Protein AF-A0A1Q9PTZ8-F1 (afdb_monomer)

Solvent-accessible surface area (backbone atoms only — not comparable to full-atom values): 42296 Å² total; per-residue (Å²): 136,93,81,92,87,90,85,91,82,91,87,82,88,70,77,90,70,74,77,84,78,78,82,82,83,80,91,75,80,88,75,89,75,84,68,90,73,66,92,86,47,57,33,38,42,35,29,44,54,60,61,72,44,79,43,78,77,51,102,42,32,35,40,32,36,66,20,47,73,40,85,87,76,54,53,34,33,33,28,34,39,40,38,53,52,101,86,52,73,47,76,42,80,46,77,45,70,48,42,100,55,83,42,79,45,77,77,49,100,87,41,71,44,38,34,30,35,42,88,36,97,52,74,49,78,46,82,43,57,56,73,66,58,61,66,59,60,69,65,69,78,76,68,92,77,80,89,80,92,79,93,77,95,78,90,83,87,83,88,83,87,87,87,87,91,87,82,91,85,88,86,89,86,84,90,86,84,88,81,89,84,90,78,93,74,84,82,78,78,81,78,78,83,44,36,31,34,29,29,26,29,60,101,67,41,71,51,76,77,33,48,55,56,44,79,32,70,50,79,96,75,88,42,33,26,18,25,38,30,45,32,66,51,72,44,36,36,31,25,30,24,29,63,100,67,44,71,52,75,75,38,50,56,54,44,78,32,65,47,83,93,72,87,40,35,24,20,26,39,30,46,29,58,39,70,72,43,41,71,53,28,38,45,36,31,26,28,27,28,56,99,66,42,72,40,10,40,17,51,60,55,38,54,21,31,33,35,56,71,88,36,33,24,18,26,38,33,44,33,66,38,52,50,90,53,80,70,99,57,62,60,59,68,14,51,48,74,68,60,40,32,37,34,29,34,24,33,62,99,68,44,72,52,74,72,36,52,53,55,42,81,36,71,47,81,97,70,89,42,33,26,17,26,38,30,47,25,71,39,34,62,68,48,63,56,46,38,37,34,29,30,26,29,63,99,67,44,70,51,78,73,40,47,55,61,42,81,37,69,46,78,96,72,88,40,34,25,20,26,39,31,43,27,58,33,62,57,37,42,73,54,29,38,41,36,32,27,29,25,33,59,99,68,44,69,41,34,45,18,45,60,51,39,55,21,34,37,46,91,66,87,38,33,26,19,26,37,30,43,30,62,34,53,48,89,72,57,80,90,66,51,64,75,51,5,32,48,66,67,83,85,63,91,71,69,96,56,56,75,83,71,47,45,51,30,21,35,25,22,9,37,45,100,88,41,67,62,57,28,18,57,57,15,36,48,41,24,41,75,77,24,60,46,43,31,28,28,38,28,36,38,61,23,63,82,61,49,55,29,36,33,76,70,48,37,56,69,52,30,57,77,35,55,35,83,68,89,58,92,57,72,54,51,52,43,44,52,75,58,51,70,70,43,39,38,66,76,70,34,47,60,30,39,50,60,51,52,43,46,47,46,63,76,40,75,79,43,32,40,34,40,43,58,92,63,88,52,67,70,57,45,51,54,51,53,49,50,53,40,56,61,44,64,74,35,65,84,55,48,68,32,41,27,50,48,31,53,50,79,64,51,51,56,55,46,47,74,78,51,77,59,65,43,28,33,41,35,49,77,81,30,89,66,52,72,69,54,47,49,50,54,43,52,79,38,47,86,28,38,48,30,39,34,32,35,63,90,72,68,44,48,70,58,42,53,53,40,47,75,58,75,35,42,37,34,35,32,85,46,84,51,71,72,64,46,40,59,42,42,76,41,63,43,63,26,39,28,20,40,72,73,30,48,70,68,70,68,36,77,93,68,106

Foldseek 3Di:
DDDDDDDDDPDPPPPPPPPPPDPDDDDDDPDDDPDDDDAFDKAKEKADAFDWDWDDPDPFKIKTFHGAPDPPPSQKTWIWMWGHDPVDIDIDIDIGGADPDWDWDAPDPVDIHIYHYHYDNDIDMDMGTPVVVVVVVVVPPPDDDDDDDDDDDDDDDDDDDDDDDDDDDDDDDDDDDDDDDDDDDDDDDPPPQKKWKWFQKPPPGIDDIDIAFDKHFDDPPPIFTFKMFMARDFAKWKEFQKPPPATDDIDGHGDIHGDDPPPIFTAKMFIAGDDPLNQFKKKWKWFQKPPPGIFAIDIHGGMAGEFLPPIGTGMMTMHIDTVVDDGPDGRPRRYDFDKKKWKWFQKPPPGIDDIDIAFDKHFDDPPPIFTFKMAMWMHRDNFDKWKKKWFQKPPPGIDDIDIHGDIHGDDPPPIATFKMFIAMDDCLNVFKKKKKWFQKPPPGIFWIDIHGQMAGEDPPPIGTGMMGMIIDTPPPDDDTDSPRRYDYDPPDPPPPQVLLVAQEEAELLFDDPNAPQQVFPVSVVCQVPPQVDAHYEFEWDAAPSGFIWGGPFQAVVVCVSQVHDHPDPPGRHGHHPVRVQPTAGVNPTGTGGLLNVLVCCVVPVSHAYEYNHPDPDLVSLLSNLLNNCVSNVVDPSSQQRYEYEDAELVSQVSSVVNPDHQEYEYEPANHPDDLVRVLVSCLVPVRHYQAYEYEPVPQDLVSLVSNVVSVHAYEYDDDEDLVSVLVSVVSVHRHHHYNPHGPVNCPDPVSD

Nearest PDB structures (foldseek):
  3l12-assembly1_B  TM=7.802E-01  e=1.883E-09  Ruegeria pomeroyi
  5t9b-assembly1_G  TM=7.515E-01  e=9.881E-09  Bacillus subtilis subsp. subtilis str. 168
  3ks5-assembly1_A  TM=7.635E-01  e=2.263E-08  Agrobacterium fabrum str. C58
  5t9c-assembly1_E  TM=7.569E-01  e=1.537E-08  Bacillus subtilis subsp. subtilis str. 168
  5t91-assembly1_A  TM=6.985E-01  e=2.930E-09  Bacillus subtilis subsp. subtilis str. 168

Structure (mmCIF, N/CA/C/O backbone):
data_AF-A0A1Q9PTZ8-F1
#
_entry.id   AF-A0A1Q9PTZ8-F1
#
loop_
_atom_site.group_PDB
_atom_site.id
_atom_site.type_symbol
_atom_site.label_atom_id
_atom_site.label_alt_id
_atom_site.label_comp_id
_atom_site.label_asym_id
_atom_site.label_entity_id
_atom_site.label_seq_id
_atom_site.pdbx_PDB_ins_code
_atom_site.Cartn_x
_atom_site.Cartn_y
_atom_site.Cartn_z
_atom_site.occupancy
_atom_site.B_iso_or_equiv
_atom_site.auth_seq_id
_atom_site.auth_comp_id
_atom_site.auth_asym_id
_atom_site.auth_atom_id
_atom_site.pdbx_PDB_model_num
ATOM 1 N N . MET A 1 1 ? -7.354 0.396 -64.924 1.00 36.19 1 MET A N 1
ATOM 2 C CA . MET A 1 1 ? -6.131 -0.301 -64.469 1.00 36.19 1 MET A CA 1
ATOM 3 C C . MET A 1 1 ? -5.201 0.758 -63.883 1.00 36.19 1 MET A C 1
ATOM 5 O O . MET A 1 1 ? -5.051 1.790 -64.516 1.00 36.19 1 MET A O 1
ATOM 9 N N . LYS A 1 2 ? -4.644 0.498 -62.691 1.00 28.97 2 LYS A N 1
ATOM 10 C CA . LYS A 1 2 ? -3.843 1.381 -61.810 1.00 28.97 2 LYS A CA 1
ATOM 11 C C . LYS A 1 2 ? -4.636 2.389 -60.960 1.00 28.97 2 LYS A C 1
ATOM 13 O O . LYS A 1 2 ? -5.383 3.225 -61.447 1.00 28.97 2 LYS A O 1
ATOM 18 N N . ARG A 1 3 ? -4.486 2.198 -59.648 1.00 25.56 3 ARG A N 1
ATOM 19 C CA . ARG A 1 3 ? -5.197 2.772 -58.503 1.00 25.56 3 ARG A CA 1
ATOM 20 C C . ARG A 1 3 ? -4.104 3.253 -57.536 1.00 25.56 3 ARG A C 1
ATOM 22 O O . ARG A 1 3 ? -3.125 2.530 -57.383 1.00 25.56 3 ARG A O 1
ATOM 29 N N . LYS A 1 4 ? -4.375 4.365 -56.841 1.00 29.53 4 LYS A N 1
ATOM 30 C CA . LYS A 1 4 ? -3.690 4.915 -55.649 1.00 29.53 4 LYS A CA 1
ATOM 31 C C . LYS A 1 4 ? -2.338 5.610 -55.873 1.00 29.53 4 LYS A C 1
ATOM 33 O O . LYS A 1 4 ? -1.347 4.949 -56.141 1.00 29.53 4 LYS A O 1
ATOM 38 N N . ILE A 1 5 ? -2.320 6.931 -55.663 1.00 28.16 5 ILE A N 1
ATOM 39 C CA . ILE A 1 5 ? -1.546 7.693 -54.652 1.00 28.16 5 ILE A CA 1
ATOM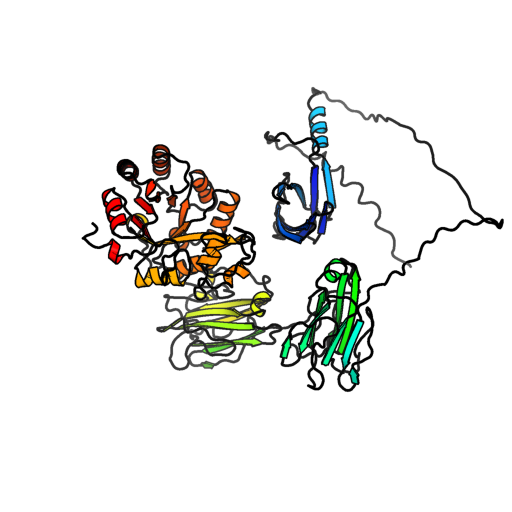 40 C C . ILE A 1 5 ? -1.844 9.196 -54.877 1.00 28.16 5 ILE A C 1
ATOM 42 O O . ILE A 1 5 ? -2.113 9.590 -56.007 1.00 28.16 5 ILE A O 1
ATOM 46 N N . ALA A 1 6 ? -1.811 9.985 -53.795 1.00 24.28 6 ALA A N 1
ATOM 47 C CA . ALA A 1 6 ? -2.025 11.439 -53.672 1.00 24.28 6 ALA A CA 1
ATOM 48 C C . ALA A 1 6 ? -3.456 11.909 -53.323 1.00 24.28 6 ALA A C 1
ATOM 50 O O . ALA A 1 6 ? -4.207 12.427 -54.144 1.00 24.28 6 ALA A O 1
ATOM 51 N N . LYS A 1 7 ? -3.802 11.770 -52.038 1.00 27.38 7 LYS A N 1
ATOM 52 C CA . LYS A 1 7 ? -4.653 12.706 -51.288 1.00 27.38 7 LYS A CA 1
ATOM 53 C C . LYS A 1 7 ? -3.953 12.991 -49.953 1.00 27.38 7 LYS A C 1
ATOM 55 O O . LYS A 1 7 ? -3.316 12.083 -49.429 1.00 27.38 7 LYS A O 1
ATOM 60 N N . ILE A 1 8 ? -4.181 14.195 -49.423 1.00 27.39 8 ILE A N 1
ATOM 61 C CA . ILE A 1 8 ? -3.742 14.764 -48.131 1.00 27.39 8 ILE A CA 1
ATOM 62 C C . ILE A 1 8 ? -2.501 15.667 -48.238 1.00 27.39 8 ILE A C 1
ATOM 64 O O . ILE A 1 8 ? -1.377 15.287 -47.942 1.00 27.39 8 ILE A O 1
ATOM 68 N N . LEU A 1 9 ? -2.759 16.901 -48.658 1.00 29.08 9 LEU A N 1
ATOM 69 C CA . LEU A 1 9 ? -2.094 18.131 -48.229 1.00 29.08 9 LEU A CA 1
ATOM 70 C C . LEU A 1 9 ? -3.147 19.228 -48.456 1.00 29.08 9 LEU A C 1
ATOM 72 O O . LEU A 1 9 ? -3.813 19.200 -49.489 1.00 29.08 9 LEU A O 1
ATOM 76 N N . ILE A 1 10 ? -3.311 20.138 -47.491 1.00 30.47 10 ILE A N 1
ATOM 77 C CA . ILE A 1 10 ? -4.420 21.106 -47.296 1.00 30.47 10 ILE A CA 1
ATOM 78 C C . ILE A 1 10 ? -5.518 20.589 -46.347 1.00 30.47 10 ILE A C 1
ATOM 80 O O . ILE A 1 10 ? -6.631 20.276 -46.759 1.00 30.47 10 ILE A O 1
ATOM 84 N N . SER A 1 11 ? -5.201 20.539 -45.050 1.00 27.33 11 SER A N 1
ATOM 85 C CA . SER A 1 11 ? -6.201 20.629 -43.968 1.00 27.33 11 SER A CA 1
ATOM 86 C C . SER A 1 11 ? -5.584 20.999 -42.606 1.00 27.33 11 SER A C 1
ATOM 88 O O . SER A 1 11 ? -6.022 20.490 -41.584 1.00 27.33 11 SER A O 1
ATOM 90 N N . ILE A 1 12 ? -4.568 21.876 -42.573 1.00 29.53 12 ILE A N 1
ATOM 91 C CA . ILE A 1 12 ? -3.998 22.406 -41.307 1.00 29.53 12 ILE A CA 1
ATOM 92 C C . ILE A 1 12 ? -3.996 23.949 -41.252 1.00 29.53 12 ILE A C 1
ATOM 94 O O . ILE A 1 12 ? -3.654 24.542 -40.242 1.00 29.53 12 ILE A O 1
ATOM 98 N N . LEU A 1 13 ? -4.506 24.642 -42.273 1.00 28.27 13 LEU A N 1
ATOM 99 C CA . LEU A 1 13 ? -4.574 26.109 -42.272 1.00 28.27 13 LEU A CA 1
ATOM 100 C C . LEU A 1 13 ? -6.023 26.616 -42.289 1.00 28.27 13 LEU A C 1
ATOM 102 O O . LEU A 1 13 ? -6.388 27.370 -43.177 1.00 28.27 13 LEU A O 1
ATOM 106 N N . PHE A 1 14 ? -6.878 26.134 -41.376 1.00 27.78 14 PHE A N 1
ATOM 107 C CA . PHE A 1 14 ? -8.231 26.696 -41.175 1.00 27.78 14 PHE A CA 1
ATOM 108 C C . PHE A 1 14 ? -8.854 26.454 -39.782 1.00 27.78 14 PHE A C 1
ATOM 110 O O . PHE A 1 14 ? -10.052 26.653 -39.622 1.00 27.78 14 PHE A O 1
ATOM 117 N N . ILE A 1 15 ? -8.076 26.067 -38.760 1.00 30.16 15 ILE A N 1
ATOM 118 C CA . ILE A 1 15 ? -8.597 25.883 -37.382 1.00 30.16 15 ILE A CA 1
ATOM 119 C C . ILE A 1 15 ? -8.271 27.082 -36.463 1.00 30.16 15 ILE A C 1
ATOM 121 O O . ILE A 1 15 ? -8.823 27.195 -35.379 1.00 30.16 15 ILE A O 1
ATOM 125 N N . GLY A 1 16 ? -7.486 28.061 -36.926 1.00 30.69 16 GLY A N 1
ATOM 126 C CA . GLY A 1 16 ? -7.168 29.269 -36.146 1.00 30.69 16 GLY A CA 1
ATOM 127 C C . GLY A 1 16 ? -8.190 30.417 -36.213 1.00 30.69 16 GLY A C 1
ATOM 128 O O . GLY A 1 16 ? -7.963 31.445 -35.591 1.00 30.69 16 GLY A O 1
ATOM 129 N N . ILE A 1 17 ? -9.285 30.309 -36.984 1.00 29.08 17 ILE A N 1
ATOM 130 C CA . ILE A 1 17 ? -10.237 31.433 -37.196 1.00 29.08 17 ILE A CA 1
ATOM 131 C C . ILE A 1 17 ? -11.717 31.038 -36.979 1.00 29.08 17 ILE A C 1
ATOM 133 O O . ILE A 1 17 ? -12.606 31.883 -37.026 1.00 29.08 17 ILE A O 1
ATOM 137 N N . SER A 1 18 ? -12.040 29.782 -36.656 1.00 27.62 18 SER A N 1
ATOM 138 C CA . SER A 1 18 ? -13.442 29.339 -36.525 1.00 27.62 18 SER A CA 1
ATOM 139 C C . SER A 1 18 ? -14.017 29.312 -35.101 1.00 27.62 18 SER A C 1
ATOM 141 O O . SER A 1 18 ? -15.053 28.684 -34.903 1.00 27.62 18 SER A O 1
ATOM 143 N N . ILE A 1 19 ? -13.419 29.998 -34.118 1.00 31.09 19 ILE A N 1
ATOM 144 C CA . ILE A 1 19 ? -14.014 30.121 -32.764 1.00 31.09 19 ILE A CA 1
ATOM 145 C C . ILE A 1 19 ? -14.539 31.540 -32.457 1.00 31.09 19 ILE A C 1
ATOM 147 O O . ILE A 1 19 ? -15.325 31.718 -31.534 1.00 31.09 19 ILE A O 1
ATOM 151 N N . LEU A 1 20 ? -14.284 32.547 -33.300 1.00 29.94 20 LEU A N 1
ATOM 152 C CA . LEU A 1 20 ? -14.772 33.918 -33.057 1.00 29.94 20 LEU A CA 1
ATOM 153 C C . LEU A 1 20 ? -16.151 34.263 -33.658 1.00 29.94 20 LEU A C 1
ATOM 155 O O . LEU A 1 20 ? -16.487 35.438 -33.754 1.00 29.94 20 LEU A O 1
ATOM 159 N N . SER A 1 21 ? -16.986 33.296 -34.063 1.00 29.16 21 SER A N 1
ATOM 160 C CA . SER A 1 21 ? -18.295 33.644 -34.664 1.00 29.16 21 SER A CA 1
ATOM 161 C C . SER A 1 21 ? -19.513 32.799 -34.292 1.00 29.16 21 SER A C 1
ATOM 163 O O . SER A 1 21 ? -20.551 32.986 -34.912 1.00 29.16 21 SER A O 1
ATOM 165 N N . ASN A 1 22 ? -19.480 31.946 -33.261 1.00 27.33 22 ASN A N 1
ATOM 166 C CA . ASN A 1 22 ? -20.706 31.268 -32.800 1.00 27.33 22 ASN A CA 1
ATOM 167 C C . ASN A 1 22 ? -20.798 31.108 -31.273 1.00 27.33 22 ASN A C 1
ATOM 169 O O . ASN A 1 22 ? -21.057 30.024 -30.760 1.00 27.33 22 ASN A O 1
ATOM 173 N N . LEU A 1 23 ? -20.662 32.217 -30.543 1.00 25.73 23 LEU A N 1
ATOM 174 C CA . LEU A 1 23 ? -21.165 32.342 -29.171 1.00 25.73 23 LEU A CA 1
ATOM 175 C C . LEU A 1 23 ? -22.458 33.166 -29.192 1.00 25.73 23 LEU A C 1
ATOM 177 O O . LEU A 1 23 ? -22.475 34.381 -29.017 1.00 25.73 23 LEU A O 1
ATOM 181 N N . SER A 1 24 ? -23.567 32.474 -29.448 1.00 23.64 24 SER A N 1
ATOM 182 C CA . SER A 1 24 ? -24.915 32.991 -29.223 1.00 23.64 24 SER A CA 1
ATOM 183 C C . SER A 1 24 ? -25.263 32.855 -27.737 1.00 23.64 24 SER A C 1
ATOM 185 O O . SER A 1 24 ? -25.740 31.813 -27.301 1.00 23.64 24 SER A O 1
ATOM 187 N N . VAL A 1 25 ? -25.030 33.945 -27.005 1.00 28.75 25 VAL A N 1
ATOM 188 C CA . VAL A 1 25 ? -25.799 34.456 -25.855 1.00 28.75 25 VAL A CA 1
ATOM 189 C C . VAL A 1 25 ? -26.200 33.446 -24.767 1.00 28.75 25 VAL A C 1
ATOM 191 O O . VAL A 1 25 ? -27.285 32.870 -24.775 1.00 28.75 25 VAL A O 1
ATOM 194 N N . GLY A 1 26 ? -25.370 33.402 -23.727 1.00 22.56 26 GLY A N 1
ATOM 195 C CA . GLY A 1 26 ? -25.768 33.131 -22.348 1.00 22.56 26 GLY A CA 1
ATOM 196 C C . GLY A 1 26 ? -24.853 33.935 -21.425 1.00 22.56 26 GLY A C 1
ATOM 197 O O . GLY A 1 26 ? -23.716 33.546 -21.203 1.00 22.56 26 GLY A O 1
ATOM 198 N N . HIS A 1 27 ? -25.302 35.110 -20.981 1.00 27.27 27 HIS A N 1
ATOM 199 C CA . HIS A 1 27 ? -24.558 35.987 -20.073 1.00 27.27 27 HIS A CA 1
ATOM 200 C C . HIS A 1 27 ? -24.219 35.297 -18.746 1.00 27.27 27 HIS A C 1
ATOM 202 O O . HIS A 1 27 ? -25.136 34.852 -18.064 1.00 27.27 27 HIS A O 1
ATOM 208 N N . THR A 1 28 ? -22.956 35.391 -18.325 1.00 22.39 28 THR A N 1
ATOM 209 C CA . THR A 1 28 ? -22.554 35.605 -16.923 1.00 22.39 28 THR A CA 1
ATOM 210 C C . THR A 1 28 ? -21.189 36.286 -16.905 1.00 22.39 28 THR A C 1
ATOM 212 O O . THR A 1 28 ? -20.318 35.974 -17.710 1.00 22.39 28 THR A O 1
ATOM 215 N N . ALA A 1 29 ? -21.073 37.289 -16.041 1.00 24.03 29 ALA A N 1
ATOM 216 C CA . ALA A 1 29 ? -19.996 38.260 -15.964 1.00 24.03 29 ALA A CA 1
ATOM 217 C C . ALA A 1 29 ? -18.599 37.632 -15.844 1.00 24.03 29 ALA A C 1
ATOM 219 O O . ALA A 1 29 ? -18.382 36.730 -15.039 1.00 24.03 29 ALA A O 1
ATOM 220 N N . ILE A 1 30 ? -17.648 38.194 -16.592 1.00 26.30 30 ILE A N 1
ATOM 221 C CA . ILE A 1 30 ? -16.221 38.087 -16.291 1.00 26.30 30 ILE A CA 1
ATOM 222 C C . ILE A 1 30 ? -16.030 38.858 -14.984 1.00 26.30 30 ILE A C 1
ATOM 224 O O . ILE A 1 30 ? -16.013 40.089 -14.979 1.00 26.30 30 ILE A O 1
ATOM 228 N N . ASN A 1 31 ? -16.004 38.140 -13.863 1.00 25.53 31 ASN A N 1
ATOM 229 C CA . ASN A 1 31 ? -15.688 38.746 -12.583 1.00 25.53 31 ASN A CA 1
ATOM 230 C C . ASN A 1 31 ? -14.208 39.127 -12.568 1.00 25.53 31 ASN A C 1
ATOM 232 O O . ASN A 1 31 ? -13.315 38.335 -12.857 1.00 25.53 31 ASN A O 1
ATOM 236 N N . SER A 1 32 ? -14.011 40.392 -12.234 1.00 31.41 32 SER A N 1
ATOM 237 C CA . SER A 1 32 ? -12.772 41.068 -11.909 1.00 31.41 32 SER A CA 1
ATOM 238 C C . SER A 1 32 ? -11.967 40.321 -10.846 1.00 31.41 32 SER A C 1
ATOM 240 O O . SER A 1 32 ? -12.353 40.350 -9.683 1.00 31.41 32 SER A O 1
ATOM 242 N N . GLU A 1 33 ? -10.841 39.724 -11.231 1.00 30.39 33 GLU A N 1
ATOM 243 C CA . GLU A 1 33 ? -9.676 39.500 -10.357 1.00 30.39 33 GLU A CA 1
ATOM 244 C C . GLU A 1 33 ? -8.434 39.133 -11.199 1.00 30.39 33 GLU A C 1
ATOM 246 O O . GLU A 1 33 ? -7.699 38.191 -10.931 1.00 30.39 33 GLU A O 1
ATOM 251 N N . LEU A 1 34 ? -8.169 39.901 -12.263 1.00 35.97 34 LEU A N 1
ATOM 252 C CA . LEU A 1 34 ? -6.839 39.913 -12.878 1.00 35.97 34 LEU A CA 1
ATOM 253 C C . LEU A 1 34 ? -5.956 40.799 -11.991 1.00 35.97 34 LEU A C 1
ATOM 255 O O . LEU A 1 34 ? -5.952 42.024 -12.123 1.00 35.97 34 LEU A O 1
ATOM 259 N N . GLY A 1 35 ? -5.278 40.178 -11.024 1.00 35.25 35 GLY A N 1
ATOM 260 C CA . GLY A 1 35 ? -4.218 40.829 -10.256 1.00 35.25 35 GLY A CA 1
ATOM 261 C C . GLY A 1 35 ? -3.162 41.420 -11.195 1.00 35.25 35 GLY A C 1
ATOM 262 O O . GLY A 1 35 ? -2.936 40.893 -12.282 1.00 35.25 35 GLY A O 1
ATOM 263 N N . ASN A 1 36 ? -2.544 42.537 -10.801 1.00 35.38 36 ASN A N 1
ATOM 264 C CA . ASN A 1 36 ? -1.481 43.190 -11.572 1.00 35.38 36 ASN A CA 1
ATOM 265 C C . ASN A 1 36 ? -0.414 42.162 -11.993 1.00 35.38 36 ASN A C 1
ATOM 267 O O . ASN A 1 36 ? 0.288 41.629 -11.137 1.00 35.38 36 ASN A O 1
ATOM 271 N N . PHE A 1 37 ? -0.303 41.887 -13.293 1.00 43.38 37 PHE A N 1
ATOM 272 C CA . PHE A 1 37 ? 0.744 41.022 -13.834 1.00 43.38 37 PHE A CA 1
ATOM 273 C C . PHE A 1 37 ? 2.006 41.834 -14.108 1.00 43.38 37 PHE A C 1
ATOM 275 O O . PHE A 1 37 ? 1.927 42.941 -14.643 1.00 43.38 37 PHE A O 1
ATOM 282 N N . ASP A 1 38 ? 3.161 41.259 -13.780 1.00 42.62 38 ASP A N 1
ATOM 283 C CA . ASP A 1 38 ? 4.459 41.830 -14.124 1.00 42.62 38 ASP A CA 1
ATOM 284 C C . ASP A 1 38 ? 4.657 41.867 -15.649 1.00 42.62 38 ASP A C 1
ATOM 286 O O . ASP A 1 38 ? 4.240 40.965 -16.392 1.00 42.62 38 ASP A O 1
ATOM 290 N N . GLU A 1 39 ? 5.299 42.938 -16.112 1.00 39.28 39 GLU A N 1
ATOM 291 C CA . GLU A 1 39 ? 5.548 43.251 -17.518 1.00 39.28 39 GLU A CA 1
ATOM 292 C C . GLU A 1 39 ? 6.352 42.118 -18.196 1.00 39.28 39 GLU A C 1
ATOM 294 O O . GLU A 1 39 ? 7.511 41.879 -17.866 1.00 39.28 39 GLU A O 1
ATOM 299 N N . GLY A 1 40 ? 5.729 41.395 -19.140 1.00 49.62 40 GLY A N 1
ATOM 300 C CA . GLY A 1 40 ? 6.371 40.307 -19.906 1.00 49.62 40 GLY A CA 1
ATOM 301 C C . GLY A 1 40 ? 5.977 38.879 -19.501 1.00 49.62 40 GLY A C 1
ATOM 302 O O . GLY A 1 40 ? 6.595 37.919 -19.965 1.00 49.62 40 GLY A O 1
ATOM 303 N N . SER A 1 41 ? 4.951 38.720 -18.658 1.00 60.44 41 SER A N 1
ATOM 304 C CA . SER A 1 41 ? 4.405 37.412 -18.273 1.00 60.44 41 SER A CA 1
ATOM 305 C C . SER A 1 41 ? 3.895 36.613 -19.493 1.00 60.44 41 SER A C 1
ATOM 307 O O . SER A 1 41 ? 3.119 37.125 -20.299 1.00 60.44 41 SER A O 1
ATOM 309 N N . LYS A 1 42 ? 4.276 35.334 -19.615 1.00 80.69 42 LYS A N 1
ATOM 310 C CA . LYS A 1 42 ? 3.827 34.406 -20.678 1.00 80.69 42 LYS A CA 1
ATOM 311 C C . LYS A 1 42 ? 3.120 33.187 -20.081 1.00 80.69 42 LYS A C 1
ATOM 313 O O . LYS A 1 42 ? 3.388 32.836 -18.934 1.00 80.69 42 LYS A O 1
ATOM 318 N N . PHE A 1 43 ? 2.261 32.523 -20.853 1.00 86.56 43 PHE A N 1
ATOM 319 C CA . PHE A 1 43 ? 1.709 31.214 -20.486 1.00 86.56 43 PHE A CA 1
ATOM 320 C C . PHE A 1 43 ? 1.757 30.215 -21.648 1.00 86.56 43 PHE A C 1
ATOM 322 O O . PHE A 1 43 ? 1.827 30.599 -22.816 1.00 86.56 43 PHE A O 1
ATOM 329 N N . TYR A 1 44 ? 1.734 28.929 -21.305 1.00 89.44 44 TYR A N 1
ATOM 330 C CA . TYR A 1 44 ? 1.769 27.806 -22.238 1.00 89.44 44 TYR A CA 1
ATOM 331 C C . TYR A 1 44 ? 0.345 27.326 -22.534 1.00 89.44 44 TYR A C 1
ATOM 333 O O . TYR A 1 44 ? -0.306 26.749 -21.665 1.00 89.44 44 TYR A O 1
ATOM 341 N N . GLN A 1 45 ? -0.130 27.538 -23.759 1.00 91.62 45 GLN A N 1
ATOM 342 C CA . GLN A 1 45 ? -1.358 26.938 -24.269 1.00 91.62 45 GLN A CA 1
ATOM 343 C C . GLN A 1 45 ? -1.029 25.560 -24.847 1.00 91.62 45 GLN A C 1
ATOM 345 O O . GLN A 1 45 ? -0.346 25.446 -25.865 1.00 91.62 45 GLN A O 1
ATOM 350 N N . ILE A 1 46 ? -1.513 24.508 -24.196 1.00 91.69 46 ILE A N 1
ATOM 351 C CA . ILE A 1 46 ? -1.191 23.119 -24.514 1.00 91.69 46 ILE A CA 1
ATOM 352 C C . ILE A 1 46 ? -2.436 22.433 -25.070 1.00 91.69 46 ILE A C 1
ATOM 354 O O . ILE A 1 46 ? -3.456 22.305 -24.397 1.00 91.69 46 ILE A O 1
ATOM 358 N N . TYR A 1 47 ? -2.337 21.934 -26.293 1.00 89.31 47 TYR A N 1
ATOM 359 C CA . TYR A 1 47 ? -3.340 21.084 -26.917 1.00 89.31 47 TYR A CA 1
ATOM 360 C C . TYR A 1 47 ? -2.905 19.635 -26.735 1.00 89.31 47 TYR A C 1
ATOM 362 O O . TYR A 1 47 ? -1.905 19.223 -27.316 1.00 89.31 47 TYR A O 1
ATOM 370 N N . TYR A 1 48 ? -3.620 18.868 -25.914 1.00 94.75 48 TYR A N 1
ATOM 371 C CA . TYR A 1 48 ? -3.183 17.531 -25.509 1.00 94.75 48 TYR A CA 1
ATOM 372 C C . TYR A 1 48 ? -4.091 16.425 -26.046 1.00 94.75 48 TYR A C 1
ATOM 374 O O . TYR A 1 48 ? -5.317 16.544 -26.006 1.00 94.75 48 TYR A O 1
ATOM 382 N N . ASN A 1 49 ? -3.477 15.348 -26.543 1.00 86.25 49 ASN A N 1
ATOM 383 C CA . ASN A 1 49 ? -4.143 14.223 -27.209 1.00 86.25 49 ASN A CA 1
ATOM 384 C C . ASN A 1 49 ? -4.109 12.905 -26.416 1.00 86.25 49 ASN A C 1
ATOM 386 O O . ASN A 1 49 ? -4.587 11.895 -26.929 1.00 86.25 49 ASN A O 1
ATOM 390 N N . GLY A 1 50 ? -3.569 12.902 -25.193 1.00 81.19 50 GLY A N 1
ATOM 391 C CA . GLY A 1 50 ? -3.498 11.713 -24.335 1.00 81.19 50 GLY A CA 1
ATOM 392 C C . GLY A 1 50 ? -2.277 10.818 -24.539 1.00 81.19 50 GLY A C 1
ATOM 393 O O . GLY A 1 50 ? -2.172 9.796 -23.870 1.00 81.19 50 GLY A O 1
ATOM 394 N N . VAL A 1 51 ? -1.367 11.166 -25.452 1.00 86.88 51 VAL A N 1
ATOM 395 C CA . VAL A 1 51 ? -0.123 10.416 -25.695 1.00 86.88 51 VAL A CA 1
ATOM 396 C C . VAL A 1 51 ? 1.027 11.068 -24.934 1.00 86.88 51 VAL A C 1
ATOM 398 O O . VAL A 1 51 ? 0.976 12.260 -24.653 1.00 86.88 51 VAL A O 1
ATOM 401 N N . GLU A 1 52 ? 2.046 10.298 -24.557 1.00 93.19 52 GLU A N 1
ATOM 402 C CA . GLU A 1 52 ? 3.215 10.861 -23.882 1.00 93.19 52 GLU A CA 1
ATOM 403 C C . GLU A 1 52 ? 3.935 11.886 -24.775 1.00 93.19 52 GLU A C 1
ATOM 405 O O . GLU A 1 52 ? 4.299 11.558 -25.905 1.00 93.19 52 GLU A O 1
ATOM 410 N N . GLU A 1 53 ? 4.109 13.117 -24.288 1.00 93.69 53 GLU A N 1
ATOM 411 C CA . GLU A 1 53 ? 4.657 14.245 -25.055 1.00 93.69 53 GLU A CA 1
ATOM 412 C C . GLU A 1 53 ? 5.528 15.141 -24.164 1.00 93.69 53 GLU A C 1
ATOM 414 O O . GLU A 1 53 ? 5.178 15.411 -23.015 1.00 93.69 53 GLU A O 1
ATOM 419 N N . GLU A 1 54 ? 6.645 15.638 -24.696 1.00 91.81 54 GLU A N 1
ATOM 420 C CA . GLU A 1 54 ? 7.589 16.494 -23.966 1.00 91.81 54 GLU A CA 1
ATOM 421 C C . GLU A 1 54 ? 7.467 17.966 -24.372 1.00 91.81 54 GLU A C 1
ATOM 423 O O . GLU A 1 54 ? 7.386 18.319 -25.550 1.00 91.81 54 GLU A O 1
ATOM 428 N N . ILE A 1 55 ? 7.500 18.842 -23.372 1.00 88.94 55 ILE A N 1
ATOM 429 C CA . ILE A 1 55 ? 7.485 20.295 -23.500 1.00 88.94 55 ILE A CA 1
ATOM 430 C C . ILE A 1 55 ? 8.765 20.814 -22.858 1.00 88.94 55 ILE A C 1
ATOM 432 O O . ILE A 1 55 ? 8.951 20.700 -21.650 1.00 88.94 55 ILE A O 1
ATOM 436 N N . VAL A 1 56 ? 9.652 21.404 -23.654 1.00 87.19 56 VAL A N 1
ATOM 437 C CA . VAL A 1 56 ? 10.846 22.077 -23.127 1.00 87.19 56 VAL A CA 1
ATOM 438 C C . VAL A 1 56 ? 10.444 23.471 -22.662 1.00 87.19 56 VAL A C 1
ATOM 440 O O . VAL A 1 56 ? 9.935 24.269 -23.448 1.00 87.19 56 VAL A O 1
ATOM 443 N N . ILE A 1 57 ? 10.652 23.749 -21.379 1.00 82.19 57 ILE A N 1
ATOM 444 C CA . ILE A 1 57 ? 10.260 25.009 -20.741 1.00 82.19 57 ILE A CA 1
ATOM 445 C C . ILE A 1 57 ? 11.391 26.029 -20.827 1.00 82.19 57 ILE A C 1
ATOM 447 O O . ILE A 1 57 ? 11.181 27.192 -21.168 1.00 82.19 57 ILE A O 1
ATOM 451 N N . ASN A 1 58 ? 12.600 25.576 -20.515 1.00 79.31 58 ASN A N 1
ATOM 452 C CA . ASN A 1 58 ? 13.854 26.302 -20.669 1.00 79.31 58 ASN A CA 1
ATOM 453 C C . ASN A 1 58 ? 15.000 25.280 -20.795 1.00 79.31 58 ASN A C 1
ATOM 455 O O . ASN A 1 58 ? 14.756 24.076 -20.713 1.00 79.31 58 ASN A O 1
ATOM 459 N N . ASP A 1 59 ? 16.238 25.750 -20.979 1.00 73.38 59 ASP A N 1
ATOM 460 C CA . ASP A 1 59 ? 17.428 24.902 -21.195 1.00 73.38 59 ASP A CA 1
ATOM 461 C C . ASP A 1 59 ? 17.637 23.831 -20.107 1.00 73.38 59 ASP A C 1
ATOM 463 O O . ASP A 1 59 ? 18.295 22.817 -20.341 1.00 73.38 59 ASP A O 1
ATOM 467 N N . ASN A 1 60 ? 17.037 24.041 -18.933 1.00 81.06 60 ASN A N 1
ATOM 468 C CA . ASN A 1 60 ? 17.225 23.241 -17.738 1.00 81.06 60 ASN A CA 1
ATOM 469 C C . ASN A 1 60 ? 15.924 22.606 -17.226 1.00 81.06 60 ASN A C 1
ATOM 471 O O . ASN A 1 60 ? 15.972 21.926 -16.214 1.00 81.06 60 ASN A O 1
ATOM 475 N N . THR A 1 61 ? 14.763 22.817 -17.855 1.00 82.00 61 THR A N 1
ATOM 476 C CA . THR A 1 61 ? 13.470 22.321 -17.350 1.00 82.00 61 THR A CA 1
ATOM 477 C C . THR A 1 61 ? 12.619 21.756 -18.476 1.00 82.00 61 THR A C 1
ATOM 479 O O . THR A 1 61 ? 12.295 22.460 -19.432 1.00 82.00 61 THR A O 1
ATOM 482 N N . THR A 1 62 ? 12.195 20.504 -18.329 1.00 90.12 62 THR A N 1
ATOM 483 C CA . THR A 1 62 ? 11.299 19.811 -19.263 1.00 90.12 62 THR A CA 1
ATOM 484 C C . THR A 1 62 ? 10.053 19.332 -18.529 1.00 90.12 62 THR A C 1
ATOM 486 O O . THR A 1 62 ? 10.143 18.828 -17.416 1.00 90.12 62 THR A O 1
ATOM 489 N N . LEU A 1 63 ? 8.884 19.499 -19.141 1.00 92.69 63 LEU A N 1
ATOM 490 C CA . LEU A 1 63 ? 7.613 18.941 -18.696 1.00 92.69 63 LEU A CA 1
ATOM 491 C C . LEU A 1 63 ? 7.181 17.838 -19.666 1.00 92.69 63 LEU A C 1
ATOM 493 O O . LEU A 1 63 ? 6.842 18.121 -20.809 1.00 92.69 63 LEU A O 1
ATOM 497 N N . THR A 1 64 ? 7.125 16.599 -19.203 1.00 94.31 64 THR A N 1
ATOM 498 C CA . THR A 1 64 ? 6.578 15.459 -19.943 1.00 94.31 64 THR A CA 1
ATOM 499 C C . THR A 1 64 ? 5.140 15.219 -19.505 1.00 94.31 64 THR A C 1
ATOM 501 O O . THR A 1 64 ? 4.892 14.991 -18.329 1.00 94.31 64 THR A O 1
ATOM 504 N N . LEU A 1 65 ? 4.176 15.252 -20.417 1.00 94.19 65 LEU A N 1
ATOM 505 C CA . LEU A 1 65 ? 2.805 14.799 -20.172 1.00 94.19 65 LEU A CA 1
ATOM 506 C C . LEU A 1 65 ? 2.756 13.300 -20.445 1.00 94.19 65 LEU A C 1
ATOM 508 O O . LEU A 1 65 ? 3.203 12.893 -21.505 1.00 94.19 65 LEU A O 1
ATOM 512 N N . THR A 1 66 ? 2.244 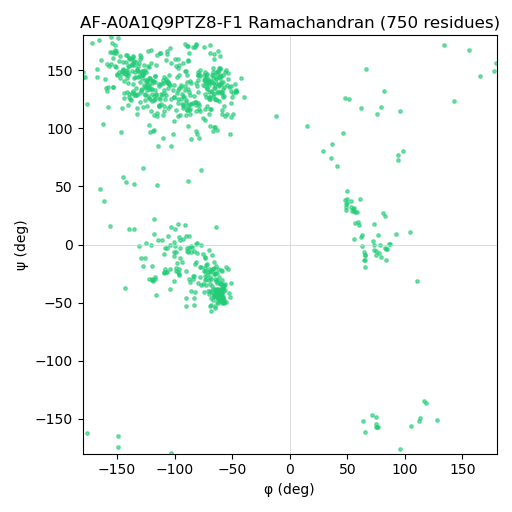12.480 -19.531 1.00 91.44 66 THR A N 1
ATOM 513 C CA . THR A 1 66 ? 2.373 11.007 -19.565 1.00 91.44 66 THR A CA 1
ATOM 514 C C . THR A 1 66 ? 1.048 10.266 -19.763 1.00 91.44 66 THR A C 1
ATOM 516 O O . THR A 1 66 ? 1.013 9.037 -19.760 1.00 91.44 66 THR A O 1
ATOM 519 N N . GLY A 1 67 ? -0.048 10.999 -19.959 1.00 86.94 67 GLY A N 1
ATOM 520 C CA . GLY A 1 67 ? -1.375 10.458 -20.260 1.00 86.94 67 GLY A CA 1
ATOM 521 C C . GLY A 1 67 ? -2.478 11.110 -19.433 1.00 86.94 67 GLY A C 1
ATOM 522 O O . GLY A 1 67 ? -2.222 11.876 -18.500 1.00 86.94 67 GLY A O 1
ATOM 523 N N . TRP A 1 68 ? -3.734 10.807 -19.756 1.00 88.12 68 TRP A N 1
ATOM 524 C CA . TRP A 1 68 ? -4.860 11.220 -18.918 1.00 88.12 68 TRP A CA 1
ATOM 525 C C . TRP A 1 68 ? -4.817 10.488 -17.571 1.00 88.12 68 TRP A C 1
ATOM 527 O O . TRP A 1 68 ? -4.476 9.309 -17.504 1.00 88.12 68 TRP A O 1
ATOM 537 N N . VAL A 1 69 ? -5.188 11.176 -16.488 1.00 80.94 69 VAL A N 1
ATOM 538 C CA . VAL A 1 69 ? -5.390 10.520 -15.180 1.00 80.94 69 VAL A CA 1
ATOM 539 C C . VAL A 1 69 ? -6.546 9.521 -15.259 1.00 80.94 69 VAL A C 1
ATOM 541 O O . VAL A 1 69 ? -6.484 8.437 -14.686 1.00 80.94 69 VAL A O 1
ATOM 544 N N . ASP A 1 70 ? -7.590 9.904 -15.992 1.00 83.94 70 ASP A N 1
ATOM 545 C CA . ASP A 1 70 ? -8.753 9.092 -16.319 1.00 83.94 70 ASP A CA 1
ATOM 546 C C . ASP A 1 70 ? -9.149 9.365 -17.777 1.00 83.94 70 ASP A C 1
ATOM 548 O O . ASP A 1 70 ? -9.452 10.502 -18.153 1.00 83.94 70 ASP A O 1
ATOM 552 N N . GLU A 1 71 ? -9.132 8.310 -18.588 1.00 78.50 71 GLU A N 1
ATOM 553 C CA . GLU A 1 71 ? -9.436 8.341 -20.021 1.00 78.50 71 GLU A CA 1
ATOM 554 C C . GLU A 1 71 ? -10.896 8.717 -20.317 1.00 78.50 71 GLU A C 1
ATOM 556 O O . GLU A 1 71 ? -11.183 9.238 -21.396 1.00 78.50 71 GLU A O 1
ATOM 561 N N . GLU A 1 72 ? -11.829 8.487 -19.384 1.00 66.06 72 GLU A N 1
ATOM 562 C CA . GLU A 1 72 ? -13.249 8.788 -19.603 1.00 66.06 72 GLU A CA 1
ATOM 563 C C . GLU A 1 72 ? -13.584 10.263 -19.336 1.00 66.06 72 GLU A C 1
ATOM 565 O O . GLU A 1 72 ? -14.268 10.901 -20.141 1.00 66.06 72 GLU A O 1
ATOM 570 N N . SER A 1 73 ? -13.106 10.832 -18.224 1.00 75.75 73 SER A N 1
ATOM 571 C CA . SER A 1 73 ? -13.392 12.230 -17.861 1.00 75.75 73 SER A CA 1
ATOM 572 C C . SER A 1 73 ? -12.421 13.238 -18.486 1.00 75.75 73 SER A C 1
ATOM 574 O O . SER A 1 73 ? -12.813 14.370 -18.808 1.00 75.75 73 SER A O 1
ATOM 576 N N . GLN A 1 74 ? -11.156 12.842 -18.680 1.00 87.06 74 GLN A N 1
ATOM 577 C CA . GLN A 1 74 ? -10.068 13.676 -19.206 1.00 87.06 74 GLN A CA 1
ATOM 578 C C . GLN A 1 74 ? -9.968 15.042 -18.499 1.00 87.06 74 GLN A C 1
ATOM 580 O O . GLN A 1 74 ? -9.676 16.059 -19.124 1.00 87.06 74 GLN A O 1
ATOM 585 N N . GLY A 1 75 ? -10.300 15.101 -17.205 1.00 79.38 75 GLY A N 1
ATOM 586 C CA . GLY A 1 75 ? -10.248 16.340 -16.415 1.00 79.38 75 GLY A CA 1
ATOM 587 C C . GLY A 1 75 ? -8.833 16.718 -15.971 1.00 79.38 75 GLY A C 1
ATOM 588 O O . GLY A 1 75 ? -8.574 17.872 -15.650 1.00 79.38 75 GLY A O 1
ATOM 589 N N . TYR A 1 76 ? -7.914 15.751 -15.984 1.00 88.88 76 TYR A N 1
ATOM 590 C CA . TYR A 1 76 ? -6.549 15.911 -15.503 1.00 88.88 76 TYR A CA 1
ATOM 591 C C . TYR A 1 76 ? -5.562 15.121 -16.362 1.00 88.88 76 TYR A C 1
ATOM 593 O O . TYR A 1 76 ? -5.887 14.044 -16.874 1.00 88.88 76 TYR A O 1
ATOM 601 N N . VAL A 1 77 ? -4.343 15.640 -16.472 1.00 88.25 77 VAL A N 1
ATOM 602 C CA . VAL A 1 77 ? -3.224 15.026 -17.197 1.00 88.25 77 VAL A CA 1
ATOM 603 C C . VAL A 1 77 ? -2.120 14.692 -16.201 1.00 88.25 77 VAL A C 1
ATOM 605 O O . VAL A 1 77 ? -1.713 15.552 -15.421 1.00 88.25 77 VAL A O 1
ATOM 608 N N . ASN A 1 78 ? -1.637 13.452 -16.216 1.00 93.81 78 ASN A N 1
ATOM 609 C CA . ASN A 1 78 ? -0.408 13.102 -15.518 1.00 93.81 78 ASN A CA 1
ATOM 610 C C . ASN A 1 78 ? 0.771 13.721 -16.259 1.00 93.81 78 ASN A C 1
ATOM 612 O O . ASN A 1 78 ? 0.810 13.736 -17.489 1.00 93.81 78 ASN A O 1
ATOM 616 N N . GLY A 1 79 ? 1.741 14.220 -15.513 1.00 91.25 79 GLY A N 1
ATOM 617 C CA . GLY A 1 79 ? 2.972 14.712 -16.088 1.00 91.25 79 GLY A CA 1
ATOM 618 C C . GLY A 1 79 ? 4.152 14.529 -15.157 1.00 91.25 79 GLY A C 1
ATOM 619 O O . GLY A 1 79 ? 4.022 14.052 -14.034 1.00 91.25 79 GLY A O 1
ATOM 620 N N . ARG A 1 80 ? 5.316 14.922 -15.642 1.00 92.88 80 ARG A N 1
ATOM 621 C CA . ARG A 1 80 ? 6.594 14.834 -14.962 1.00 92.88 80 ARG A CA 1
ATOM 622 C C . ARG A 1 80 ? 7.418 16.048 -15.331 1.00 92.88 80 ARG A C 1
ATOM 624 O O . ARG A 1 80 ? 7.608 16.320 -16.507 1.00 92.88 80 ARG A O 1
ATOM 631 N N . ILE A 1 81 ? 7.904 16.772 -14.337 1.00 88.38 81 ILE A N 1
ATOM 632 C CA . ILE A 1 81 ? 8.857 17.858 -14.533 1.00 88.38 81 ILE A CA 1
ATOM 633 C C . ILE A 1 81 ? 10.250 17.316 -14.260 1.00 88.38 81 ILE A C 1
ATOM 635 O O . ILE A 1 81 ? 10.485 16.721 -13.210 1.00 88.38 81 ILE A O 1
ATOM 639 N N . GLU A 1 82 ? 11.172 17.563 -15.173 1.00 85.62 82 GLU A N 1
ATOM 640 C CA . GLU A 1 82 ? 12.589 17.276 -15.034 1.00 85.62 82 GLU A CA 1
ATOM 641 C C . GLU A 1 82 ? 13.360 18.595 -15.046 1.00 85.62 82 GLU A C 1
ATOM 643 O O . GLU A 1 82 ? 13.380 19.292 -16.056 1.00 85.62 82 GLU A O 1
ATOM 648 N N . ILE A 1 83 ? 13.970 18.950 -13.913 1.00 81.31 83 ILE A N 1
ATOM 649 C CA . ILE A 1 83 ? 14.789 20.154 -13.744 1.00 81.31 83 ILE A CA 1
ATOM 650 C C . ILE A 1 83 ? 16.246 19.731 -13.594 1.00 81.31 83 ILE A C 1
ATOM 652 O O . ILE A 1 83 ? 16.640 19.124 -12.598 1.00 81.31 83 ILE A O 1
ATOM 656 N N . VAL A 1 84 ? 17.054 20.053 -14.590 1.00 77.12 84 VAL A N 1
ATOM 657 C CA . VAL A 1 84 ? 18.490 19.818 -14.632 1.00 77.12 84 VAL A CA 1
ATOM 658 C C . VAL A 1 84 ? 19.206 21.008 -13.999 1.00 77.12 84 VAL A C 1
ATOM 660 O O . VAL A 1 84 ? 19.142 22.136 -14.475 1.00 77.12 84 VAL A O 1
ATOM 663 N N . THR A 1 85 ? 19.916 20.751 -12.908 1.00 71.31 85 THR A N 1
ATOM 664 C CA . THR A 1 85 ? 20.843 21.701 -12.280 1.00 71.31 85 THR A CA 1
ATOM 665 C C . THR A 1 85 ? 22.282 21.265 -12.551 1.00 71.31 85 THR A C 1
ATOM 667 O O . THR A 1 85 ? 22.523 20.115 -12.919 1.00 71.31 85 THR A O 1
ATOM 670 N N . ASP A 1 86 ? 23.256 22.144 -12.302 1.00 55.19 86 ASP A N 1
ATOM 671 C CA . ASP A 1 86 ? 24.689 21.856 -12.500 1.00 55.19 86 ASP A CA 1
ATOM 672 C C . ASP A 1 86 ? 25.191 20.605 -11.747 1.00 55.19 86 ASP A C 1
ATOM 674 O O . ASP A 1 86 ? 26.247 20.061 -12.069 1.00 55.19 86 ASP A O 1
ATOM 678 N N . THR A 1 87 ? 24.465 20.149 -10.721 1.00 51.72 87 THR A N 1
ATOM 679 C CA . THR A 1 87 ? 24.886 19.066 -9.819 1.00 51.72 87 THR A CA 1
ATOM 680 C C . THR A 1 87 ? 23.891 17.911 -9.702 1.00 51.72 87 THR A C 1
ATOM 682 O O . THR A 1 87 ? 24.247 16.871 -9.145 1.00 51.72 87 THR A O 1
ATOM 685 N N . SER A 1 88 ? 22.658 18.049 -10.201 1.00 57.97 88 SER A N 1
ATOM 686 C CA . SER A 1 88 ? 21.617 17.020 -10.067 1.00 57.97 88 SER A CA 1
ATOM 687 C C . SER A 1 88 ? 20.448 17.232 -11.030 1.00 57.97 88 SER A C 1
ATOM 689 O O . SER A 1 88 ? 20.200 18.347 -11.483 1.00 57.97 88 SER A O 1
ATOM 691 N N . MET A 1 89 ? 19.698 16.169 -11.309 1.00 64.94 89 MET A N 1
ATOM 692 C CA . MET A 1 89 ? 18.433 16.238 -12.034 1.00 64.94 89 MET A CA 1
ATOM 693 C C . MET A 1 89 ? 17.298 15.952 -11.054 1.00 64.94 89 MET A C 1
ATOM 695 O O . MET A 1 89 ? 17.254 14.888 -10.437 1.00 64.94 89 MET A O 1
ATOM 699 N N . ILE A 1 90 ? 16.407 16.921 -10.887 1.00 74.75 90 ILE A N 1
ATOM 700 C CA . ILE A 1 90 ? 15.225 16.823 -10.038 1.00 74.75 90 ILE A CA 1
ATOM 701 C C . ILE A 1 90 ? 14.074 16.370 -10.924 1.00 74.75 90 ILE A C 1
ATOM 703 O O . ILE A 1 90 ? 13.740 17.037 -11.896 1.00 74.75 90 ILE A O 1
ATOM 707 N N . THR A 1 91 ? 13.462 15.240 -10.594 1.00 75.31 91 THR A N 1
ATOM 708 C CA . THR A 1 91 ? 12.273 14.735 -11.285 1.00 75.31 91 THR A CA 1
ATOM 709 C C . THR A 1 91 ? 11.079 14.799 -10.344 1.00 75.31 91 THR A C 1
ATOM 711 O O . THR A 1 91 ? 11.164 14.335 -9.209 1.00 75.31 91 THR A O 1
ATOM 714 N N . LYS A 1 92 ? 9.969 15.375 -10.801 1.00 78.00 92 LYS A N 1
ATOM 715 C CA . LYS A 1 92 ? 8.740 15.546 -10.025 1.00 78.00 92 LYS A CA 1
ATOM 716 C C . LYS A 1 92 ? 7.550 15.106 -10.861 1.00 78.00 92 LYS A C 1
ATOM 718 O O . LYS A 1 92 ? 7.211 15.781 -11.828 1.00 78.00 92 LYS A O 1
ATOM 723 N N . ASP A 1 93 ? 6.897 14.015 -10.480 1.00 85.38 93 ASP A N 1
ATOM 724 C CA . ASP A 1 93 ? 5.600 13.672 -11.062 1.00 85.38 93 ASP A CA 1
ATOM 725 C C . ASP A 1 93 ? 4.542 14.679 -10.575 1.00 85.38 93 ASP A C 1
ATOM 727 O O . ASP A 1 93 ? 4.518 15.089 -9.410 1.00 85.38 93 ASP A O 1
ATOM 731 N N . ILE A 1 94 ? 3.690 15.125 -11.490 1.00 84.94 94 ILE A N 1
ATOM 732 C CA . ILE A 1 94 ? 2.677 16.152 -11.271 1.00 84.94 94 ILE A CA 1
ATOM 733 C C . ILE A 1 94 ? 1.352 15.747 -11.912 1.00 84.94 94 ILE A C 1
ATOM 735 O O . ILE A 1 94 ? 1.293 14.911 -12.812 1.00 84.94 94 ILE A O 1
ATOM 739 N N . THR A 1 95 ? 0.282 16.404 -11.487 1.00 89.75 95 THR A N 1
ATOM 740 C CA . THR A 1 95 ? -1.017 16.323 -12.149 1.00 89.75 95 THR A CA 1
ATOM 741 C C . THR A 1 95 ? -1.436 17.725 -12.558 1.00 89.75 95 THR A C 1
ATOM 743 O O . THR A 1 95 ? -1.454 18.637 -11.732 1.00 89.75 95 THR A O 1
ATOM 746 N N . LEU A 1 96 ? -1.747 17.896 -13.838 1.00 89.44 96 LEU A N 1
ATOM 747 C CA . LEU A 1 96 ? -2.121 19.170 -14.438 1.00 89.44 96 LEU A CA 1
ATOM 748 C C . LEU A 1 96 ? -3.626 19.210 -14.684 1.00 89.44 96 LEU A C 1
ATOM 750 O O . LEU A 1 96 ? -4.220 18.225 -15.129 1.00 89.44 96 LEU A O 1
ATOM 754 N N . ASN A 1 97 ? -4.238 20.354 -14.393 1.00 87.44 97 ASN A N 1
ATOM 755 C CA . ASN A 1 97 ? -5.669 20.565 -14.568 1.00 87.44 97 ASN A CA 1
ATOM 756 C C . ASN A 1 97 ? -6.000 20.899 -16.028 1.00 87.44 97 ASN A C 1
ATOM 758 O O . ASN A 1 97 ? -5.298 21.679 -16.674 1.00 87.44 97 ASN A O 1
ATOM 762 N N . VAL A 1 98 ? -7.089 20.330 -16.538 1.00 89.62 98 VAL A N 1
ATOM 763 C CA . VAL A 1 98 ? -7.613 20.617 -17.876 1.00 89.62 98 VAL A CA 1
ATOM 764 C C . VAL A 1 98 ? -8.785 21.575 -17.712 1.00 89.62 98 VAL A C 1
ATOM 766 O O . VAL A 1 98 ? -9.909 21.151 -17.441 1.00 89.62 98 VAL A O 1
ATOM 769 N N . SER A 1 99 ? -8.530 22.876 -17.851 1.00 79.81 99 SER A N 1
ATOM 770 C CA . SER A 1 99 ? -9.551 23.911 -17.669 1.00 79.81 99 SER A CA 1
ATOM 771 C C . SER A 1 99 ? -9.419 25.074 -18.657 1.00 79.81 99 SER A C 1
ATOM 773 O O . SER A 1 99 ? -8.387 25.276 -19.298 1.00 79.81 99 SER A O 1
ATOM 775 N N . GLU A 1 100 ? -10.495 25.855 -18.777 1.00 71.69 100 GLU A N 1
ATOM 776 C CA . GLU A 1 100 ? -10.522 27.107 -19.548 1.00 71.69 100 GLU A CA 1
ATOM 777 C C . GLU A 1 100 ? -9.832 28.280 -18.813 1.00 71.69 100 GLU A C 1
ATOM 779 O O . GLU A 1 100 ? -9.721 29.375 -19.361 1.00 71.69 100 GLU A O 1
ATOM 784 N N . GLU A 1 101 ? -9.320 28.049 -17.601 1.00 75.81 101 GLU A N 1
ATOM 785 C CA . GLU A 1 101 ? -8.595 29.032 -16.791 1.00 75.81 101 GLU A CA 1
ATOM 786 C C . GLU A 1 101 ? -7.072 28.850 -16.920 1.00 75.81 101 GLU A C 1
ATOM 788 O O . GLU A 1 101 ? -6.577 27.752 -17.189 1.00 75.81 101 GLU A O 1
ATOM 793 N N . ILE A 1 102 ? -6.309 29.928 -16.705 1.00 79.00 102 ILE A N 1
ATOM 794 C CA . ILE A 1 102 ? -4.843 29.862 -16.646 1.00 79.00 102 ILE A CA 1
ATOM 795 C C . ILE A 1 102 ? -4.448 29.336 -15.267 1.00 79.00 102 ILE A C 1
ATOM 797 O O . ILE A 1 102 ? -4.700 29.979 -14.250 1.00 79.00 102 ILE A O 1
ATOM 801 N N . ASN A 1 103 ? -3.806 28.175 -15.245 1.00 79.69 103 ASN A N 1
ATOM 802 C CA . ASN A 1 103 ? -3.309 27.532 -14.038 1.00 79.69 103 ASN A CA 1
ATOM 803 C C . ASN A 1 103 ? -1.819 27.846 -13.851 1.00 79.69 103 ASN A C 1
ATOM 805 O O . ASN A 1 103 ? -1.114 28.190 -14.802 1.00 79.69 103 ASN A O 1
ATOM 809 N N . GLU A 1 104 ? -1.325 27.692 -12.626 1.00 85.25 104 GLU A N 1
ATOM 810 C CA . GLU A 1 104 ? 0.079 27.918 -12.288 1.00 85.25 104 GLU A CA 1
ATOM 811 C C . GLU A 1 104 ? 0.723 26.637 -11.749 1.00 85.25 104 GLU A C 1
ATOM 813 O O . GLU A 1 104 ? 0.159 25.917 -10.926 1.00 85.25 104 GLU A O 1
ATOM 818 N N . LEU A 1 105 ? 1.911 26.338 -12.261 1.00 84.56 105 LEU A N 1
ATOM 819 C CA . LEU A 1 105 ? 2.727 25.183 -11.942 1.00 84.56 105 LEU A CA 1
ATOM 820 C C . LEU A 1 105 ? 4.040 25.664 -11.332 1.00 84.56 105 LEU A C 1
ATOM 822 O O . LEU A 1 105 ? 4.881 26.228 -12.028 1.00 84.56 105 LEU A O 1
ATOM 826 N N . ALA A 1 106 ? 4.242 25.409 -10.044 1.00 77.81 106 ALA A N 1
ATOM 827 C CA . ALA A 1 106 ? 5.519 25.689 -9.397 1.00 77.81 106 ALA A CA 1
ATOM 828 C C . ALA A 1 106 ? 6.605 24.726 -9.912 1.00 77.81 106 ALA A C 1
ATOM 830 O O . ALA A 1 106 ? 6.514 23.507 -9.704 1.00 77.81 106 ALA A O 1
ATOM 831 N N . LEU A 1 107 ? 7.623 25.293 -10.563 1.00 74.44 107 LEU A N 1
ATOM 832 C CA . LEU A 1 107 ? 8.835 24.605 -11.007 1.00 74.44 107 LEU A CA 1
ATOM 833 C C . LEU A 1 107 ? 9.869 24.581 -9.867 1.00 74.44 107 LEU A C 1
ATOM 835 O O . LEU A 1 107 ? 10.491 23.553 -9.621 1.00 74.44 107 LEU A O 1
ATOM 839 N N . SER A 1 108 ? 9.994 25.674 -9.108 1.00 68.00 108 SER A N 1
ATOM 840 C CA . SER A 1 108 ? 10.843 25.788 -7.911 1.00 68.00 108 SER A CA 1
ATOM 841 C C . SER A 1 108 ? 10.240 26.769 -6.890 1.00 68.00 108 SER A C 1
ATOM 843 O O . SER A 1 108 ? 9.134 27.264 -7.091 1.00 68.00 108 SER A O 1
ATOM 845 N N . ASP A 1 109 ? 10.959 27.071 -5.801 1.00 51.22 109 ASP A N 1
ATOM 846 C CA . ASP A 1 109 ? 10.521 28.040 -4.776 1.00 51.22 109 ASP A CA 1
ATOM 847 C C . ASP A 1 109 ? 10.389 29.481 -5.310 1.00 51.22 109 ASP A C 1
ATOM 849 O O . ASP A 1 109 ? 9.730 30.318 -4.694 1.00 51.22 109 ASP A O 1
ATOM 853 N N . PHE A 1 110 ? 11.016 29.774 -6.455 1.00 58.53 110 PHE A N 1
ATOM 854 C CA . PHE A 1 110 ? 11.019 31.097 -7.097 1.00 58.53 110 PHE A CA 1
ATOM 855 C C . PHE A 1 110 ? 10.582 31.048 -8.575 1.00 58.53 110 PHE A C 1
ATOM 857 O O . PHE A 1 110 ? 10.260 32.079 -9.158 1.00 58.53 110 PHE A O 1
ATOM 864 N N . GLU A 1 111 ? 10.634 29.852 -9.167 1.00 68.69 111 GLU A N 1
ATOM 865 C CA . GLU A 1 111 ? 10.228 29.422 -10.508 1.00 68.69 111 GLU A CA 1
ATOM 866 C C . GLU A 1 111 ? 8.757 29.000 -10.651 1.00 68.69 111 GLU A C 1
ATOM 868 O O . GLU A 1 111 ? 8.410 27.948 -10.110 1.00 68.69 111 GLU A O 1
ATOM 873 N N . SER A 1 112 ? 7.910 29.677 -11.430 1.00 77.81 112 SER A N 1
ATOM 874 C CA . SER A 1 112 ? 6.611 29.115 -11.833 1.00 77.81 112 SER A CA 1
ATOM 875 C C . SER A 1 112 ? 6.352 29.209 -13.336 1.00 77.81 112 SER A C 1
ATOM 877 O O . SER A 1 112 ? 6.794 30.121 -14.033 1.00 77.81 112 SER A O 1
ATOM 879 N N . MET A 1 113 ? 5.609 28.230 -13.844 1.00 84.75 113 MET A N 1
ATOM 880 C CA . MET A 1 113 ? 5.050 28.209 -15.185 1.00 84.75 113 MET A CA 1
ATOM 881 C C . MET A 1 113 ? 3.553 28.470 -15.113 1.00 84.75 113 MET A C 1
ATOM 883 O O . MET A 1 113 ? 2.840 27.801 -14.373 1.00 84.75 113 MET A O 1
ATOM 887 N N . LYS A 1 114 ? 3.045 29.333 -15.988 1.00 87.12 114 LYS A N 1
ATOM 888 C CA . LYS A 1 114 ? 1.605 29.436 -16.241 1.00 87.12 114 LYS A CA 1
ATOM 889 C C . LYS A 1 114 ? 1.223 28.583 -17.440 1.00 87.12 114 LYS A C 1
ATOM 891 O O . LYS A 1 114 ? 1.912 28.621 -18.459 1.00 87.12 114 LYS A O 1
ATOM 896 N N . TYR A 1 115 ? 0.138 27.829 -17.335 1.00 91.75 115 TYR A N 1
ATOM 897 C CA . TYR A 1 115 ? -0.294 26.908 -18.378 1.00 91.75 115 TYR A CA 1
ATOM 898 C C . TYR A 1 115 ? -1.818 26.822 -18.485 1.00 91.75 115 TYR A C 1
ATOM 900 O O . TYR A 1 115 ? -2.554 27.082 -17.535 1.00 91.75 115 TYR A O 1
ATOM 908 N N . GLN A 1 116 ? -2.280 26.405 -19.656 1.00 92.00 116 GLN A N 1
ATOM 909 C CA . GLN A 1 116 ? -3.664 26.064 -19.937 1.00 92.00 116 GLN A CA 1
ATOM 910 C C . GLN A 1 116 ? -3.682 24.817 -20.822 1.00 92.00 116 GLN A C 1
ATOM 912 O O . GLN A 1 116 ? -2.988 24.779 -21.835 1.00 92.00 116 GLN A O 1
ATOM 917 N N . ILE A 1 117 ? -4.458 23.792 -20.451 1.00 91.19 117 ILE A N 1
ATOM 918 C CA . ILE A 1 117 ? -4.566 22.551 -21.232 1.00 91.19 117 ILE A CA 1
ATOM 919 C C . ILE A 1 117 ? -5.948 22.448 -21.860 1.00 91.19 117 ILE A C 1
ATOM 921 O O . ILE A 1 117 ? -6.969 22.531 -21.181 1.00 91.19 117 ILE A O 1
ATOM 925 N N . THR A 1 118 ? -5.981 22.202 -23.166 1.00 88.00 118 THR A N 1
ATOM 926 C CA . THR A 1 118 ? -7.197 21.951 -23.935 1.00 88.00 118 THR A CA 1
ATOM 927 C C . THR A 1 118 ? -7.120 20.592 -24.618 1.00 88.00 118 THR A C 1
ATOM 929 O O . THR A 1 118 ? -6.112 20.221 -25.220 1.00 88.00 118 THR A O 1
ATOM 932 N N . LYS A 1 119 ? -8.218 19.839 -24.544 1.00 87.88 119 LYS A N 1
ATOM 933 C CA . LYS A 1 119 ? -8.358 18.535 -25.200 1.00 87.88 119 LYS A CA 1
ATOM 934 C C . LYS A 1 119 ? -8.278 18.705 -26.719 1.00 87.88 119 LYS A C 1
ATOM 936 O O . LYS A 1 119 ? -8.969 19.552 -27.283 1.00 87.88 119 LYS A O 1
ATOM 941 N N . SER A 1 120 ? -7.464 17.895 -27.386 1.00 80.75 120 SER A N 1
ATOM 942 C CA . SER A 1 120 ? -7.237 17.975 -28.832 1.00 80.75 120 SER A CA 1
ATOM 943 C C . SER A 1 120 ? -6.954 16.600 -29.436 1.00 80.75 120 SER A C 1
ATOM 945 O O . SER A 1 120 ? -6.502 15.690 -28.759 1.00 80.75 120 SER A O 1
ATOM 947 N N . ASN A 1 121 ? -7.175 16.442 -30.742 1.00 74.50 121 ASN A N 1
ATOM 948 C CA . ASN A 1 121 ? -6.820 15.213 -31.466 1.00 74.50 121 ASN A CA 1
ATOM 949 C C . ASN A 1 121 ? -5.343 15.177 -31.906 1.00 74.50 121 ASN A C 1
ATOM 951 O O . ASN A 1 121 ? -4.885 14.182 -32.467 1.00 74.50 121 ASN A O 1
ATOM 955 N N . SER A 1 122 ? -4.604 16.266 -31.697 1.00 67.38 122 SER A N 1
ATOM 956 C CA . SER A 1 122 ? -3.179 16.386 -32.001 1.00 67.38 122 SER A CA 1
ATOM 957 C C . SER A 1 122 ? -2.477 17.190 -30.919 1.00 67.38 122 SER A C 1
ATOM 959 O O . SER A 1 122 ? -3.043 18.174 -30.433 1.00 67.38 122 SER A O 1
ATOM 961 N N . PHE A 1 123 ? -1.249 16.792 -30.595 1.00 89.19 123 PHE A N 1
ATOM 962 C CA . PHE A 1 123 ? -0.410 17.531 -29.669 1.00 89.19 123 PHE A CA 1
ATOM 963 C C . PHE A 1 123 ? 0.089 18.847 -30.280 1.00 89.19 123 PHE A C 1
ATOM 965 O O . PHE A 1 123 ? 0.435 18.898 -31.464 1.00 89.19 123 PHE A O 1
ATOM 972 N N . GLY A 1 124 ? 0.117 19.909 -29.479 1.00 79.94 124 GLY A N 1
ATOM 973 C CA . GLY A 1 124 ? 0.690 21.197 -29.856 1.00 79.94 124 GLY A CA 1
ATOM 974 C C . GLY A 1 124 ? 0.858 22.115 -28.651 1.00 79.94 124 GLY A C 1
ATOM 975 O O . GLY A 1 124 ? 0.094 22.026 -27.693 1.00 79.94 124 GLY A O 1
ATOM 976 N N . VAL A 1 125 ? 1.846 23.006 -28.711 1.00 88.38 125 VAL A N 1
ATOM 977 C CA . VAL A 1 125 ? 2.124 23.986 -27.655 1.00 88.38 125 VAL A CA 1
ATOM 978 C C . VAL A 1 125 ? 2.335 25.356 -28.283 1.00 88.38 125 VAL A C 1
ATOM 980 O O . VAL A 1 125 ? 3.140 25.504 -29.202 1.00 88.38 125 VAL A O 1
ATOM 983 N N . GLU A 1 126 ? 1.625 26.356 -27.772 1.00 83.12 126 GLU A N 1
ATOM 984 C CA . GLU A 1 126 ? 1.777 27.762 -28.140 1.00 83.12 126 GLU A CA 1
ATOM 985 C C . GLU A 1 126 ? 2.138 28.579 -26.894 1.00 83.12 126 GLU A C 1
ATOM 987 O O . GLU A 1 126 ? 1.527 28.423 -25.840 1.00 83.12 126 GLU A O 1
ATOM 992 N N . ILE A 1 127 ? 3.134 29.459 -27.001 1.00 81.38 127 ILE A N 1
ATOM 993 C CA . ILE A 1 127 ? 3.529 30.354 -25.906 1.00 81.38 127 ILE A CA 1
ATOM 994 C C . ILE A 1 127 ? 2.890 31.716 -26.160 1.00 81.38 127 ILE A C 1
ATOM 996 O O . ILE A 1 127 ? 3.210 32.383 -27.146 1.00 81.38 127 ILE A O 1
ATOM 1000 N N . VAL A 1 128 ? 1.996 32.131 -25.266 1.00 79.62 128 VAL A N 1
ATOM 1001 C CA . VAL A 1 128 ? 1.197 33.352 -25.407 1.00 79.62 128 VAL A CA 1
ATOM 1002 C C . VAL A 1 128 ? 1.706 34.418 -24.440 1.00 79.62 128 VAL A C 1
ATOM 1004 O O . VAL A 1 128 ? 1.858 34.166 -23.245 1.00 79.62 128 VAL A O 1
ATOM 1007 N N . ASP A 1 129 ? 1.967 35.622 -24.951 1.00 74.75 129 ASP A N 1
ATOM 1008 C CA . ASP A 1 129 ? 2.342 36.787 -24.144 1.00 74.75 129 ASP A CA 1
ATOM 1009 C C . ASP A 1 129 ? 1.079 37.476 -23.598 1.00 74.75 129 ASP A C 1
ATOM 1011 O O . ASP A 1 129 ? 0.197 37.885 -24.366 1.00 74.75 129 ASP A O 1
ATOM 1015 N N . LEU A 1 130 ? 0.982 37.598 -22.269 1.00 61.47 130 LEU A N 1
ATOM 1016 C CA . LEU A 1 130 ? -0.183 38.157 -21.572 1.00 61.47 130 LEU A CA 1
ATOM 1017 C C . LEU A 1 130 ? -0.389 39.652 -21.875 1.00 61.47 130 LEU A C 1
ATOM 1019 O O . LEU A 1 130 ? -1.515 40.143 -21.776 1.00 61.47 130 LEU A O 1
ATOM 1023 N N . ASN A 1 131 ? 0.638 40.367 -22.350 1.00 56.88 131 ASN A N 1
ATOM 1024 C CA . ASN A 1 131 ? 0.511 41.767 -22.770 1.00 56.88 131 ASN A CA 1
ATOM 1025 C C . ASN A 1 131 ? -0.303 41.934 -24.068 1.00 56.88 131 ASN A C 1
ATOM 1027 O O . ASN A 1 131 ? -0.866 43.001 -24.324 1.00 56.88 131 ASN A O 1
ATOM 1031 N N . THR A 1 132 ? -0.421 40.881 -24.882 1.00 48.94 132 THR A N 1
ATOM 1032 C CA . THR A 1 132 ? -1.185 40.906 -26.144 1.00 48.94 132 THR A CA 1
ATOM 1033 C C . THR A 1 132 ? -2.703 40.817 -25.926 1.00 48.94 132 THR A C 1
ATOM 1035 O O . THR A 1 132 ? -3.467 41.236 -26.793 1.00 48.94 132 THR A O 1
ATOM 1038 N N . MET A 1 133 ? -3.153 40.342 -24.756 1.00 41.34 133 MET A N 1
ATOM 1039 C CA . MET A 1 133 ? -4.578 40.208 -24.401 1.00 41.34 133 MET A CA 1
ATOM 1040 C C . MET A 1 133 ? -5.197 41.519 -23.883 1.00 41.34 133 MET A C 1
ATOM 1042 O O . MET A 1 133 ? -6.377 41.772 -24.115 1.00 41.34 133 MET A O 1
ATOM 1046 N N . ASN A 1 134 ? -4.405 42.416 -23.284 1.00 38.12 134 ASN A N 1
ATOM 1047 C CA . ASN A 1 134 ? -4.883 43.738 -22.849 1.00 38.12 134 ASN A CA 1
ATOM 1048 C C . ASN A 1 134 ? -5.129 44.721 -24.012 1.00 38.12 134 ASN A C 1
ATOM 1050 O O . ASN A 1 134 ? -5.897 45.672 -23.869 1.00 38.12 134 ASN A O 1
ATOM 1054 N N . ASN A 1 135 ? -4.537 44.480 -25.187 1.00 36.38 135 ASN A N 1
ATOM 1055 C CA . ASN A 1 135 ? -4.748 45.313 -26.378 1.00 36.38 135 ASN A CA 1
ATOM 1056 C C . ASN A 1 135 ? -5.951 44.891 -27.242 1.00 36.38 135 ASN A C 1
ATOM 1058 O O . ASN A 1 135 ? -6.279 45.595 -28.195 1.00 36.38 135 ASN A O 1
ATOM 1062 N N . LEU A 1 136 ? -6.645 43.800 -26.900 1.00 34.09 136 LEU A N 1
ATOM 1063 C CA . LEU A 1 136 ? -7.921 43.419 -27.525 1.00 34.09 136 LEU A CA 1
ATOM 1064 C C . LEU A 1 136 ? -9.137 43.886 -26.708 1.00 34.09 136 LEU A C 1
ATOM 1066 O O . LEU A 1 136 ? -10.177 44.188 -27.291 1.00 34.09 136 LEU A O 1
ATOM 1070 N N . SER A 1 137 ? -8.989 44.053 -25.391 1.00 32.00 137 SER A N 1
ATOM 1071 C CA . SER A 1 137 ? -10.039 44.605 -24.519 1.00 32.00 137 SER A CA 1
ATOM 1072 C C . SER A 1 137 ? -10.225 46.122 -24.689 1.00 32.00 137 SER A C 1
ATOM 1074 O O . SER A 1 137 ? -11.342 46.619 -24.596 1.00 32.00 137 SER A O 1
ATOM 1076 N N . ASN A 1 138 ? -9.164 46.861 -25.037 1.00 30.58 138 ASN A N 1
ATOM 1077 C CA . ASN A 1 138 ? -9.202 48.329 -25.157 1.00 30.58 138 ASN A CA 1
ATOM 1078 C C . ASN A 1 138 ? -9.680 48.871 -26.522 1.00 30.58 138 ASN A C 1
ATOM 1080 O O . ASN A 1 138 ? -9.776 50.086 -26.693 1.00 30.58 138 ASN A O 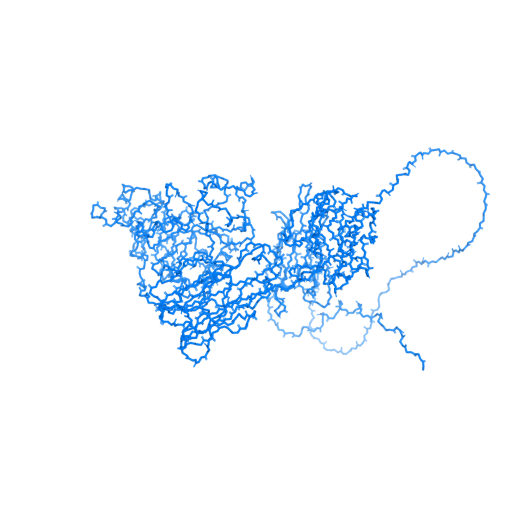1
ATOM 1084 N N . VAL A 1 139 ? -9.999 48.012 -27.497 1.00 30.17 139 VAL A N 1
ATOM 1085 C CA . VAL A 1 139 ? -10.552 48.444 -28.803 1.00 30.17 139 VAL A CA 1
ATOM 1086 C C . VAL A 1 139 ? -12.083 48.328 -28.850 1.00 30.17 139 VAL A C 1
ATOM 1088 O O . VAL A 1 139 ? -12.719 48.965 -29.684 1.00 30.17 139 VAL A O 1
ATOM 1091 N N . VAL A 1 140 ? -12.704 47.584 -27.928 1.00 30.61 140 VAL A N 1
ATOM 1092 C CA . VAL A 1 140 ? -14.161 47.346 -27.935 1.00 30.61 140 VAL A CA 1
ATOM 1093 C C . VAL A 1 140 ? -14.936 48.345 -27.060 1.00 30.61 140 VAL A C 1
ATOM 1095 O O . VAL A 1 140 ? -16.142 48.498 -27.231 1.00 30.61 140 VAL A O 1
ATOM 1098 N N . GLU A 1 141 ? -14.270 49.096 -26.176 1.00 27.94 141 GLU A N 1
ATOM 1099 C CA . GLU A 1 141 ? -14.953 50.008 -25.239 1.00 27.94 141 GLU A CA 1
ATOM 1100 C C . GLU A 1 141 ? -15.206 51.429 -25.786 1.00 27.94 141 GLU A C 1
ATOM 1102 O O . GLU A 1 141 ? -15.930 52.207 -25.175 1.00 27.94 141 GLU A O 1
ATOM 1107 N N . ASN A 1 142 ? -14.689 51.776 -26.971 1.00 30.09 142 ASN A N 1
ATOM 1108 C CA . ASN A 1 142 ? -14.914 53.089 -27.588 1.00 30.09 142 ASN A CA 1
ATOM 1109 C C . ASN A 1 142 ? -15.428 52.980 -29.025 1.00 30.09 142 ASN A C 1
ATOM 1111 O O . ASN A 1 142 ? -14.766 53.419 -29.962 1.00 30.09 142 ASN A O 1
ATOM 1115 N N . GLN A 1 143 ? -16.635 52.445 -29.199 1.00 29.14 143 GLN A N 1
ATOM 1116 C CA . GLN A 1 143 ? -17.560 52.943 -30.220 1.00 29.14 143 GLN A CA 1
ATOM 1117 C C . GLN A 1 143 ? -18.983 52.475 -29.905 1.00 29.14 143 GLN A C 1
ATOM 1119 O O . GLN A 1 143 ? -19.356 51.326 -30.132 1.00 29.14 143 GLN A O 1
ATOM 1124 N N . GLU A 1 144 ? -19.792 53.400 -29.382 1.00 30.27 144 GLU A N 1
ATOM 1125 C CA . GLU A 1 144 ? -21.247 53.291 -29.420 1.00 30.27 144 GLU A CA 1
ATOM 1126 C C . GLU A 1 144 ? -21.693 53.012 -30.860 1.00 30.27 144 GLU A C 1
ATOM 1128 O O . GLU A 1 144 ? -21.457 53.822 -31.758 1.00 30.27 144 GLU A O 1
ATOM 1133 N N . LEU A 1 145 ? -22.397 51.905 -31.080 1.00 24.72 145 LEU A N 1
ATOM 1134 C CA . LEU A 1 145 ? -23.180 51.713 -32.294 1.00 24.72 145 LEU A CA 1
ATOM 1135 C C . LEU A 1 145 ? -24.638 51.494 -31.913 1.00 24.72 145 LEU A C 1
ATOM 1137 O O . LEU A 1 145 ? -25.095 50.409 -31.561 1.00 24.72 145 LEU A O 1
ATOM 1141 N N . THR A 1 146 ? -25.356 52.610 -31.987 1.00 23.52 146 THR A N 1
ATOM 1142 C CA . THR A 1 146 ? -26.806 52.664 -32.096 1.00 23.52 146 THR A CA 1
ATOM 1143 C C . THR A 1 146 ? -27.259 51.936 -33.362 1.00 23.52 146 THR A C 1
ATOM 1145 O O . THR A 1 146 ? -26.650 52.017 -34.428 1.00 23.52 146 THR A O 1
ATOM 1148 N N . SER A 1 147 ? -28.351 51.193 -33.225 1.00 31.03 147 SER A N 1
ATOM 1149 C CA . SER A 1 147 ? -28.982 50.408 -34.280 1.00 31.03 147 SER A CA 1
ATOM 1150 C C . SER A 1 147 ? -29.477 51.276 -35.438 1.00 31.03 147 SER A C 1
ATOM 1152 O O . SER A 1 147 ? -30.246 52.205 -35.198 1.00 31.03 147 SER A O 1
ATOM 1154 N N . ASN A 1 148 ? -29.156 50.895 -36.678 1.00 21.92 148 ASN A N 1
ATOM 1155 C CA . ASN A 1 148 ? -30.075 50.991 -37.815 1.00 21.92 148 ASN A CA 1
ATOM 1156 C C . ASN A 1 148 ? -29.670 50.032 -38.946 1.00 21.92 148 ASN A C 1
ATOM 1158 O O . ASN A 1 148 ? -28.520 49.954 -39.363 1.00 21.92 148 ASN A O 1
ATOM 1162 N N . THR A 1 149 ? -30.669 49.304 -39.429 1.00 30.88 149 THR A N 1
ATOM 1163 C CA . THR A 1 149 ? -30.673 48.393 -40.579 1.00 30.88 149 THR A CA 1
ATOM 1164 C C . THR A 1 149 ? -30.350 49.092 -41.900 1.00 30.88 149 THR A C 1
ATOM 1166 O O . THR A 1 149 ? -30.976 50.113 -42.180 1.00 30.88 149 THR A O 1
ATOM 1169 N N . THR A 1 150 ? -29.512 48.497 -42.763 1.00 24.64 150 THR A N 1
ATOM 1170 C CA . THR A 1 150 ? -29.799 48.230 -44.198 1.00 24.64 150 THR A CA 1
ATOM 1171 C C . THR A 1 150 ? -28.637 47.522 -44.914 1.00 24.64 150 THR A C 1
ATOM 1173 O O . THR A 1 150 ? -27.472 47.703 -44.575 1.00 24.64 150 THR A O 1
ATOM 1176 N N . ASP A 1 151 ? -29.000 46.700 -45.902 1.00 34.50 151 ASP A N 1
ATOM 1177 C CA . ASP A 1 151 ? -28.149 45.952 -46.835 1.00 34.50 151 ASP A CA 1
ATOM 1178 C C . ASP A 1 151 ? -27.022 46.773 -47.494 1.00 34.50 151 ASP A C 1
ATOM 1180 O O . ASP A 1 151 ? -27.278 47.859 -48.017 1.00 34.50 151 ASP A O 1
ATOM 1184 N N . ASN A 1 152 ? -25.814 46.200 -47.603 1.00 27.31 152 ASN A N 1
ATOM 1185 C CA . ASN A 1 152 ? -25.164 45.851 -48.883 1.00 27.31 152 ASN A CA 1
ATOM 1186 C C . ASN A 1 152 ? -23.664 45.536 -48.738 1.00 27.31 152 ASN A C 1
ATOM 1188 O O . ASN A 1 152 ? -22.933 46.169 -47.984 1.00 27.31 152 ASN A O 1
ATOM 1192 N N . ASN A 1 153 ? -23.217 44.586 -49.566 1.00 34.50 153 ASN A N 1
ATOM 1193 C CA . ASN A 1 153 ? -21.824 44.323 -49.931 1.00 34.50 153 ASN A CA 1
ATOM 1194 C C . ASN A 1 153 ? -21.003 45.606 -50.142 1.00 34.50 153 ASN A C 1
ATOM 1196 O O . ASN A 1 153 ? -21.331 46.378 -51.044 1.00 34.50 153 ASN A O 1
ATOM 1200 N N . GLN A 1 154 ? -19.857 45.728 -49.464 1.00 25.28 154 GLN A N 1
ATOM 1201 C CA . GLN A 1 154 ? -18.668 46.366 -50.035 1.00 25.28 154 GLN A CA 1
ATOM 1202 C C . GLN A 1 154 ? -17.380 45.920 -49.325 1.00 25.28 154 GLN A C 1
ATOM 1204 O O . GLN A 1 154 ? -17.177 46.136 -48.136 1.00 25.28 154 GLN A O 1
ATOM 1209 N N . THR A 1 155 ? -16.505 45.289 -50.103 1.00 21.53 155 THR A N 1
ATOM 1210 C CA . THR A 1 155 ? -15.081 45.075 -49.833 1.00 21.53 155 THR A CA 1
ATOM 1211 C C . THR A 1 155 ? -14.325 46.402 -49.807 1.00 21.53 155 THR A C 1
ATOM 1213 O O . THR A 1 155 ? -14.486 47.202 -50.730 1.00 21.53 155 THR A O 1
ATOM 1216 N N . VAL A 1 156 ? -13.418 46.574 -48.842 1.00 21.20 156 VAL A N 1
ATOM 1217 C CA . VAL A 1 156 ? -12.321 47.550 -48.925 1.00 21.20 156 VAL A CA 1
ATOM 1218 C C . VAL A 1 156 ? -10.991 46.825 -48.727 1.00 21.20 156 VAL A C 1
ATOM 1220 O O . VAL A 1 156 ? -10.749 46.188 -47.706 1.00 21.20 156 VAL A O 1
ATOM 1223 N N . THR A 1 157 ? -10.157 46.912 -49.759 1.00 21.44 157 THR A N 1
ATOM 1224 C CA . THR A 1 157 ? -8.743 46.530 -49.834 1.00 21.44 157 THR A CA 1
ATOM 1225 C C . THR A 1 157 ? -7.844 47.585 -49.195 1.00 21.44 157 THR A C 1
ATOM 1227 O O . THR A 1 157 ? -8.086 48.776 -49.385 1.00 21.44 157 THR A O 1
ATOM 1230 N N . VAL A 1 158 ? -6.737 47.159 -48.580 1.00 21.95 158 VAL A N 1
ATOM 1231 C CA . VAL A 1 158 ? -5.526 47.983 -48.433 1.00 21.95 158 VAL A CA 1
ATOM 1232 C C . VAL A 1 158 ? -4.317 47.138 -48.840 1.00 21.95 158 VAL A C 1
ATOM 1234 O O . VAL A 1 158 ? -4.053 46.092 -48.253 1.00 21.95 158 VAL A O 1
ATOM 1237 N N . GLU A 1 159 ? -3.632 47.584 -49.893 1.00 23.19 159 GLU A N 1
ATOM 1238 C CA . GLU A 1 159 ? -2.354 47.066 -50.390 1.00 23.19 159 GLU A CA 1
ATOM 1239 C C . GLU A 1 159 ? -1.187 47.598 -49.553 1.00 23.19 159 GLU A C 1
ATOM 1241 O O . GLU A 1 159 ? -1.195 48.779 -49.210 1.00 23.19 159 GLU A O 1
ATOM 1246 N N . ILE A 1 160 ? -0.133 46.790 -49.368 1.00 22.59 160 ILE A N 1
ATOM 1247 C CA . ILE A 1 160 ? 1.254 47.282 -49.400 1.00 22.59 160 ILE A CA 1
ATOM 1248 C C . ILE A 1 160 ? 2.119 46.297 -50.204 1.00 22.59 160 ILE A C 1
ATOM 1250 O O . ILE A 1 160 ? 2.083 45.082 -50.016 1.00 22.59 160 ILE A O 1
ATOM 1254 N N . SER A 1 161 ? 2.851 46.900 -51.134 1.00 23.73 161 SER A N 1
ATOM 1255 C CA . SER A 1 161 ? 3.718 46.408 -52.203 1.00 23.73 161 SER A CA 1
ATOM 1256 C C . SER A 1 161 ? 4.904 45.541 -51.772 1.00 23.73 161 SER A C 1
ATOM 1258 O O . SER A 1 161 ? 5.567 45.834 -50.778 1.00 23.73 161 SER A O 1
ATOM 1260 N N . GLY A 1 162 ? 5.231 44.552 -52.609 1.00 25.03 162 GLY A N 1
ATOM 1261 C CA . GLY A 1 162 ? 6.506 43.835 -52.600 1.00 25.03 162 GLY A CA 1
ATOM 1262 C C . GLY A 1 162 ? 7.435 44.262 -53.738 1.00 25.03 162 GLY A C 1
ATOM 1263 O O . GLY A 1 162 ? 7.005 44.948 -54.654 1.00 25.03 162 GLY A O 1
ATOM 1264 N N . GLU A 1 163 ? 8.684 43.807 -53.654 1.00 26.19 163 GLU A N 1
ATOM 1265 C CA . GLU A 1 163 ? 9.676 43.585 -54.724 1.00 26.19 163 GLU A CA 1
ATOM 1266 C C . GLU A 1 163 ? 10.924 42.989 -54.033 1.00 26.19 163 GLU A C 1
ATOM 1268 O O . GLU A 1 163 ? 11.248 43.383 -52.917 1.00 26.19 163 GLU A O 1
ATOM 1273 N N . GLU A 1 164 ? 11.724 42.068 -54.562 1.00 26.09 164 GLU A N 1
ATOM 1274 C CA . GLU A 1 164 ? 11.599 41.026 -55.581 1.00 26.09 164 GLU A CA 1
ATOM 1275 C C . GLU A 1 164 ? 12.872 40.157 -55.418 1.00 26.09 164 GLU A C 1
ATOM 1277 O O . GLU A 1 164 ? 13.949 40.676 -55.124 1.00 26.09 164 GLU A O 1
ATOM 1282 N N . TYR A 1 165 ? 12.781 38.839 -55.613 1.00 22.94 165 TYR A N 1
ATOM 1283 C CA . TYR A 1 165 ? 13.933 37.928 -55.699 1.00 22.94 165 TYR A CA 1
ATOM 1284 C C . TYR A 1 165 ? 13.836 37.140 -57.010 1.00 22.94 165 TYR A C 1
ATOM 1286 O O . TYR A 1 165 ? 12.834 36.459 -57.238 1.00 22.94 165 TYR A O 1
ATOM 1294 N N . LYS A 1 166 ? 14.888 37.201 -57.840 1.00 24.91 166 LYS A N 1
ATOM 1295 C CA . LYS A 1 166 ? 15.367 36.205 -58.838 1.00 24.91 166 LYS A CA 1
ATOM 1296 C C . LYS A 1 166 ? 16.629 36.799 -59.504 1.00 24.91 166 LYS A C 1
ATOM 1298 O O . LYS A 1 166 ? 16.669 37.999 -59.719 1.00 24.91 166 LYS A O 1
ATOM 1303 N N . LYS A 1 167 ? 17.688 36.066 -59.885 1.00 26.11 167 LYS A N 1
ATOM 1304 C CA . LYS A 1 167 ? 17.720 34.890 -60.779 1.00 26.11 167 LYS A CA 1
ATOM 1305 C C . LYS A 1 167 ? 19.172 34.353 -60.962 1.00 26.11 167 LYS A C 1
ATOM 1307 O O . LYS A 1 167 ? 20.087 35.167 -60.963 1.00 26.11 167 LYS A O 1
ATOM 1312 N N . SER A 1 168 ? 19.294 33.052 -61.311 1.00 22.95 168 SER A N 1
ATOM 1313 C CA . SER A 1 168 ? 20.299 32.381 -62.210 1.00 22.95 168 SER A CA 1
ATOM 1314 C C . SER A 1 168 ? 21.797 32.334 -61.792 1.00 22.95 168 SER A C 1
ATOM 1316 O O . SER A 1 168 ? 22.237 33.234 -61.103 1.00 22.95 168 SER A O 1
ATOM 1318 N N . THR A 1 169 ? 22.683 31.373 -62.136 1.00 22.64 169 THR A N 1
ATOM 1319 C CA . THR A 1 169 ? 22.771 30.279 -63.150 1.00 22.64 169 THR A CA 1
ATOM 1320 C C . THR A 1 169 ? 24.005 29.374 -62.877 1.00 22.64 169 THR A C 1
ATOM 1322 O O . THR A 1 169 ? 24.826 29.695 -62.025 1.00 22.64 169 THR A O 1
ATOM 1325 N N . GLU A 1 170 ? 24.124 28.271 -63.631 1.00 22.75 170 GLU A N 1
ATOM 1326 C CA . GLU A 1 170 ? 25.160 27.212 -63.654 1.00 22.75 170 GLU A CA 1
ATOM 1327 C C . GLU A 1 170 ? 26.581 27.592 -64.178 1.00 22.75 170 GLU A C 1
ATOM 1329 O O . GLU A 1 170 ? 26.729 28.540 -64.944 1.00 22.75 170 GLU A O 1
ATOM 1334 N N . ALA A 1 171 ? 27.547 26.694 -63.877 1.00 23.05 171 ALA A N 1
ATOM 1335 C CA . ALA A 1 171 ? 28.658 26.157 -64.710 1.00 23.05 171 ALA A CA 1
ATOM 1336 C C . ALA A 1 171 ? 30.111 26.739 -64.685 1.00 23.05 171 ALA A C 1
ATOM 1338 O O . ALA A 1 171 ? 30.390 27.816 -65.193 1.00 23.05 171 ALA A O 1
ATOM 1339 N N . THR A 1 172 ? 31.036 25.877 -64.201 1.00 21.72 172 THR A N 1
ATOM 1340 C CA . THR A 1 172 ? 32.397 25.480 -64.691 1.00 21.72 172 THR A CA 1
ATOM 1341 C C . THR A 1 172 ? 33.509 26.495 -65.053 1.00 21.72 172 THR A C 1
ATOM 1343 O O . THR A 1 172 ? 33.353 27.235 -66.015 1.00 21.72 172 THR A O 1
ATOM 1346 N N . ALA A 1 173 ? 34.702 26.340 -64.430 1.00 23.50 173 ALA A N 1
ATOM 1347 C CA . ALA A 1 173 ? 36.017 25.968 -65.036 1.00 23.50 173 ALA A CA 1
ATOM 1348 C C . ALA A 1 173 ? 37.280 26.671 -64.440 1.00 23.50 173 ALA A C 1
ATOM 1350 O O . ALA A 1 173 ? 37.384 27.888 -64.443 1.00 23.50 173 ALA A O 1
ATOM 1351 N N . GLU A 1 174 ? 38.221 25.823 -63.989 1.00 23.17 174 GLU A N 1
ATOM 1352 C CA . GLU A 1 174 ? 39.709 25.852 -63.986 1.00 23.17 174 GLU A CA 1
ATOM 1353 C C . GLU A 1 174 ? 40.606 27.049 -63.550 1.00 23.17 174 GLU A C 1
ATOM 1355 O O . GLU A 1 174 ? 40.629 28.113 -64.153 1.00 23.17 174 GLU A O 1
ATOM 1360 N N . LEU A 1 175 ? 41.506 26.688 -62.609 1.00 24.23 175 LEU A N 1
ATOM 1361 C CA . LEU A 1 175 ? 42.970 26.906 -62.493 1.00 24.23 175 LEU A CA 1
ATOM 1362 C C . LEU A 1 175 ? 43.581 28.324 -62.398 1.00 24.23 175 LEU A C 1
ATOM 1364 O O . LEU A 1 175 ? 43.664 29.070 -63.367 1.00 24.23 175 LEU A O 1
ATOM 1368 N N . GLY A 1 176 ? 44.242 28.568 -61.257 1.00 24.23 176 GLY A N 1
ATOM 1369 C CA . GLY A 1 176 ? 45.311 29.557 -61.070 1.00 24.23 176 GLY A CA 1
ATOM 1370 C C . GLY A 1 176 ? 45.891 29.479 -59.652 1.00 24.23 176 GLY A C 1
ATOM 1371 O O . GLY A 1 176 ? 45.144 29.581 -58.688 1.00 24.23 176 GLY A O 1
ATOM 1372 N N . ALA A 1 177 ? 47.194 29.217 -59.545 1.00 25.30 177 ALA A N 1
ATOM 1373 C CA . ALA A 1 177 ? 47.932 28.877 -58.327 1.00 25.30 177 ALA A CA 1
ATOM 1374 C C . ALA A 1 177 ? 48.495 30.090 -57.552 1.00 25.30 177 ALA A C 1
ATOM 1376 O O . ALA A 1 177 ? 48.580 31.185 -58.103 1.00 25.30 177 ALA A O 1
ATOM 1377 N N . ASP A 1 178 ? 49.002 29.776 -56.347 1.00 25.95 178 ASP A N 1
ATOM 1378 C CA . ASP A 1 178 ? 49.827 30.567 -55.406 1.00 25.95 178 ASP A CA 1
ATOM 1379 C C . ASP A 1 178 ? 49.043 31.550 -54.506 1.00 25.95 178 ASP A C 1
ATOM 1381 O O . ASP A 1 178 ? 48.179 32.272 -54.981 1.00 25.95 178 ASP A O 1
ATOM 1385 N N . SER A 1 179 ? 49.231 31.635 -53.185 1.00 25.78 179 SER A N 1
ATOM 1386 C CA . SER A 1 179 ? 50.359 31.262 -52.327 1.00 25.78 179 SER A CA 1
ATOM 1387 C C . SER A 1 179 ? 49.911 31.057 -50.865 1.00 25.78 179 SER A C 1
ATOM 1389 O O . SER A 1 179 ? 48.916 31.619 -50.418 1.00 25.78 179 SER A O 1
ATOM 1391 N N . LEU A 1 180 ? 50.710 30.256 -50.164 1.00 26.61 180 LEU A N 1
ATOM 1392 C CA . LEU A 1 180 ? 50.692 29.811 -48.764 1.00 26.61 180 LEU A CA 1
ATOM 1393 C C . LEU A 1 180 ? 50.362 30.877 -47.699 1.00 26.61 180 LEU A C 1
ATOM 1395 O O . LEU A 1 180 ? 50.911 31.971 -47.755 1.00 26.61 180 LEU A O 1
ATOM 1399 N N . GLU A 1 181 ? 49.623 30.475 -46.657 1.00 27.52 181 GLU A N 1
ATOM 1400 C CA . GLU A 1 181 ? 50.052 30.624 -45.254 1.00 27.52 181 GLU A CA 1
ATOM 1401 C C . GLU A 1 181 ? 49.278 29.653 -44.337 1.00 27.52 181 GLU A C 1
ATOM 1403 O O . GLU A 1 181 ? 48.077 29.437 -44.490 1.00 27.52 181 GLU A O 1
ATOM 1408 N N . GLU A 1 182 ? 50.027 28.993 -43.451 1.00 30.39 182 GLU A N 1
ATOM 1409 C CA . GLU A 1 182 ? 49.611 27.924 -42.539 1.00 30.39 182 GLU A CA 1
ATOM 1410 C C . GLU A 1 182 ? 48.742 28.437 -41.383 1.00 30.39 182 GLU A C 1
ATOM 1412 O O . GLU A 1 182 ? 49.098 29.399 -40.705 1.00 30.39 182 GLU A O 1
ATOM 1417 N N . SER A 1 183 ? 47.692 27.688 -41.042 1.00 25.47 183 SER A N 1
ATOM 1418 C CA . SER A 1 183 ? 47.296 27.530 -39.642 1.00 25.47 183 SER A CA 1
ATOM 1419 C C . SER A 1 183 ? 46.735 26.130 -39.414 1.00 25.47 183 SER A C 1
ATOM 1421 O O . SER A 1 183 ? 45.747 25.720 -40.019 1.00 25.47 183 SER A O 1
ATOM 1423 N N . ASP A 1 184 ? 47.452 25.421 -38.557 1.00 31.72 184 ASP A N 1
ATOM 1424 C CA . ASP A 1 184 ? 47.274 24.070 -38.046 1.00 31.72 184 ASP A CA 1
ATOM 1425 C C . ASP A 1 184 ? 45.879 23.862 -37.418 1.00 31.72 184 ASP A C 1
ATOM 1427 O O . ASP A 1 184 ? 45.574 24.432 -36.372 1.00 31.72 184 ASP A O 1
ATOM 1431 N N . GLU A 1 185 ? 45.033 23.034 -38.038 1.00 31.14 185 GLU A N 1
ATOM 1432 C CA . GLU A 1 185 ? 43.879 22.426 -37.369 1.00 31.14 185 GLU A CA 1
ATOM 1433 C C . GLU A 1 185 ? 43.982 20.904 -37.464 1.00 31.14 185 GLU A C 1
ATOM 1435 O O . GLU A 1 185 ? 43.710 20.260 -38.481 1.00 31.14 185 GLU A O 1
ATOM 1440 N N . SER A 1 186 ? 44.388 20.322 -36.340 1.00 29.91 186 SER A N 1
ATOM 1441 C CA . SER A 1 186 ? 44.300 18.903 -36.054 1.00 29.91 186 SER A CA 1
ATOM 1442 C C . SER A 1 186 ? 42.851 18.425 -36.184 1.00 29.91 186 SER A C 1
ATOM 1444 O O . SER A 1 186 ? 42.003 18.731 -35.344 1.00 29.91 186 SER A O 1
ATOM 1446 N N . VAL A 1 187 ? 42.575 17.618 -37.206 1.00 32.41 187 VAL A N 1
ATOM 1447 C CA . VAL A 1 187 ? 41.331 16.853 -37.324 1.00 32.41 187 VAL A CA 1
ATOM 1448 C C . VAL A 1 187 ? 41.283 15.836 -36.179 1.00 32.41 187 VAL A C 1
ATOM 1450 O O . VAL A 1 187 ? 41.933 14.790 -36.234 1.00 32.41 187 VAL A O 1
ATOM 1453 N N . GLN A 1 188 ? 40.521 16.133 -35.124 1.00 31.44 188 GLN A N 1
ATOM 1454 C CA . GLN A 1 188 ? 40.158 15.131 -34.126 1.00 31.44 188 GLN A CA 1
ATOM 1455 C C . GLN A 1 188 ? 39.201 14.117 -34.761 1.00 31.44 188 GLN A C 1
ATOM 1457 O O . GLN A 1 188 ? 38.085 14.430 -35.171 1.00 31.44 188 GLN A O 1
ATOM 1462 N N . SER A 1 189 ? 39.658 12.870 -34.829 1.00 30.23 189 SER A N 1
ATOM 1463 C CA . SER A 1 189 ? 38.849 11.702 -35.151 1.00 30.23 189 SER A CA 1
ATOM 1464 C C . SER A 1 189 ? 37.677 11.580 -34.174 1.00 30.23 189 SER A C 1
ATOM 1466 O O . SER A 1 189 ? 37.894 11.383 -32.976 1.00 30.23 189 SER A O 1
ATOM 1468 N N . ILE A 1 190 ? 36.442 11.634 -34.673 1.00 31.75 190 ILE A N 1
ATOM 1469 C CA . ILE A 1 190 ? 35.250 11.292 -33.892 1.00 31.75 190 ILE A CA 1
ATOM 1470 C C . ILE A 1 190 ? 35.332 9.795 -33.565 1.00 31.75 190 ILE A C 1
ATOM 1472 O O . ILE A 1 190 ? 35.069 8.938 -34.406 1.00 31.75 190 ILE A O 1
ATOM 1476 N N . SER A 1 191 ? 35.738 9.478 -32.338 1.00 39.19 191 SER A N 1
ATOM 1477 C CA . SER A 1 191 ? 35.585 8.152 -31.745 1.00 39.19 191 SER A CA 1
ATOM 1478 C C . SER A 1 191 ? 34.087 7.856 -31.642 1.00 39.19 191 SER A C 1
ATOM 1480 O O . SER A 1 191 ? 33.421 8.324 -30.720 1.00 39.19 191 SER A O 1
ATOM 1482 N N . THR A 1 192 ? 33.530 7.099 -32.586 1.00 55.50 192 THR A N 1
ATOM 1483 C CA . THR A 1 192 ? 32.157 6.600 -32.467 1.00 55.50 192 THR A CA 1
ATOM 1484 C C . THR A 1 192 ? 32.114 5.560 -31.348 1.00 55.50 192 THR A C 1
ATOM 1486 O O . THR A 1 192 ? 32.553 4.424 -31.542 1.00 55.50 192 THR A O 1
ATOM 1489 N N . SER A 1 193 ? 31.615 5.950 -30.174 1.00 78.88 193 SER A N 1
ATOM 1490 C CA . SER A 1 193 ? 31.378 5.054 -29.038 1.00 78.88 193 SER A CA 1
ATOM 1491 C C . SER A 1 193 ? 30.608 3.805 -29.482 1.00 78.88 193 SER A C 1
ATOM 1493 O O . SER A 1 193 ? 29.586 3.901 -30.166 1.00 78.88 193 SER A O 1
ATOM 1495 N N . SER A 1 194 ? 31.096 2.618 -29.115 1.00 86.88 194 SER A N 1
ATOM 1496 C CA . SER A 1 194 ? 30.508 1.343 -29.535 1.00 86.88 194 SER A CA 1
ATOM 1497 C C . SER A 1 194 ? 30.418 0.365 -28.377 1.00 86.88 194 SER A C 1
ATOM 1499 O O . SER A 1 194 ? 31.373 0.209 -27.621 1.00 86.88 194 SER A O 1
ATOM 1501 N N . VAL A 1 195 ? 29.294 -0.349 -28.277 1.00 95.62 195 VAL A N 1
ATOM 1502 C CA . VAL A 1 195 ? 29.175 -1.494 -27.368 1.00 95.62 195 VAL A CA 1
ATOM 1503 C C . VAL A 1 195 ? 29.813 -2.727 -28.005 1.00 95.62 195 VAL A C 1
ATOM 1505 O O . VAL A 1 195 ? 29.609 -2.997 -29.191 1.00 95.62 195 VAL A O 1
ATOM 1508 N N . MET A 1 196 ? 30.580 -3.473 -27.216 1.00 97.69 196 MET A N 1
ATOM 1509 C CA . MET A 1 196 ? 31.269 -4.706 -27.591 1.00 97.69 196 MET A CA 1
ATOM 1510 C C . MET A 1 196 ? 30.767 -5.849 -26.714 1.00 97.69 196 MET A C 1
ATOM 1512 O O . MET A 1 196 ? 30.578 -5.671 -25.513 1.00 97.69 196 MET A O 1
ATOM 1516 N N . TYR A 1 197 ? 30.543 -7.032 -27.278 1.00 98.38 197 TYR A N 1
ATOM 1517 C CA . TYR A 1 197 ? 30.006 -8.155 -26.512 1.00 98.38 197 TYR A CA 1
ATOM 1518 C C . TYR A 1 197 ? 30.366 -9.509 -27.108 1.00 98.38 197 TYR A C 1
ATOM 1520 O O . TYR A 1 197 ? 30.647 -9.641 -28.295 1.00 98.38 197 TYR A O 1
ATOM 1528 N N . SER A 1 198 ? 30.367 -10.531 -26.256 1.00 98.12 198 SER A N 1
ATOM 1529 C CA . SER A 1 198 ? 30.561 -11.932 -26.641 1.00 98.12 198 SER A CA 1
ATOM 1530 C C . SER A 1 198 ? 29.709 -12.834 -25.757 1.00 98.12 198 SER A C 1
ATOM 1532 O O . SER A 1 198 ? 29.465 -12.517 -24.591 1.00 98.12 198 SER A O 1
ATOM 1534 N N . THR A 1 199 ? 29.275 -13.970 -26.297 1.00 98.50 199 THR A N 1
ATOM 1535 C CA . THR A 1 199 ? 28.500 -14.978 -25.562 1.00 98.50 199 THR A CA 1
ATOM 1536 C C . THR A 1 199 ? 29.247 -16.304 -25.469 1.00 98.50 199 THR A C 1
ATOM 1538 O O . THR A 1 199 ? 29.906 -16.714 -26.426 1.00 98.50 199 THR A O 1
ATOM 1541 N N . HIS A 1 200 ? 29.094 -17.009 -24.349 1.00 98.50 200 HIS A N 1
ATOM 1542 C CA . HIS A 1 200 ? 29.491 -18.406 -24.201 1.00 98.50 200 HIS A CA 1
ATOM 1543 C C . HIS A 1 200 ? 28.349 -19.309 -24.671 1.00 98.50 200 HIS A C 1
ATOM 1545 O O . HIS A 1 200 ? 27.263 -19.293 -24.087 1.00 98.50 200 HIS A O 1
ATOM 1551 N N . VAL A 1 201 ? 28.586 -20.085 -25.724 1.00 98.12 201 VAL A N 1
ATOM 1552 C CA . VAL A 1 201 ? 27.587 -20.955 -26.353 1.00 98.12 201 VAL A CA 1
ATOM 1553 C C . VAL A 1 201 ? 27.867 -22.406 -25.983 1.00 98.12 201 VAL A C 1
ATOM 1555 O O . VAL A 1 201 ? 29.017 -22.847 -25.992 1.00 98.12 201 VAL A O 1
ATOM 1558 N N . GLN A 1 202 ? 26.810 -23.167 -25.697 1.00 97.38 202 GLN A N 1
ATOM 1559 C CA . GLN A 1 202 ? 26.902 -24.606 -25.463 1.00 97.38 202 GLN A CA 1
ATOM 1560 C C . GLN A 1 202 ? 27.751 -25.306 -26.539 1.00 97.38 202 GLN A C 1
ATOM 1562 O O . GLN A 1 202 ? 27.519 -25.132 -27.734 1.00 97.38 202 GLN A O 1
ATOM 1567 N N . ASP A 1 203 ? 28.676 -26.158 -26.093 1.00 95.56 203 ASP A N 1
ATOM 1568 C CA . ASP A 1 203 ? 29.617 -26.958 -26.895 1.00 95.56 203 ASP A CA 1
ATOM 1569 C C . ASP A 1 203 ? 30.657 -26.153 -27.701 1.00 95.56 203 ASP A C 1
ATOM 1571 O O . ASP A 1 203 ? 31.632 -26.741 -28.165 1.00 95.56 203 ASP A O 1
ATOM 1575 N N . TYR A 1 204 ? 30.495 -24.834 -27.855 1.00 96.00 204 TYR A N 1
ATOM 1576 C CA . TYR A 1 204 ? 31.414 -23.977 -28.622 1.00 96.00 204 TYR A CA 1
ATOM 1577 C C . TYR A 1 204 ? 32.267 -23.060 -27.742 1.00 96.00 204 TYR A C 1
ATOM 1579 O O . TYR A 1 204 ? 33.321 -22.602 -28.172 1.00 96.00 204 TYR A O 1
ATOM 1587 N N . GLY A 1 205 ? 31.836 -22.795 -26.510 1.00 97.19 205 GLY A N 1
ATOM 1588 C CA . GLY A 1 205 ? 32.525 -21.883 -25.608 1.00 97.19 205 GLY A CA 1
ATOM 1589 C C . GLY A 1 205 ? 32.323 -20.412 -25.978 1.00 97.19 205 GLY A C 1
ATOM 1590 O O . GLY A 1 205 ? 31.334 -20.041 -26.618 1.00 97.19 205 GLY A O 1
ATOM 1591 N N . TRP A 1 206 ? 33.252 -19.556 -25.547 1.00 98.06 206 TRP A N 1
ATOM 1592 C CA . TRP A 1 206 ? 33.240 -18.127 -25.880 1.00 98.06 206 TRP A CA 1
ATOM 1593 C C . TRP A 1 206 ? 33.391 -17.917 -27.387 1.00 98.06 206 TRP A C 1
ATOM 1595 O O . TRP A 1 206 ? 34.342 -18.406 -27.989 1.00 98.06 206 TRP A O 1
ATOM 1605 N N . GLN A 1 207 ? 32.439 -17.197 -27.974 1.00 97.06 207 GLN A N 1
ATOM 1606 C CA . GLN A 1 207 ? 32.487 -16.772 -29.372 1.00 97.06 207 GLN A CA 1
ATOM 1607 C C . GLN A 1 207 ? 33.299 -15.477 -29.528 1.00 97.06 207 GLN A C 1
ATOM 1609 O O . GLN A 1 207 ? 33.617 -14.814 -28.536 1.00 97.06 207 GLN A O 1
ATOM 1614 N N . ASP A 1 208 ? 33.592 -15.106 -30.775 1.00 96.38 208 ASP A N 1
ATOM 1615 C CA . ASP A 1 208 ? 34.268 -13.850 -31.101 1.00 96.38 208 ASP A CA 1
ATOM 1616 C C . ASP A 1 208 ? 33.516 -12.630 -30.546 1.00 96.38 208 ASP A C 1
ATOM 1618 O O . ASP A 1 208 ? 32.284 -12.612 -30.433 1.00 96.38 208 ASP A O 1
ATOM 1622 N N . ILE A 1 209 ? 34.278 -11.591 -30.195 1.00 97.38 209 ILE A N 1
ATOM 1623 C CA . ILE A 1 209 ? 33.720 -10.312 -29.755 1.00 97.38 209 ILE A CA 1
ATOM 1624 C C . ILE A 1 209 ? 33.126 -9.601 -30.970 1.00 97.38 209 ILE A C 1
ATOM 1626 O O . ILE A 1 209 ? 33.808 -9.368 -31.967 1.00 97.38 209 ILE A O 1
ATOM 1630 N N . VAL A 1 210 ? 31.864 -9.207 -30.852 1.00 97.25 210 VAL A N 1
ATOM 1631 C CA . VAL A 1 210 ? 31.130 -8.434 -31.853 1.00 97.25 210 VAL A CA 1
ATOM 1632 C C . VAL A 1 210 ? 30.809 -7.037 -31.327 1.00 97.25 210 VAL A C 1
ATOM 1634 O O . VAL A 1 210 ? 30.923 -6.773 -30.129 1.00 97.25 210 VAL A O 1
ATOM 1637 N N . ALA A 1 211 ? 30.422 -6.135 -32.227 1.00 95.06 211 ALA A N 1
ATOM 1638 C CA . ALA A 1 211 ? 30.152 -4.732 -31.929 1.00 95.06 211 ALA A CA 1
ATOM 1639 C C . ALA A 1 211 ? 28.751 -4.320 -32.396 1.00 95.06 211 ALA A C 1
ATOM 1641 O O . ALA A 1 211 ? 28.262 -4.855 -33.390 1.00 95.06 211 ALA A O 1
ATOM 1642 N N . ASN A 1 212 ? 28.133 -3.357 -31.705 1.00 91.88 212 ASN A N 1
ATOM 1643 C CA . ASN A 1 212 ? 26.997 -2.540 -32.165 1.00 91.88 212 ASN A CA 1
ATOM 1644 C C . ASN A 1 212 ? 26.064 -3.216 -33.197 1.00 91.88 212 ASN A C 1
ATOM 1646 O O . ASN A 1 212 ? 26.106 -2.967 -34.400 1.00 91.88 212 ASN A O 1
ATOM 1650 N N . GLY A 1 213 ? 25.163 -4.061 -32.699 1.00 92.69 213 GLY A N 1
ATOM 1651 C CA . GLY A 1 213 ? 24.080 -4.667 -33.469 1.00 92.69 213 GLY A CA 1
ATOM 1652 C C . GLY A 1 213 ? 24.440 -5.926 -34.247 1.00 92.69 213 GLY A C 1
ATOM 1653 O O . GLY A 1 213 ? 23.538 -6.509 -34.843 1.00 92.69 213 GLY A O 1
ATOM 1654 N N . ALA A 1 214 ? 25.707 -6.344 -34.250 1.00 95.75 214 ALA A N 1
ATOM 1655 C CA . ALA A 1 214 ? 26.117 -7.620 -34.822 1.00 95.75 214 ALA A CA 1
ATOM 1656 C C . ALA A 1 214 ? 25.729 -8.804 -33.920 1.00 95.75 214 ALA A C 1
ATOM 1658 O O . ALA A 1 214 ? 25.908 -8.771 -32.712 1.00 95.75 214 ALA A O 1
ATOM 1659 N N . LEU A 1 215 ? 25.222 -9.883 -34.509 1.00 97.06 215 LEU A N 1
ATOM 1660 C CA . LEU A 1 215 ? 24.757 -11.057 -33.769 1.00 97.06 215 LEU A CA 1
ATOM 1661 C C . LEU A 1 215 ? 25.883 -11.712 -32.947 1.00 97.06 215 LEU A C 1
ATOM 1663 O O . LEU A 1 215 ? 26.932 -12.041 -33.497 1.00 97.06 215 LEU A O 1
ATOM 1667 N N . SER A 1 216 ? 25.623 -11.999 -31.667 1.00 97.88 216 SER A N 1
ATOM 1668 C CA . SER A 1 216 ? 26.437 -12.909 -30.844 1.00 97.88 216 SER A CA 1
ATOM 1669 C C . SER A 1 216 ? 25.608 -14.126 -30.429 1.00 97.88 216 SER A C 1
ATOM 1671 O O . SER A 1 216 ? 24.483 -13.974 -29.950 1.00 97.88 216 SER A O 1
ATOM 1673 N N . GLY A 1 217 ? 26.135 -15.333 -30.640 1.00 96.75 217 GLY A N 1
ATOM 1674 C CA . GLY A 1 217 ? 25.439 -16.595 -30.378 1.00 96.75 217 GLY A CA 1
ATOM 1675 C C . GLY A 1 217 ? 25.130 -17.383 -31.649 1.00 96.75 217 GLY A C 1
ATOM 1676 O O . GLY A 1 217 ? 25.871 -17.330 -32.628 1.00 96.75 217 GLY A O 1
ATOM 1677 N N . THR A 1 218 ? 24.038 -18.146 -31.640 1.00 92.00 218 THR A N 1
ATOM 1678 C CA . THR A 1 218 ? 23.639 -19.006 -32.758 1.00 92.00 218 THR A CA 1
ATOM 1679 C C . THR A 1 218 ? 22.165 -18.849 -33.108 1.00 92.00 218 THR A C 1
ATOM 1681 O O . THR A 1 218 ? 21.327 -18.572 -32.256 1.00 92.00 218 THR A O 1
ATOM 1684 N N . LYS A 1 219 ? 21.829 -19.067 -34.381 1.00 88.50 219 LYS A N 1
ATOM 1685 C CA . LYS A 1 219 ? 20.447 -19.060 -34.867 1.00 88.50 219 LYS A CA 1
ATOM 1686 C C . LYS A 1 219 ? 20.149 -20.368 -35.589 1.00 88.50 219 LYS A C 1
ATOM 1688 O O . LYS A 1 219 ? 20.894 -20.763 -36.479 1.00 88.50 219 LYS A O 1
ATOM 1693 N N . GLY A 1 220 ? 19.048 -21.025 -35.224 1.00 81.81 220 GLY A N 1
ATOM 1694 C CA . GLY A 1 220 ? 18.525 -22.190 -35.952 1.00 81.81 220 GLY A CA 1
ATOM 1695 C C . GLY A 1 220 ? 19.261 -23.516 -35.721 1.00 81.81 220 GLY A C 1
ATOM 1696 O O . GLY A 1 220 ? 18.950 -24.494 -36.391 1.00 81.81 220 GLY A O 1
ATOM 1697 N N . VAL A 1 221 ? 20.205 -23.574 -34.776 1.00 91.50 221 VAL A N 1
ATOM 1698 C CA . VAL A 1 221 ? 20.959 -24.801 -34.432 1.00 91.50 221 VAL A CA 1
ATOM 1699 C C . VAL A 1 221 ? 20.741 -25.268 -32.987 1.00 91.50 221 VAL A C 1
ATOM 1701 O O . VAL A 1 221 ? 21.415 -26.185 -32.523 1.00 91.50 221 VAL A O 1
ATOM 1704 N N . ALA A 1 222 ? 19.786 -24.653 -32.280 1.00 91.88 222 ALA A N 1
ATOM 1705 C CA . ALA A 1 222 ? 19.329 -25.049 -30.947 1.00 91.88 222 ALA A CA 1
ATOM 1706 C C . ALA A 1 222 ? 20.411 -25.077 -29.844 1.00 91.88 222 ALA A C 1
ATOM 1708 O O . ALA A 1 222 ? 20.285 -25.831 -28.876 1.00 91.88 222 ALA A O 1
ATOM 1709 N N . LYS A 1 223 ? 21.466 -24.257 -29.955 1.00 96.06 223 LYS A N 1
ATOM 1710 C CA . LYS A 1 223 ? 22.494 -24.122 -28.910 1.00 96.06 223 LYS A CA 1
ATOM 1711 C C . LYS A 1 223 ? 22.144 -22.979 -27.962 1.00 96.06 223 LYS A C 1
ATOM 1713 O O . LYS A 1 223 ? 21.888 -21.862 -28.402 1.00 96.06 223 LYS A O 1
ATOM 1718 N N . ARG A 1 224 ? 22.131 -23.270 -26.657 1.00 97.81 224 ARG A N 1
ATOM 1719 C CA . ARG A 1 224 ? 21.875 -22.270 -25.607 1.00 97.81 224 ARG A CA 1
ATOM 1720 C C . ARG A 1 224 ? 23.074 -21.340 -25.416 1.00 97.81 224 ARG A C 1
ATOM 1722 O O . ARG A 1 224 ? 24.221 -21.783 -25.505 1.00 97.81 224 ARG A O 1
ATOM 1729 N N . LEU A 1 225 ? 22.793 -20.097 -25.051 1.00 98.44 225 LEU A N 1
ATOM 1730 C CA . LEU A 1 225 ? 23.745 -19.240 -24.357 1.00 98.44 225 LEU A CA 1
ATOM 1731 C C . LEU A 1 225 ? 23.859 -19.698 -22.898 1.00 98.44 225 LEU A C 1
ATOM 1733 O O . LEU A 1 225 ? 22.857 -20.069 -22.283 1.00 98.44 225 LEU A O 1
ATOM 1737 N N . GLU A 1 226 ? 25.068 -19.665 -22.349 1.00 98.50 226 GLU A N 1
ATOM 1738 C CA . GLU A 1 226 ? 25.353 -20.010 -20.947 1.00 98.50 226 GLU A CA 1
ATOM 1739 C C . GLU A 1 226 ? 25.917 -18.818 -20.163 1.00 98.50 226 GLU A C 1
ATOM 1741 O O . GLU A 1 226 ? 25.690 -18.723 -18.959 1.00 98.50 226 GLU A O 1
ATOM 1746 N N . ALA A 1 227 ? 26.600 -17.886 -20.841 1.00 98.44 227 ALA A N 1
ATOM 1747 C CA . ALA A 1 227 ? 27.126 -16.657 -20.251 1.00 98.44 227 ALA A CA 1
ATOM 1748 C C . ALA A 1 227 ? 27.322 -15.541 -21.293 1.00 98.44 227 ALA A C 1
ATOM 1750 O O . ALA A 1 227 ? 27.344 -15.801 -22.498 1.00 98.44 227 ALA A O 1
ATOM 1751 N N . ILE A 1 228 ? 27.511 -14.306 -20.826 1.00 98.75 228 ILE A N 1
ATOM 1752 C CA . ILE A 1 228 ? 27.778 -13.121 -21.652 1.00 98.75 228 ILE A CA 1
ATOM 1753 C C . ILE A 1 228 ? 28.795 -12.181 -20.987 1.00 98.75 228 ILE A C 1
ATOM 1755 O O . ILE A 1 228 ? 28.874 -12.106 -19.759 1.00 98.75 228 ILE A O 1
ATOM 1759 N N . LYS A 1 229 ? 29.567 -11.468 -21.816 1.00 98.62 229 LYS A N 1
ATOM 1760 C CA . LYS A 1 229 ? 30.387 -10.303 -21.448 1.00 98.62 229 LYS A CA 1
ATOM 1761 C C . LYS A 1 229 ? 30.015 -9.132 -22.349 1.00 98.62 229 LYS A C 1
ATOM 1763 O O . LYS A 1 229 ? 29.916 -9.319 -23.560 1.00 98.62 229 LYS A O 1
ATOM 1768 N N . ILE A 1 230 ? 29.865 -7.946 -21.770 1.00 98.44 230 ILE A N 1
ATOM 1769 C CA . ILE A 1 230 ? 29.507 -6.697 -22.454 1.00 98.44 230 ILE A CA 1
ATOM 1770 C C . ILE A 1 230 ? 30.435 -5.581 -21.965 1.00 98.44 230 ILE A C 1
ATOM 1772 O O . ILE A 1 230 ? 30.595 -5.412 -20.758 1.00 98.44 230 ILE A O 1
ATOM 1776 N N . SER A 1 231 ? 31.060 -4.848 -22.881 1.00 96.06 231 SER A N 1
ATOM 1777 C CA . SER A 1 231 ? 31.991 -3.738 -22.635 1.00 96.06 231 SER A CA 1
ATOM 1778 C C . SER A 1 231 ? 31.914 -2.706 -23.775 1.00 96.06 231 SER A C 1
ATOM 1780 O O . SER A 1 231 ? 30.974 -2.724 -24.566 1.00 96.06 231 SER A O 1
ATOM 1782 N N . GLY A 1 232 ? 32.887 -1.797 -23.882 1.00 90.56 232 GLY A N 1
ATOM 1783 C CA . GLY A 1 232 ? 33.044 -0.876 -25.018 1.00 90.56 232 GLY A CA 1
ATOM 1784 C C . GLY A 1 232 ? 32.752 0.589 -24.690 1.00 90.56 232 GLY A C 1
ATOM 1785 O O . GLY A 1 232 ? 33.438 1.466 -25.203 1.00 90.56 232 GLY A O 1
ATOM 1786 N N . VAL A 1 233 ? 31.832 0.848 -23.759 1.00 90.25 233 VAL A N 1
ATOM 1787 C CA . VAL A 1 233 ? 31.649 2.158 -23.112 1.00 90.25 233 VAL A CA 1
ATOM 1788 C C . VAL A 1 233 ? 31.644 1.980 -21.591 1.00 90.25 233 VAL A C 1
ATOM 1790 O O . VAL A 1 233 ? 31.257 0.905 -21.132 1.00 90.25 233 VAL A O 1
ATOM 1793 N N . PRO A 1 234 ? 32.107 2.969 -20.804 1.00 89.56 234 PRO A N 1
ATOM 1794 C CA . PRO A 1 234 ? 32.112 2.858 -19.348 1.00 89.56 234 PRO A CA 1
ATOM 1795 C C . PRO A 1 234 ? 30.685 2.823 -18.791 1.00 89.56 234 PRO A C 1
ATOM 1797 O O . PRO A 1 234 ? 29.791 3.466 -19.339 1.00 89.56 234 PRO A O 1
ATOM 1800 N N . GLY A 1 235 ? 30.472 2.117 -17.680 1.00 91.88 235 GLY A N 1
ATOM 1801 C CA . GLY A 1 235 ? 29.197 2.157 -16.966 1.00 91.88 235 GLY A CA 1
ATOM 1802 C C . GLY A 1 235 ? 28.126 1.233 -17.542 1.00 91.88 235 GLY A C 1
ATOM 1803 O O . GLY A 1 235 ? 26.942 1.475 -17.327 1.00 91.88 235 GLY A O 1
ATOM 1804 N N . ILE A 1 236 ? 28.492 0.163 -18.251 1.00 97.19 236 ILE A N 1
ATOM 1805 C CA . ILE A 1 236 ? 27.530 -0.879 -18.622 1.00 97.19 236 ILE A CA 1
ATOM 1806 C C . ILE A 1 236 ? 27.321 -1.791 -17.411 1.00 97.19 236 ILE A C 1
ATOM 1808 O O . ILE A 1 236 ? 28.261 -2.419 -16.923 1.00 97.19 236 ILE A O 1
ATOM 1812 N N . SER A 1 237 ? 26.076 -1.907 -16.952 1.00 97.81 237 SER A N 1
ATOM 1813 C CA . SER A 1 237 ? 25.657 -2.795 -15.865 1.00 97.81 237 SER A CA 1
ATOM 1814 C C . SER A 1 237 ? 24.617 -3.790 -16.371 1.00 97.81 237 SER A C 1
ATOM 1816 O O . SER A 1 237 ? 23.652 -3.406 -17.025 1.00 97.81 237 SER A O 1
ATOM 1818 N N . TYR A 1 238 ? 24.814 -5.081 -16.110 1.00 98.38 238 TYR A N 1
ATOM 1819 C CA . TYR A 1 238 ? 23.949 -6.129 -16.649 1.00 98.38 238 TYR A CA 1
ATOM 1820 C C . TYR A 1 238 ? 23.887 -7.365 -15.765 1.00 98.38 238 TYR A C 1
ATOM 1822 O O . TYR A 1 238 ? 24.828 -7.683 -15.042 1.00 98.38 238 TYR A O 1
ATOM 1830 N N . ARG A 1 239 ? 22.779 -8.093 -15.869 1.00 98.00 239 ARG A N 1
ATOM 1831 C CA . ARG A 1 239 ? 22.559 -9.391 -15.224 1.00 98.00 239 ARG A CA 1
ATOM 1832 C C . ARG A 1 239 ? 21.809 -10.337 -16.147 1.00 98.00 239 ARG A C 1
ATOM 1834 O O . ARG A 1 239 ? 21.184 -9.914 -17.117 1.00 98.00 239 ARG A O 1
ATOM 1841 N N . THR A 1 240 ? 21.851 -11.626 -15.838 1.00 98.12 240 THR A N 1
ATOM 1842 C CA . THR A 1 240 ? 21.156 -12.666 -16.602 1.00 98.12 240 THR A CA 1
ATOM 1843 C C . THR A 1 240 ? 20.271 -13.511 -15.694 1.00 98.12 240 THR A C 1
ATOM 1845 O O . THR A 1 240 ? 20.585 -13.719 -14.521 1.00 98.12 240 THR A O 1
ATOM 1848 N N . HIS A 1 241 ? 19.156 -13.990 -16.248 1.00 95.88 241 HIS A N 1
ATOM 1849 C CA . HIS A 1 241 ? 18.313 -15.009 -15.636 1.00 95.88 241 HIS A CA 1
ATOM 1850 C C . HIS A 1 241 ? 18.819 -16.384 -16.068 1.00 95.88 241 HIS A C 1
ATOM 1852 O O . HIS A 1 241 ? 18.793 -16.715 -17.259 1.00 95.88 241 HIS A O 1
ATOM 1858 N N . VAL A 1 242 ? 19.295 -17.180 -15.114 1.00 96.44 242 VAL A N 1
ATOM 1859 C CA . VAL A 1 242 ? 19.917 -18.485 -15.356 1.00 96.44 242 VAL A CA 1
ATOM 1860 C C . VAL A 1 242 ? 19.006 -19.598 -14.863 1.00 96.44 242 VAL A C 1
ATOM 1862 O O . VAL A 1 242 ? 18.430 -19.518 -13.779 1.00 96.44 242 VAL A O 1
ATOM 1865 N N . GLN A 1 243 ? 18.916 -20.676 -15.640 1.00 94.44 243 GLN A N 1
ATOM 1866 C CA . GLN A 1 243 ? 18.197 -21.883 -15.245 1.00 94.44 243 GLN A CA 1
ATOM 1867 C C . GLN A 1 243 ? 18.545 -22.322 -13.810 1.00 94.44 243 GLN A C 1
ATOM 1869 O O . GLN A 1 243 ? 19.717 -22.489 -13.472 1.00 94.44 243 GLN A O 1
ATOM 1874 N N . ASP A 1 244 ? 17.504 -22.597 -13.020 1.00 89.75 244 ASP A N 1
ATOM 1875 C CA . ASP A 1 244 ? 17.533 -23.035 -11.615 1.00 89.75 244 ASP A CA 1
ATOM 1876 C C . ASP A 1 244 ? 18.092 -22.006 -10.611 1.00 89.75 244 ASP A C 1
ATOM 1878 O O . ASP A 1 244 ? 17.974 -22.225 -9.408 1.00 89.75 244 ASP A O 1
ATOM 1882 N N . TYR A 1 245 ? 18.674 -20.894 -11.075 1.00 90.12 245 TYR A N 1
ATOM 1883 C CA . TYR A 1 245 ? 19.227 -19.833 -10.221 1.00 90.12 245 TYR A CA 1
ATOM 1884 C C . TYR A 1 245 ? 18.396 -18.549 -10.243 1.00 90.12 245 TYR A C 1
ATOM 1886 O O . TYR A 1 245 ? 18.429 -17.795 -9.278 1.00 90.12 245 TYR A O 1
ATOM 1894 N N . GLY A 1 246 ? 17.632 -18.312 -11.310 1.00 90.19 246 GLY A N 1
ATOM 1895 C CA . GLY A 1 246 ? 16.886 -17.073 -11.491 1.00 90.19 246 GLY A CA 1
ATOM 1896 C C . GLY A 1 246 ? 17.782 -15.912 -11.921 1.00 90.19 246 GLY A C 1
ATOM 1897 O O . GLY A 1 246 ? 18.851 -16.121 -12.503 1.00 90.19 246 GLY A O 1
ATOM 1898 N N . TRP A 1 247 ? 17.336 -14.683 -11.657 1.00 93.12 247 TRP A N 1
ATOM 1899 C CA . TRP A 1 247 ? 18.138 -13.476 -11.862 1.00 93.12 247 TRP A CA 1
ATOM 1900 C C . TRP A 1 247 ? 19.348 -13.463 -10.927 1.00 93.12 247 TRP A C 1
ATOM 1902 O O . TRP A 1 247 ? 19.203 -13.565 -9.712 1.00 93.12 247 TRP A O 1
ATOM 1912 N N . GLN A 1 248 ? 20.541 -13.327 -11.500 1.00 94.19 248 GLN A N 1
ATOM 1913 C CA . GLN A 1 248 ? 21.777 -13.146 -10.737 1.00 94.19 248 GLN A CA 1
ATOM 1914 C C . GLN A 1 248 ? 22.047 -11.663 -10.442 1.00 94.19 248 GLN A C 1
ATOM 1916 O O . GLN A 1 248 ? 21.398 -10.778 -11.003 1.00 94.19 248 GLN A O 1
ATOM 1921 N N . ASP A 1 249 ? 23.044 -11.389 -9.600 1.00 94.94 249 ASP A N 1
ATOM 1922 C CA . ASP A 1 249 ? 23.499 -10.026 -9.321 1.00 94.94 249 ASP A CA 1
ATOM 1923 C C . ASP A 1 249 ? 24.007 -9.311 -10.584 1.00 94.94 249 ASP A C 1
ATOM 1925 O O . ASP A 1 249 ? 24.523 -9.927 -11.526 1.00 94.94 249 ASP A O 1
ATOM 1929 N N . PHE A 1 250 ? 23.895 -7.981 -10.583 1.00 96.19 250 PHE A N 1
ATOM 1930 C CA . PHE A 1 250 ? 24.470 -7.148 -11.634 1.00 96.19 250 PHE A CA 1
ATOM 1931 C C . PHE A 1 250 ? 25.996 -7.231 -11.632 1.00 96.19 250 PHE A C 1
ATOM 1933 O O . PHE A 1 250 ? 26.660 -7.087 -10.605 1.00 96.19 250 PHE A O 1
ATOM 1940 N N . VAL A 1 251 ? 26.556 -7.378 -12.826 1.00 97.75 251 VAL A N 1
ATOM 1941 C CA . VAL A 1 251 ? 27.979 -7.212 -13.101 1.00 97.75 251 VAL A CA 1
ATOM 1942 C C . VAL A 1 251 ? 28.190 -5.979 -13.975 1.00 97.75 251 VAL A C 1
ATOM 1944 O O . VAL A 1 251 ? 27.248 -5.455 -14.570 1.00 97.75 251 VAL A O 1
ATOM 1947 N N . SER A 1 252 ? 29.435 -5.517 -14.058 1.00 95.38 252 SER A N 1
ATOM 1948 C CA . SER A 1 252 ? 29.803 -4.336 -14.843 1.00 95.38 252 SER A CA 1
ATOM 1949 C C . SER A 1 252 ? 30.906 -4.656 -15.840 1.00 95.38 252 SER A C 1
ATOM 1951 O O . SER A 1 252 ? 31.753 -5.503 -15.553 1.00 95.38 252 SER A O 1
ATOM 1953 N N . ASP A 1 253 ? 30.895 -3.965 -16.977 1.00 92.19 253 ASP A N 1
ATOM 1954 C CA . ASP A 1 253 ? 32.020 -3.774 -17.904 1.00 92.19 253 ASP A CA 1
ATOM 1955 C C . ASP A 1 253 ? 32.965 -4.985 -18.068 1.00 92.19 253 ASP A C 1
ATOM 1957 O O . ASP A 1 253 ? 34.001 -5.128 -17.419 1.00 92.19 253 ASP A O 1
ATOM 1961 N N . GLY A 1 254 ? 32.610 -5.888 -18.980 1.00 94.25 254 GLY A N 1
ATOM 1962 C CA . GLY A 1 254 ? 33.427 -7.029 -19.405 1.00 94.25 254 GLY A CA 1
ATOM 1963 C C . GLY A 1 254 ? 33.464 -8.221 -18.441 1.00 94.25 254 GLY A C 1
ATOM 1964 O O . GLY A 1 254 ? 33.998 -9.273 -18.807 1.00 94.25 254 GLY A O 1
ATOM 1965 N N . LYS A 1 255 ? 32.892 -8.099 -17.236 1.00 97.38 255 LYS A N 1
ATOM 1966 C CA . LYS A 1 255 ? 32.720 -9.222 -16.297 1.00 97.38 255 LYS A CA 1
ATOM 1967 C C . LYS A 1 255 ? 31.753 -10.283 -16.842 1.00 97.38 255 LYS A C 1
ATOM 1969 O O . LYS A 1 255 ? 30.970 -10.039 -17.743 1.00 97.38 255 LYS A O 1
ATOM 1974 N N . ILE A 1 256 ? 31.817 -11.504 -16.319 1.00 98.19 256 ILE A N 1
ATOM 1975 C CA . ILE A 1 256 ? 30.931 -12.587 -16.772 1.00 98.19 256 ILE A CA 1
ATOM 1976 C C . ILE A 1 256 ? 29.585 -12.473 -16.054 1.00 98.19 256 ILE A C 1
ATOM 1978 O O . ILE A 1 256 ? 29.564 -12.468 -14.827 1.00 98.19 256 ILE A O 1
ATOM 1982 N N . SER A 1 257 ? 28.482 -12.458 -16.807 1.00 98.12 257 SER A N 1
ATOM 1983 C CA . SER A 1 257 ? 27.141 -12.770 -16.292 1.00 98.12 257 SER A CA 1
ATOM 1984 C C . SER A 1 257 ? 26.687 -14.123 -16.843 1.00 98.12 257 SER A C 1
ATOM 1986 O O . SER A 1 257 ? 26.851 -14.373 -18.040 1.00 98.12 257 SER A O 1
ATOM 1988 N N . GLY A 1 258 ? 26.155 -15.002 -15.992 1.00 97.12 258 GLY A N 1
ATOM 1989 C CA . GLY A 1 258 ? 25.813 -16.383 -16.336 1.00 97.12 258 GLY A CA 1
ATOM 1990 C C . GLY A 1 258 ? 26.798 -17.411 -15.773 1.00 97.12 258 GLY A C 1
ATOM 1991 O O . GLY A 1 258 ? 27.502 -17.164 -14.793 1.00 97.12 258 GLY A O 1
ATOM 1992 N N . THR A 1 259 ? 26.868 -18.587 -16.400 1.00 94.38 259 THR A N 1
ATOM 1993 C CA . THR A 1 259 ? 27.744 -19.688 -15.969 1.00 94.38 259 THR A CA 1
ATOM 1994 C C . THR A 1 259 ? 28.606 -20.226 -17.106 1.00 94.38 259 THR A C 1
ATOM 1996 O O . THR A 1 259 ? 28.183 -20.306 -18.254 1.00 94.38 259 THR A O 1
ATOM 1999 N N . THR A 1 260 ? 29.818 -20.666 -16.776 1.00 92.94 260 THR A N 1
ATOM 2000 C CA . THR A 1 260 ? 30.687 -21.420 -17.689 1.00 92.94 260 THR A CA 1
ATOM 2001 C C . THR A 1 260 ? 30.947 -22.798 -17.092 1.00 92.94 260 THR A C 1
ATOM 2003 O O . THR A 1 260 ? 31.410 -22.892 -15.958 1.00 92.94 260 THR A O 1
ATOM 2006 N N . GLY A 1 261 ? 30.644 -23.870 -17.830 1.00 88.94 261 GLY A N 1
ATOM 2007 C CA . GLY A 1 261 ? 30.893 -25.254 -17.392 1.00 88.94 261 GLY A CA 1
ATOM 2008 C C . GLY A 1 261 ? 29.823 -25.883 -16.486 1.00 88.94 261 GLY A C 1
ATOM 2009 O O . GLY A 1 261 ? 29.912 -27.072 -16.197 1.00 88.94 261 GLY A O 1
ATOM 2010 N N . ALA A 1 262 ? 28.785 -25.141 -16.082 1.00 93.12 262 ALA A N 1
ATOM 2011 C CA . ALA A 1 262 ? 27.668 -25.666 -15.280 1.00 93.12 262 ALA A CA 1
ATOM 2012 C C . ALA A 1 262 ? 26.509 -26.241 -16.123 1.00 93.12 262 ALA A C 1
ATOM 2014 O O . ALA A 1 262 ? 25.528 -26.741 -15.571 1.00 93.12 262 ALA A O 1
ATOM 2015 N N . ALA A 1 263 ? 26.604 -26.147 -17.455 1.00 93.38 263 ALA A N 1
ATOM 2016 C CA . ALA A 1 263 ? 25.580 -26.571 -18.411 1.00 93.38 263 ALA A CA 1
ATOM 2017 C C . ALA A 1 263 ? 24.187 -25.935 -18.191 1.00 93.38 263 ALA A C 1
ATOM 2019 O O . ALA A 1 263 ? 23.167 -26.536 -18.537 1.00 93.38 263 ALA A O 1
ATOM 2020 N N . LYS A 1 264 ? 24.128 -24.719 -17.626 1.00 96.69 264 LYS A N 1
ATOM 2021 C CA . LYS A 1 264 ? 22.884 -23.969 -17.393 1.00 96.69 264 LYS A CA 1
ATOM 2022 C C . LYS A 1 264 ? 22.633 -22.974 -18.523 1.00 96.69 264 LYS A C 1
ATOM 2024 O O . LYS A 1 264 ? 23.547 -22.270 -18.945 1.00 96.69 264 LYS A O 1
ATOM 2029 N N . ARG A 1 265 ? 21.393 -22.917 -19.019 1.00 97.81 265 ARG A N 1
ATOM 2030 C CA . ARG A 1 265 ? 20.972 -21.930 -20.031 1.00 97.81 265 ARG A CA 1
ATOM 2031 C C . ARG A 1 265 ? 20.724 -20.561 -19.402 1.00 97.81 265 ARG A C 1
ATOM 2033 O O . ARG A 1 265 ? 20.183 -20.485 -18.300 1.00 97.81 265 ARG A O 1
ATOM 2040 N N . LEU A 1 266 ? 21.039 -19.510 -20.153 1.00 98.31 266 LEU A N 1
ATOM 2041 C CA . LEU A 1 266 ? 20.423 -18.200 -19.972 1.00 98.31 266 LEU A CA 1
ATOM 2042 C C . LEU A 1 266 ? 18.989 -18.246 -20.508 1.00 98.31 266 LEU A C 1
ATOM 2044 O O . LEU A 1 266 ? 18.740 -18.885 -21.532 1.00 98.31 266 LEU A O 1
ATOM 2048 N N . GLU A 1 267 ? 18.066 -17.564 -19.843 1.00 97.69 267 GLU A N 1
ATOM 2049 C CA . GLU A 1 267 ? 16.649 -17.467 -20.234 1.00 97.69 267 GLU A CA 1
ATOM 2050 C C . GLU A 1 267 ? 16.221 -16.016 -20.493 1.00 97.69 267 GLU A C 1
ATOM 2052 O O . GLU A 1 267 ? 15.385 -15.759 -21.360 1.00 97.69 267 GLU A O 1
ATOM 2057 N N . ALA A 1 268 ? 16.853 -15.063 -19.804 1.00 97.81 268 ALA A N 1
ATOM 2058 C CA . ALA A 1 268 ? 16.669 -13.632 -20.009 1.00 97.81 268 ALA A CA 1
ATOM 2059 C C . ALA A 1 268 ? 17.936 -12.842 -19.646 1.00 97.81 268 ALA A C 1
ATOM 2061 O O . ALA A 1 268 ? 18.863 -13.369 -19.022 1.00 97.81 268 ALA A O 1
ATOM 2062 N N . ILE A 1 269 ? 17.975 -11.577 -20.050 1.00 98.50 269 ILE A N 1
ATOM 2063 C CA . ILE A 1 269 ? 19.058 -10.634 -19.769 1.00 98.50 269 ILE A CA 1
ATOM 2064 C C . ILE A 1 269 ? 18.497 -9.241 -19.499 1.00 98.50 269 ILE A C 1
ATOM 2066 O O . ILE A 1 269 ? 17.501 -8.848 -20.094 1.00 98.50 269 ILE A O 1
ATOM 2070 N N . GLU A 1 270 ? 19.156 -8.495 -18.626 1.00 98.19 270 GLU A N 1
ATOM 2071 C CA . GLU A 1 270 ? 18.876 -7.092 -18.348 1.00 98.19 270 GLU A CA 1
ATOM 2072 C C . GLU A 1 270 ? 20.187 -6.307 -18.456 1.00 98.19 270 GLU A C 1
ATOM 2074 O O . GLU A 1 270 ? 21.203 -6.724 -17.903 1.00 98.19 270 GLU A O 1
ATOM 2079 N N . ILE A 1 271 ? 20.177 -5.197 -19.191 1.00 98.44 271 ILE A N 1
ATOM 2080 C CA . ILE A 1 271 ? 21.329 -4.331 -19.462 1.00 98.44 271 ILE A CA 1
ATOM 2081 C C . ILE A 1 271 ? 20.905 -2.872 -19.296 1.00 98.44 271 ILE A C 1
ATOM 2083 O O . ILE A 1 271 ? 19.941 -2.420 -19.914 1.00 98.44 271 ILE A O 1
ATOM 2087 N N . LYS A 1 272 ? 21.658 -2.107 -18.513 1.00 97.31 272 LYS A N 1
ATOM 2088 C CA . LYS A 1 272 ? 21.491 -0.664 -18.334 1.00 97.31 272 LYS A CA 1
ATOM 2089 C C . LYS A 1 272 ? 22.834 0.051 -18.388 1.00 97.31 272 LYS A C 1
ATOM 2091 O O . LYS A 1 272 ? 23.881 -0.550 -18.151 1.00 97.31 272 LYS A O 1
ATOM 2096 N N . LEU A 1 273 ? 22.786 1.340 -18.694 1.00 95.19 273 LEU A N 1
ATOM 2097 C CA . LEU A 1 273 ? 23.919 2.239 -18.527 1.00 95.19 273 LEU A CA 1
ATOM 2098 C C . LEU A 1 273 ? 23.781 2.961 -17.185 1.00 95.19 273 LEU A C 1
ATOM 2100 O O . LEU A 1 273 ? 22.669 3.254 -16.749 1.00 95.19 273 LEU A O 1
ATOM 2104 N N . ILE A 1 274 ? 24.908 3.243 -16.543 1.00 92.31 274 ILE A N 1
ATOM 2105 C CA . ILE A 1 274 ? 25.024 4.075 -15.343 1.00 92.31 274 ILE A CA 1
ATOM 2106 C C . ILE A 1 274 ? 26.114 5.133 -15.556 1.00 92.31 274 ILE A C 1
ATOM 2108 O O . ILE A 1 274 ? 26.970 4.982 -16.431 1.00 92.31 274 ILE A O 1
ATOM 2112 N N . GLY A 1 275 ? 26.098 6.193 -14.745 1.00 91.00 275 GLY A N 1
ATOM 2113 C CA . GLY A 1 275 ? 27.049 7.303 -14.862 1.00 91.00 275 GLY A CA 1
ATOM 2114 C C . GLY A 1 275 ? 26.914 8.060 -16.188 1.00 91.00 275 GLY A C 1
ATOM 2115 O O . GLY A 1 275 ? 25.845 8.071 -16.796 1.00 91.00 275 GLY A O 1
ATOM 2116 N N . ASP A 1 276 ? 28.008 8.661 -16.656 1.00 86.94 276 ASP A N 1
ATOM 2117 C CA . ASP A 1 276 ? 28.007 9.574 -17.810 1.00 86.94 276 ASP A CA 1
ATOM 2118 C C . ASP A 1 276 ? 27.452 8.948 -19.097 1.00 86.94 276 ASP A C 1
ATOM 2120 O O . ASP A 1 276 ? 26.758 9.612 -19.870 1.00 86.94 276 ASP A O 1
ATOM 2124 N N . SER A 1 277 ? 27.695 7.652 -19.318 1.00 88.06 277 SER A N 1
ATOM 2125 C CA . SER A 1 277 ? 27.164 6.943 -20.486 1.00 88.06 277 SER A CA 1
ATOM 2126 C C . SER A 1 277 ? 25.635 6.895 -20.500 1.00 88.06 277 SER A C 1
ATOM 2128 O O . SER A 1 277 ? 25.053 6.908 -21.579 1.00 88.06 277 SER A O 1
ATOM 2130 N N . ALA A 1 278 ? 24.973 6.873 -19.336 1.00 89.94 278 ALA A N 1
ATOM 2131 C CA . ALA A 1 278 ? 23.510 6.865 -19.241 1.00 89.94 278 ALA A CA 1
ATOM 2132 C C . ALA A 1 278 ? 22.871 8.207 -19.634 1.00 89.94 278 ALA A C 1
ATOM 2134 O O . ALA A 1 278 ? 21.703 8.238 -20.034 1.00 89.94 278 ALA A O 1
ATOM 2135 N N . ASN A 1 279 ? 23.640 9.295 -19.533 1.00 89.12 279 ASN A N 1
ATOM 2136 C CA . ASN A 1 279 ? 23.224 10.640 -19.932 1.00 89.12 279 ASN A CA 1
ATOM 2137 C C . ASN A 1 279 ? 23.425 10.866 -21.436 1.00 89.12 279 ASN A C 1
ATOM 2139 O O . ASN A 1 279 ? 22.682 11.615 -22.056 1.00 89.12 279 ASN A O 1
ATOM 2143 N N . GLN A 1 280 ? 24.415 10.200 -22.035 1.00 90.06 280 GLN A N 1
ATOM 2144 C CA . GLN A 1 280 ? 24.783 10.397 -23.441 1.00 90.06 280 GLN A CA 1
ATOM 2145 C C . GLN A 1 280 ? 24.150 9.379 -24.392 1.00 90.06 280 GLN A C 1
ATOM 2147 O O . GLN A 1 280 ? 23.971 9.672 -25.577 1.00 90.06 280 GLN A O 1
ATOM 2152 N N . TYR A 1 281 ? 23.811 8.189 -23.896 1.00 94.44 281 TYR A N 1
ATOM 2153 C CA . TYR A 1 281 ? 23.369 7.080 -24.729 1.00 94.44 281 TYR A CA 1
ATOM 2154 C C . TYR A 1 281 ? 22.175 6.336 -24.137 1.00 94.44 281 TYR A C 1
ATOM 2156 O O . TYR A 1 281 ? 21.985 6.263 -22.924 1.00 94.44 281 TYR A O 1
ATOM 2164 N N . ASP A 1 282 ? 21.416 5.711 -25.030 1.00 96.50 282 ASP A N 1
ATOM 2165 C CA . ASP A 1 282 ? 20.503 4.626 -24.711 1.00 96.50 282 ASP A CA 1
ATOM 2166 C C . ASP A 1 282 ? 21.084 3.303 -25.224 1.00 96.50 282 ASP A C 1
ATOM 2168 O O . ASP A 1 282 ? 21.658 3.226 -26.316 1.00 96.50 282 ASP A O 1
ATOM 2172 N N . ILE A 1 283 ? 20.917 2.238 -24.439 1.00 97.75 283 ILE A N 1
ATOM 2173 C CA . ILE A 1 283 ? 21.295 0.880 -24.823 1.00 97.75 283 ILE A CA 1
ATOM 2174 C C . ILE A 1 283 ? 20.043 0.070 -25.152 1.00 97.75 283 ILE A C 1
ATOM 2176 O O . ILE A 1 283 ? 19.184 -0.158 -24.300 1.00 97.75 283 ILE A O 1
ATOM 2180 N N . TYR A 1 284 ? 19.957 -0.377 -26.405 1.00 98.50 284 TYR A N 1
ATOM 2181 C CA . TYR A 1 284 ? 18.917 -1.281 -26.882 1.00 98.50 284 TYR A CA 1
ATOM 2182 C C . TYR A 1 284 ? 19.479 -2.681 -27.072 1.00 98.50 284 TYR A C 1
ATOM 2184 O O . TYR A 1 284 ? 20.570 -2.858 -27.612 1.00 98.50 284 TYR A O 1
ATOM 2192 N N . TYR A 1 285 ? 18.717 -3.695 -26.691 1.00 98.62 285 TYR A N 1
ATOM 2193 C CA . TYR A 1 285 ? 19.105 -5.086 -26.875 1.00 98.62 285 TYR A CA 1
ATOM 2194 C C . TYR A 1 285 ? 17.895 -5.969 -27.106 1.00 98.62 285 TYR A C 1
ATOM 2196 O O . TYR A 1 285 ? 16.810 -5.726 -26.596 1.00 98.62 285 TYR A O 1
ATOM 2204 N N . ARG A 1 286 ? 18.087 -7.025 -27.883 1.00 98.50 286 ARG A N 1
ATOM 2205 C CA . ARG A 1 286 ? 17.082 -8.065 -28.082 1.00 98.50 286 ARG A CA 1
ATOM 2206 C C . ARG A 1 286 ? 17.744 -9.420 -28.090 1.00 98.50 286 ARG A C 1
ATOM 2208 O O . ARG A 1 286 ? 18.940 -9.535 -28.356 1.00 98.50 286 ARG A O 1
ATOM 2215 N N . VAL A 1 287 ? 16.951 -10.453 -27.857 1.00 98.44 287 VAL A N 1
ATOM 2216 C CA . VAL A 1 287 ? 17.432 -11.831 -27.805 1.00 98.44 287 VAL A CA 1
ATOM 2217 C C . VAL A 1 287 ? 16.623 -12.732 -28.724 1.00 98.44 287 VAL A C 1
ATOM 2219 O O . VAL A 1 287 ? 15.432 -12.515 -28.958 1.00 98.44 287 VAL A O 1
ATOM 2222 N N . HIS A 1 288 ? 17.285 -13.759 -29.244 1.00 97.88 288 HIS A N 1
ATOM 2223 C CA . HIS A 1 288 ? 16.638 -14.885 -29.894 1.00 97.88 288 HIS A CA 1
ATOM 2224 C C . HIS A 1 288 ? 16.357 -15.947 -28.831 1.00 97.88 288 HIS A C 1
ATOM 2226 O O . HIS A 1 288 ? 17.297 -16.535 -28.293 1.00 97.88 288 HIS A O 1
ATOM 2232 N N . SER A 1 289 ? 15.086 -16.176 -28.514 1.00 96.81 289 SER A N 1
ATOM 2233 C CA . SER A 1 289 ? 14.653 -17.151 -27.512 1.00 96.81 289 SER A CA 1
ATOM 2234 C C . SER A 1 289 ? 14.066 -18.394 -28.177 1.00 96.81 289 SER A C 1
ATOM 2236 O O . SER A 1 289 ? 13.433 -18.321 -29.234 1.00 96.81 289 SER A O 1
ATOM 2238 N N . GLN A 1 290 ? 14.282 -19.554 -27.562 1.00 96.19 290 GLN A N 1
ATOM 2239 C CA . GLN A 1 290 ? 13.697 -20.814 -28.003 1.00 96.19 290 GLN A CA 1
ATOM 2240 C C . GLN A 1 290 ? 12.172 -20.689 -28.153 1.00 96.19 290 GLN A C 1
ATOM 2242 O O . GLN A 1 290 ? 11.493 -20.164 -27.276 1.00 96.19 290 GLN A O 1
ATOM 2247 N N . ASP A 1 291 ? 11.642 -21.232 -29.251 1.00 93.88 291 ASP A N 1
ATOM 2248 C CA . ASP A 1 291 ? 10.222 -21.253 -29.640 1.00 93.88 291 ASP A CA 1
ATOM 2249 C C . ASP A 1 291 ? 9.600 -19.873 -29.952 1.00 93.88 291 ASP A C 1
ATOM 2251 O O . ASP A 1 291 ? 8.613 -19.818 -30.682 1.00 93.88 291 ASP A O 1
ATOM 2255 N N . PHE A 1 292 ? 10.196 -18.767 -29.490 1.00 93.31 292 PHE A N 1
ATOM 2256 C CA . PHE A 1 292 ? 9.738 -17.401 -29.779 1.00 93.31 292 PHE A CA 1
ATOM 2257 C C . PHE A 1 292 ? 10.491 -16.718 -30.928 1.00 93.31 292 PHE A C 1
ATOM 2259 O O . PHE A 1 292 ? 9.963 -15.809 -31.566 1.00 93.31 292 PHE A O 1
ATOM 2266 N N . GLY A 1 293 ? 11.720 -17.147 -31.217 1.00 95.50 293 GLY A N 1
ATOM 2267 C CA . GLY A 1 293 ? 12.585 -16.470 -32.175 1.00 95.50 293 GLY A CA 1
ATOM 2268 C C . GLY A 1 293 ? 13.104 -15.135 -31.634 1.00 95.50 293 GLY A C 1
ATOM 2269 O O . GLY A 1 293 ? 13.360 -15.001 -30.439 1.00 95.50 293 GLY A O 1
ATOM 2270 N N . TRP A 1 294 ? 13.299 -14.151 -32.517 1.00 97.25 294 TRP A N 1
ATOM 2271 C CA . TRP A 1 294 ? 13.705 -12.803 -32.107 1.00 97.25 294 TRP A CA 1
ATOM 2272 C C . TRP A 1 294 ? 12.551 -12.071 -31.429 1.00 97.25 294 TRP A C 1
ATOM 2274 O O . TRP A 1 294 ? 11.527 -11.809 -32.059 1.00 97.25 294 TRP A O 1
ATOM 2284 N N . LEU A 1 295 ? 12.769 -11.702 -30.173 1.00 97.00 295 LEU A N 1
ATOM 2285 C CA . LEU A 1 295 ? 11.887 -10.825 -29.415 1.00 97.00 295 LEU A CA 1
ATOM 2286 C C . LEU A 1 295 ? 12.156 -9.346 -29.750 1.00 97.00 295 LEU A C 1
ATOM 2288 O O . LEU A 1 295 ? 13.099 -9.018 -30.484 1.00 97.00 295 LEU A O 1
ATOM 2292 N N . GLY A 1 296 ? 11.305 -8.458 -29.234 1.00 96.88 296 GLY A N 1
ATOM 2293 C CA . GLY A 1 296 ? 11.475 -7.011 -29.373 1.00 96.88 296 GLY A CA 1
ATOM 2294 C C . GLY A 1 296 ? 12.752 -6.479 -28.715 1.00 96.88 296 GLY A C 1
ATOM 2295 O O . GLY A 1 296 ? 13.404 -7.166 -27.928 1.00 96.88 296 GLY A O 1
ATOM 2296 N N . TRP A 1 297 ? 13.105 -5.239 -29.044 1.00 98.19 297 TRP A N 1
ATOM 2297 C CA . TRP A 1 297 ? 14.208 -4.509 -28.425 1.00 98.19 297 TRP A CA 1
ATOM 2298 C C . TRP A 1 297 ? 13.787 -3.965 -27.058 1.00 98.19 297 TRP A C 1
ATOM 2300 O O . TRP A 1 297 ? 12.918 -3.103 -26.976 1.00 98.19 297 TRP A O 1
ATOM 2310 N N . ALA A 1 298 ? 14.424 -4.463 -26.005 1.00 97.56 298 ALA A N 1
ATOM 2311 C CA . ALA A 1 298 ? 14.421 -3.871 -24.679 1.00 97.56 298 ALA A CA 1
ATOM 2312 C C . ALA A 1 298 ? 15.381 -2.674 -24.634 1.00 97.56 298 ALA A C 1
ATOM 2314 O O . ALA A 1 298 ? 16.384 -2.646 -25.355 1.00 97.56 298 ALA A O 1
ATOM 2315 N N . LYS A 1 299 ? 15.081 -1.697 -23.781 1.00 97.88 299 LYS A N 1
ATOM 2316 C CA . LYS A 1 299 ? 15.849 -0.466 -23.573 1.00 97.88 299 LYS A CA 1
ATOM 2317 C C . LYS A 1 299 ? 16.233 -0.336 -22.099 1.00 97.88 299 LYS A C 1
ATOM 2319 O O . LYS A 1 299 ? 15.406 -0.613 -21.242 1.00 97.88 299 LYS A O 1
ATOM 2324 N N . ASN A 1 300 ? 17.451 0.116 -21.799 1.00 95.94 300 ASN A N 1
ATOM 2325 C CA . ASN A 1 300 ? 17.858 0.661 -20.488 1.00 95.94 300 ASN A CA 1
ATOM 2326 C C . ASN A 1 300 ? 17.226 -0.012 -19.245 1.00 95.94 300 ASN A C 1
ATOM 2328 O O . ASN A 1 300 ? 16.366 0.560 -18.585 1.00 95.94 300 ASN A O 1
ATOM 2332 N N . GLY A 1 301 ? 17.669 -1.217 -18.900 1.00 93.75 301 GLY A N 1
ATOM 2333 C CA . GLY A 1 301 ? 17.184 -1.949 -17.723 1.00 93.75 301 GLY A CA 1
ATOM 2334 C C . GLY A 1 301 ? 15.878 -2.724 -17.928 1.00 93.75 301 GLY A C 1
ATOM 2335 O O . GLY A 1 301 ? 15.456 -3.441 -17.030 1.00 93.75 301 GLY A O 1
ATOM 2336 N N . GLN A 1 302 ? 15.235 -2.655 -19.096 1.00 94.81 302 GLN A N 1
ATOM 2337 C CA . GLN A 1 302 ? 14.115 -3.550 -19.404 1.00 94.81 302 GLN A CA 1
ATOM 2338 C C . GLN A 1 302 ? 14.600 -4.997 -19.609 1.00 94.81 302 GLN A C 1
ATOM 2340 O O . GLN A 1 302 ? 15.504 -5.226 -20.402 1.00 94.81 302 GLN A O 1
ATOM 2345 N N . PRO A 1 303 ? 13.999 -6.023 -18.990 1.00 94.81 303 PRO A N 1
ATOM 2346 C CA . PRO A 1 303 ? 14.413 -7.400 -19.250 1.00 94.81 303 PRO A CA 1
ATOM 2347 C C . PRO A 1 303 ? 14.189 -7.774 -20.725 1.00 94.81 303 PRO A C 1
ATOM 2349 O O . PRO A 1 303 ? 13.255 -7.295 -21.353 1.00 94.81 303 PRO A O 1
ATOM 2352 N N . ALA A 1 304 ? 15.008 -8.663 -21.281 1.00 97.75 304 ALA A N 1
ATOM 2353 C CA . ALA A 1 304 ? 14.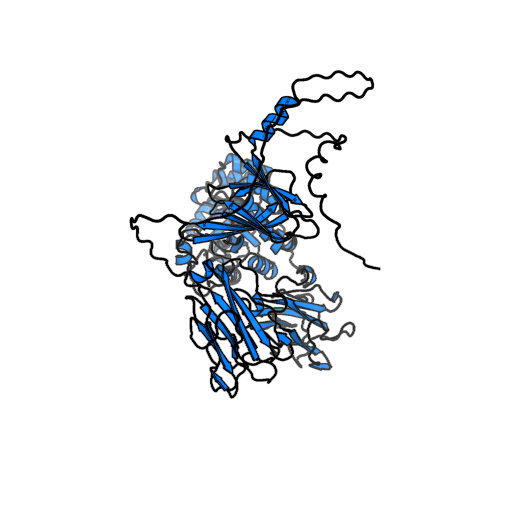839 -9.232 -22.616 1.00 97.75 304 ALA A CA 1
ATOM 2354 C C . ALA A 1 304 ? 14.926 -10.760 -22.559 1.00 97.75 304 ALA A C 1
ATOM 2356 O O . ALA A 1 304 ? 15.855 -11.301 -21.959 1.00 97.75 304 ALA A O 1
ATOM 2357 N N . GLY A 1 305 ? 13.996 -11.469 -23.202 1.00 97.25 305 GLY A N 1
ATOM 2358 C CA . GLY A 1 305 ? 13.940 -12.937 -23.175 1.00 97.25 305 GLY A CA 1
ATOM 2359 C C . GLY A 1 305 ? 12.657 -13.472 -22.564 1.00 97.25 305 GLY A C 1
ATOM 2360 O O . GLY A 1 305 ? 11.566 -12.994 -22.860 1.00 97.25 305 GLY A O 1
ATOM 2361 N N . SER A 1 306 ? 12.778 -14.486 -21.716 1.00 94.31 306 SER A N 1
ATOM 2362 C CA . SER A 1 306 ? 11.642 -15.026 -20.975 1.00 94.31 306 SER A CA 1
ATOM 2363 C C . SER A 1 306 ? 12.050 -15.507 -19.593 1.00 94.31 306 SER A C 1
ATOM 2365 O O . SER A 1 306 ? 13.156 -16.016 -19.430 1.00 94.31 306 SER A O 1
ATOM 2367 N N . ALA A 1 307 ? 11.146 -15.428 -18.624 1.00 89.44 307 ALA A N 1
ATOM 2368 C CA . ALA A 1 307 ? 11.355 -15.979 -17.288 1.00 89.44 307 ALA A CA 1
ATOM 2369 C C . ALA A 1 307 ? 10.178 -16.880 -16.891 1.00 89.44 307 ALA A C 1
ATOM 2371 O O . ALA A 1 307 ? 9.046 -16.671 -17.322 1.00 89.44 307 ALA A O 1
ATOM 2372 N N . GLY A 1 308 ? 10.459 -17.943 -16.131 1.00 85.06 308 GLY A N 1
ATOM 2373 C CA . GLY A 1 308 ? 9.452 -18.927 -15.705 1.00 85.06 308 GLY A CA 1
ATOM 2374 C C . GLY A 1 308 ? 8.979 -19.914 -16.786 1.00 85.06 308 GLY A C 1
ATOM 2375 O O . GLY A 1 308 ? 8.261 -20.855 -16.470 1.00 85.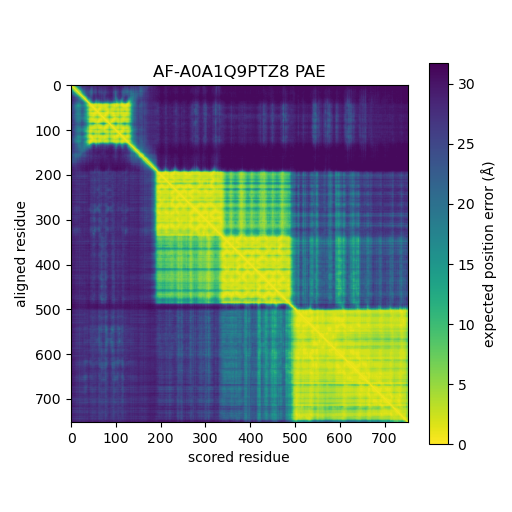06 308 GLY A O 1
ATOM 2376 N N . LEU A 1 309 ? 9.409 -19.755 -18.045 1.00 89.56 309 LEU A N 1
ATOM 2377 C CA . LEU A 1 309 ? 8.955 -20.564 -19.192 1.00 89.56 309 LEU A CA 1
ATOM 2378 C C . LEU A 1 309 ? 9.952 -21.632 -19.666 1.00 89.56 309 LEU A C 1
ATOM 2380 O O . LEU A 1 309 ? 9.688 -22.351 -20.634 1.00 89.56 309 LEU A O 1
ATOM 2384 N N . ALA A 1 310 ? 11.111 -21.725 -19.010 1.00 91.56 310 ALA A N 1
ATOM 2385 C CA . ALA A 1 310 ? 12.182 -22.660 -19.345 1.00 91.56 310 ALA A CA 1
ATOM 2386 C C . ALA A 1 310 ? 12.717 -22.553 -20.794 1.00 91.56 310 ALA A C 1
ATOM 2388 O O . ALA A 1 310 ? 13.205 -23.543 -21.348 1.00 91.56 310 ALA A O 1
ATOM 2389 N N . LYS A 1 311 ? 12.639 -21.372 -21.427 1.00 95.06 311 LYS A N 1
ATOM 2390 C CA . LYS A 1 311 ? 13.139 -21.148 -22.795 1.00 95.06 311 LYS A CA 1
ATOM 2391 C C . LYS A 1 311 ? 14.557 -20.593 -22.767 1.00 95.06 311 LYS A C 1
ATOM 2393 O O . LYS A 1 311 ? 14.827 -19.588 -22.120 1.00 95.06 311 LYS A O 1
ATOM 2398 N N . ARG A 1 312 ? 15.477 -21.268 -23.464 1.00 97.44 312 ARG A N 1
ATOM 2399 C CA . ARG A 1 312 ? 16.877 -20.825 -23.594 1.00 97.44 312 ARG A CA 1
ATOM 2400 C C . ARG A 1 312 ? 16.992 -19.612 -24.517 1.00 97.44 312 ARG A C 1
ATOM 2402 O O . ARG A 1 312 ? 16.330 -19.567 -25.553 1.00 97.44 312 ARG A O 1
ATOM 2409 N N . LEU A 1 313 ? 17.924 -18.718 -24.211 1.00 98.31 313 LEU A N 1
ATOM 2410 C CA . LEU A 1 313 ? 18.472 -17.780 -25.184 1.00 98.31 313 LEU A CA 1
ATOM 2411 C C . LEU A 1 313 ? 19.414 -18.521 -26.135 1.00 98.31 313 LEU A C 1
ATOM 2413 O O . LEU A 1 313 ? 20.156 -19.408 -25.711 1.00 98.31 313 LEU A O 1
ATOM 2417 N N . GLU A 1 314 ? 19.403 -18.149 -27.409 1.00 98.38 314 GLU A N 1
ATOM 2418 C CA . GLU A 1 314 ? 20.259 -18.723 -28.455 1.00 98.38 314 GLU A CA 1
ATOM 2419 C C . GLU A 1 314 ? 21.187 -17.673 -29.079 1.00 98.38 314 GLU A C 1
ATOM 2421 O O . GLU A 1 314 ? 22.312 -18.005 -29.449 1.00 98.38 314 GLU A O 1
ATOM 2426 N N . ALA A 1 315 ? 20.756 -16.408 -29.145 1.00 98.25 315 ALA A N 1
ATOM 2427 C CA . ALA A 1 315 ? 21.553 -15.280 -29.626 1.00 98.25 315 ALA A CA 1
ATOM 2428 C C . ALA A 1 315 ? 21.106 -13.948 -29.002 1.00 98.25 315 ALA A C 1
ATOM 2430 O O . ALA A 1 315 ? 20.007 -13.850 -28.453 1.00 98.25 315 ALA A O 1
ATOM 2431 N N . ILE A 1 316 ? 21.946 -12.922 -29.124 1.00 98.69 316 ILE A N 1
ATOM 2432 C CA . ILE A 1 316 ? 21.693 -11.551 -28.671 1.00 98.69 316 ILE A CA 1
ATOM 2433 C C . ILE A 1 316 ? 22.235 -10.532 -29.679 1.00 98.69 316 ILE A C 1
ATOM 2435 O O . ILE A 1 316 ? 23.252 -10.766 -30.334 1.00 98.69 316 ILE A O 1
ATOM 2439 N N . GLU A 1 317 ? 21.555 -9.394 -29.777 1.00 98.62 317 GLU A N 1
ATOM 2440 C CA . GLU A 1 317 ? 22.045 -8.179 -30.426 1.00 98.62 317 GLU A CA 1
ATOM 2441 C C . GLU A 1 317 ? 21.924 -7.011 -29.443 1.00 98.62 317 GLU A C 1
ATOM 2443 O O . GLU A 1 317 ? 20.901 -6.871 -28.775 1.00 98.62 317 GLU A O 1
ATOM 2448 N N . ILE A 1 318 ? 22.953 -6.168 -29.374 1.00 98.56 318 ILE A N 1
ATOM 2449 C CA . ILE A 1 318 ? 23.036 -4.992 -28.499 1.00 98.56 318 ILE A CA 1
ATOM 2450 C C . ILE A 1 318 ? 23.490 -3.799 -29.337 1.00 98.56 318 ILE A C 1
ATOM 2452 O O . ILE A 1 318 ? 24.481 -3.899 -30.063 1.00 98.56 318 ILE A O 1
ATOM 2456 N N . ARG A 1 319 ? 22.782 -2.675 -29.249 1.00 97.44 319 ARG A N 1
ATOM 2457 C CA . ARG A 1 319 ? 23.105 -1.418 -29.927 1.00 97.44 319 ARG A CA 1
ATOM 2458 C C . ARG A 1 319 ? 23.129 -0.268 -28.939 1.00 97.44 319 ARG A C 1
ATOM 2460 O O . ARG A 1 319 ? 22.202 -0.104 -28.151 1.00 97.44 319 ARG A O 1
ATOM 2467 N N . LEU A 1 320 ? 24.171 0.541 -29.050 1.00 96.00 320 LEU A N 1
ATOM 2468 C CA . LEU A 1 320 ? 24.240 1.846 -28.422 1.00 96.00 320 LEU A CA 1
ATOM 2469 C C . LEU A 1 320 ? 23.698 2.892 -29.403 1.00 96.00 320 LEU A C 1
ATOM 2471 O O . LEU A 1 320 ? 24.074 2.886 -30.577 1.00 96.00 320 LEU A O 1
ATOM 2475 N N . VAL A 1 321 ? 22.822 3.773 -28.938 1.00 94.88 321 VAL A N 1
ATOM 2476 C CA . VAL A 1 321 ? 22.347 4.938 -29.697 1.00 94.88 321 VAL A CA 1
ATOM 2477 C C . VAL A 1 321 ? 22.474 6.184 -28.831 1.00 94.88 321 VAL A C 1
ATOM 2479 O O . VAL A 1 321 ? 22.563 6.066 -27.613 1.00 94.88 321 VAL A O 1
ATOM 2482 N N . ALA A 1 322 ? 22.503 7.371 -29.438 1.00 92.69 322 ALA A N 1
ATOM 2483 C CA . ALA A 1 322 ? 22.458 8.621 -28.677 1.00 92.69 322 ALA A CA 1
ATOM 2484 C C . ALA A 1 322 ? 21.224 8.652 -27.757 1.00 92.69 322 ALA A C 1
ATOM 2486 O O . ALA A 1 322 ? 20.204 8.038 -28.078 1.00 92.69 322 ALA A O 1
ATOM 2487 N N . LYS A 1 323 ? 21.318 9.346 -26.620 1.00 93.50 323 LYS A N 1
ATOM 2488 C CA . LYS A 1 323 ? 20.212 9.503 -25.668 1.00 93.50 323 LYS A CA 1
ATOM 2489 C C . LYS A 1 323 ? 18.941 9.985 -26.379 1.00 93.50 323 LYS A C 1
ATOM 2491 O O . LYS A 1 323 ? 19.007 10.899 -27.196 1.00 93.50 323 LYS A O 1
ATOM 2496 N N . GLY A 1 324 ? 17.807 9.335 -26.115 1.00 89.06 324 GLY A N 1
ATOM 2497 C CA . GLY A 1 324 ? 16.533 9.611 -26.796 1.00 89.06 324 GLY A CA 1
ATOM 2498 C C . GLY A 1 324 ? 16.422 8.994 -28.199 1.00 89.06 324 GLY A C 1
ATOM 2499 O O . GLY A 1 324 ? 15.391 9.113 -28.856 1.00 89.06 324 GLY A O 1
ATOM 2500 N N . GLY A 1 325 ? 17.457 8.298 -28.674 1.00 87.88 325 GLY A N 1
ATOM 2501 C CA . GLY A 1 325 ? 17.483 7.668 -29.988 1.00 87.88 325 GLY A CA 1
ATOM 2502 C C . GLY A 1 325 ? 16.428 6.570 -30.154 1.00 87.88 325 GLY A C 1
ATOM 2503 O O . GLY A 1 325 ? 16.095 5.829 -29.222 1.00 87.88 325 GLY A O 1
ATOM 2504 N N . GLN A 1 326 ? 15.921 6.435 -31.383 1.00 89.62 326 GLN A N 1
ATOM 2505 C CA . GLN A 1 326 ? 14.913 5.430 -31.716 1.00 89.62 326 GLN A CA 1
ATOM 2506 C C . GLN A 1 326 ? 15.459 4.002 -31.620 1.00 89.62 326 GLN A C 1
ATOM 2508 O O . GLN A 1 326 ? 16.613 3.719 -31.959 1.00 89.62 326 GLN A O 1
ATOM 2513 N N . ALA A 1 327 ? 14.580 3.085 -31.211 1.00 92.56 327 ALA A N 1
ATOM 2514 C CA . ALA A 1 327 ? 14.884 1.667 -31.185 1.00 92.56 327 ALA A CA 1
ATOM 2515 C C . ALA A 1 327 ? 15.229 1.148 -32.596 1.00 92.56 327 ALA A C 1
ATOM 2517 O O . ALA A 1 327 ? 14.610 1.556 -33.582 1.00 92.56 327 ALA A O 1
ATOM 2518 N N . PRO A 1 328 ? 16.142 0.170 -32.724 1.00 92.88 328 PRO A N 1
ATOM 2519 C CA . PRO A 1 328 ? 16.508 -0.393 -34.026 1.00 92.88 328 PRO A CA 1
ATOM 2520 C C . PRO A 1 328 ? 15.394 -1.190 -34.726 1.00 92.88 328 PRO A C 1
ATOM 2522 O O . PRO A 1 328 ? 15.563 -1.635 -35.862 1.00 92.88 328 PRO A O 1
ATOM 2525 N N . GLY A 1 329 ? 14.289 -1.448 -34.028 1.00 92.75 329 GLY A N 1
ATOM 2526 C CA . GLY A 1 329 ? 13.136 -2.197 -34.505 1.00 92.75 329 GLY A CA 1
ATOM 2527 C C . GLY A 1 329 ? 12.024 -2.201 -33.459 1.00 92.75 329 GLY A C 1
ATOM 2528 O O . GLY A 1 329 ? 12.031 -1.391 -32.538 1.00 92.75 329 GLY A O 1
ATOM 2529 N N . SER A 1 330 ? 11.075 -3.132 -33.591 1.00 92.94 330 SER A N 1
ATOM 2530 C CA . SER A 1 330 ? 9.941 -3.236 -32.663 1.00 92.94 330 SER A CA 1
ATOM 2531 C C . SER A 1 330 ? 10.399 -3.423 -31.216 1.00 92.94 330 SER A C 1
ATOM 2533 O O . SER A 1 330 ? 11.268 -4.251 -30.947 1.00 92.94 330 SER A O 1
ATOM 2535 N N . VAL A 1 331 ? 9.762 -2.688 -30.308 1.00 92.94 331 VAL A N 1
ATOM 2536 C CA . VAL A 1 331 ? 9.913 -2.789 -28.848 1.00 92.94 331 VAL A CA 1
ATOM 2537 C C . VAL A 1 331 ? 8.777 -3.601 -28.211 1.00 92.94 331 VAL A C 1
ATOM 2539 O O . VAL A 1 331 ? 8.591 -3.583 -27.005 1.00 92.94 331 VAL A O 1
ATOM 2542 N N . ASN A 1 332 ? 7.982 -4.322 -29.001 1.00 86.81 332 ASN A N 1
ATOM 2543 C CA . ASN A 1 332 ? 6.889 -5.133 -28.463 1.00 86.81 332 ASN A CA 1
ATOM 2544 C C . ASN A 1 332 ? 7.388 -6.540 -28.126 1.00 86.81 332 ASN A C 1
ATOM 2546 O O . ASN A 1 332 ? 8.217 -7.096 -28.849 1.00 86.81 332 ASN A O 1
ATOM 2550 N N . ASN A 1 333 ? 6.837 -7.143 -27.069 1.00 89.81 333 ASN A N 1
ATOM 2551 C CA . ASN A 1 333 ? 7.165 -8.505 -26.632 1.00 89.81 333 ASN A CA 1
ATOM 2552 C C . ASN A 1 333 ? 8.677 -8.728 -26.439 1.00 89.81 333 ASN A C 1
ATOM 2554 O O . ASN A 1 333 ? 9.189 -9.786 -26.793 1.00 89.81 333 ASN A O 1
ATOM 2558 N N . PHE A 1 334 ? 9.419 -7.738 -25.926 1.00 93.56 334 PHE A N 1
ATOM 2559 C CA . PHE A 1 334 ? 10.846 -7.908 -25.610 1.00 93.56 334 PHE A CA 1
ATOM 2560 C C . PHE A 1 334 ? 11.071 -8.926 -24.476 1.00 93.56 334 PHE A C 1
ATOM 2562 O O . PHE A 1 334 ? 12.113 -9.583 -24.437 1.00 93.56 334 PHE A O 1
ATOM 2569 N N . PHE A 1 335 ? 10.074 -9.111 -23.603 1.00 94.06 335 PHE A N 1
ATOM 2570 C CA . PHE A 1 335 ? 10.098 -10.035 -22.473 1.00 94.06 335 PHE A CA 1
ATOM 2571 C C . PHE A 1 335 ? 8.783 -10.806 -22.358 1.00 94.06 335 PHE A C 1
ATOM 2573 O O . PHE A 1 335 ? 7.708 -10.213 -22.426 1.00 94.06 335 PHE A O 1
ATOM 2580 N N . VAL A 1 336 ? 8.871 -12.127 -22.194 1.00 91.88 336 VAL A N 1
ATOM 2581 C CA . VAL A 1 336 ? 7.713 -13.031 -22.131 1.00 91.88 336 VAL A CA 1
ATOM 2582 C C . VAL A 1 336 ? 7.687 -13.764 -20.792 1.00 91.88 336 VAL A C 1
ATOM 2584 O O . VAL A 1 336 ? 8.637 -14.463 -20.435 1.00 91.88 336 VAL A O 1
ATOM 2587 N N . ILE A 1 337 ? 6.583 -13.632 -20.065 1.00 89.62 337 ILE A N 1
ATOM 2588 C CA . ILE A 1 337 ? 6.347 -14.260 -18.760 1.00 89.62 337 ILE A CA 1
ATOM 2589 C C . ILE A 1 337 ? 4.921 -14.813 -18.706 1.00 89.62 337 ILE A C 1
ATOM 2591 O O . ILE A 1 337 ? 4.051 -14.337 -19.429 1.00 89.62 337 ILE A O 1
ATOM 2595 N N . ASP A 1 338 ? 4.698 -15.812 -17.855 1.00 89.44 338 ASP A N 1
ATOM 2596 C CA . ASP A 1 338 ? 3.372 -16.401 -17.604 1.00 89.44 338 ASP A CA 1
ATOM 2597 C C . ASP A 1 338 ? 3.237 -16.825 -16.127 1.00 89.44 338 ASP A C 1
ATOM 2599 O O . ASP A 1 338 ? 3.110 -18.021 -15.825 1.00 89.44 338 ASP A O 1
ATOM 2603 N N . PRO A 1 339 ? 3.402 -15.882 -15.173 1.00 92.94 339 PRO A N 1
ATOM 2604 C CA . PRO A 1 339 ? 3.234 -16.192 -13.766 1.00 92.94 339 PRO A CA 1
ATOM 2605 C C . PRO A 1 339 ? 1.765 -16.445 -13.463 1.00 92.94 339 PRO A C 1
ATOM 2607 O O . PRO A 1 339 ? 0.892 -15.727 -13.937 1.00 92.94 339 PRO A O 1
ATOM 2610 N N . SER A 1 340 ? 1.514 -17.429 -12.610 1.00 95.00 340 SER A N 1
ATOM 2611 C CA . SER A 1 340 ? 0.169 -17.768 -12.148 1.00 95.00 340 SER A CA 1
ATOM 2612 C C . SER A 1 340 ? 0.173 -18.110 -10.666 1.00 95.00 340 SER A C 1
ATOM 2614 O O . SER A 1 340 ? 1.209 -18.458 -10.084 1.00 95.00 340 SER A O 1
ATOM 2616 N N . VAL A 1 341 ? -0.998 -18.041 -10.035 1.00 98.00 341 VAL A N 1
ATOM 2617 C CA . VAL A 1 341 ? -1.216 -18.650 -8.722 1.00 98.00 341 VAL A CA 1
ATOM 2618 C C . VAL A 1 341 ? -1.942 -19.982 -8.871 1.00 98.00 341 VAL A C 1
ATOM 2620 O O . VAL A 1 341 ? -2.905 -20.117 -9.623 1.00 98.00 341 VAL A O 1
ATOM 2623 N N . THR A 1 342 ? -1.491 -20.981 -8.110 1.00 98.38 342 THR A N 1
ATOM 2624 C CA . THR A 1 342 ? -2.176 -22.272 -7.986 1.00 98.38 342 THR A CA 1
ATOM 2625 C C . THR A 1 342 ? -2.588 -22.520 -6.544 1.00 98.38 342 THR A C 1
ATOM 2627 O O . THR A 1 342 ? -1.862 -22.183 -5.604 1.00 98.38 342 THR A O 1
ATOM 2630 N N . TYR A 1 343 ? -3.778 -23.083 -6.350 1.00 98.75 343 TYR A N 1
ATOM 2631 C CA . TYR A 1 343 ? -4.341 -23.268 -5.016 1.00 98.75 343 TYR A CA 1
ATOM 2632 C C . TYR A 1 343 ? -5.275 -24.468 -4.926 1.00 98.75 343 TYR A C 1
ATOM 2634 O O . TYR A 1 343 ? -5.882 -24.901 -5.901 1.00 98.75 343 TYR A O 1
ATOM 2642 N N . SER A 1 344 ? -5.372 -25.028 -3.724 1.00 98.56 344 SER A N 1
ATOM 2643 C CA . SER A 1 344 ? -6.242 -26.155 -3.397 1.00 98.56 344 SER A CA 1
ATOM 2644 C C . SER A 1 344 ? -6.850 -25.951 -2.015 1.00 98.56 344 SER A C 1
ATOM 2646 O O . SER A 1 344 ? -6.208 -25.401 -1.118 1.00 98.56 344 SER A O 1
ATOM 2648 N N . THR A 1 345 ? -8.086 -26.408 -1.837 1.00 98.56 345 THR A N 1
ATOM 2649 C CA . THR A 1 345 ? -8.819 -26.331 -0.572 1.00 98.56 345 THR A CA 1
ATOM 2650 C C . THR A 1 345 ? -9.137 -27.724 -0.026 1.00 98.56 345 THR A C 1
ATOM 2652 O O . THR A 1 345 ? -9.388 -28.674 -0.773 1.00 98.56 345 THR A O 1
ATOM 2655 N N . HIS A 1 346 ? -9.117 -27.855 1.302 1.00 98.50 346 HIS A N 1
ATOM 2656 C CA . HIS A 1 346 ? -9.621 -29.023 2.019 1.00 98.50 346 HIS A CA 1
ATOM 2657 C C . HIS A 1 346 ? -11.079 -28.777 2.397 1.00 98.50 346 HIS A C 1
ATOM 2659 O O . HIS A 1 346 ? -11.378 -27.863 3.168 1.00 98.50 346 HIS A O 1
ATOM 2665 N N . ILE A 1 347 ? -11.980 -29.596 1.864 1.00 98.12 347 ILE A N 1
ATOM 2666 C CA . ILE A 1 347 ? -13.426 -29.422 2.013 1.00 98.12 347 ILE A CA 1
ATOM 2667 C C . ILE A 1 347 ? -13.966 -30.487 2.961 1.00 98.12 347 ILE A C 1
ATOM 2669 O O . ILE A 1 347 ? -13.574 -31.654 2.887 1.00 98.12 347 ILE A O 1
ATOM 2673 N N . GLN A 1 348 ? -14.904 -30.097 3.824 1.00 97.31 348 GLN A N 1
ATOM 2674 C CA . GLN A 1 348 ? -15.637 -31.030 4.676 1.00 97.31 348 GLN A CA 1
ATOM 2675 C C . GLN A 1 348 ? -16.149 -32.248 3.882 1.00 97.31 348 GLN A C 1
ATOM 2677 O O . GLN A 1 348 ? -16.776 -32.098 2.835 1.00 97.31 348 GLN A O 1
ATOM 2682 N N . ASP A 1 349 ? -15.924 -33.442 4.434 1.00 95.50 349 ASP A N 1
ATOM 2683 C CA . ASP A 1 349 ? -16.296 -34.765 3.901 1.00 95.50 349 ASP A CA 1
ATOM 2684 C C . ASP A 1 349 ? -15.608 -35.175 2.583 1.00 95.50 349 ASP A C 1
ATOM 2686 O O . ASP A 1 349 ? -15.661 -36.349 2.225 1.00 95.50 349 ASP A O 1
ATOM 2690 N N . TYR A 1 350 ? -14.949 -34.256 1.865 1.00 96.25 350 TYR A N 1
ATOM 2691 C CA . TYR A 1 350 ? -14.275 -34.544 0.587 1.00 96.25 350 TYR A CA 1
ATOM 2692 C C . TYR A 1 350 ? -12.749 -34.548 0.691 1.00 96.25 350 TYR A C 1
ATOM 2694 O O . TYR A 1 350 ? -12.080 -35.164 -0.135 1.00 96.25 350 TYR A O 1
ATOM 2702 N N . GLY A 1 351 ? -12.187 -33.867 1.689 1.00 97.50 351 GLY A N 1
ATOM 2703 C CA . GLY A 1 351 ? -10.746 -33.734 1.852 1.00 97.50 351 GLY A CA 1
ATOM 2704 C C . GLY A 1 351 ? -10.117 -32.741 0.872 1.00 97.50 351 GLY A C 1
ATOM 2705 O O . GLY A 1 351 ? -10.781 -31.831 0.368 1.00 97.50 351 GLY A O 1
ATOM 2706 N N . TRP A 1 352 ? -8.816 -32.902 0.617 1.00 98.06 352 TRP A N 1
ATOM 2707 C CA . TRP A 1 352 ? -8.070 -32.075 -0.336 1.00 98.06 352 TRP A CA 1
ATOM 2708 C C . TRP A 1 352 ? -8.562 -32.283 -1.766 1.00 98.06 352 TRP A C 1
ATOM 2710 O O . TRP A 1 352 ? -8.638 -33.413 -2.245 1.00 98.06 352 TRP A O 1
ATOM 2720 N N . GLN A 1 353 ? -8.857 -31.181 -2.450 1.00 97.94 353 GLN A N 1
ATOM 2721 C CA . GLN A 1 353 ? -9.228 -31.194 -3.861 1.00 97.94 353 GLN A CA 1
ATOM 2722 C C . GLN A 1 353 ? -8.003 -31.038 -4.773 1.00 97.94 353 GLN A C 1
ATOM 2724 O O . GLN A 1 353 ? -6.889 -30.767 -4.316 1.00 97.94 353 GLN A O 1
ATOM 2729 N N . GLN A 1 354 ? -8.212 -31.195 -6.080 1.00 97.56 354 GLN A N 1
ATOM 2730 C CA . GLN A 1 354 ? -7.188 -30.883 -7.079 1.00 97.56 354 GLN A CA 1
ATOM 2731 C C . GLN A 1 354 ? -6.809 -29.397 -7.027 1.00 97.56 354 GLN A C 1
ATOM 2733 O O . GLN A 1 354 ? -7.621 -28.556 -6.634 1.00 97.56 354 GLN A O 1
ATOM 2738 N N . PHE A 1 355 ? -5.572 -29.088 -7.416 1.00 98.31 355 PHE A N 1
ATOM 2739 C CA . PHE A 1 355 ? -5.151 -27.703 -7.596 1.00 98.31 355 PHE A CA 1
ATOM 2740 C C . PHE A 1 355 ? -5.882 -27.079 -8.783 1.00 98.31 355 PHE A C 1
ATOM 2742 O O . PHE A 1 355 ? -6.062 -27.718 -9.820 1.00 98.31 355 PHE A O 1
ATOM 2749 N N . VAL A 1 356 ? -6.278 -25.826 -8.610 1.00 98.50 356 VAL A N 1
ATOM 2750 C CA . VAL A 1 356 ? -6.800 -24.952 -9.661 1.00 98.50 356 VAL A CA 1
ATOM 2751 C C . VAL A 1 356 ? -5.835 -23.784 -9.864 1.00 98.50 356 VAL A C 1
ATOM 2753 O O . VAL A 1 356 ? -4.976 -23.545 -9.011 1.00 98.50 356 VAL A O 1
ATOM 2756 N N . GLU A 1 357 ? -5.955 -23.086 -10.990 1.00 97.00 357 GLU A N 1
ATOM 2757 C CA . GLU A 1 357 ? -5.086 -21.962 -11.367 1.00 97.00 357 GLU A CA 1
ATOM 2758 C C . GLU A 1 357 ? -5.928 -20.694 -11.595 1.00 97.00 357 GLU A C 1
ATOM 2760 O O . GLU A 1 357 ? -7.116 -20.801 -11.897 1.00 97.00 357 GLU A O 1
ATOM 2765 N N . ASP A 1 358 ? -5.328 -19.520 -11.388 1.00 96.31 358 ASP A N 1
ATOM 2766 C CA . ASP A 1 358 ? -5.841 -18.162 -11.658 1.00 96.31 358 ASP A CA 1
ATOM 2767 C C . ASP A 1 358 ? -7.349 -18.004 -11.925 1.00 96.31 358 ASP A C 1
ATOM 2769 O O . ASP A 1 358 ? -7.870 -18.210 -13.020 1.00 96.31 358 ASP A O 1
ATOM 2773 N N . GLY A 1 359 ? -8.063 -17.543 -10.899 1.00 96.25 359 GLY A N 1
ATOM 2774 C CA . GLY A 1 359 ? -9.480 -17.193 -10.957 1.00 96.25 359 GLY A CA 1
ATOM 2775 C C . GLY A 1 359 ? -10.437 -18.385 -10.998 1.00 96.25 359 GLY A C 1
ATOM 2776 O O . GLY A 1 359 ? -11.638 -18.182 -10.845 1.00 96.25 359 GLY A O 1
ATOM 2777 N N . ALA A 1 360 ? -9.951 -19.618 -11.163 1.00 97.94 360 ALA A N 1
ATOM 2778 C CA . ALA A 1 360 ? -10.804 -20.800 -11.141 1.00 97.94 360 ALA A CA 1
ATOM 2779 C C . ALA A 1 360 ? -11.286 -21.160 -9.724 1.00 97.94 360 ALA A C 1
ATOM 2781 O O . ALA A 1 360 ? -10.523 -21.213 -8.769 1.00 97.94 360 ALA A O 1
ATOM 2782 N N . LEU A 1 361 ? -12.563 -21.504 -9.583 1.00 97.94 361 LEU A N 1
ATOM 2783 C CA . LEU A 1 361 ? -13.161 -21.843 -8.291 1.00 97.94 361 LEU A CA 1
ATOM 2784 C C . LEU A 1 361 ? -12.455 -23.025 -7.594 1.00 97.94 361 LEU A C 1
ATOM 2786 O O . LEU A 1 361 ? -12.400 -24.132 -8.133 1.00 97.94 361 LEU A O 1
ATOM 2790 N N . SER A 1 362 ? -12.037 -22.830 -6.337 1.00 98.38 362 SER A N 1
ATOM 2791 C CA . SER A 1 362 ? -11.670 -23.907 -5.405 1.00 98.38 362 SER A CA 1
ATOM 2792 C C . SER A 1 362 ? -12.662 -23.964 -4.243 1.00 98.38 362 SER A C 1
ATOM 2794 O O . SER A 1 362 ? -12.811 -22.995 -3.502 1.00 98.38 362 SER A O 1
ATOM 2796 N N . GLY A 1 363 ? -13.362 -25.089 -4.075 1.00 97.38 363 GLY A N 1
ATOM 2797 C CA . GLY A 1 363 ? -14.393 -25.247 -3.045 1.00 97.38 363 GLY A CA 1
ATOM 2798 C C . GLY A 1 363 ? -15.727 -25.748 -3.593 1.00 97.38 363 GLY A C 1
ATOM 2799 O O . GLY A 1 363 ? -15.793 -26.454 -4.599 1.00 97.38 363 GLY A O 1
ATOM 2800 N N . THR A 1 364 ? -16.818 -25.375 -2.926 1.00 93.56 364 THR A N 1
ATOM 2801 C CA . THR A 1 364 ? -18.189 -25.612 -3.391 1.00 93.56 364 THR A CA 1
ATOM 2802 C C . THR A 1 364 ? -19.043 -24.362 -3.225 1.00 93.56 364 THR A C 1
ATOM 2804 O O . THR A 1 364 ? -18.928 -23.670 -2.224 1.00 93.56 364 THR A O 1
ATOM 2807 N N . SER A 1 365 ? -19.964 -24.114 -4.155 1.00 89.06 365 SER A N 1
ATOM 2808 C CA . SER A 1 365 ? -21.043 -23.135 -3.975 1.00 89.06 365 SER A CA 1
ATOM 2809 C C . SER A 1 365 ? -22.384 -23.870 -3.895 1.00 89.06 365 SER A C 1
ATOM 2811 O O . SER A 1 365 ? -22.594 -24.868 -4.590 1.00 89.06 365 SER A O 1
ATOM 2813 N N . GLY A 1 366 ? -23.262 -23.441 -2.982 1.00 84.62 366 GLY A N 1
ATOM 2814 C CA . GLY A 1 366 ? -24.622 -23.978 -2.826 1.00 84.62 366 GLY A CA 1
ATOM 2815 C C . GLY A 1 366 ? -24.732 -25.382 -2.212 1.00 84.62 366 GLY A C 1
ATOM 2816 O O . GLY A 1 366 ? -25.834 -25.909 -2.098 1.00 84.62 366 GLY A O 1
ATOM 2817 N N . LYS A 1 367 ? -23.619 -26.006 -1.797 1.00 92.75 367 LYS A N 1
ATOM 2818 C CA . LYS A 1 367 ? -23.604 -27.360 -1.196 1.00 92.75 367 LYS A CA 1
ATOM 2819 C C . LYS A 1 367 ? -23.511 -27.370 0.331 1.00 92.75 367 LYS A C 1
ATOM 2821 O O . LYS A 1 367 ? -23.484 -28.446 0.927 1.00 92.75 367 LYS A O 1
ATOM 2826 N N . ALA A 1 368 ? -23.429 -26.195 0.956 1.00 93.50 368 ALA A N 1
ATOM 2827 C CA . ALA A 1 368 ? -23.290 -26.032 2.401 1.00 93.50 368 ALA A CA 1
ATOM 2828 C C . ALA A 1 368 ? -22.085 -26.777 3.020 1.00 93.50 368 ALA A C 1
ATOM 2830 O O . ALA A 1 368 ? -22.137 -27.197 4.177 1.00 93.50 368 ALA A O 1
ATOM 2831 N N . LYS A 1 369 ? -20.991 -26.954 2.263 1.00 96.88 369 LYS A N 1
ATOM 2832 C CA . LYS A 1 369 ? -19.752 -27.579 2.749 1.00 96.88 369 LYS A CA 1
ATOM 2833 C C . LYS A 1 369 ? -18.726 -26.506 3.094 1.00 96.88 369 LYS A C 1
ATOM 2835 O O . LYS A 1 369 ? -18.425 -25.653 2.267 1.00 96.88 369 LYS A O 1
ATOM 2840 N N . ARG A 1 370 ? -18.194 -26.557 4.319 1.00 97.69 370 ARG A N 1
ATOM 2841 C CA . ARG A 1 370 ? -17.142 -25.634 4.774 1.00 97.69 370 ARG A CA 1
ATOM 2842 C C . ARG A 1 370 ? -15.793 -25.980 4.146 1.00 97.69 370 ARG A C 1
ATOM 2844 O O . ARG A 1 370 ? -15.455 -27.160 4.011 1.00 97.69 370 ARG A O 1
ATOM 2851 N N . LEU A 1 371 ? -15.003 -24.951 3.873 1.00 98.44 371 LEU A N 1
ATOM 2852 C CA . LEU A 1 371 ? -13.557 -25.074 3.767 1.00 98.44 371 LEU A CA 1
ATOM 2853 C C . LEU A 1 371 ? -12.968 -25.240 5.172 1.00 98.44 371 LEU A C 1
ATOM 2855 O O . LEU A 1 371 ? -13.427 -24.603 6.122 1.00 98.44 371 LEU A O 1
ATOM 2859 N N . GLU A 1 372 ? -11.958 -26.094 5.302 1.00 98.50 372 GLU A N 1
ATOM 2860 C CA . GLU A 1 372 ? -11.259 -26.357 6.568 1.00 98.50 372 GLU A CA 1
ATOM 2861 C C . GLU A 1 372 ? -9.778 -25.961 6.505 1.00 98.50 372 GLU A C 1
ATOM 2863 O O . GLU A 1 372 ? -9.220 -25.554 7.522 1.00 98.50 372 GLU A O 1
ATOM 2868 N N . ALA A 1 373 ? -9.156 -26.029 5.322 1.00 98.62 373 ALA A N 1
ATOM 2869 C CA . ALA A 1 373 ? -7.783 -25.589 5.075 1.00 98.62 373 ALA A CA 1
ATOM 2870 C C . ALA A 1 373 ? -7.555 -25.193 3.607 1.00 98.62 373 ALA A C 1
ATOM 2872 O O . ALA A 1 373 ? -8.352 -25.541 2.733 1.00 98.62 373 ALA A O 1
ATOM 2873 N N . ILE A 1 374 ? -6.446 -24.505 3.337 1.00 98.81 374 ILE A N 1
ATOM 2874 C CA . ILE A 1 374 ? -6.026 -24.068 2.001 1.00 98.81 374 ILE A CA 1
ATOM 2875 C C . ILE A 1 374 ? -4.504 -24.184 1.822 1.00 98.81 374 ILE A C 1
ATOM 2877 O O . ILE A 1 374 ? -3.745 -24.058 2.786 1.00 98.81 374 ILE A O 1
ATOM 2881 N N . LYS A 1 375 ? -4.080 -24.430 0.578 1.00 98.81 375 LYS A N 1
ATOM 2882 C CA . LYS A 1 375 ? -2.709 -24.265 0.077 1.00 98.81 375 LYS A CA 1
ATOM 2883 C C . LYS A 1 375 ? -2.733 -23.296 -1.098 1.00 98.81 375 LYS A C 1
ATOM 2885 O O . LYS A 1 375 ? -3.555 -23.474 -1.995 1.00 98.81 375 LYS A O 1
ATOM 2890 N N . VAL A 1 376 ? -1.821 -22.333 -1.115 1.00 98.75 376 VAL A N 1
ATOM 2891 C CA . VAL A 1 376 ? -1.645 -21.334 -2.180 1.00 98.75 376 VAL A CA 1
ATOM 2892 C C . VAL A 1 376 ? -0.159 -21.240 -2.518 1.00 98.75 376 VAL A C 1
ATOM 2894 O O . VAL A 1 376 ? 0.671 -21.214 -1.608 1.00 98.75 376 VAL A O 1
ATOM 2897 N N . GLN A 1 377 ? 0.196 -21.228 -3.801 1.00 98.12 377 GLN A N 1
ATOM 2898 C CA . GLN A 1 377 ? 1.587 -21.136 -4.256 1.00 98.12 377 GLN A CA 1
ATOM 2899 C C . GLN A 1 377 ? 1.701 -20.421 -5.609 1.00 98.12 377 GLN A C 1
ATOM 2901 O O . GLN A 1 377 ? 0.843 -20.590 -6.479 1.00 98.12 377 GLN A O 1
ATOM 2906 N N . LEU A 1 378 ? 2.790 -19.674 -5.801 1.00 96.44 378 LEU A N 1
ATOM 2907 C CA . LEU A 1 378 ? 3.167 -19.140 -7.112 1.00 96.44 378 LEU A CA 1
ATOM 2908 C C . LEU A 1 378 ? 3.670 -20.250 -8.035 1.00 96.44 378 LEU A C 1
ATOM 2910 O O . LEU A 1 378 ? 4.346 -21.186 -7.601 1.00 96.44 378 LEU A O 1
ATOM 2914 N N . LYS A 1 379 ? 3.394 -20.094 -9.325 1.00 92.94 379 LYS A N 1
ATOM 2915 C CA . LYS A 1 379 ? 3.909 -20.914 -10.417 1.00 92.94 379 LYS A CA 1
ATOM 2916 C C . LYS A 1 379 ? 4.502 -19.992 -11.480 1.00 92.94 379 LYS A C 1
ATOM 2918 O O . LYS A 1 379 ? 3.993 -18.900 -11.708 1.00 92.94 379 LYS A O 1
ATOM 2923 N N . ASN A 1 380 ? 5.602 -20.431 -12.096 1.00 89.00 380 ASN A N 1
ATOM 2924 C CA . ASN A 1 380 ? 6.335 -19.682 -13.125 1.00 89.00 380 ASN A CA 1
ATOM 2925 C C . ASN A 1 380 ? 6.739 -18.253 -12.696 1.00 89.00 380 ASN A C 1
ATOM 2927 O O . ASN A 1 380 ? 6.778 -17.357 -13.531 1.00 89.00 380 ASN A O 1
ATOM 2931 N N . SER A 1 381 ? 7.026 -18.038 -11.405 1.00 87.81 381 SER A N 1
ATOM 2932 C CA . SER A 1 381 ? 7.403 -16.728 -10.850 1.00 87.81 381 SER A CA 1
ATOM 2933 C C . SER A 1 381 ? 8.660 -16.176 -11.544 1.00 87.81 381 SER A C 1
ATOM 2935 O O . SER A 1 381 ? 9.718 -16.794 -11.412 1.00 87.81 381 SER A O 1
ATOM 2937 N N . PRO A 1 382 ? 8.581 -15.049 -12.276 1.00 83.50 382 PRO A N 1
ATOM 2938 C CA . PRO A 1 382 ? 9.724 -14.482 -12.993 1.00 83.50 382 PRO A CA 1
ATOM 2939 C C . PRO A 1 382 ? 10.642 -13.643 -12.098 1.00 83.50 382 PRO A C 1
ATOM 2941 O O . PRO A 1 382 ? 11.773 -13.355 -12.491 1.00 83.50 382 PRO A O 1
ATOM 2944 N N . TYR A 1 383 ? 10.162 -13.264 -10.911 1.00 85.19 383 TYR A N 1
ATOM 2945 C CA . TYR A 1 383 ? 10.880 -12.437 -9.947 1.00 85.19 383 TYR A CA 1
ATOM 2946 C C . TYR A 1 383 ? 11.007 -13.148 -8.589 1.00 85.19 383 TYR A C 1
ATOM 2948 O O . TYR A 1 383 ? 10.169 -14.005 -8.263 1.00 85.19 383 TYR A O 1
ATOM 2956 N N . PRO A 1 384 ? 12.038 -12.818 -7.786 1.00 84.00 384 PRO A N 1
ATOM 2957 C CA . PRO A 1 384 ? 12.141 -13.252 -6.399 1.00 84.00 384 PRO A CA 1
ATOM 2958 C C . PRO A 1 384 ? 10.930 -12.800 -5.580 1.00 84.00 384 PRO A C 1
ATOM 2960 O O . PRO A 1 384 ? 10.516 -11.646 -5.631 1.00 84.00 384 PRO A O 1
ATOM 2963 N N . GLY A 1 385 ? 10.366 -13.710 -4.794 1.00 88.44 385 GLY A N 1
ATOM 2964 C CA . GLY A 1 385 ? 9.185 -13.415 -3.995 1.00 88.44 385 GLY A CA 1
ATOM 2965 C C . GLY A 1 385 ? 8.377 -14.654 -3.655 1.00 88.44 385 GLY A C 1
ATOM 2966 O O . GLY A 1 385 ? 8.602 -15.738 -4.200 1.00 88.44 385 GLY A O 1
ATOM 2967 N N . LYS A 1 386 ? 7.441 -14.512 -2.718 1.00 94.06 386 LYS A N 1
ATOM 2968 C CA . LYS A 1 386 ? 6.549 -15.594 -2.285 1.00 94.06 386 LYS A CA 1
ATOM 2969 C C . LYS A 1 386 ? 5.119 -15.081 -2.158 1.00 94.06 386 LYS A C 1
ATOM 2971 O O . LYS A 1 386 ? 4.898 -13.883 -2.018 1.00 94.06 386 LYS A O 1
ATOM 2976 N N . ILE A 1 387 ? 4.157 -16.000 -2.146 1.00 97.56 387 ILE A N 1
ATOM 2977 C CA . ILE A 1 387 ? 2.844 -15.742 -1.556 1.00 97.56 387 ILE A CA 1
ATOM 2978 C C . ILE A 1 387 ? 2.915 -16.084 -0.069 1.00 97.56 387 ILE A C 1
ATOM 2980 O O . ILE A 1 387 ? 3.376 -17.169 0.304 1.00 97.56 387 ILE A O 1
ATOM 2984 N N . VAL A 1 388 ? 2.429 -15.165 0.761 1.00 93.50 388 VAL A N 1
ATOM 2985 C CA . VAL A 1 388 ? 2.215 -15.348 2.200 1.00 93.50 388 VAL A CA 1
ATOM 2986 C C . VAL A 1 388 ? 0.735 -15.185 2.522 1.00 93.50 388 VAL A C 1
ATOM 2988 O O . VAL A 1 388 ? 0.056 -14.356 1.921 1.00 93.50 388 VAL A O 1
ATOM 2991 N N . TYR A 1 389 ? 0.201 -16.005 3.421 1.00 97.50 389 TYR A N 1
ATOM 2992 C CA . TYR A 1 389 ? -1.234 -16.017 3.709 1.00 97.50 389 TYR A CA 1
ATOM 2993 C C . TYR A 1 389 ? -1.548 -16.570 5.092 1.00 97.50 389 TYR A C 1
ATOM 2995 O O . TYR A 1 389 ? -0.817 -17.397 5.640 1.00 97.50 389 TYR A O 1
ATOM 3003 N N . SER A 1 390 ? -2.676 -16.130 5.641 1.00 91.19 390 SER A N 1
ATOM 3004 C CA . SER A 1 390 ? -3.235 -16.629 6.895 1.00 91.19 390 SER A CA 1
ATOM 3005 C C . SER A 1 390 ? -4.740 -16.843 6.765 1.00 91.19 390 SER A C 1
ATOM 3007 O O . SER A 1 390 ? -5.397 -16.248 5.915 1.00 91.19 390 SER A O 1
ATOM 3009 N N . THR A 1 391 ? -5.297 -17.712 7.607 1.00 97.12 391 THR A N 1
ATOM 3010 C CA . THR A 1 391 ? -6.734 -17.986 7.675 1.00 97.12 391 THR A CA 1
ATOM 3011 C C . THR A 1 391 ? -7.263 -17.766 9.088 1.00 97.12 391 THR A C 1
ATOM 3013 O O . THR A 1 391 ? -6.608 -18.115 10.073 1.00 97.12 391 THR A O 1
ATOM 3016 N N . HIS A 1 392 ? -8.472 -17.212 9.183 1.00 91.31 392 HIS A N 1
ATOM 3017 C CA . HIS A 1 392 ? -9.245 -17.152 10.417 1.00 91.31 392 HIS A CA 1
ATOM 3018 C C . HIS A 1 392 ? -10.056 -18.438 10.556 1.00 91.31 392 HIS A C 1
ATOM 3020 O O . HIS A 1 392 ? -10.881 -18.759 9.695 1.00 91.31 392 HIS A O 1
ATOM 3026 N N . VAL A 1 393 ? -9.831 -19.177 11.636 1.00 94.12 393 VAL A N 1
ATOM 3027 C CA . VAL A 1 393 ? -10.443 -20.480 11.893 1.00 94.12 393 VAL A CA 1
ATOM 3028 C C . VAL A 1 393 ? -11.372 -20.390 13.091 1.00 94.12 393 VAL A C 1
ATOM 3030 O O . VAL A 1 393 ? -11.033 -19.812 14.122 1.00 94.12 393 VAL A O 1
ATOM 3033 N N . GLN A 1 394 ? -12.535 -21.030 12.977 1.00 92.06 394 GLN A N 1
ATOM 3034 C CA . GLN A 1 394 ? -13.480 -21.162 14.080 1.00 92.06 394 GLN A CA 1
ATOM 3035 C C . GLN A 1 394 ? -12.787 -21.598 15.386 1.00 92.06 394 GLN A C 1
ATOM 3037 O O . GLN A 1 394 ? -12.063 -22.594 15.411 1.00 92.06 394 GLN A O 1
ATOM 3042 N N . ASP A 1 395 ? -13.099 -20.887 16.472 1.00 88.25 395 ASP A N 1
ATOM 3043 C CA . ASP A 1 395 ? -12.597 -21.069 17.845 1.00 88.25 395 ASP A CA 1
ATOM 3044 C C . ASP A 1 395 ? -11.092 -20.806 18.040 1.00 88.25 395 ASP A C 1
ATOM 3046 O O . ASP A 1 395 ? -10.636 -20.767 19.180 1.00 88.25 395 ASP A O 1
ATOM 3050 N N . TYR A 1 396 ? -10.318 -20.625 16.964 1.00 81.06 396 TYR A N 1
ATOM 3051 C CA . TYR A 1 396 ? -8.874 -20.359 17.019 1.00 81.06 396 TYR A CA 1
ATOM 3052 C C . TYR A 1 396 ? -8.514 -18.927 16.622 1.00 81.06 396 TYR A C 1
ATOM 3054 O O . TYR A 1 396 ? -7.471 -18.432 17.036 1.00 81.06 396 TYR A O 1
ATOM 3062 N N . GLY A 1 397 ? -9.368 -18.255 15.850 1.00 83.31 397 GLY A N 1
ATOM 3063 C CA . GLY A 1 397 ? -9.063 -16.944 15.297 1.00 83.31 397 GLY A CA 1
ATOM 3064 C C . GLY A 1 397 ? -8.073 -17.026 14.136 1.00 83.31 397 GLY A C 1
ATOM 3065 O O . GLY A 1 397 ? -7.988 -18.047 13.448 1.00 83.31 397 GLY A O 1
ATOM 3066 N N . TRP A 1 398 ? -7.336 -15.940 13.904 1.00 84.19 398 TRP A N 1
ATOM 3067 C CA . TRP A 1 398 ? -6.268 -15.891 12.906 1.00 84.19 398 TRP A CA 1
ATOM 3068 C C . TRP A 1 398 ? -5.102 -16.801 13.299 1.00 84.19 398 TRP A C 1
ATOM 3070 O O . TRP A 1 398 ? -4.568 -16.709 14.403 1.00 84.19 398 TRP A O 1
ATOM 3080 N N . LEU A 1 399 ? -4.700 -17.679 12.382 1.00 80.19 399 LEU A N 1
ATOM 3081 C CA . LEU A 1 399 ? -3.513 -18.515 12.547 1.00 80.19 399 LEU A CA 1
ATOM 3082 C C . LEU A 1 399 ? -2.234 -17.754 12.163 1.00 80.19 399 LEU A C 1
ATOM 3084 O O . LEU A 1 399 ? -2.275 -16.677 11.569 1.00 80.19 399 LEU A O 1
ATOM 3088 N N . SER A 1 400 ? -1.074 -18.334 12.471 1.00 80.81 400 SER A N 1
ATOM 3089 C CA . SER A 1 400 ? 0.208 -17.819 11.984 1.00 80.81 400 SER A CA 1
ATOM 3090 C C . SER A 1 400 ? 0.264 -17.826 10.454 1.00 80.81 400 SER A C 1
ATOM 3092 O O . SER A 1 400 ? -0.228 -18.754 9.806 1.00 80.81 400 SER A O 1
ATOM 3094 N N . THR A 1 401 ? 0.896 -16.800 9.888 1.00 85.06 401 THR A N 1
ATOM 3095 C CA . THR A 1 401 ? 1.139 -16.687 8.447 1.00 85.06 401 THR A CA 1
ATOM 3096 C C . THR A 1 401 ? 2.006 -17.838 7.946 1.00 85.06 401 THR A C 1
ATOM 3098 O O . THR A 1 401 ? 3.004 -18.199 8.569 1.00 85.06 401 THR A O 1
ATOM 3101 N N . VAL A 1 402 ? 1.629 -18.397 6.798 1.00 96.69 402 VAL A N 1
ATOM 3102 C CA . VAL A 1 402 ? 2.384 -19.428 6.081 1.00 96.69 402 VAL A CA 1
ATOM 3103 C C . VAL A 1 402 ? 2.753 -18.942 4.681 1.00 96.69 402 VAL A C 1
ATOM 3105 O O . VAL A 1 402 ? 2.233 -17.937 4.202 1.00 96.69 402 VAL A O 1
ATOM 3108 N N . GLU A 1 403 ? 3.645 -19.667 4.015 1.00 97.00 403 GLU A N 1
ATOM 3109 C CA . GLU A 1 403 ? 4.193 -19.323 2.700 1.00 97.00 403 GLU A CA 1
ATOM 3110 C C . GLU A 1 403 ? 3.958 -20.435 1.662 1.00 97.00 403 GLU A C 1
ATOM 3112 O O . GLU A 1 403 ? 3.561 -21.547 2.024 1.00 97.00 403 GLU A O 1
ATOM 3117 N N . ASN A 1 404 ? 4.166 -20.119 0.374 1.00 97.69 404 ASN A N 1
ATOM 3118 C CA . ASN A 1 404 ? 4.023 -20.988 -0.810 1.00 97.69 404 ASN A CA 1
ATOM 3119 C C . ASN A 1 404 ? 3.855 -22.496 -0.513 1.00 97.69 404 ASN A C 1
ATOM 3121 O O . ASN A 1 404 ? 4.789 -23.182 -0.103 1.00 97.69 404 ASN A O 1
ATOM 3125 N N . GLY A 1 405 ? 2.655 -23.020 -0.768 1.00 97.38 405 GLY A N 1
ATOM 3126 C CA . GLY A 1 405 ? 2.334 -24.452 -0.736 1.00 97.38 405 GLY A CA 1
ATOM 3127 C C . GLY A 1 405 ? 2.108 -25.052 0.658 1.00 97.38 405 GLY A C 1
ATOM 3128 O O . GLY A 1 405 ? 1.601 -26.176 0.760 1.00 97.38 405 GLY A O 1
ATOM 3129 N N . SER A 1 406 ? 2.431 -24.317 1.726 1.00 98.25 406 SER A N 1
ATOM 3130 C CA . SER A 1 406 ? 2.175 -24.725 3.114 1.00 98.25 406 SER A CA 1
ATOM 3131 C C . SER A 1 406 ? 0.677 -24.809 3.423 1.00 98.25 406 SER A C 1
ATOM 3133 O O . SER A 1 406 ? -0.155 -24.313 2.683 1.00 98.25 406 SER A O 1
ATOM 3135 N N . VAL A 1 407 ? 0.278 -25.468 4.510 1.00 98.44 407 VAL A N 1
ATOM 3136 C CA . VAL A 1 407 ? -1.146 -25.545 4.881 1.00 98.44 407 VAL A CA 1
ATOM 3137 C C . VAL A 1 407 ? -1.497 -24.400 5.826 1.00 98.44 407 VAL A C 1
ATOM 3139 O O . VAL A 1 407 ? -0.881 -24.288 6.880 1.00 98.44 407 VAL A O 1
ATOM 3142 N N . SER A 1 408 ? -2.534 -23.622 5.501 1.00 97.69 408 SER A N 1
ATOM 3143 C CA . SER A 1 408 ? -3.220 -22.745 6.462 1.00 97.69 408 SER A CA 1
ATOM 3144 C C . SER A 1 408 ? -4.610 -23.304 6.767 1.00 97.69 408 SER A C 1
ATOM 3146 O O . SER A 1 408 ? -5.344 -23.668 5.847 1.00 97.69 408 SER A O 1
ATOM 3148 N N . GLY A 1 409 ? -4.964 -23.419 8.048 1.00 96.38 409 GLY A N 1
ATOM 3149 C CA . GLY A 1 409 ? -6.231 -23.991 8.512 1.00 96.38 409 GLY A CA 1
ATOM 3150 C C . GLY A 1 409 ? -6.069 -25.315 9.263 1.00 96.38 409 GLY A C 1
ATOM 3151 O O . GLY A 1 409 ? -5.047 -25.583 9.895 1.00 96.38 409 GLY A O 1
ATOM 3152 N N . THR A 1 410 ? -7.096 -26.164 9.219 1.00 91.44 410 THR A N 1
ATOM 3153 C CA . THR A 1 410 ? -7.117 -27.471 9.888 1.00 91.44 410 THR A CA 1
ATOM 3154 C C . THR A 1 410 ? -7.589 -28.588 8.958 1.00 91.44 410 THR A C 1
ATOM 3156 O O . THR A 1 410 ? -8.422 -28.381 8.086 1.00 91.44 410 THR A O 1
ATOM 3159 N N . SER A 1 411 ? -7.095 -29.806 9.172 1.00 88.50 411 SER A N 1
ATOM 3160 C CA . SER A 1 411 ? -7.630 -31.020 8.544 1.00 88.50 411 SER A CA 1
ATOM 3161 C C . SER A 1 411 ? -7.997 -32.019 9.641 1.00 88.50 411 SER A C 1
ATOM 3163 O O . SER A 1 411 ? -7.276 -32.147 10.632 1.00 88.50 411 SER A O 1
ATOM 3165 N N . GLY A 1 412 ? -9.165 -32.655 9.522 1.00 84.44 412 GLY A N 1
ATOM 3166 C CA . GLY A 1 412 ? -9.658 -33.652 10.482 1.00 84.44 412 GLY A CA 1
ATOM 3167 C C . GLY A 1 412 ? -10.151 -33.102 11.830 1.00 84.44 412 GLY A C 1
ATOM 3168 O O . GLY A 1 412 ? -10.606 -33.875 12.666 1.00 84.44 412 GLY A O 1
ATOM 3169 N N . LYS A 1 413 ? -10.107 -31.780 12.056 1.00 90.94 413 LYS A N 1
ATOM 3170 C CA . LYS A 1 413 ? -10.568 -31.136 13.308 1.00 90.94 413 LYS A CA 1
ATOM 3171 C C . LYS A 1 413 ? -12.004 -30.607 13.251 1.00 90.94 413 LYS A C 1
ATOM 3173 O O . LYS A 1 413 ? -12.503 -30.090 14.246 1.00 90.94 413 LYS A O 1
ATOM 3178 N N . SER A 1 414 ? -12.666 -30.723 12.099 1.00 92.06 414 SER A N 1
ATOM 3179 C CA . SER A 1 414 ? -14.024 -30.215 11.861 1.00 92.06 414 SER A CA 1
ATOM 3180 C C . SER A 1 414 ? -14.209 -28.713 12.145 1.00 92.06 414 SER A C 1
ATOM 3182 O O . SER A 1 414 ? -15.295 -28.293 12.544 1.00 92.06 414 SER A O 1
ATOM 3184 N N . LYS A 1 415 ? -13.166 -27.893 11.950 1.00 95.69 415 LYS A N 1
ATOM 3185 C CA . LYS A 1 415 ? -13.229 -26.429 12.106 1.00 95.69 415 LYS A CA 1
ATOM 3186 C C . LYS A 1 415 ? -13.322 -25.753 10.742 1.00 95.69 415 LYS A C 1
ATOM 3188 O O . LYS A 1 415 ? -12.579 -26.103 9.829 1.00 95.69 415 LYS A O 1
ATOM 3193 N N . ARG A 1 416 ? -14.250 -24.801 10.605 1.00 97.38 416 ARG A N 1
ATOM 3194 C CA . ARG A 1 416 ? -14.421 -24.000 9.380 1.00 97.38 416 ARG A CA 1
ATOM 3195 C C . ARG A 1 416 ? -13.384 -22.883 9.306 1.00 97.38 416 ARG A C 1
ATOM 3197 O O . ARG A 1 416 ? -13.061 -22.281 10.330 1.00 97.38 416 ARG A O 1
ATOM 3204 N N . LEU A 1 417 ? -12.949 -22.572 8.091 1.00 98.25 417 LEU A N 1
ATOM 3205 C CA . LEU A 1 417 ? -12.394 -21.262 7.773 1.00 98.25 417 LEU A CA 1
ATOM 3206 C C . LEU A 1 417 ? -13.531 -20.232 7.757 1.00 98.25 417 LEU A C 1
ATOM 3208 O O . LEU A 1 417 ? -14.638 -20.546 7.313 1.00 98.25 417 LEU A O 1
ATOM 3212 N N . GLU A 1 418 ? -13.259 -19.018 8.221 1.00 96.81 418 GLU A N 1
ATOM 3213 C CA . GLU A 1 418 ? -14.214 -17.898 8.251 1.00 96.81 418 GLU A CA 1
ATOM 3214 C C . GLU A 1 418 ? -13.706 -16.677 7.474 1.00 96.81 418 GLU A C 1
ATOM 3216 O O . GLU A 1 418 ? -14.511 -15.948 6.895 1.00 96.81 418 GLU A O 1
ATOM 3221 N N . ALA A 1 419 ? -12.385 -16.491 7.406 1.00 96.12 419 ALA A N 1
ATOM 3222 C CA . ALA A 1 419 ? -11.733 -15.441 6.628 1.00 96.12 419 ALA A CA 1
ATOM 3223 C C . ALA A 1 419 ? -10.321 -15.852 6.184 1.00 96.12 419 ALA A C 1
ATOM 3225 O O . ALA A 1 419 ? -9.771 -16.848 6.666 1.00 96.12 419 ALA A O 1
ATOM 3226 N N . ILE A 1 420 ? -9.744 -15.088 5.259 1.00 98.12 420 ILE A N 1
ATOM 3227 C CA . ILE A 1 420 ? -8.399 -15.289 4.715 1.00 98.12 420 ILE A CA 1
ATOM 3228 C C . ILE A 1 420 ? -7.739 -13.947 4.364 1.00 98.12 420 ILE A C 1
ATOM 3230 O O . ILE A 1 420 ? -8.426 -13.022 3.930 1.00 98.12 420 ILE A O 1
ATOM 3234 N N . THR A 1 421 ? -6.417 -13.869 4.527 1.00 91.38 421 THR A N 1
ATOM 3235 C CA . THR A 1 421 ? -5.550 -12.829 3.949 1.00 91.38 421 THR A CA 1
ATOM 3236 C C . THR A 1 421 ? -4.483 -13.481 3.084 1.00 91.38 421 THR A C 1
ATOM 3238 O O . THR A 1 421 ? -3.987 -14.560 3.410 1.00 91.38 421 THR A O 1
ATOM 3241 N N . ILE A 1 422 ? -4.131 -12.840 1.974 1.00 97.06 422 ILE A N 1
ATOM 3242 C CA . ILE A 1 422 ? -3.104 -13.286 1.030 1.00 97.06 422 ILE A CA 1
ATOM 3243 C C . ILE A 1 422 ? -2.325 -12.064 0.546 1.00 97.06 422 ILE A C 1
ATOM 3245 O O . ILE A 1 422 ? -2.930 -11.075 0.133 1.00 97.06 422 ILE A O 1
ATOM 3249 N N . ASN A 1 423 ? -0.998 -12.130 0.572 1.00 91.69 423 ASN A N 1
ATOM 3250 C CA . ASN A 1 423 ? -0.114 -11.075 0.091 1.00 91.69 423 ASN A CA 1
ATOM 3251 C C . ASN A 1 423 ? 1.066 -11.643 -0.716 1.00 91.69 423 ASN A C 1
ATOM 3253 O O . ASN A 1 423 ? 1.407 -12.822 -0.587 1.00 91.69 423 ASN A O 1
ATOM 3257 N N . LEU A 1 424 ? 1.690 -10.795 -1.534 1.00 89.12 424 LEU A N 1
ATOM 3258 C CA . LEU A 1 424 ? 2.959 -11.074 -2.209 1.00 89.12 424 LEU A CA 1
ATOM 3259 C C . LEU A 1 424 ? 4.122 -10.475 -1.409 1.00 89.12 424 LEU A C 1
ATOM 3261 O O . LEU A 1 424 ? 3.949 -9.506 -0.675 1.00 89.12 424 LEU A O 1
ATOM 3265 N N . THR A 1 425 ? 5.312 -11.049 -1.554 1.00 84.44 425 THR A N 1
ATOM 3266 C CA . THR A 1 425 ? 6.558 -10.533 -0.966 1.00 84.44 425 THR A CA 1
ATOM 3267 C C . THR A 1 425 ? 7.663 -10.448 -2.013 1.00 84.44 425 THR A C 1
ATOM 3269 O O . THR A 1 425 ? 7.578 -11.111 -3.047 1.00 84.44 425 THR A O 1
ATOM 3272 N N . GLY A 1 426 ? 8.721 -9.687 -1.720 1.00 81.44 426 GLY A N 1
ATOM 3273 C CA . GLY A 1 426 ? 9.845 -9.479 -2.640 1.00 81.44 426 GLY A CA 1
ATOM 3274 C C . GLY A 1 426 ? 9.435 -8.723 -3.906 1.00 81.44 426 GLY A C 1
ATOM 3275 O O . GLY A 1 426 ? 8.366 -8.123 -3.951 1.00 81.44 426 GLY A O 1
ATOM 3276 N N . GLU A 1 427 ? 10.256 -8.822 -4.951 1.00 82.94 427 GLU A N 1
ATOM 3277 C CA . GLU A 1 427 ? 10.030 -8.168 -6.250 1.00 82.94 427 GLU A CA 1
ATOM 3278 C C . GLU A 1 427 ? 8.702 -8.590 -6.910 1.00 82.94 427 GLU A C 1
ATOM 3280 O O . GLU A 1 427 ? 8.119 -7.849 -7.700 1.00 82.94 427 GLU A O 1
ATOM 3285 N N . MET A 1 428 ? 8.152 -9.760 -6.560 1.00 89.81 428 MET A N 1
ATOM 3286 C CA . MET A 1 428 ? 6.809 -10.139 -7.014 1.00 89.81 428 MET A CA 1
ATOM 3287 C C . MET A 1 428 ? 5.724 -9.142 -6.585 1.00 89.81 428 MET A C 1
ATOM 3289 O O . MET A 1 428 ? 4.779 -8.945 -7.343 1.00 89.81 428 MET A O 1
ATOM 3293 N N . ALA A 1 429 ? 5.842 -8.520 -5.408 1.00 80.44 429 ALA A N 1
ATOM 3294 C CA . ALA A 1 429 ? 4.877 -7.530 -4.923 1.00 80.44 429 ALA A CA 1
ATOM 3295 C C . ALA A 1 429 ? 4.986 -6.176 -5.644 1.00 80.44 429 ALA A C 1
ATOM 3297 O O . ALA A 1 429 ? 4.004 -5.428 -5.680 1.00 80.44 429 ALA A O 1
ATOM 3298 N N . ASP A 1 430 ? 6.148 -5.890 -6.235 1.00 74.75 430 ASP A N 1
ATOM 3299 C CA . ASP A 1 430 ? 6.417 -4.666 -6.997 1.00 74.75 430 ASP A CA 1
ATOM 3300 C C . ASP A 1 430 ? 5.838 -4.774 -8.418 1.00 74.75 430 ASP A C 1
ATOM 3302 O O . ASP A 1 430 ? 5.344 -3.800 -8.982 1.00 74.75 430 ASP A O 1
ATOM 3306 N N . HIS A 1 431 ? 5.835 -5.987 -8.985 1.00 80.12 431 HIS A N 1
ATOM 3307 C CA . HIS A 1 431 ? 5.383 -6.248 -10.355 1.00 80.12 431 HIS A CA 1
ATOM 3308 C C . HIS A 1 431 ? 3.950 -6.785 -10.472 1.00 80.12 431 HIS A C 1
ATOM 3310 O O . HIS A 1 431 ? 3.341 -6.668 -11.540 1.00 80.12 431 HIS A O 1
ATOM 3316 N N . PHE A 1 432 ? 3.390 -7.358 -9.402 1.00 88.75 432 PHE A N 1
ATOM 3317 C CA . PHE A 1 432 ? 2.063 -7.974 -9.414 1.00 88.75 432 PHE A CA 1
ATOM 3318 C C . PHE A 1 432 ? 1.222 -7.597 -8.195 1.00 88.75 432 PHE A C 1
ATOM 3320 O O . PHE A 1 432 ? 1.721 -7.308 -7.109 1.00 88.75 432 PHE A O 1
ATOM 3327 N N . ASP A 1 433 ? -0.090 -7.661 -8.390 1.00 90.12 433 ASP A N 1
ATOM 3328 C CA . ASP A 1 433 ? -1.102 -7.654 -7.345 1.00 90.12 433 ASP A CA 1
ATOM 3329 C C . ASP A 1 433 ? -1.753 -9.042 -7.260 1.00 90.12 433 ASP A C 1
ATOM 3331 O O . ASP A 1 433 ? -2.031 -9.686 -8.278 1.00 90.12 433 ASP A O 1
ATOM 3335 N N . ILE A 1 434 ? -2.045 -9.497 -6.041 1.00 97.25 434 ILE A N 1
ATOM 3336 C CA . ILE A 1 434 ? -2.800 -10.731 -5.805 1.00 97.25 434 ILE A CA 1
ATOM 3337 C C . ILE A 1 434 ? -4.228 -10.399 -5.386 1.00 97.25 434 ILE A C 1
ATOM 3339 O O . ILE A 1 434 ? -4.446 -9.766 -4.354 1.00 97.25 434 ILE A O 1
ATOM 3343 N N . TYR A 1 435 ? -5.200 -10.849 -6.179 1.00 97.75 435 TYR A N 1
ATOM 3344 C CA . TYR A 1 435 ? -6.630 -10.662 -5.934 1.00 97.75 435 TYR A CA 1
ATOM 3345 C C . TYR A 1 435 ? -7.259 -11.962 -5.465 1.00 97.75 435 TYR A C 1
ATOM 3347 O O . TYR A 1 435 ? -6.962 -13.032 -5.994 1.00 97.75 435 TYR A O 1
ATOM 3355 N N . TYR A 1 436 ? -8.167 -11.874 -4.502 1.00 98.50 436 TYR A N 1
ATOM 3356 C CA . TYR A 1 436 ? -8.909 -13.023 -4.003 1.00 98.50 436 TYR A CA 1
ATOM 3357 C C . TYR A 1 436 ? -10.285 -12.622 -3.506 1.00 98.50 436 TYR A C 1
ATOM 3359 O O . TYR A 1 436 ? -10.481 -11.544 -2.962 1.00 98.50 436 TYR A O 1
ATOM 3367 N N . ARG A 1 437 ? -11.256 -13.509 -3.672 1.00 97.88 437 ARG A N 1
ATOM 3368 C CA . ARG A 1 437 ? -12.588 -13.368 -3.083 1.00 97.88 437 ARG A CA 1
ATOM 3369 C C . ARG A 1 437 ? -13.056 -14.706 -2.572 1.00 97.88 437 ARG A C 1
ATOM 3371 O O . ARG A 1 437 ? -12.578 -15.750 -3.012 1.00 97.88 437 ARG A O 1
ATOM 3378 N N . VAL A 1 438 ? -14.015 -14.679 -1.662 1.00 98.31 438 VAL A N 1
ATOM 3379 C CA . VAL A 1 438 ? -14.543 -15.889 -1.041 1.00 98.31 438 VAL A CA 1
ATOM 3380 C C . VAL A 1 438 ? -16.057 -15.948 -1.143 1.00 98.31 438 VAL A C 1
ATOM 3382 O O . VAL A 1 438 ? -16.749 -14.933 -1.075 1.00 98.31 438 VAL A O 1
ATOM 3385 N N . HIS A 1 439 ? -16.564 -17.165 -1.289 1.00 98.00 439 HIS A N 1
ATOM 3386 C CA . HIS A 1 439 ? -17.974 -17.475 -1.149 1.00 98.00 439 HIS A CA 1
ATOM 3387 C C . HIS A 1 439 ? -18.231 -17.897 0.290 1.00 98.00 439 HIS A C 1
ATOM 3389 O O . HIS A 1 439 ? -17.654 -18.888 0.750 1.00 98.00 439 HIS A O 1
ATOM 3395 N N . ILE A 1 440 ? -19.100 -17.182 0.997 1.00 95.94 440 ILE A N 1
ATOM 3396 C CA . ILE A 1 440 ? -19.409 -17.467 2.396 1.00 95.94 440 ILE A CA 1
ATOM 3397 C C . ILE A 1 440 ? -20.867 -17.866 2.583 1.00 95.94 440 ILE A C 1
ATOM 3399 O O . ILE A 1 440 ? -21.761 -17.491 1.820 1.00 95.94 440 ILE A O 1
ATOM 3403 N N . GLN A 1 441 ? -21.108 -18.618 3.651 1.00 95.81 441 GLN A N 1
ATOM 3404 C CA . GLN A 1 441 ? -22.444 -19.015 4.066 1.00 95.81 441 GLN A CA 1
ATOM 3405 C C . GLN A 1 441 ? -23.404 -17.812 4.172 1.00 95.81 441 GLN A C 1
ATOM 3407 O O . GLN A 1 441 ? -23.078 -16.779 4.761 1.00 95.81 441 GLN A O 1
ATOM 3412 N N . ASP A 1 442 ? -24.618 -18.003 3.653 1.00 92.62 442 ASP A N 1
ATOM 3413 C CA . ASP A 1 442 ? -25.762 -17.076 3.662 1.00 92.62 442 ASP A CA 1
ATOM 3414 C C . ASP A 1 442 ? -25.576 -15.761 2.874 1.00 92.62 442 ASP A C 1
ATOM 3416 O O . ASP A 1 442 ? -26.550 -15.034 2.711 1.00 92.62 442 ASP A O 1
ATOM 3420 N N . HIS A 1 443 ? -24.377 -15.466 2.353 1.00 91.00 443 HIS A N 1
ATOM 3421 C CA . HIS A 1 443 ? -24.097 -14.230 1.599 1.00 91.00 443 HIS A CA 1
ATOM 3422 C C . HIS A 1 443 ? -23.626 -14.485 0.164 1.00 91.00 443 HIS A C 1
ATOM 3424 O O . HIS A 1 443 ? -23.701 -13.593 -0.674 1.00 91.00 443 HIS A O 1
ATOM 3430 N N . GLY A 1 444 ? -23.163 -15.698 -0.143 1.00 95.69 444 GLY A N 1
ATOM 3431 C CA . GLY A 1 444 ? -22.619 -16.006 -1.458 1.00 95.69 444 GLY A CA 1
ATOM 3432 C C . GLY A 1 444 ? -21.223 -15.418 -1.652 1.00 95.69 444 GLY A C 1
ATOM 3433 O O . GLY A 1 444 ? -20.444 -15.338 -0.701 1.00 95.69 444 GLY A O 1
ATOM 3434 N N . TRP A 1 445 ? -20.893 -15.046 -2.890 1.00 97.19 445 TRP A N 1
ATOM 3435 C CA . TRP A 1 445 ? -19.622 -14.398 -3.219 1.00 97.19 445 TRP A CA 1
ATOM 3436 C C . TRP A 1 445 ? -19.565 -12.978 -2.666 1.00 97.19 445 TRP A C 1
ATOM 3438 O O . TRP A 1 445 ? -20.415 -12.146 -2.979 1.00 97.19 445 TRP A O 1
ATOM 3448 N N . LEU A 1 446 ? -18.522 -12.710 -1.890 1.00 95.00 446 LEU A N 1
ATOM 3449 C CA . LEU A 1 446 ? -18.143 -11.363 -1.491 1.00 95.00 446 LEU A CA 1
ATOM 3450 C C . LEU A 1 446 ? -17.344 -10.660 -2.600 1.00 95.00 446 LEU A C 1
ATOM 3452 O O . LEU A 1 446 ? -16.959 -11.270 -3.604 1.00 95.00 446 LEU A O 1
ATOM 3456 N N . GLY A 1 447 ? -17.105 -9.362 -2.408 1.00 90.62 447 GLY A N 1
ATOM 3457 C CA . GLY A 1 447 ? -16.220 -8.568 -3.257 1.00 90.62 447 GLY A CA 1
ATOM 3458 C C . GLY A 1 447 ? -14.782 -9.096 -3.267 1.00 90.62 447 GLY A C 1
ATOM 3459 O O . GLY A 1 447 ? -14.375 -9.873 -2.401 1.00 90.62 447 GLY A O 1
ATOM 3460 N N . TRP A 1 448 ? -14.010 -8.673 -4.267 1.00 94.75 448 TRP A N 1
ATOM 3461 C CA . TRP A 1 448 ? -12.572 -8.931 -4.317 1.00 94.75 448 TRP A CA 1
ATOM 3462 C C . TRP A 1 448 ? -11.852 -8.191 -3.194 1.00 94.75 448 TRP A C 1
ATOM 3464 O O . TRP A 1 448 ? -12.158 -7.037 -2.933 1.00 94.75 448 TRP A O 1
ATOM 3474 N N . ALA A 1 449 ? -10.887 -8.855 -2.572 1.00 90.81 449 ALA A N 1
ATOM 3475 C CA . ALA A 1 449 ? -9.831 -8.295 -1.744 1.00 90.81 449 ALA A CA 1
ATOM 3476 C C . ALA A 1 449 ? -8.508 -8.386 -2.524 1.00 90.81 449 ALA A C 1
ATOM 3478 O O . ALA A 1 449 ? -8.383 -9.204 -3.443 1.00 90.81 449 ALA A O 1
ATOM 3479 N N . LYS A 1 450 ? -7.509 -7.575 -2.166 1.00 91.69 450 LYS A N 1
ATOM 3480 C CA . LYS A 1 450 ? -6.159 -7.678 -2.735 1.00 91.69 450 LYS A CA 1
ATOM 3481 C C . LYS A 1 450 ? -5.071 -7.417 -1.702 1.00 91.69 450 LYS A C 1
ATOM 3483 O O . LYS A 1 450 ? -5.339 -6.758 -0.708 1.00 91.69 450 LYS A O 1
ATOM 3488 N N . ASN A 1 451 ? -3.860 -7.919 -1.939 1.00 84.75 451 ASN A N 1
ATOM 3489 C CA . ASN A 1 451 ? -2.626 -7.543 -1.223 1.00 84.75 451 ASN A CA 1
ATOM 3490 C C . ASN A 1 451 ? -2.791 -7.357 0.301 1.00 84.75 451 ASN A C 1
ATOM 3492 O O . ASN A 1 451 ? -2.731 -6.250 0.824 1.00 84.75 451 ASN A O 1
ATOM 3496 N N . GLY A 1 452 ? -3.056 -8.445 1.019 1.00 81.81 452 GLY A N 1
ATOM 3497 C CA . GLY A 1 452 ? -3.204 -8.447 2.479 1.00 81.81 452 GLY A CA 1
ATOM 3498 C C . GLY A 1 452 ? -4.589 -8.066 3.018 1.00 81.81 452 GLY A C 1
ATOM 3499 O O . GLY A 1 452 ? -4.859 -8.346 4.181 1.00 81.81 452 GLY A O 1
ATOM 3500 N N . MET A 1 453 ? -5.496 -7.512 2.204 1.00 82.00 453 MET A N 1
ATOM 3501 C CA . MET A 1 453 ? -6.868 -7.200 2.637 1.00 82.00 453 MET A CA 1
ATOM 3502 C C . MET A 1 453 ? -7.648 -8.434 3.117 1.00 82.00 453 MET A C 1
ATOM 3504 O O . MET A 1 453 ? -7.672 -9.470 2.467 1.00 82.00 453 MET A O 1
ATOM 3508 N N . ASN A 1 454 ? -8.410 -8.314 4.200 1.00 84.31 454 ASN A N 1
ATOM 3509 C CA . ASN A 1 454 ? -9.268 -9.415 4.639 1.00 84.31 454 ASN A CA 1
ATOM 3510 C C . ASN A 1 454 ? -10.331 -9.778 3.586 1.00 84.31 454 ASN A C 1
ATOM 3512 O O . ASN A 1 454 ? -10.986 -8.903 3.023 1.00 84.31 454 ASN A O 1
ATOM 3516 N N . ALA A 1 455 ? -10.556 -11.078 3.388 1.00 94.38 455 ALA A N 1
ATOM 3517 C CA . ALA A 1 455 ? -11.695 -11.612 2.648 1.00 94.38 455 ALA A CA 1
ATOM 3518 C C . ALA A 1 455 ? -12.478 -12.595 3.526 1.00 94.38 455 ALA A C 1
ATOM 3520 O O . ALA A 1 455 ? -11.888 -13.478 4.152 1.00 94.38 455 ALA A O 1
ATOM 3521 N N . GLY A 1 456 ? -13.806 -12.477 3.563 1.00 95.06 456 GLY A N 1
ATOM 3522 C CA . GLY A 1 456 ? -14.681 -13.378 4.323 1.00 95.06 456 GLY A CA 1
ATOM 3523 C C . GLY A 1 456 ? -15.443 -12.680 5.435 1.00 95.06 456 GLY A C 1
ATOM 3524 O O . GLY A 1 456 ? -16.048 -11.634 5.217 1.00 95.06 456 GLY A O 1
ATOM 3525 N N . SER A 1 457 ? -15.474 -13.274 6.624 1.00 88.88 457 SER A N 1
ATOM 3526 C CA . SER A 1 457 ? -16.177 -12.678 7.755 1.00 88.88 457 SER A CA 1
ATOM 3527 C C . SER A 1 457 ? -15.496 -12.934 9.089 1.00 88.88 457 SER A C 1
ATOM 3529 O O . SER A 1 457 ? -14.882 -13.979 9.295 1.00 88.88 457 SER A O 1
ATOM 3531 N N . GLN A 1 458 ? -15.680 -12.007 10.023 1.00 80.00 458 GLN A N 1
ATOM 3532 C CA . GLN A 1 458 ? -15.242 -12.164 11.406 1.00 80.00 458 GLN A CA 1
ATOM 3533 C C . GLN A 1 458 ? -16.388 -11.839 12.362 1.00 80.00 458 GLN A C 1
ATOM 3535 O O . GLN A 1 458 ? -17.172 -10.915 12.139 1.00 80.00 458 GLN A O 1
ATOM 3540 N N . ASN A 1 459 ? -16.499 -12.635 13.429 1.00 75.31 459 ASN A N 1
ATOM 3541 C CA . ASN A 1 459 ? -17.563 -12.574 14.443 1.00 75.31 459 ASN A CA 1
ATOM 3542 C C . ASN A 1 459 ? -18.992 -12.856 13.936 1.00 75.31 459 ASN A C 1
ATOM 3544 O O . ASN A 1 459 ? -19.947 -12.729 14.692 1.00 75.31 459 ASN A O 1
ATOM 3548 N N . GLN A 1 460 ? -19.149 -13.298 12.688 1.00 81.75 460 GLN A N 1
ATOM 3549 C CA . GLN A 1 460 ? -20.444 -13.672 12.100 1.00 81.75 460 GLN A CA 1
ATOM 3550 C C . GLN A 1 460 ? -20.701 -15.190 12.123 1.00 81.75 460 GLN A C 1
ATOM 3552 O O . GLN A 1 460 ? -21.777 -15.650 11.737 1.00 81.75 460 GLN A O 1
ATOM 3557 N N . ALA A 1 461 ? -19.700 -15.978 12.538 1.00 87.94 461 ALA A N 1
ATOM 3558 C CA . ALA A 1 461 ? -19.724 -17.440 12.532 1.00 87.94 461 ALA A CA 1
ATOM 3559 C C . ALA A 1 461 ? -20.058 -18.067 11.156 1.00 87.94 461 ALA A C 1
ATOM 3561 O O . ALA A 1 461 ? -20.622 -19.163 11.093 1.00 87.94 461 ALA A O 1
ATOM 3562 N N . LYS A 1 462 ? -19.730 -17.387 10.044 1.00 94.00 462 LYS A N 1
ATOM 3563 C CA . LYS A 1 462 ? -20.008 -17.869 8.681 1.00 94.00 462 LYS A CA 1
ATOM 3564 C C . LYS A 1 462 ? -18.811 -18.630 8.127 1.00 94.00 462 LYS A C 1
ATOM 3566 O O . LYS A 1 462 ? -17.687 -18.142 8.146 1.00 94.00 462 LYS A O 1
ATOM 3571 N N . ARG A 1 463 ? -19.062 -19.839 7.617 1.00 96.75 463 ARG A N 1
ATOM 3572 C CA . ARG A 1 463 ? -18.042 -20.650 6.928 1.00 96.75 463 ARG A CA 1
ATOM 3573 C C . ARG A 1 463 ? -17.722 -20.071 5.551 1.00 96.75 463 ARG A C 1
ATOM 3575 O O . ARG A 1 463 ? -18.640 -19.689 4.825 1.00 96.75 463 ARG A O 1
ATOM 3582 N N . LEU A 1 464 ? -16.449 -20.121 5.170 1.00 98.25 464 LEU A N 1
ATOM 3583 C CA . LEU A 1 464 ? -16.052 -20.108 3.766 1.00 98.25 464 LEU A CA 1
ATOM 3584 C C . LEU A 1 464 ? -16.499 -21.424 3.116 1.00 98.25 464 LEU A C 1
ATOM 3586 O O . LEU A 1 464 ? -16.386 -22.491 3.725 1.00 98.25 464 LEU A O 1
ATOM 3590 N N . GLU A 1 465 ? -16.989 -21.356 1.885 1.00 98.44 465 GLU A N 1
ATOM 3591 C CA . GLU A 1 465 ? -17.415 -22.517 1.091 1.00 98.44 465 GLU A CA 1
ATOM 3592 C C . GLU A 1 465 ? -16.612 -22.651 -0.209 1.00 98.44 465 GLU A C 1
ATOM 3594 O O . GLU A 1 465 ? -16.365 -23.772 -0.655 1.00 98.44 465 GLU A O 1
ATOM 3599 N N . ALA A 1 466 ? -16.157 -21.533 -0.784 1.00 98.56 466 ALA A N 1
ATOM 3600 C CA . ALA A 1 466 ? -15.262 -21.498 -1.939 1.00 98.56 466 ALA A CA 1
ATOM 3601 C C . ALA A 1 466 ? -14.377 -20.244 -1.947 1.00 98.56 466 ALA A C 1
ATOM 3603 O O . ALA A 1 466 ? -14.647 -19.279 -1.230 1.00 98.56 466 ALA A O 1
ATOM 3604 N N . ILE A 1 467 ? -13.331 -20.270 -2.769 1.00 98.75 467 ILE A N 1
ATOM 3605 C CA . ILE A 1 467 ? -12.390 -19.172 -2.987 1.00 98.75 467 ILE A CA 1
ATOM 3606 C C . ILE A 1 467 ? -11.963 -19.118 -4.457 1.00 98.75 467 ILE A C 1
ATOM 3608 O O . ILE A 1 467 ? -11.840 -20.154 -5.114 1.00 98.75 467 ILE A O 1
ATOM 3612 N N . GLU A 1 468 ? -11.725 -17.905 -4.942 1.00 98.69 468 GLU A N 1
ATOM 3613 C CA . GLU A 1 468 ? -11.039 -17.616 -6.201 1.00 98.69 468 GLU A CA 1
ATOM 3614 C C . GLU A 1 468 ? -9.853 -16.703 -5.896 1.00 98.69 468 GLU A C 1
ATOM 3616 O O . GLU A 1 468 ? -9.983 -15.769 -5.104 1.00 98.69 468 GLU A O 1
ATOM 3621 N N . ILE A 1 469 ? -8.707 -16.982 -6.509 1.00 98.75 469 ILE A N 1
ATOM 3622 C CA . ILE A 1 469 ? -7.456 -16.232 -6.373 1.00 98.75 469 ILE A CA 1
ATOM 3623 C C . ILE A 1 469 ? -6.875 -16.046 -7.773 1.00 98.75 469 ILE A C 1
ATOM 3625 O O . ILE A 1 469 ? -6.777 -17.025 -8.511 1.00 98.75 469 ILE A O 1
ATOM 3629 N N . LYS A 1 470 ? -6.496 -14.824 -8.145 1.00 97.81 470 LYS A N 1
ATOM 3630 C CA . LYS A 1 470 ? -5.843 -14.515 -9.424 1.00 97.81 470 LYS A CA 1
ATOM 3631 C C . LYS A 1 470 ? -4.660 -13.576 -9.218 1.00 97.81 470 LYS A C 1
ATOM 3633 O O . LYS A 1 470 ? -4.721 -12.671 -8.383 1.00 97.81 470 LYS A O 1
ATOM 3638 N N . LEU A 1 471 ? -3.604 -13.793 -9.991 1.00 96.69 471 LEU A N 1
ATOM 3639 C CA . LEU A 1 471 ? -2.480 -12.873 -10.091 1.00 96.69 471 LEU A CA 1
ATOM 3640 C C . LEU A 1 471 ? -2.734 -11.883 -11.237 1.00 96.69 471 LEU A C 1
ATOM 3642 O O . LEU A 1 471 ? -3.205 -12.273 -12.302 1.00 96.69 471 LEU A O 1
ATOM 3646 N N . VAL A 1 472 ? -2.455 -10.600 -11.020 1.00 90.56 472 VAL A N 1
ATOM 3647 C CA . VAL A 1 472 ? -2.624 -9.548 -12.034 1.00 90.56 472 VAL A CA 1
ATOM 3648 C C . VAL A 1 472 ? -1.390 -8.658 -12.030 1.00 90.56 472 VAL A C 1
ATOM 3650 O O . VAL A 1 472 ? -0.772 -8.480 -10.984 1.00 90.56 472 VAL A O 1
ATOM 3653 N N . LEU A 1 473 ? -1.014 -8.099 -13.183 1.00 80.06 473 LEU A N 1
ATOM 3654 C CA . LEU A 1 473 ? 0.027 -7.071 -13.234 1.00 80.06 473 LEU A CA 1
ATOM 3655 C C . LEU A 1 473 ? -0.305 -5.933 -12.263 1.00 80.06 473 LEU A C 1
ATOM 3657 O O . LEU A 1 473 ? -1.474 -5.565 -12.106 1.00 80.06 473 LEU A O 1
ATOM 3661 N N . LYS A 1 474 ? 0.727 -5.386 -11.619 1.00 81.69 474 LYS A N 1
ATOM 3662 C CA . LYS A 1 474 ? 0.584 -4.295 -10.653 1.00 81.69 474 LYS A CA 1
ATOM 3663 C C . LYS A 1 474 ? -0.265 -3.170 -11.240 1.00 81.69 474 LYS A C 1
ATOM 3665 O O . LYS A 1 474 ? 0.007 -2.701 -12.343 1.00 81.69 474 LYS A O 1
ATOM 3670 N N . GLY A 1 475 ? -1.312 -2.765 -10.523 1.00 67.44 475 GLY A N 1
ATOM 3671 C CA . GLY A 1 475 ? -2.175 -1.651 -10.927 1.00 67.44 475 GLY A CA 1
ATOM 3672 C C . GLY A 1 475 ? -3.123 -1.930 -12.102 1.00 67.44 475 GLY A C 1
ATOM 3673 O O . GLY A 1 475 ? -3.961 -1.089 -12.393 1.00 67.44 475 GLY A O 1
ATOM 3674 N N . GLN A 1 476 ? -3.060 -3.103 -12.739 1.00 74.69 476 GLN A N 1
ATOM 3675 C CA . GLN A 1 476 ? -3.915 -3.468 -13.884 1.00 74.69 476 GLN A CA 1
ATOM 3676 C C . GLN A 1 476 ? -5.163 -4.274 -13.477 1.00 74.69 476 GLN A C 1
ATOM 3678 O O . GLN A 1 476 ? -5.899 -4.782 -14.322 1.00 74.69 476 GLN A O 1
ATOM 3683 N N . GLY A 1 477 ? -5.375 -4.471 -12.174 1.00 70.56 477 GLY A N 1
ATOM 3684 C CA . GLY A 1 477 ? -6.536 -5.186 -11.648 1.00 70.56 477 GLY A CA 1
ATOM 3685 C C . GLY A 1 477 ? -7.753 -4.291 -11.427 1.00 70.56 477 GLY A C 1
ATOM 3686 O O . GLY A 1 477 ? -7.655 -3.069 -11.381 1.00 70.56 477 GLY A O 1
ATOM 3687 N N . GLU A 1 478 ? -8.913 -4.926 -11.264 1.00 77.50 478 GLU A N 1
ATOM 3688 C CA . GLU A 1 478 ? -10.172 -4.239 -10.959 1.00 77.50 478 GLU A CA 1
ATOM 3689 C C . GLU A 1 478 ? -10.093 -3.470 -9.628 1.00 77.50 478 GLU A C 1
ATOM 3691 O O . GLU A 1 478 ? -9.394 -3.871 -8.693 1.00 77.50 478 GLU A O 1
ATOM 3696 N N . PHE A 1 479 ? -10.864 -2.386 -9.511 1.00 75.88 479 PHE A N 1
ATOM 3697 C CA . PHE A 1 479 ? -11.032 -1.683 -8.241 1.00 75.88 479 PHE A CA 1
ATOM 3698 C C . PHE A 1 479 ? -11.593 -2.621 -7.158 1.00 75.88 479 PHE A C 1
ATOM 3700 O O . PHE A 1 479 ? -12.487 -3.433 -7.408 1.00 75.88 479 PHE A O 1
ATOM 3707 N N . VAL A 1 480 ? -11.080 -2.484 -5.934 1.00 74.31 480 VAL A N 1
ATOM 3708 C CA . VAL A 1 480 ? -11.446 -3.317 -4.784 1.00 74.31 480 VAL A CA 1
ATOM 3709 C C . VAL A 1 480 ? -12.096 -2.467 -3.702 1.00 74.31 480 VAL A C 1
ATOM 3711 O O . VAL A 1 480 ? -11.501 -1.519 -3.200 1.00 74.31 480 VAL A O 1
ATOM 3714 N N . ASP A 1 481 ? -13.297 -2.876 -3.297 1.00 68.75 481 ASP A N 1
ATOM 3715 C CA . ASP A 1 481 ? -14.038 -2.308 -2.173 1.00 68.75 481 ASP A CA 1
ATOM 3716 C C . ASP A 1 481 ? -13.887 -3.220 -0.945 1.00 68.75 481 ASP A C 1
ATOM 3718 O O . ASP A 1 481 ? -14.493 -4.297 -0.870 1.00 68.75 481 ASP A O 1
ATOM 3722 N N . ARG A 1 482 ? -13.082 -2.779 0.034 1.00 68.75 482 ARG A N 1
ATOM 3723 C CA . ARG A 1 482 ? -12.790 -3.545 1.261 1.00 68.75 482 ARG A CA 1
ATOM 3724 C C . ARG A 1 482 ? -14.066 -3.927 2.028 1.00 68.75 482 ARG A C 1
ATOM 3726 O O . ARG A 1 482 ? -14.128 -5.018 2.593 1.00 68.75 482 ARG A O 1
ATOM 3733 N N . THR A 1 483 ? -15.099 -3.080 2.009 1.00 65.56 483 THR A N 1
ATOM 3734 C CA . THR A 1 483 ? -16.357 -3.319 2.748 1.00 65.56 483 THR A CA 1
ATOM 3735 C C . THR A 1 483 ? -17.203 -4.424 2.122 1.00 65.56 483 THR A C 1
ATOM 3737 O O . THR A 1 483 ? -17.960 -5.106 2.811 1.00 65.56 483 THR A O 1
ATOM 3740 N N . LYS A 1 484 ? -17.042 -4.650 0.814 1.00 79.50 484 LYS A N 1
ATOM 3741 C CA . LYS A 1 484 ? -17.696 -5.754 0.104 1.00 79.50 484 LYS A CA 1
ATOM 3742 C C . LYS A 1 484 ? -16.927 -7.056 0.227 1.00 79.50 484 LYS A C 1
ATOM 3744 O O . LYS A 1 484 ? -17.543 -8.112 0.113 1.00 79.50 484 LYS A O 1
ATOM 3749 N N . ALA A 1 485 ? -15.612 -6.997 0.425 1.00 85.50 485 ALA A N 1
ATOM 3750 C CA . ALA A 1 485 ? -14.757 -8.173 0.553 1.00 85.50 485 ALA A CA 1
ATOM 3751 C C . ALA A 1 485 ? -14.842 -8.841 1.934 1.00 85.50 485 ALA A C 1
ATOM 3753 O O . ALA A 1 485 ? -14.641 -10.056 2.049 1.00 85.50 485 ALA A O 1
ATOM 3754 N N . PHE A 1 486 ? -15.156 -8.066 2.978 1.00 86.44 486 PHE A N 1
ATOM 3755 C CA . PHE A 1 486 ? -15.107 -8.527 4.361 1.00 86.44 486 PHE A CA 1
ATOM 3756 C C . PHE A 1 486 ? -16.290 -8.048 5.206 1.00 86.44 486 PHE A C 1
ATOM 3758 O O . PHE A 1 486 ? -16.527 -6.853 5.353 1.00 86.44 486 PHE A O 1
ATOM 3765 N N . ILE A 1 487 ? -16.998 -8.992 5.831 1.00 82.19 487 ILE A N 1
ATOM 3766 C CA . ILE A 1 487 ? -18.150 -8.709 6.695 1.00 82.19 487 ILE A CA 1
ATOM 3767 C C . ILE A 1 487 ? -17.760 -8.840 8.168 1.00 82.19 487 ILE A C 1
ATOM 3769 O O . ILE A 1 487 ? -17.350 -9.907 8.632 1.00 82.19 487 ILE A O 1
ATOM 3773 N N . ARG A 1 488 ? -18.005 -7.789 8.952 1.00 71.31 488 ARG A N 1
ATOM 3774 C CA . ARG A 1 488 ? -17.853 -7.807 10.412 1.00 71.31 488 ARG A CA 1
ATOM 3775 C C . ARG A 1 488 ? -19.137 -7.347 11.091 1.00 71.31 488 ARG A C 1
ATOM 3777 O O . ARG A 1 488 ? -19.807 -6.440 10.614 1.00 71.31 488 ARG A O 1
ATOM 3784 N N . THR A 1 489 ? -19.509 -7.968 12.211 1.00 60.06 489 THR A N 1
ATOM 3785 C CA . THR A 1 489 ? -20.584 -7.425 13.058 1.00 60.06 489 THR A CA 1
ATOM 3786 C C . THR A 1 489 ? -20.059 -6.206 13.810 1.00 60.06 489 THR A C 1
ATOM 3788 O O . THR A 1 489 ? -19.160 -6.333 14.644 1.00 60.06 489 THR A O 1
ATOM 3791 N N . SER A 1 490 ? -20.634 -5.033 13.557 1.00 47.53 490 SER A N 1
ATOM 3792 C CA . SER A 1 490 ? -20.422 -3.822 14.352 1.00 47.53 490 SER A CA 1
ATOM 3793 C C . SER A 1 490 ? -21.218 -3.900 15.661 1.00 47.53 490 SER A C 1
ATOM 3795 O O . SER A 1 490 ? -22.140 -3.125 15.891 1.00 47.53 490 SER A O 1
ATOM 3797 N N . ASN A 1 491 ? -20.892 -4.854 16.534 1.00 41.16 491 ASN A N 1
ATOM 3798 C CA . ASN A 1 491 ? -21.437 -4.884 17.894 1.00 41.16 491 ASN A CA 1
ATOM 3799 C C . ASN A 1 491 ? -20.565 -4.059 18.844 1.00 41.16 491 ASN A C 1
ATOM 3801 O O . ASN A 1 491 ? -20.128 -4.558 19.877 1.00 41.16 491 ASN A O 1
ATOM 3805 N N . LEU A 1 492 ? -20.331 -2.788 18.516 1.00 41.75 492 LEU A N 1
ATOM 3806 C CA . LEU A 1 492 ? -20.006 -1.828 19.559 1.00 41.75 492 LEU A CA 1
ATOM 3807 C C . LEU A 1 492 ? -21.097 -0.775 19.652 1.00 41.75 492 LEU A C 1
ATOM 3809 O O . LEU A 1 492 ? -21.242 0.102 18.804 1.00 41.75 492 LEU A O 1
ATOM 3813 N N . TYR A 1 493 ? -21.819 -0.858 20.765 1.00 38.84 493 TYR A N 1
ATOM 3814 C CA . TYR A 1 493 ? -22.326 0.317 21.449 1.00 38.84 493 TYR A CA 1
ATOM 3815 C C . TYR A 1 493 ? -21.131 1.259 21.655 1.00 38.84 493 TYR A C 1
ATOM 3817 O O . TYR A 1 493 ? -20.336 1.081 22.571 1.00 38.84 493 TYR A O 1
ATOM 3825 N N . LEU A 1 494 ? -20.948 2.210 20.744 1.00 43.44 494 LEU A N 1
ATOM 3826 C CA . LEU A 1 494 ? -20.013 3.312 20.923 1.00 43.44 494 LEU A CA 1
ATOM 3827 C C . LEU A 1 494 ? -20.812 4.404 21.638 1.00 43.44 494 LEU A C 1
ATOM 3829 O O . LEU A 1 494 ? -21.650 5.025 20.980 1.00 43.44 494 LEU A O 1
ATOM 3833 N N . PRO A 1 495 ? -20.655 4.595 22.962 1.00 42.94 495 PRO A N 1
ATOM 3834 C CA . PRO A 1 495 ? -21.367 5.654 23.660 1.00 42.94 495 PRO A CA 1
ATOM 3835 C C . PRO A 1 495 ? -20.991 7.002 23.033 1.00 42.94 495 PRO A C 1
ATOM 3837 O O . PRO A 1 495 ? -19.812 7.303 22.869 1.00 42.94 495 PRO A O 1
ATOM 3840 N N . ASN A 1 496 ? -21.993 7.811 22.688 1.00 42.38 496 ASN A N 1
ATOM 3841 C CA . ASN A 1 496 ? -21.865 9.104 21.998 1.00 42.38 496 ASN A CA 1
ATOM 3842 C C . ASN A 1 496 ? -21.101 10.202 22.786 1.00 42.38 496 ASN A C 1
ATOM 3844 O O . ASN A 1 496 ? -21.196 11.371 22.436 1.00 42.38 496 ASN A O 1
ATOM 3848 N N . SER A 1 497 ? -20.357 9.886 23.852 1.00 56.00 497 SER A N 1
ATOM 3849 C CA . SER A 1 497 ? -19.709 10.888 24.719 1.00 56.00 497 SER A CA 1
ATOM 3850 C C . SER A 1 497 ? -18.262 10.529 25.069 1.00 56.00 497 SER A C 1
ATOM 3852 O O . SER A 1 497 ? -17.880 10.463 26.239 1.00 56.00 497 SER A O 1
ATOM 3854 N N . LEU A 1 498 ? -17.442 10.237 24.060 1.00 58.62 498 LEU A N 1
ATOM 3855 C CA . LEU A 1 498 ? -16.098 9.715 24.292 1.00 58.62 498 LEU A CA 1
ATOM 3856 C C . LEU A 1 498 ? -15.082 10.734 24.791 1.00 58.62 498 LEU A C 1
ATOM 3858 O O . LEU A 1 498 ? -14.320 10.416 25.695 1.00 58.62 498 LEU A O 1
ATOM 3862 N N . ILE A 1 499 ? -15.098 11.950 24.258 1.00 60.22 499 ILE A N 1
ATOM 3863 C CA . ILE A 1 499 ? -14.179 13.007 24.693 1.00 60.22 499 ILE A CA 1
ATOM 3864 C C . ILE A 1 499 ? -14.428 13.352 26.172 1.00 60.22 499 ILE A C 1
ATOM 3866 O O . ILE A 1 499 ? -13.498 13.417 26.961 1.00 60.22 499 ILE A O 1
ATOM 3870 N N . GLN A 1 500 ? -15.692 13.424 26.596 1.00 59.09 500 GLN A N 1
ATOM 3871 C CA . GLN A 1 500 ? -16.045 13.760 27.983 1.00 59.09 500 GLN A CA 1
ATOM 3872 C C . GLN A 1 500 ? -15.756 12.643 29.003 1.00 59.09 500 GLN A C 1
ATOM 3874 O O . GLN A 1 500 ? -15.682 12.905 30.200 1.00 59.09 500 GLN A O 1
ATOM 3879 N N . ASN A 1 501 ? -15.580 11.398 28.546 1.00 70.19 501 ASN A N 1
ATOM 3880 C CA . ASN A 1 501 ? -15.364 10.233 29.413 1.00 70.19 501 ASN A CA 1
ATOM 3881 C C . ASN A 1 501 ? -13.920 9.707 29.393 1.00 70.19 501 ASN A C 1
ATOM 3883 O O . ASN A 1 501 ? -13.611 8.758 30.117 1.00 70.19 501 ASN A O 1
ATOM 3887 N N . ASN A 1 502 ? -13.032 10.282 28.574 1.00 81.75 502 ASN A N 1
ATOM 3888 C CA . ASN A 1 502 ? -11.647 9.831 28.451 1.00 81.75 502 ASN A CA 1
ATOM 3889 C C . ASN A 1 502 ? -10.682 10.940 28.855 1.00 81.75 502 ASN A C 1
ATOM 3891 O O . ASN A 1 502 ? -10.316 11.798 28.061 1.00 81.75 502 ASN A O 1
ATOM 3895 N N . LYS A 1 503 ? -10.226 10.876 30.106 1.00 89.69 503 LYS A N 1
ATOM 3896 C CA . LYS A 1 503 ? -9.277 11.837 30.677 1.00 89.69 503 LYS A CA 1
ATOM 3897 C C . LYS A 1 503 ? -7.831 11.646 30.200 1.00 89.69 503 LYS A C 1
ATOM 3899 O O . LYS A 1 503 ? -6.989 12.477 30.510 1.00 89.69 503 LYS A O 1
ATOM 3904 N N . LEU A 1 504 ? -7.532 10.565 29.476 1.00 92.25 504 LEU A N 1
ATOM 3905 C CA . LEU A 1 504 ? -6.192 10.242 28.987 1.00 92.25 504 LEU A CA 1
ATOM 3906 C C . LEU A 1 504 ? -6.191 10.127 27.464 1.00 92.25 504 LEU A C 1
ATOM 3908 O O . LEU A 1 504 ? -6.938 9.318 26.908 1.00 92.25 504 LEU A O 1
ATOM 3912 N N . ILE A 1 505 ? -5.306 10.890 26.828 1.00 94.94 505 ILE A N 1
ATOM 3913 C CA . ILE A 1 505 ? -4.927 10.736 25.424 1.00 94.94 505 ILE A CA 1
ATOM 3914 C C . ILE A 1 505 ? -3.462 10.291 25.390 1.00 94.94 505 ILE A C 1
ATOM 3916 O O . ILE A 1 505 ? -2.582 10.978 25.911 1.00 94.94 505 ILE A O 1
ATOM 3920 N N . SER A 1 506 ? -3.193 9.124 24.805 1.00 96.31 506 SER A N 1
ATOM 3921 C CA . SER A 1 506 ? -1.823 8.637 24.641 1.00 96.31 506 SER A CA 1
ATOM 3922 C C . SER A 1 506 ? -1.117 9.422 23.544 1.00 96.31 506 SER A C 1
ATOM 3924 O O . SER A 1 506 ? -1.426 9.242 22.370 1.00 96.31 506 SER A O 1
ATOM 3926 N N . HIS A 1 507 ? -0.191 10.290 23.949 1.00 96.44 507 HIS A N 1
ATOM 3927 C CA . HIS A 1 507 ? 0.560 11.181 23.060 1.00 96.44 507 HIS A CA 1
ATOM 3928 C C . HIS A 1 507 ? 1.532 10.388 22.178 1.00 96.44 507 HIS A C 1
ATOM 3930 O O . HIS A 1 507 ? 2.318 9.598 22.711 1.00 96.44 507 HIS A O 1
ATOM 3936 N N . ALA A 1 508 ? 1.469 10.591 20.862 1.00 96.50 508 ALA A N 1
ATOM 3937 C CA . ALA A 1 508 ? 2.214 9.884 19.826 1.00 96.50 508 ALA A CA 1
ATOM 3938 C C . ALA A 1 508 ? 2.135 8.354 19.968 1.00 96.50 508 ALA A C 1
ATOM 3940 O O . ALA A 1 508 ? 3.150 7.649 19.968 1.00 96.50 508 ALA A O 1
ATOM 3941 N N . MET A 1 509 ? 0.915 7.851 20.193 1.00 97.38 509 MET A N 1
ATOM 3942 C CA . MET A 1 509 ? 0.574 6.469 20.579 1.00 97.38 509 MET A CA 1
ATOM 3943 C C . MET A 1 509 ? 1.115 5.983 21.935 1.00 97.38 509 MET A C 1
ATOM 3945 O O . MET A 1 509 ? 0.796 4.877 22.378 1.00 97.38 509 MET A O 1
ATOM 3949 N N . GLY A 1 510 ? 1.861 6.824 22.641 1.00 96.12 510 GLY A N 1
ATOM 3950 C CA . GLY A 1 510 ? 2.469 6.560 23.934 1.00 96.12 510 GLY A CA 1
ATOM 3951 C C . GLY A 1 510 ? 3.921 6.096 23.857 1.00 96.12 510 GLY A C 1
ATOM 3952 O O . GLY A 1 510 ? 4.556 6.073 22.807 1.00 96.12 510 GLY A O 1
ATOM 3953 N N . GLU A 1 511 ? 4.473 5.770 25.023 1.00 95.00 511 GLU A N 1
ATOM 3954 C CA . GLU A 1 511 ? 5.857 5.310 25.161 1.00 95.00 511 GLU A CA 1
ATOM 3955 C C . GLU A 1 511 ? 5.986 3.784 25.047 1.00 95.00 511 GLU A C 1
ATOM 3957 O O . GLU A 1 511 ? 5.081 3.042 25.450 1.00 95.00 511 GLU A O 1
ATOM 3962 N N . ILE A 1 512 ? 7.134 3.339 24.526 1.00 96.12 512 ILE A N 1
ATOM 3963 C CA . ILE A 1 512 ? 7.571 1.939 24.478 1.00 96.12 512 ILE A CA 1
ATOM 3964 C C . ILE A 1 512 ? 9.070 1.829 24.793 1.00 96.12 512 ILE A C 1
ATOM 3966 O O . ILE A 1 512 ? 9.889 2.483 24.152 1.00 96.12 512 ILE A O 1
ATOM 3970 N N . ASP A 1 513 ? 9.440 0.990 25.764 1.00 94.25 513 ASP A N 1
ATOM 3971 C CA . ASP A 1 513 ? 10.823 0.740 26.212 1.00 94.25 513 ASP A CA 1
ATOM 3972 C C . ASP A 1 513 ? 11.649 2.026 26.488 1.00 94.25 513 ASP A C 1
ATOM 3974 O O . ASP A 1 513 ? 12.851 2.087 26.248 1.00 94.25 513 ASP A O 1
ATOM 3978 N N . GLY A 1 514 ? 11.004 3.076 26.996 1.00 92.06 514 GLY A N 1
ATOM 3979 C CA . GLY A 1 514 ? 11.573 4.393 27.288 1.00 92.06 514 GLY A CA 1
ATOM 3980 C C . GLY A 1 514 ? 11.584 5.372 26.108 1.00 92.06 514 GLY A C 1
ATOM 3981 O O . GLY A 1 514 ? 12.038 6.505 26.272 1.00 92.06 514 GLY A O 1
ATOM 3982 N N . HIS A 1 515 ? 11.087 4.969 24.935 1.00 93.50 515 HIS A N 1
ATOM 3983 C CA . HIS A 1 515 ? 11.074 5.785 23.722 1.00 93.50 515 HIS A CA 1
ATOM 3984 C C . HIS A 1 515 ? 9.727 6.486 23.506 1.00 93.50 515 HIS A C 1
ATOM 3986 O O . HIS A 1 515 ? 8.665 5.865 23.550 1.00 93.50 515 HIS A O 1
ATOM 3992 N N . TYR A 1 516 ? 9.794 7.783 23.203 1.00 91.94 516 TYR A N 1
ATOM 3993 C CA . TYR A 1 516 ? 8.656 8.659 22.900 1.00 91.94 516 TYR A CA 1
ATOM 3994 C C . TYR A 1 516 ? 8.591 8.986 21.404 1.00 91.94 516 TYR A C 1
ATOM 3996 O O . TYR A 1 516 ? 9.587 8.823 20.698 1.00 91.94 516 TYR A O 1
ATOM 4004 N N . TYR A 1 517 ? 7.445 9.497 20.940 1.00 93.81 517 TYR A N 1
ATOM 4005 C CA . TYR A 1 517 ? 7.232 9.958 19.556 1.00 93.81 517 TYR A CA 1
ATOM 4006 C C . TYR A 1 517 ? 7.434 8.887 18.481 1.00 93.81 517 TYR A C 1
ATOM 4008 O O . TYR A 1 517 ? 7.641 9.198 17.310 1.00 93.81 517 TYR A O 1
ATOM 4016 N N . THR A 1 518 ? 7.381 7.611 18.871 1.00 96.75 518 THR A N 1
ATOM 4017 C CA . THR A 1 518 ? 7.600 6.521 17.921 1.00 96.75 518 THR A CA 1
ATOM 4018 C C . THR A 1 518 ? 6.451 6.401 16.929 1.00 96.75 518 THR A C 1
ATOM 4020 O O . THR A 1 518 ? 6.704 5.982 15.809 1.00 96.75 518 THR A O 1
ATOM 4023 N N . ASN A 1 519 ? 5.214 6.745 17.324 1.00 97.88 519 ASN A N 1
ATOM 4024 C CA . ASN A 1 519 ? 4.008 6.527 16.514 1.00 97.88 519 ASN A CA 1
ATOM 4025 C C . ASN A 1 519 ? 3.917 5.086 15.956 1.00 97.88 519 ASN A C 1
ATOM 4027 O O . ASN A 1 519 ? 3.381 4.839 14.878 1.00 97.88 519 ASN A O 1
ATOM 4031 N N . SER A 1 520 ? 4.494 4.130 16.691 1.00 98.12 520 SER A N 1
ATOM 4032 C CA . SER A 1 520 ? 4.662 2.750 16.245 1.00 98.12 520 SER A CA 1
ATOM 4033 C C . SER A 1 520 ? 3.502 1.859 16.672 1.00 98.12 520 SER A C 1
ATOM 4035 O O . SER A 1 520 ? 2.840 2.099 17.689 1.00 98.12 520 SER A O 1
ATOM 4037 N N . LEU A 1 521 ? 3.314 0.761 15.937 1.00 97.12 521 LEU A N 1
ATOM 4038 C CA . LEU A 1 521 ? 2.344 -0.280 16.283 1.00 97.12 521 LEU A CA 1
ATOM 4039 C C . LEU A 1 521 ? 2.535 -0.788 17.718 1.00 97.12 521 LEU A C 1
ATOM 4041 O O . LEU A 1 521 ? 1.567 -0.994 18.450 1.00 97.12 521 LEU A O 1
ATOM 4045 N N . GLU A 1 522 ? 3.781 -0.987 18.133 1.00 97.94 522 GLU A N 1
ATOM 4046 C CA . GLU A 1 522 ? 4.124 -1.531 19.440 1.00 97.94 522 GLU A CA 1
ATOM 4047 C C . GLU A 1 522 ? 3.884 -0.519 20.566 1.00 97.94 522 GLU A C 1
ATOM 4049 O O . GLU A 1 522 ? 3.426 -0.910 21.641 1.00 97.94 522 GLU A O 1
ATOM 4054 N N . ALA A 1 523 ? 4.110 0.778 20.325 1.00 98.19 523 ALA A N 1
ATOM 4055 C CA . ALA A 1 523 ? 3.722 1.827 21.270 1.00 98.19 523 ALA A CA 1
ATOM 4056 C C . ALA A 1 523 ? 2.206 1.863 21.476 1.00 98.19 523 ALA A C 1
ATOM 4058 O O . ALA A 1 523 ? 1.741 1.844 22.620 1.00 98.19 523 ALA A O 1
ATOM 4059 N N . PHE A 1 524 ? 1.436 1.803 20.385 1.00 98.44 524 PHE A N 1
ATOM 4060 C CA . PHE A 1 524 ? -0.016 1.670 20.456 1.00 98.44 524 PHE A CA 1
ATOM 4061 C C . PHE A 1 524 ? -0.432 0.438 21.276 1.00 98.44 524 PHE A C 1
ATOM 4063 O O . PHE A 1 524 ? -1.236 0.553 22.203 1.00 98.44 524 PHE A O 1
ATOM 4070 N N . GLN A 1 525 ? 0.138 -0.736 20.985 1.00 96.31 525 GLN A N 1
ATOM 4071 C CA . GLN A 1 525 ? -0.195 -1.982 21.682 1.00 96.31 525 GLN A CA 1
ATOM 4072 C C . GLN A 1 525 ? 0.145 -1.915 23.174 1.00 96.31 525 GLN A C 1
ATOM 4074 O O . GLN A 1 525 ? -0.674 -2.312 24.004 1.00 96.31 525 GLN A O 1
ATOM 4079 N N . ASN A 1 526 ? 1.317 -1.387 23.535 1.00 95.88 526 ASN A N 1
ATOM 4080 C CA . ASN A 1 526 ? 1.706 -1.195 24.930 1.00 95.88 526 ASN A CA 1
ATOM 4081 C C . ASN A 1 526 ? 0.719 -0.279 25.658 1.00 95.88 526 ASN A C 1
ATOM 4083 O O . ASN A 1 526 ? 0.208 -0.619 26.726 1.00 95.88 526 ASN A O 1
ATOM 4087 N N . SER A 1 527 ? 0.386 0.855 25.047 1.00 96.38 527 SER A N 1
ATOM 4088 C CA . SER A 1 527 ? -0.577 1.799 25.602 1.00 96.38 527 SER A CA 1
ATOM 4089 C C . SER A 1 527 ? -1.983 1.192 25.730 1.00 96.38 527 SER A C 1
ATOM 4091 O O . SER A 1 527 ? -2.662 1.397 26.738 1.00 96.38 527 SER A O 1
ATOM 4093 N N . TYR A 1 528 ? -2.419 0.380 24.765 1.00 94.94 528 TYR A N 1
ATOM 4094 C CA . TYR A 1 528 ? -3.725 -0.281 24.791 1.00 94.94 528 TYR A CA 1
ATOM 4095 C C . TYR A 1 528 ? -3.823 -1.377 25.864 1.00 94.94 528 TYR A C 1
ATOM 4097 O O . TYR A 1 528 ? -4.757 -1.364 26.675 1.00 94.94 528 TYR A O 1
ATOM 4105 N N . TYR A 1 529 ? -2.876 -2.323 25.865 1.00 88.44 529 TYR A N 1
ATOM 4106 C CA . TYR A 1 529 ? -2.915 -3.515 26.717 1.00 88.44 529 TYR A CA 1
ATOM 4107 C C . TYR A 1 529 ? -2.409 -3.252 28.134 1.00 88.44 529 TYR A C 1
ATOM 4109 O O . TYR A 1 529 ? -3.013 -3.741 29.086 1.00 88.44 529 TYR A O 1
ATOM 4117 N N . ASN A 1 530 ? -1.331 -2.478 28.278 1.00 90.38 530 ASN A N 1
ATOM 4118 C CA . ASN A 1 530 ? -0.644 -2.312 29.559 1.00 90.38 530 ASN A CA 1
ATOM 4119 C C . ASN A 1 530 ? -1.010 -0.998 30.258 1.00 90.38 530 ASN A C 1
ATOM 4121 O O . ASN A 1 530 ? -1.040 -0.960 31.483 1.00 90.38 530 ASN A O 1
ATOM 4125 N N . LYS A 1 531 ? -1.315 0.072 29.506 1.00 91.44 531 LYS A N 1
ATOM 4126 C CA . LYS A 1 531 ? -1.690 1.380 30.085 1.00 91.44 531 LYS A CA 1
ATOM 4127 C C . LYS A 1 531 ? -3.199 1.638 30.096 1.00 91.44 531 LYS A C 1
ATOM 4129 O O . LYS A 1 531 ? -3.650 2.581 30.743 1.00 91.44 531 LYS A O 1
ATOM 4134 N N . GLY A 1 532 ? -3.995 0.799 29.430 1.00 90.69 532 GLY A N 1
ATOM 4135 C CA . GLY A 1 532 ? -5.457 0.904 29.409 1.00 90.69 532 GLY A CA 1
ATOM 4136 C C . GLY A 1 532 ? -5.998 2.066 28.568 1.00 90.69 532 GLY A C 1
ATOM 4137 O O . GLY A 1 532 ? -7.158 2.454 28.736 1.00 90.69 532 GLY A O 1
ATOM 4138 N N . SER A 1 533 ? -5.187 2.624 27.668 1.00 93.00 533 SER A N 1
ATOM 4139 C CA . SER A 1 533 ? -5.573 3.743 26.808 1.00 93.00 533 SER A CA 1
ATOM 4140 C C . SER A 1 533 ? -6.634 3.343 25.788 1.00 93.00 533 SER A C 1
ATOM 4142 O O . SER A 1 533 ? -6.663 2.213 25.293 1.00 93.00 533 SER A O 1
ATOM 4144 N N . ARG A 1 534 ? -7.531 4.283 25.477 1.00 93.31 534 ARG A N 1
ATOM 4145 C CA . ARG A 1 534 ? -8.571 4.143 24.439 1.00 93.31 534 ARG A CA 1
ATOM 4146 C C . ARG A 1 534 ? -8.600 5.302 23.450 1.00 93.31 534 ARG A C 1
ATOM 4148 O O . ARG A 1 534 ? -9.245 5.190 22.416 1.00 93.31 534 ARG A O 1
ATOM 4155 N N . VAL A 1 535 ? -7.885 6.382 23.743 1.00 94.88 535 VAL A N 1
ATOM 4156 C CA . VAL A 1 535 ? -7.723 7.521 22.843 1.00 94.88 535 VAL A CA 1
ATOM 4157 C C . VAL A 1 535 ? -6.232 7.721 22.626 1.00 94.88 535 VAL A C 1
ATOM 4159 O O . VAL A 1 535 ? -5.468 7.776 23.592 1.00 94.88 535 VAL A O 1
ATOM 4162 N N . PHE A 1 536 ? -5.827 7.786 21.366 1.00 97.31 536 PHE A N 1
ATOM 4163 C CA . PHE A 1 5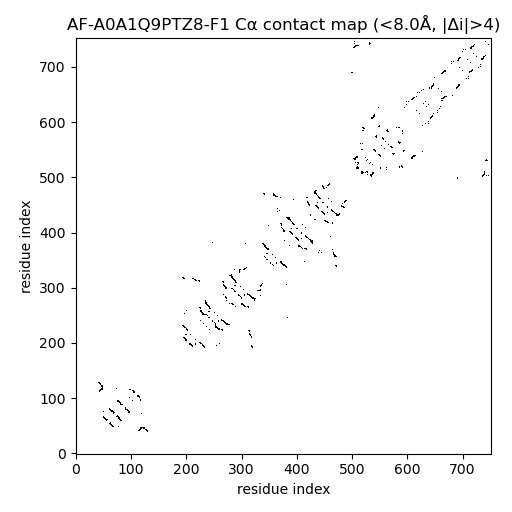36 ? -4.435 7.896 20.954 1.00 97.31 536 PHE A CA 1
ATOM 4164 C C . PHE A 1 536 ? -4.317 9.107 20.052 1.00 97.31 536 PHE A C 1
ATOM 4166 O O . PHE A 1 536 ? -5.094 9.247 19.113 1.00 97.31 536 PHE A O 1
ATOM 4173 N N . GLU A 1 537 ? -3.374 9.982 20.352 1.00 97.56 537 GLU A N 1
ATOM 4174 C CA . GLU A 1 537 ? -2.971 11.014 19.414 1.00 97.56 537 GLU A CA 1
ATOM 4175 C C . GLU A 1 537 ? -1.882 10.433 18.500 1.00 97.56 537 GLU A C 1
ATOM 4177 O O . GLU A 1 537 ? -1.080 9.594 18.932 1.00 97.56 537 GLU A O 1
ATOM 4182 N N . VAL A 1 538 ? -1.956 10.789 17.219 1.00 98.38 538 VAL A N 1
ATOM 4183 C CA . VAL A 1 538 ? -1.042 10.334 16.173 1.00 98.38 538 VAL A CA 1
ATOM 4184 C C . VAL A 1 538 ? -0.544 11.545 15.406 1.00 98.38 538 VAL A C 1
ATOM 4186 O O . VAL A 1 538 ? -1.346 12.258 14.790 1.00 98.38 538 VAL A O 1
ATOM 4189 N N . ASP A 1 539 ? 0.776 11.703 15.385 1.00 97.81 539 ASP A N 1
ATOM 4190 C CA . ASP A 1 539 ? 1.422 12.693 14.542 1.00 97.81 539 ASP A CA 1
ATOM 4191 C C . ASP A 1 539 ? 1.373 12.223 13.085 1.00 97.81 539 ASP A C 1
ATOM 4193 O O . ASP A 1 539 ? 1.761 11.093 12.775 1.00 97.81 539 ASP A O 1
ATOM 4197 N N . PHE A 1 540 ? 0.918 13.088 12.184 1.00 98.06 540 PHE A N 1
ATOM 4198 C CA . PHE A 1 540 ? 0.822 12.792 10.762 1.00 98.06 540 PHE A CA 1
ATOM 4199 C C . PHE A 1 540 ? 1.695 13.717 9.929 1.00 98.06 540 PHE A C 1
ATOM 4201 O O . PHE A 1 540 ? 1.520 14.935 9.945 1.00 98.06 540 PHE A O 1
ATOM 4208 N N . GLU A 1 541 ? 2.526 13.116 9.083 1.00 97.25 541 GLU A N 1
ATOM 4209 C CA . GLU A 1 541 ? 3.345 13.833 8.113 1.00 97.25 541 GLU A CA 1
ATOM 4210 C C . GLU A 1 541 ? 3.255 13.225 6.717 1.00 97.25 541 GLU A C 1
ATOM 4212 O O . GLU A 1 541 ? 2.968 12.040 6.540 1.00 97.25 541 GLU A O 1
ATOM 4217 N N . LEU A 1 542 ? 3.481 14.065 5.707 1.00 94.31 542 LEU A N 1
ATOM 4218 C CA . LEU A 1 542 ? 3.541 13.626 4.313 1.00 94.31 542 LEU A CA 1
ATOM 4219 C C . LEU A 1 542 ? 4.973 13.215 3.961 1.00 94.31 542 LEU A C 1
ATOM 4221 O O . LEU A 1 542 ? 5.920 13.950 4.248 1.00 94.31 542 LEU A O 1
ATOM 4225 N N . THR A 1 543 ? 5.120 12.064 3.311 1.00 93.81 543 THR A N 1
ATOM 4226 C CA . THR A 1 543 ? 6.367 11.628 2.667 1.00 93.81 543 THR A CA 1
ATOM 4227 C C . THR A 1 543 ? 6.676 12.492 1.439 1.00 93.81 543 THR A C 1
ATOM 4229 O O . THR A 1 543 ? 5.852 13.303 1.006 1.00 93.81 543 THR A O 1
ATOM 4232 N N . LEU A 1 544 ? 7.863 12.328 0.851 1.00 86.69 544 LEU A N 1
ATOM 4233 C CA . LEU A 1 544 ? 8.315 13.087 -0.322 1.00 86.69 544 LEU A CA 1
ATOM 4234 C C . LEU A 1 544 ? 7.383 12.911 -1.532 1.00 86.69 544 LEU A C 1
ATOM 4236 O O . LEU A 1 544 ? 7.041 13.871 -2.216 1.00 86.69 544 LEU A O 1
ATOM 4240 N N . ASP A 1 545 ? 6.927 11.683 -1.742 1.00 78.00 545 ASP A N 1
ATOM 4241 C CA . ASP A 1 545 ? 5.918 11.251 -2.714 1.00 78.00 545 ASP A CA 1
ATOM 4242 C C . ASP A 1 545 ? 4.472 11.498 -2.236 1.00 78.00 545 ASP A C 1
ATOM 4244 O O . ASP A 1 545 ? 3.500 11.255 -2.951 1.00 78.00 545 ASP A O 1
ATOM 4248 N N . GLY A 1 546 ? 4.308 12.088 -1.050 1.00 82.88 546 GLY A N 1
ATOM 4249 C CA . GLY A 1 546 ? 3.049 12.639 -0.580 1.00 82.88 546 GLY A CA 1
ATOM 4250 C C . GLY A 1 546 ? 2.067 11.625 -0.009 1.00 82.88 546 GLY A C 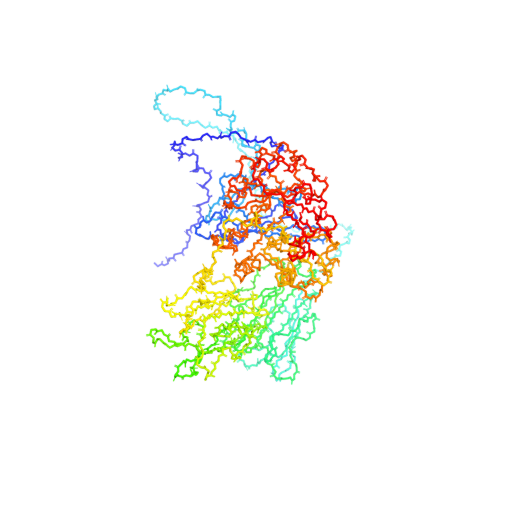1
ATOM 4251 O O . GLY A 1 546 ? 0.863 11.887 -0.040 1.00 82.88 546 GLY A O 1
ATOM 4252 N N . ILE A 1 547 ? 2.553 10.509 0.518 1.00 87.50 547 ILE A N 1
ATOM 4253 C CA . ILE A 1 547 ? 1.760 9.531 1.259 1.00 87.50 547 ILE A CA 1
ATOM 4254 C C . ILE A 1 547 ? 1.761 9.904 2.742 1.00 87.50 547 ILE A C 1
ATOM 4256 O O . ILE A 1 547 ? 2.764 10.360 3.289 1.00 87.50 547 ILE A O 1
ATOM 4260 N N . LEU A 1 548 ? 0.610 9.763 3.392 1.00 96.69 548 LEU A N 1
ATOM 4261 C CA . LEU A 1 548 ? 0.431 10.118 4.792 1.00 96.69 548 LEU A CA 1
ATOM 4262 C C . LEU A 1 548 ? 0.944 9.005 5.710 1.00 96.69 548 LEU A C 1
ATOM 4264 O O . LEU A 1 548 ? 0.456 7.872 5.659 1.00 96.69 548 LEU A O 1
ATOM 4268 N N . VAL A 1 549 ? 1.888 9.350 6.584 1.00 98.31 549 VAL A N 1
ATOM 4269 C CA . VAL A 1 549 ? 2.517 8.420 7.527 1.00 98.31 549 VAL A CA 1
ATOM 4270 C C . VAL A 1 549 ? 2.451 8.910 8.969 1.00 98.31 549 VAL A C 1
ATOM 4272 O O . VAL A 1 549 ? 2.347 10.110 9.223 1.00 98.31 549 VAL A O 1
ATOM 4275 N N . ALA A 1 550 ? 2.503 7.972 9.914 1.00 98.19 550 ALA A N 1
ATOM 4276 C CA . ALA A 1 550 ? 2.506 8.247 11.343 1.00 98.19 550 ALA A CA 1
ATOM 4277 C C . ALA A 1 550 ? 3.930 8.614 11.796 1.00 98.19 550 ALA A C 1
ATOM 4279 O O . ALA A 1 550 ? 4.790 7.748 11.988 1.00 98.19 550 ALA A O 1
ATOM 4280 N N . ARG A 1 551 ? 4.205 9.916 11.901 1.00 95.94 551 ARG A N 1
ATOM 4281 C CA . ARG A 1 551 ? 5.526 10.473 12.213 1.00 95.94 551 ARG A CA 1
ATOM 4282 C C . ARG A 1 551 ? 5.400 11.905 12.730 1.00 95.94 551 ARG A C 1
ATOM 4284 O O . ARG A 1 551 ? 4.620 12.682 12.199 1.00 95.94 551 ARG A O 1
ATOM 4291 N N . HIS A 1 552 ? 6.242 12.258 13.705 1.00 94.75 552 HIS A N 1
ATOM 4292 C CA . HIS A 1 552 ? 6.276 13.598 14.297 1.00 94.75 552 HIS A CA 1
ATOM 4293 C C . HIS A 1 552 ? 6.777 14.696 13.340 1.00 94.75 552 HIS A C 1
ATOM 4295 O O . HIS A 1 552 ? 6.076 15.678 13.135 1.00 94.75 552 HIS A O 1
ATOM 4301 N N . ASP A 1 553 ? 7.990 14.560 12.784 1.00 92.88 553 ASP A N 1
ATOM 4302 C CA . ASP A 1 553 ? 8.538 15.442 11.739 1.00 92.88 553 ASP A CA 1
ATOM 4303 C C . ASP A 1 553 ? 9.778 14.827 11.057 1.00 92.88 553 ASP A C 1
ATOM 4305 O O . ASP A 1 553 ? 10.254 13.752 11.439 1.00 92.88 553 ASP A O 1
ATOM 4309 N N . TRP A 1 554 ? 10.307 15.500 10.031 1.00 94.81 554 TRP A N 1
ATOM 4310 C CA . TRP A 1 554 ? 11.420 15.025 9.198 1.00 94.81 554 TRP A CA 1
ATOM 4311 C C . TRP A 1 554 ? 12.803 15.542 9.612 1.00 94.81 554 TRP A C 1
ATOM 4313 O O . TRP A 1 554 ? 13.782 15.286 8.910 1.00 94.81 554 TRP A O 1
ATOM 4323 N N . ARG A 1 555 ? 12.932 16.261 10.734 1.00 94.94 555 ARG A N 1
ATOM 4324 C CA . ARG A 1 555 ? 14.235 16.772 11.182 1.00 94.94 555 ARG A CA 1
ATOM 4325 C C . ARG A 1 555 ? 15.177 15.621 11.521 1.00 94.94 555 ARG A C 1
ATOM 4327 O O . ARG A 1 555 ? 14.774 14.612 12.111 1.00 94.94 555 ARG A O 1
ATOM 4334 N N . LEU A 1 556 ? 16.461 15.798 11.218 1.00 92.81 556 LEU A N 1
ATOM 4335 C CA . LEU A 1 556 ? 17.496 14.778 11.422 1.00 92.81 556 LEU A CA 1
ATOM 4336 C C . LEU A 1 556 ? 17.609 14.350 12.888 1.00 92.81 556 LEU A C 1
ATOM 4338 O O . LEU A 1 556 ? 17.881 13.184 13.163 1.00 92.81 556 LEU A O 1
ATOM 4342 N N . ILE A 1 557 ? 17.315 15.255 13.827 1.00 94.44 557 ILE A N 1
ATOM 4343 C CA . ILE A 1 557 ? 17.312 14.948 15.262 1.00 94.44 557 ILE A CA 1
ATOM 4344 C C . ILE A 1 557 ? 16.296 13.856 15.634 1.00 94.44 557 ILE A C 1
ATOM 4346 O O . ILE A 1 557 ? 16.581 13.032 16.500 1.00 94.44 557 ILE A O 1
ATOM 4350 N N . TYR A 1 558 ? 15.140 13.785 14.961 1.00 92.69 558 TYR A N 1
ATOM 4351 C CA . TYR A 1 558 ? 14.164 12.717 15.206 1.00 92.69 558 TYR A CA 1
ATOM 4352 C C . TYR A 1 558 ? 14.591 11.410 14.555 1.00 92.69 558 TYR A C 1
ATOM 4354 O O . TYR A 1 558 ? 14.366 10.352 15.134 1.00 92.69 558 TYR A O 1
ATOM 4362 N N . ALA A 1 559 ? 15.239 11.459 13.388 1.00 92.88 559 ALA A N 1
ATOM 4363 C CA . ALA A 1 559 ? 15.834 10.264 12.796 1.00 92.88 559 ALA A CA 1
ATOM 4364 C C . ALA A 1 559 ? 16.890 9.657 13.738 1.00 92.88 559 ALA A C 1
ATOM 4366 O O . ALA A 1 559 ? 16.849 8.459 14.005 1.00 92.88 559 ALA A O 1
ATOM 4367 N N . GLU A 1 560 ? 17.755 10.490 14.323 1.00 93.25 560 GLU A N 1
ATOM 4368 C CA . GLU A 1 560 ? 18.738 10.069 15.325 1.00 93.25 560 GLU A CA 1
ATOM 4369 C C . GLU A 1 560 ? 18.067 9.511 16.591 1.00 93.25 560 GLU A C 1
ATOM 4371 O O . GLU A 1 560 ? 18.371 8.391 17.004 1.00 93.25 560 GLU A O 1
ATOM 4376 N N . GLN A 1 561 ? 17.103 10.239 17.171 1.00 94.12 561 GLN A N 1
ATOM 4377 C CA . GLN A 1 561 ? 16.370 9.811 18.371 1.00 94.12 561 GLN A CA 1
ATOM 4378 C C . GLN A 1 561 ? 15.649 8.470 18.174 1.00 94.12 561 GLN A C 1
ATOM 4380 O O . GLN A 1 561 ? 15.557 7.668 19.104 1.00 94.12 561 GLN A O 1
ATOM 4385 N N . LEU A 1 562 ? 15.114 8.236 16.977 1.00 95.00 562 LEU A N 1
ATOM 4386 C CA . LEU A 1 562 ? 14.399 7.016 16.612 1.00 95.00 562 LEU A CA 1
ATOM 4387 C C . LEU A 1 562 ? 15.330 5.942 16.030 1.00 95.00 562 LEU A C 1
ATOM 4389 O O . LEU A 1 562 ? 14.839 4.918 15.557 1.00 95.00 562 LEU A O 1
ATOM 4393 N N . MET A 1 563 ? 16.651 6.152 16.053 1.00 95.06 563 MET A N 1
ATOM 4394 C CA . MET A 1 563 ? 17.674 5.272 15.475 1.00 95.06 563 MET A CA 1
ATOM 4395 C C . MET A 1 563 ? 17.360 4.827 14.036 1.00 95.06 563 MET A C 1
ATOM 4397 O O . MET A 1 563 ? 17.590 3.674 13.664 1.00 95.06 563 MET A O 1
ATOM 4401 N N . GLN A 1 564 ? 16.811 5.736 13.235 1.00 94.31 564 GLN A N 1
ATOM 4402 C CA . GLN A 1 564 ? 16.550 5.539 11.815 1.00 94.31 564 GLN A CA 1
ATOM 4403 C C . GLN A 1 564 ? 17.678 6.160 10.992 1.00 94.31 564 GLN A C 1
ATOM 4405 O O . GLN A 1 564 ? 18.206 7.219 11.332 1.00 94.31 564 GLN A O 1
ATOM 4410 N N . THR A 1 565 ? 18.033 5.518 9.880 1.00 93.50 565 THR A N 1
ATOM 4411 C CA . THR A 1 565 ? 19.013 6.095 8.953 1.00 93.50 565 THR A CA 1
ATOM 4412 C C . THR A 1 565 ? 18.276 7.022 7.993 1.00 93.50 565 THR A C 1
ATOM 4414 O O . THR A 1 565 ? 17.378 6.541 7.300 1.00 93.50 565 THR A O 1
ATOM 4417 N N . PRO A 1 566 ? 18.607 8.320 7.927 1.00 91.50 566 PRO A N 1
ATOM 4418 C CA . PRO A 1 566 ? 17.906 9.227 7.036 1.00 91.50 566 PRO A CA 1
ATOM 4419 C C . PRO A 1 566 ? 18.236 8.942 5.568 1.00 91.50 566 PRO A C 1
ATOM 4421 O O . PRO A 1 566 ? 19.378 8.630 5.240 1.00 91.50 566 PRO A O 1
ATOM 4424 N N . GLU A 1 567 ? 17.235 9.048 4.688 1.00 90.81 567 GLU A N 1
ATOM 4425 C CA . GLU A 1 567 ? 17.418 8.867 3.235 1.00 90.81 567 GLU A CA 1
ATOM 4426 C C . GLU A 1 567 ? 18.338 9.946 2.646 1.00 90.81 567 GLU A C 1
ATOM 4428 O O . GLU A 1 567 ? 19.101 9.710 1.712 1.00 90.81 567 GLU A O 1
ATOM 4433 N N . THR A 1 568 ? 18.287 11.135 3.241 1.00 87.81 568 THR A N 1
ATOM 4434 C CA . THR A 1 568 ? 19.051 12.320 2.862 1.00 87.81 568 THR A CA 1
ATOM 4435 C C . THR A 1 568 ? 19.596 13.013 4.106 1.00 87.81 568 THR A C 1
ATOM 4437 O O . THR A 1 568 ? 18.981 12.988 5.168 1.00 87.81 568 THR A O 1
ATOM 4440 N N . LEU A 1 569 ? 20.755 13.660 3.976 1.00 88.38 569 LEU A N 1
ATOM 4441 C CA . LEU A 1 569 ? 21.353 14.474 5.041 1.00 88.38 569 LEU A CA 1
ATOM 4442 C C . LEU A 1 569 ? 20.855 15.930 5.030 1.00 88.38 569 LEU A C 1
ATOM 4444 O O . LEU A 1 569 ? 21.386 16.763 5.762 1.00 88.38 569 LEU A O 1
ATOM 4448 N N . ILE A 1 570 ? 19.865 16.253 4.194 1.00 85.81 570 ILE A N 1
ATOM 4449 C CA . ILE A 1 570 ? 19.204 17.560 4.192 1.00 85.81 570 ILE A CA 1
ATOM 4450 C C . ILE A 1 570 ? 18.195 17.586 5.341 1.00 85.81 570 ILE A C 1
ATOM 4452 O O . ILE A 1 570 ? 17.276 16.767 5.391 1.00 85.81 570 ILE A O 1
ATOM 4456 N N . ASP A 1 571 ? 18.375 18.524 6.274 1.00 88.00 571 ASP A N 1
ATOM 4457 C CA . ASP A 1 571 ? 17.511 18.618 7.448 1.00 88.00 571 ASP A CA 1
ATOM 4458 C C . ASP A 1 571 ? 16.064 18.950 7.075 1.00 88.00 571 ASP A C 1
ATOM 4460 O O . ASP A 1 571 ? 15.801 19.781 6.206 1.00 88.00 571 ASP A O 1
ATOM 4464 N N . ASN A 1 572 ? 15.130 18.284 7.756 1.00 88.50 572 ASN A N 1
ATOM 4465 C CA . ASN A 1 572 ? 13.688 18.398 7.550 1.00 88.50 572 ASN A CA 1
ATOM 4466 C C . ASN A 1 572 ? 13.189 18.027 6.139 1.00 88.50 572 ASN A C 1
ATOM 4468 O O . ASN A 1 572 ? 12.060 18.367 5.782 1.00 88.50 572 ASN A O 1
ATOM 4472 N N . MET A 1 573 ? 13.998 17.330 5.334 1.00 91.50 573 MET A N 1
ATOM 4473 C CA . MET A 1 573 ? 13.564 16.826 4.034 1.00 91.50 573 MET A CA 1
ATOM 4474 C C . MET A 1 573 ? 12.788 15.508 4.203 1.00 91.50 573 MET A C 1
ATOM 4476 O O . MET A 1 573 ? 13.346 14.549 4.751 1.00 91.50 573 MET A O 1
ATOM 4480 N N . PRO A 1 574 ? 11.525 15.429 3.734 1.00 92.50 574 PRO A N 1
ATOM 4481 C CA . PRO A 1 574 ? 10.754 14.194 3.781 1.00 92.50 574 PRO A CA 1
ATOM 4482 C C . PRO A 1 574 ? 11.440 13.045 3.047 1.00 92.50 574 PRO A C 1
ATOM 4484 O O . PRO A 1 574 ? 12.089 13.254 2.022 1.00 92.50 574 PRO A O 1
ATOM 4487 N N . TRP A 1 575 ? 11.263 11.828 3.558 1.00 93.00 575 TRP A N 1
ATOM 4488 C CA . TRP A 1 575 ? 11.710 10.607 2.880 1.00 93.00 575 TRP A CA 1
ATOM 4489 C C . TRP A 1 575 ? 10.619 10.093 1.949 1.00 93.00 575 TRP A C 1
ATOM 4491 O O . TRP A 1 575 ? 9.444 10.405 2.148 1.00 93.00 575 TRP A O 1
ATOM 4501 N N . THR A 1 576 ? 10.982 9.289 0.956 1.00 88.94 576 THR A N 1
ATOM 4502 C CA . THR A 1 576 ? 10.024 8.526 0.151 1.00 88.94 576 THR A CA 1
ATOM 4503 C C . THR A 1 576 ? 9.264 7.529 1.025 1.00 88.94 576 THR A C 1
ATOM 4505 O O . THR A 1 576 ? 9.786 7.025 2.028 1.00 88.94 576 THR A O 1
ATOM 4508 N N . TYR A 1 577 ? 8.018 7.232 0.656 1.00 84.75 577 TYR A N 1
ATOM 4509 C CA . TYR A 1 577 ? 7.174 6.290 1.387 1.00 84.75 577 TYR A CA 1
ATOM 4510 C C . TYR A 1 577 ? 7.830 4.914 1.507 1.00 84.75 577 TYR A C 1
ATOM 4512 O O . TYR A 1 577 ? 7.969 4.383 2.612 1.00 84.75 577 TYR A O 1
ATOM 4520 N N . ASP A 1 578 ? 8.318 4.378 0.387 1.00 83.06 578 ASP A N 1
ATOM 4521 C CA . ASP A 1 578 ? 8.974 3.073 0.344 1.00 83.06 578 ASP A CA 1
ATOM 4522 C C . ASP A 1 578 ? 10.204 3.010 1.250 1.00 83.06 578 ASP A C 1
ATOM 4524 O O . ASP A 1 578 ? 10.460 1.975 1.875 1.00 83.06 578 ASP A O 1
ATOM 4528 N N . TYR A 1 579 ? 10.978 4.096 1.328 1.00 91.12 579 TYR A N 1
ATOM 4529 C CA . TYR A 1 579 ? 12.127 4.159 2.219 1.00 91.12 579 TYR A CA 1
ATOM 4530 C C . TYR A 1 579 ? 11.680 4.185 3.681 1.00 91.12 579 TYR A C 1
ATOM 4532 O O . TYR A 1 579 ? 12.133 3.347 4.464 1.00 91.12 579 TYR A O 1
ATOM 4540 N N . PHE A 1 580 ? 10.767 5.093 4.049 1.00 95.25 580 PHE A N 1
ATOM 4541 C CA . PHE A 1 580 ? 10.272 5.227 5.422 1.00 95.25 580 PHE A CA 1
ATOM 4542 C C . PHE A 1 580 ? 9.662 3.922 5.946 1.00 95.25 580 PHE A C 1
ATOM 4544 O O . PHE A 1 580 ? 10.039 3.471 7.027 1.00 95.25 580 PHE A O 1
ATOM 4551 N N . MET A 1 581 ? 8.796 3.270 5.167 1.00 93.62 581 MET A N 1
ATOM 4552 C CA . MET A 1 581 ? 8.124 2.037 5.594 1.00 93.62 581 MET A CA 1
ATOM 4553 C C . MET A 1 581 ? 9.081 0.844 5.745 1.00 93.62 581 MET A C 1
ATOM 4555 O O . MET A 1 581 ? 8.776 -0.097 6.478 1.00 93.62 581 MET A O 1
ATOM 4559 N N . LYS A 1 582 ? 10.261 0.876 5.108 1.00 90.69 582 LYS A N 1
ATOM 4560 C CA . LYS A 1 582 ? 11.327 -0.128 5.298 1.00 90.69 582 LYS A CA 1
ATOM 4561 C C . LYS A 1 582 ? 12.194 0.140 6.534 1.00 90.69 582 LYS A C 1
ATOM 4563 O O . LYS A 1 582 ? 12.901 -0.768 6.973 1.00 90.69 582 LYS A O 1
ATOM 4568 N N . GLN A 1 583 ? 12.167 1.349 7.099 1.00 90.62 583 GLN A N 1
ATOM 4569 C CA . GLN A 1 583 ? 12.939 1.683 8.296 1.00 90.62 583 GLN A CA 1
ATOM 4570 C C . GLN A 1 583 ? 12.218 1.206 9.559 1.00 90.62 583 GLN A C 1
ATOM 4572 O O . GLN A 1 583 ? 11.195 1.756 9.960 1.00 90.62 583 GLN A O 1
ATOM 4577 N N . SER A 1 584 ? 12.810 0.253 10.274 1.00 91.00 584 SER A N 1
ATOM 4578 C CA . SER A 1 584 ? 12.395 -0.041 11.648 1.00 91.00 584 SER A CA 1
ATOM 4579 C C . SER A 1 584 ? 12.699 1.144 12.570 1.00 91.00 584 SER A C 1
ATOM 4581 O O . SER A 1 584 ? 13.817 1.665 12.559 1.00 91.00 584 SER A O 1
ATOM 4583 N N . ILE A 1 585 ? 11.753 1.523 13.423 1.00 96.50 585 ILE A N 1
ATOM 4584 C CA . ILE A 1 585 ? 11.956 2.527 14.471 1.00 96.50 585 ILE A CA 1
ATOM 4585 C C . ILE A 1 585 ? 12.667 1.864 15.651 1.00 96.50 585 ILE A C 1
ATOM 4587 O O . ILE A 1 585 ? 12.285 0.786 16.102 1.00 96.50 585 ILE A O 1
ATOM 4591 N N . ASN A 1 586 ? 13.728 2.482 16.158 1.00 94.44 586 ASN A N 1
ATOM 4592 C CA . ASN A 1 586 ? 14.593 1.922 17.194 1.00 94.44 586 ASN A CA 1
ATOM 4593 C C . ASN A 1 586 ? 15.061 0.483 16.883 1.00 94.44 586 ASN A C 1
ATOM 4595 O O . ASN A 1 586 ? 15.159 -0.354 17.777 1.00 94.44 586 ASN A O 1
ATOM 4599 N N . GLN A 1 587 ? 15.315 0.189 15.599 1.00 91.19 587 GLN A N 1
ATOM 4600 C CA . GLN A 1 587 ? 15.748 -1.124 15.081 1.00 91.19 587 GLN A CA 1
ATOM 4601 C C . GLN A 1 587 ? 14.760 -2.289 15.303 1.00 91.19 587 GLN A C 1
ATOM 4603 O O . GLN A 1 587 ? 15.099 -3.443 15.037 1.00 91.19 587 GLN A O 1
ATOM 4608 N N . LYS A 1 588 ? 13.551 -2.017 15.810 1.00 94.44 588 LYS A N 1
ATOM 4609 C CA . LYS A 1 588 ? 12.630 -3.059 16.292 1.00 94.44 588 LYS A CA 1
ATOM 4610 C C . LYS A 1 588 ? 11.161 -2.777 15.995 1.00 94.44 588 LYS A C 1
ATOM 4612 O O . LYS A 1 588 ? 10.427 -3.722 15.734 1.00 94.44 588 LYS A O 1
ATOM 4617 N N . TYR A 1 589 ? 10.733 -1.524 16.084 1.00 96.69 589 TYR A N 1
ATOM 4618 C CA . TYR A 1 589 ? 9.324 -1.148 16.033 1.00 96.69 589 TYR A CA 1
ATOM 4619 C C . TYR A 1 589 ? 8.857 -0.837 14.619 1.00 96.69 589 TYR A C 1
ATOM 4621 O O . TYR A 1 589 ? 9.620 -0.357 13.775 1.00 96.69 589 TYR A O 1
ATOM 4629 N N . THR A 1 590 ? 7.582 -1.113 14.391 1.00 96.50 590 THR A N 1
ATOM 4630 C CA . THR A 1 590 ? 6.943 -1.076 13.085 1.00 96.50 590 THR A CA 1
ATOM 4631 C C . THR A 1 590 ? 6.415 0.337 12.807 1.00 96.50 590 THR A C 1
ATOM 4633 O O . THR A 1 590 ? 5.578 0.818 13.583 1.00 96.50 590 THR A O 1
ATOM 4636 N N . PRO A 1 591 ? 6.877 1.020 11.737 1.00 96.88 591 PRO A N 1
ATOM 4637 C CA . PRO A 1 591 ? 6.276 2.278 11.301 1.00 96.88 591 PRO A CA 1
ATOM 4638 C C . PRO A 1 591 ? 4.856 2.037 10.781 1.00 96.88 591 PRO A C 1
ATOM 4640 O O . PRO A 1 591 ? 4.542 0.956 10.279 1.00 96.88 591 PRO A O 1
ATOM 4643 N N . LEU A 1 592 ? 3.999 3.048 10.892 1.00 97.56 592 LEU A N 1
ATOM 4644 C CA . LEU A 1 592 ? 2.624 2.989 10.408 1.00 97.56 592 LEU A CA 1
ATOM 4645 C C . LEU A 1 592 ? 2.386 4.073 9.362 1.00 97.56 592 LEU A C 1
ATOM 4647 O O . LEU A 1 592 ? 2.855 5.202 9.494 1.00 97.56 592 LEU A O 1
ATOM 4651 N N . ASP A 1 593 ? 1.621 3.723 8.339 1.00 96.81 593 ASP A N 1
ATOM 4652 C CA . ASP A 1 593 ? 1.001 4.664 7.421 1.00 96.81 593 ASP A CA 1
ATOM 4653 C C . ASP A 1 593 ? -0.488 4.829 7.745 1.00 96.81 593 ASP A C 1
ATOM 4655 O O . ASP A 1 593 ? -1.003 4.228 8.695 1.00 96.81 593 ASP A O 1
ATOM 4659 N N . ILE A 1 594 ? -1.194 5.654 6.971 1.00 97.00 594 ILE A N 1
ATOM 4660 C CA . ILE A 1 594 ? -2.627 5.863 7.189 1.00 97.00 594 ILE A CA 1
ATOM 4661 C C . ILE A 1 594 ? -3.443 4.562 7.108 1.00 97.00 594 ILE A C 1
ATOM 4663 O O . ILE A 1 594 ? -4.327 4.356 7.939 1.00 97.00 594 ILE A O 1
ATOM 4667 N N . ASP A 1 595 ? -3.110 3.649 6.193 1.00 86.94 595 ASP A N 1
ATOM 4668 C CA . ASP A 1 595 ? -3.777 2.348 6.080 1.00 86.94 595 ASP A CA 1
ATOM 4669 C C . ASP A 1 595 ? -3.565 1.502 7.344 1.00 86.94 595 ASP A C 1
ATOM 4671 O O . ASP A 1 595 ? -4.518 0.897 7.844 1.00 86.94 595 ASP A O 1
ATOM 4675 N N . GLY A 1 596 ? -2.363 1.531 7.923 1.00 89.12 596 GLY A N 1
ATOM 4676 C CA . GLY A 1 596 ? -2.065 0.935 9.221 1.00 89.12 596 GLY A CA 1
ATOM 4677 C C . GLY A 1 596 ? -2.894 1.538 10.362 1.00 89.12 596 GLY A C 1
ATOM 4678 O O . GLY A 1 596 ? -3.423 0.799 11.195 1.00 89.12 596 GLY A O 1
ATOM 4679 N N . ILE A 1 597 ? -3.089 2.864 10.393 1.00 98.12 597 ILE A N 1
ATOM 4680 C CA . ILE A 1 597 ? -3.956 3.524 11.391 1.00 98.12 597 ILE A CA 1
ATOM 4681 C C . ILE A 1 597 ? -5.419 3.093 11.239 1.00 98.12 597 ILE A C 1
ATOM 4683 O O . ILE A 1 597 ? -6.092 2.788 12.231 1.00 98.12 597 ILE A O 1
ATOM 4687 N N . ILE A 1 598 ? -5.929 3.042 10.009 1.00 93.75 598 ILE A N 1
ATOM 4688 C CA . ILE A 1 598 ? -7.293 2.576 9.749 1.00 93.75 598 ILE A CA 1
ATOM 4689 C C . ILE A 1 598 ? -7.436 1.097 10.118 1.00 93.75 598 ILE A C 1
ATOM 4691 O O . ILE A 1 598 ? -8.444 0.704 10.711 1.00 93.75 598 ILE A O 1
ATOM 4695 N N . GLU A 1 599 ? -6.420 0.276 9.862 1.00 83.81 599 GLU A N 1
ATOM 4696 C CA . GLU A 1 599 ? -6.394 -1.118 10.291 1.00 83.81 599 GLU A CA 1
ATOM 4697 C C . GLU A 1 599 ? -6.439 -1.256 11.822 1.00 83.81 599 GLU A C 1
ATOM 4699 O O . GLU A 1 599 ? -7.164 -2.116 12.332 1.00 83.81 599 GLU A O 1
ATOM 4704 N N . LEU A 1 600 ? -5.767 -0.380 12.578 1.00 90.38 600 LEU A N 1
ATOM 4705 C CA . LEU A 1 600 ? -5.918 -0.325 14.035 1.00 90.38 600 LEU A CA 1
ATOM 4706 C C . LEU A 1 600 ? -7.357 -0.006 14.440 1.00 90.38 600 LEU A C 1
ATOM 4708 O O . LEU A 1 600 ? -7.936 -0.722 15.256 1.00 90.38 600 LEU A O 1
ATOM 4712 N N . LEU A 1 601 ? -7.975 1.014 13.843 1.00 90.19 601 LEU A N 1
ATOM 4713 C CA . LEU A 1 601 ? -9.377 1.336 14.112 1.00 90.19 601 LEU A CA 1
ATOM 4714 C C . LEU A 1 601 ? -10.298 0.157 13.782 1.00 90.19 601 LEU A C 1
ATOM 4716 O O . LEU A 1 601 ? -11.258 -0.096 14.512 1.00 90.19 601 LEU A O 1
ATOM 4720 N N . ILE A 1 602 ? -10.031 -0.588 12.713 1.00 78.44 602 ILE A N 1
ATOM 4721 C CA . ILE A 1 602 ? -10.790 -1.792 12.378 1.00 78.44 602 ILE A CA 1
ATOM 4722 C C . ILE A 1 602 ? -10.576 -2.845 13.467 1.00 7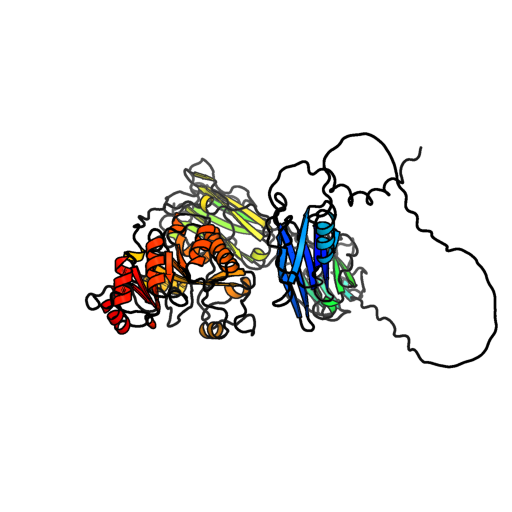8.44 602 ILE A C 1
ATOM 4724 O O . ILE A 1 602 ? -11.543 -3.343 14.043 1.00 78.44 602 ILE A O 1
ATOM 4728 N N . ASN A 1 603 ? -9.334 -3.197 13.778 1.00 76.75 603 ASN A N 1
ATOM 4729 C CA . ASN A 1 603 ? -9.003 -4.315 14.659 1.00 76.75 603 ASN A CA 1
ATOM 4730 C C . ASN A 1 603 ? -9.387 -4.061 16.123 1.00 76.75 603 ASN A C 1
ATOM 4732 O O . ASN A 1 603 ? -9.881 -4.981 16.781 1.00 76.75 603 ASN A O 1
ATOM 4736 N N . TYR A 1 604 ? -9.293 -2.814 16.579 1.00 83.00 604 TYR A N 1
ATOM 4737 C CA . TYR A 1 604 ? -9.576 -2.367 17.939 1.00 83.00 604 TYR A CA 1
ATOM 4738 C C . TYR A 1 604 ? -10.790 -1.430 17.934 1.00 83.00 604 TYR A C 1
ATOM 4740 O O . TYR A 1 604 ? -10.667 -0.211 17.845 1.00 83.00 604 TYR A O 1
ATOM 4748 N N . PRO A 1 605 ? -12.015 -1.966 17.982 1.00 81.81 605 PRO A N 1
ATOM 4749 C CA . PRO A 1 605 ? -13.195 -1.155 17.722 1.00 81.81 605 PRO A CA 1
ATOM 4750 C C . PRO A 1 605 ? -13.536 -0.188 18.869 1.00 81.81 605 PRO A C 1
ATOM 4752 O O . PRO A 1 605 ? -14.370 0.694 18.683 1.00 81.81 605 PRO A O 1
ATOM 4755 N N . ASP A 1 606 ? -12.905 -0.341 20.038 1.00 85.38 606 ASP A N 1
ATOM 4756 C CA . ASP A 1 606 ? -13.066 0.512 21.217 1.00 85.38 606 ASP A CA 1
ATOM 4757 C C . ASP A 1 606 ? -12.049 1.667 21.303 1.00 85.38 606 ASP A C 1
ATOM 4759 O O . ASP A 1 606 ? -12.059 2.391 22.300 1.00 85.38 606 ASP A O 1
ATOM 4763 N N . ILE A 1 607 ? -11.198 1.861 20.284 1.00 92.06 607 ILE A N 1
ATOM 4764 C CA . ILE A 1 607 ? -10.219 2.962 20.246 1.00 92.06 607 ILE A CA 1
ATOM 4765 C C . ILE A 1 607 ? -10.674 4.141 19.389 1.00 92.06 607 ILE A C 1
ATOM 4767 O O . ILE A 1 607 ? -11.505 3.995 18.485 1.00 92.06 607 ILE A O 1
ATOM 4771 N N . PHE A 1 608 ? -10.051 5.288 19.663 1.00 94.19 608 PHE A N 1
ATOM 4772 C CA . PHE A 1 608 ? -10.214 6.561 18.974 1.00 94.19 608 PHE A CA 1
ATOM 4773 C C . PHE A 1 608 ? -8.852 7.161 18.646 1.00 94.19 608 PHE A C 1
ATOM 4775 O O . PHE A 1 608 ? -7.918 7.044 19.442 1.00 94.19 608 PHE A O 1
ATOM 4782 N N . ILE A 1 609 ? -8.771 7.823 17.495 1.00 97.06 609 ILE A N 1
ATOM 4783 C CA . ILE A 1 609 ? -7.565 8.490 17.006 1.00 97.06 609 ILE A CA 1
ATOM 4784 C C . ILE A 1 609 ? -7.800 9.996 16.991 1.00 97.06 609 ILE A C 1
ATOM 4786 O O . ILE A 1 609 ? -8.758 10.462 16.380 1.00 97.06 609 ILE A O 1
ATOM 4790 N N . VAL A 1 610 ? -6.925 10.749 17.647 1.00 97.44 610 VAL A N 1
ATOM 4791 C CA . VAL A 1 610 ? -6.824 12.207 17.546 1.00 97.44 610 VAL A CA 1
ATOM 4792 C C . VAL A 1 610 ? -5.715 12.522 16.546 1.00 97.44 610 VAL A C 1
ATOM 4794 O O . VAL A 1 610 ? -4.608 12.015 16.692 1.00 97.44 610 VAL A O 1
ATOM 4797 N N . THR A 1 611 ? -6.003 13.308 15.511 1.00 97.25 611 THR A N 1
ATOM 4798 C CA . THR A 1 611 ? -5.028 13.574 14.436 1.00 97.25 611 THR A CA 1
ATOM 4799 C C . THR A 1 611 ? -4.182 14.803 14.759 1.00 97.25 611 THR A C 1
ATOM 4801 O O . THR A 1 611 ? -4.760 15.873 14.892 1.00 97.25 611 THR A O 1
ATOM 4804 N N . ASP A 1 612 ? -2.857 14.723 14.783 1.00 96.25 612 ASP A N 1
ATOM 4805 C CA . ASP A 1 612 ? -1.973 15.896 14.874 1.00 96.25 612 ASP A CA 1
ATOM 4806 C C . ASP A 1 612 ? -1.250 16.084 13.530 1.00 96.25 612 ASP A C 1
ATOM 4808 O O . ASP A 1 612 ? -0.227 15.467 13.253 1.00 96.25 612 ASP A O 1
ATOM 4812 N N . THR A 1 613 ? -1.842 16.879 12.633 1.00 93.88 613 THR A N 1
ATOM 4813 C CA . THR A 1 613 ? -1.423 16.967 11.222 1.00 93.88 613 THR A CA 1
ATOM 4814 C C . THR A 1 613 ? -0.345 18.012 10.932 1.00 93.88 613 THR A C 1
ATOM 4816 O O . THR A 1 613 ? 0.094 18.100 9.793 1.00 93.88 613 THR A O 1
ATOM 4819 N N . LYS A 1 614 ? 0.051 18.826 11.917 1.00 87.06 614 LYS A N 1
ATOM 4820 C CA . LYS A 1 614 ? 1.156 19.814 11.911 1.00 87.06 614 LYS A CA 1
ATOM 4821 C C . LYS A 1 614 ? 1.143 20.903 10.821 1.00 87.06 614 LYS A C 1
ATOM 4823 O O . LYS A 1 614 ? 2.060 21.720 10.786 1.00 87.06 614 LYS A O 1
ATOM 4828 N N . HIS A 1 615 ? 0.113 20.990 9.975 1.00 88.38 615 HIS A N 1
ATOM 4829 C CA . HIS A 1 615 ? 0.048 21.954 8.864 1.00 88.38 615 HIS A CA 1
ATOM 4830 C C . HIS A 1 615 ? -1.199 22.846 8.922 1.00 88.38 615 HIS A C 1
ATOM 4832 O O . HIS A 1 615 ? -2.301 22.386 9.216 1.00 88.38 615 HIS A O 1
ATOM 4838 N N . THR A 1 616 ? -1.023 24.126 8.580 1.00 87.69 616 THR A N 1
ATOM 4839 C CA . THR A 1 616 ? -2.117 25.094 8.355 1.00 87.69 616 THR A CA 1
ATOM 4840 C C . THR A 1 616 ? -2.297 25.460 6.880 1.00 87.69 616 THR A C 1
ATOM 4842 O O . THR A 1 616 ? -3.199 26.224 6.554 1.00 87.69 616 THR A O 1
ATOM 4845 N N . ASP A 1 617 ? -1.437 24.944 5.997 1.00 90.62 617 ASP A N 1
ATOM 4846 C CA . ASP A 1 617 ? -1.538 25.143 4.551 1.00 90.62 617 ASP A CA 1
ATOM 4847 C C . ASP A 1 617 ? -2.766 24.398 3.985 1.00 90.62 617 ASP A C 1
ATOM 4849 O O . ASP A 1 617 ? -2.870 23.181 4.184 1.00 90.62 617 ASP A O 1
ATOM 4853 N N . PRO A 1 618 ? -3.683 25.076 3.266 1.00 87.12 618 PRO A N 1
ATOM 4854 C CA . PRO A 1 618 ? -4.900 24.454 2.749 1.00 87.12 618 PRO A CA 1
ATOM 4855 C C . PRO A 1 618 ? -4.656 23.233 1.859 1.00 87.12 618 PRO A C 1
ATOM 4857 O O . PRO A 1 618 ? -5.377 22.242 1.977 1.00 87.12 618 PRO A O 1
ATOM 4860 N N . THR A 1 619 ? -3.626 23.263 1.009 1.00 85.69 619 THR A N 1
ATOM 4861 C CA . THR A 1 619 ? -3.313 22.158 0.089 1.00 85.69 619 THR A CA 1
ATOM 4862 C C . THR A 1 619 ? -2.889 20.915 0.865 1.00 85.69 619 THR A C 1
ATOM 4864 O O . THR A 1 619 ? -3.372 19.811 0.596 1.00 85.69 619 THR A O 1
ATOM 4867 N N . LYS A 1 620 ? -2.030 21.085 1.877 1.00 88.00 620 LYS A N 1
ATOM 4868 C CA . LYS A 1 620 ? -1.618 19.993 2.767 1.00 88.00 620 LYS A CA 1
ATOM 4869 C C . LYS A 1 620 ? -2.781 19.470 3.602 1.00 88.00 620 LYS A C 1
ATOM 4871 O O . LYS A 1 620 ? -2.960 18.256 3.646 1.00 88.00 620 LYS A O 1
ATOM 4876 N N . ILE A 1 621 ? -3.607 20.346 4.183 1.00 92.69 621 ILE A N 1
ATOM 4877 C CA . ILE A 1 621 ? -4.798 19.939 4.949 1.00 92.69 621 ILE A CA 1
ATOM 4878 C C . ILE A 1 621 ? -5.716 19.078 4.074 1.00 92.69 621 ILE A C 1
ATOM 4880 O O . ILE A 1 621 ? -6.085 17.972 4.476 1.00 92.69 621 ILE A O 1
ATOM 4884 N N . ILE A 1 622 ? -6.041 19.542 2.861 1.00 86.62 622 ILE A N 1
ATOM 4885 C CA . ILE A 1 622 ? -6.888 18.796 1.921 1.00 86.62 622 ILE A CA 1
ATOM 4886 C C . ILE A 1 622 ? -6.277 17.435 1.613 1.00 86.62 622 ILE A C 1
ATOM 4888 O O . ILE A 1 622 ? -6.972 16.421 1.690 1.00 86.62 622 ILE A O 1
ATOM 4892 N N . LYS A 1 623 ? -4.975 17.386 1.322 1.00 84.06 623 LYS A N 1
ATOM 4893 C CA . LYS A 1 623 ? -4.276 16.141 1.002 1.00 84.06 623 LYS A CA 1
ATOM 4894 C C . LYS A 1 623 ? -4.267 15.153 2.172 1.00 84.06 623 LYS A C 1
ATOM 4896 O O . LYS A 1 623 ? -4.566 13.978 1.964 1.00 84.06 623 LYS A O 1
ATOM 4901 N N . GLN A 1 624 ? -3.960 15.609 3.386 1.00 96.31 624 GLN A N 1
ATOM 4902 C CA . GLN A 1 624 ? -3.911 14.766 4.583 1.00 96.31 624 GLN A CA 1
ATOM 4903 C C . GLN A 1 624 ? -5.299 14.213 4.929 1.00 96.31 624 GLN A C 1
ATOM 4905 O O . GLN A 1 624 ? -5.472 12.998 5.024 1.00 96.31 624 GLN A O 1
ATOM 4910 N N . PHE A 1 625 ? -6.316 15.074 5.045 1.00 96.69 625 PHE A N 1
ATOM 4911 C CA . PHE A 1 625 ? -7.665 14.621 5.395 1.00 96.69 625 PHE A CA 1
ATOM 4912 C C . PHE A 1 625 ? -8.306 13.774 4.295 1.00 96.69 625 PHE A C 1
ATOM 4914 O O . PHE A 1 625 ? -8.960 12.785 4.618 1.00 96.69 625 PHE A O 1
ATOM 4921 N N . SER A 1 626 ? -8.058 14.068 3.015 1.00 84.94 626 SER A N 1
ATOM 4922 C CA . SER A 1 626 ? -8.527 13.206 1.922 1.00 84.94 626 SER A CA 1
ATOM 4923 C C . SER A 1 626 ? -7.937 11.800 2.021 1.00 84.94 626 SER A C 1
ATOM 4925 O O . SER A 1 626 ? -8.672 10.830 1.871 1.00 84.94 626 SER A O 1
ATOM 4927 N N . GLN A 1 627 ? -6.644 11.654 2.339 1.00 95.19 627 GLN A N 1
ATOM 4928 C CA . GLN A 1 627 ? -6.041 10.331 2.550 1.00 95.19 627 GLN A CA 1
ATOM 4929 C C . GLN A 1 627 ? -6.645 9.598 3.751 1.00 95.19 627 GLN A C 1
ATOM 4931 O O . GLN A 1 627 ? -6.952 8.414 3.634 1.00 95.19 627 GLN A O 1
ATOM 4936 N N . ILE A 1 628 ? -6.895 10.295 4.865 1.00 96.25 628 ILE A N 1
ATOM 4937 C CA . ILE A 1 628 ? -7.573 9.720 6.039 1.00 96.25 628 ILE A CA 1
ATOM 4938 C C . ILE A 1 628 ? -8.955 9.172 5.658 1.00 96.25 628 ILE A C 1
ATOM 4940 O O . ILE A 1 628 ? -9.294 8.034 5.981 1.00 96.25 628 ILE A O 1
ATOM 4944 N N . ILE A 1 629 ? -9.749 9.970 4.945 1.00 88.69 629 ILE A N 1
ATOM 4945 C CA . ILE A 1 629 ? -11.123 9.620 4.571 1.00 88.69 629 ILE A CA 1
ATOM 4946 C C . ILE A 1 629 ? -11.151 8.496 3.531 1.00 88.69 629 ILE A C 1
ATOM 4948 O O . ILE A 1 629 ? -11.944 7.559 3.659 1.00 88.69 629 ILE A O 1
ATOM 4952 N N . ASN A 1 630 ? -10.263 8.561 2.538 1.00 68.81 630 ASN A N 1
ATOM 4953 C CA . ASN A 1 630 ? -10.135 7.550 1.492 1.00 68.81 630 ASN A CA 1
ATOM 4954 C C . ASN A 1 630 ? -9.660 6.212 2.060 1.00 68.81 630 ASN A C 1
ATOM 4956 O O . ASN A 1 630 ? -10.219 5.174 1.714 1.00 68.81 630 ASN A O 1
ATOM 4960 N N . SER A 1 631 ? -8.684 6.226 2.972 1.00 76.75 631 SER A N 1
ATOM 4961 C CA . SER A 1 631 ? -8.207 5.018 3.653 1.00 76.75 631 SER A CA 1
ATOM 4962 C C . SER A 1 631 ? -9.309 4.397 4.522 1.00 76.75 631 SER A C 1
ATOM 4964 O O . SER A 1 631 ? -9.532 3.186 4.489 1.00 76.75 631 SER A O 1
ATOM 4966 N N . ALA A 1 632 ? -10.105 5.231 5.204 1.00 77.44 632 ALA A N 1
ATOM 4967 C CA . ALA A 1 632 ? -11.315 4.799 5.907 1.00 77.44 632 ALA A CA 1
ATOM 4968 C C . ALA A 1 632 ? -12.465 4.385 4.964 1.00 77.44 632 ALA A C 1
ATOM 4970 O O . ALA A 1 632 ? -13.507 3.933 5.441 1.00 77.44 632 ALA A O 1
ATOM 4971 N N . ASN A 1 633 ? -12.303 4.547 3.646 1.00 71.94 633 ASN A N 1
ATOM 4972 C CA . ASN A 1 633 ? -13.300 4.281 2.609 1.00 71.94 633 ASN A CA 1
ATOM 4973 C C . ASN A 1 633 ? -14.664 4.928 2.901 1.00 71.94 633 ASN A C 1
ATOM 4975 O O . ASN A 1 633 ? -15.712 4.313 2.699 1.00 71.94 633 ASN A O 1
ATOM 4979 N N . TYR A 1 634 ? -14.650 6.152 3.435 1.00 74.25 634 TYR A N 1
ATOM 4980 C CA . TYR A 1 634 ? -15.857 6.876 3.837 1.00 74.25 634 TYR A CA 1
ATOM 4981 C C . TYR A 1 634 ? -16.750 6.125 4.853 1.00 74.25 634 TYR A C 1
ATOM 4983 O O . TYR A 1 634 ? -17.921 6.475 5.000 1.00 74.25 634 TYR A O 1
ATOM 4991 N N . A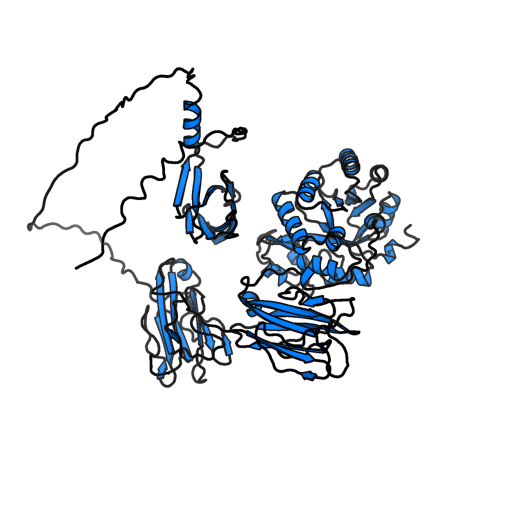SP A 1 635 ? -16.235 5.114 5.572 1.00 74.69 635 ASP A N 1
ATOM 4992 C CA . ASP A 1 635 ? -17.008 4.329 6.544 1.00 74.69 635 ASP A CA 1
ATOM 4993 C C . ASP A 1 635 ? -17.351 5.185 7.779 1.00 74.69 635 ASP A C 1
ATOM 4995 O O . ASP A 1 635 ? -16.460 5.498 8.581 1.00 74.69 635 ASP A O 1
ATOM 4999 N N . PRO A 1 636 ? -18.635 5.521 8.017 1.00 78.19 636 PRO A N 1
ATOM 5000 C CA . PRO A 1 636 ? -19.024 6.360 9.147 1.00 78.19 636 PRO A CA 1
ATOM 5001 C C . PRO A 1 636 ? -18.680 5.746 10.514 1.00 78.19 636 PRO A C 1
ATOM 5003 O O . PRO A 1 636 ? -18.455 6.478 11.478 1.00 78.19 636 PRO A O 1
ATOM 5006 N N . ALA A 1 637 ? -18.618 4.414 10.631 1.00 79.56 637 ALA A N 1
ATOM 5007 C CA . ALA A 1 637 ? -18.276 3.734 11.881 1.00 79.56 637 ALA A CA 1
ATOM 5008 C C . ALA A 1 637 ? -16.781 3.845 12.226 1.00 79.56 637 ALA A C 1
ATOM 5010 O O . ALA A 1 637 ? -16.410 3.799 13.406 1.00 79.56 637 ALA A O 1
ATOM 5011 N N . ILE A 1 638 ? -15.923 3.995 11.215 1.00 87.12 638 ILE A N 1
ATOM 5012 C CA . ILE A 1 638 ? -14.498 4.296 11.383 1.00 87.12 638 ILE A CA 1
ATOM 5013 C C . ILE A 1 638 ? -14.321 5.800 11.577 1.00 87.12 638 ILE A C 1
ATOM 5015 O O . ILE A 1 638 ? -13.742 6.217 12.577 1.00 87.12 638 ILE A O 1
ATOM 5019 N N . LEU A 1 639 ? -14.887 6.614 10.682 1.00 90.19 639 LEU A N 1
ATOM 5020 C CA . LEU A 1 639 ? -14.707 8.065 10.680 1.00 90.19 639 LEU A CA 1
ATOM 5021 C C . LEU A 1 639 ? -15.225 8.742 11.947 1.00 90.19 639 LEU A C 1
ATOM 5023 O O . LEU A 1 639 ? -14.605 9.696 12.405 1.00 90.19 639 LEU A O 1
ATOM 5027 N N . LYS A 1 640 ? -16.283 8.230 12.595 1.00 90.06 640 LYS A N 1
ATOM 5028 C CA . LYS A 1 640 ? -16.724 8.795 13.885 1.00 90.06 640 LYS A CA 1
ATOM 5029 C C . LYS A 1 640 ? -15.717 8.611 15.026 1.00 90.06 640 LYS A C 1
ATOM 5031 O O . LYS A 1 640 ? -15.882 9.208 16.090 1.00 90.06 640 LYS A O 1
ATOM 5036 N N . ARG A 1 641 ? -14.733 7.727 14.842 1.00 92.00 641 ARG A N 1
ATOM 5037 C CA . ARG A 1 641 ? -13.666 7.427 15.806 1.00 92.00 641 ARG A CA 1
ATOM 5038 C C . ARG A 1 641 ? -12.349 8.120 15.467 1.00 92.00 641 ARG A C 1
ATOM 5040 O O . ARG A 1 641 ? -11.373 7.947 16.192 1.00 92.00 641 ARG A O 1
ATOM 5047 N N . ILE A 1 642 ? -12.342 8.919 14.405 1.00 95.81 642 ILE A N 1
ATOM 5048 C CA . ILE A 1 642 ? -11.269 9.846 14.069 1.00 95.81 642 ILE A CA 1
ATOM 5049 C C . ILE A 1 642 ? -11.716 11.233 14.522 1.00 95.81 642 ILE A C 1
ATOM 5051 O O . ILE A 1 642 ? -12.814 11.682 14.201 1.00 95.81 642 ILE A O 1
ATOM 5055 N N . ILE A 1 643 ? -10.871 11.884 15.309 1.00 96.00 643 ILE A N 1
ATOM 5056 C CA . ILE A 1 643 ? -11.127 13.171 15.942 1.00 96.00 643 ILE A CA 1
ATOM 5057 C C . ILE A 1 643 ? -10.091 14.151 15.390 1.00 96.00 643 ILE A C 1
ATOM 5059 O O . ILE A 1 643 ? -8.947 14.154 15.855 1.00 96.00 643 ILE A O 1
ATOM 5063 N N . PRO A 1 644 ? -10.451 14.971 14.390 1.00 97.50 644 PRO A N 1
ATOM 5064 C CA . PRO A 1 644 ? -9.555 15.999 13.899 1.00 97.50 644 PRO A CA 1
ATOM 5065 C C . PRO A 1 644 ? -9.125 16.954 15.015 1.00 97.50 644 PRO A C 1
ATOM 5067 O O . PRO A 1 644 ? -9.969 17.532 15.711 1.00 97.50 644 PRO A O 1
ATOM 5070 N N . GLN A 1 645 ? -7.814 17.140 15.163 1.00 96.12 645 GLN A N 1
ATOM 5071 C CA . GLN A 1 645 ? -7.252 18.255 15.914 1.00 96.12 645 GLN A CA 1
ATOM 5072 C C . GLN A 1 645 ? -6.991 19.407 14.943 1.00 96.12 645 GLN A C 1
ATOM 5074 O O . GLN A 1 645 ? -6.225 19.259 13.994 1.00 96.12 645 GLN A O 1
ATOM 5079 N N . ILE A 1 646 ? -7.637 20.550 15.163 1.00 96.75 646 ILE A N 1
ATOM 5080 C CA . ILE A 1 646 ? -7.509 21.728 14.291 1.00 96.75 646 ILE A CA 1
ATOM 5081 C C . ILE A 1 646 ? -6.693 22.830 14.973 1.00 96.75 646 ILE A C 1
ATOM 5083 O O . ILE A 1 646 ? -6.837 23.030 16.177 1.00 96.75 646 ILE A O 1
ATOM 5087 N N . TYR A 1 647 ? -5.856 23.562 14.229 1.00 94.94 647 TYR A N 1
ATOM 5088 C CA . TYR A 1 647 ? -4.957 24.593 14.796 1.00 94.94 647 TYR A CA 1
ATOM 5089 C C . TYR A 1 647 ? -5.511 26.014 14.737 1.00 94.94 647 TYR A C 1
ATOM 5091 O O . TYR A 1 647 ? -5.062 26.891 15.473 1.00 94.94 647 TYR A O 1
ATOM 5099 N N . ASN A 1 648 ? -6.468 26.263 13.848 1.00 94.50 648 ASN A N 1
ATOM 5100 C CA . ASN A 1 648 ? -7.090 27.568 13.674 1.00 94.50 648 ASN A CA 1
ATOM 5101 C C . ASN A 1 648 ? -8.528 27.416 13.153 1.00 94.50 648 ASN A C 1
ATOM 5103 O O . ASN A 1 648 ? -8.975 26.326 12.786 1.00 94.50 648 ASN A O 1
ATOM 5107 N N . GLN A 1 649 ? -9.254 28.531 13.123 1.00 95.50 649 GLN A N 1
ATOM 5108 C CA . GLN A 1 649 ? -10.662 28.556 12.727 1.00 95.50 649 GLN A CA 1
ATOM 5109 C C . GLN A 1 649 ? -10.884 28.241 11.239 1.00 95.50 649 GLN A C 1
ATOM 5111 O O . GLN A 1 649 ? -11.929 27.712 10.863 1.00 95.50 649 GLN A O 1
ATOM 5116 N N . GLU A 1 650 ? -9.917 28.571 10.381 1.00 95.31 650 GLU A N 1
ATOM 5117 C CA . GLU A 1 650 ? -9.989 28.332 8.937 1.00 95.31 650 GLU A CA 1
ATOM 5118 C C . GLU A 1 650 ? -9.879 26.844 8.604 1.00 95.31 650 GLU A C 1
ATOM 5120 O O . GLU A 1 650 ? -10.656 26.330 7.800 1.00 95.31 650 GLU A O 1
ATOM 5125 N N . MET A 1 651 ? -8.999 26.126 9.300 1.00 96.19 651 MET A N 1
ATOM 5126 C CA . MET A 1 651 ? -8.828 24.688 9.147 1.00 96.19 651 MET A CA 1
ATOM 5127 C C . MET A 1 651 ? -10.135 23.931 9.391 1.00 96.19 651 MET A C 1
ATOM 5129 O O . MET A 1 651 ? -10.406 22.979 8.670 1.00 96.19 651 MET A O 1
ATOM 5133 N N . LEU A 1 652 ? -10.993 24.371 10.324 1.00 96.38 652 LEU A N 1
ATOM 5134 C CA . LEU A 1 652 ? -12.318 23.761 10.504 1.00 96.38 652 LEU A CA 1
ATOM 5135 C C . LEU A 1 652 ? -13.170 23.853 9.233 1.00 96.38 652 LEU A C 1
ATOM 5137 O O . LEU A 1 652 ? -13.848 22.893 8.875 1.00 96.38 652 LEU A O 1
ATOM 5141 N N . LYS A 1 653 ? -13.138 24.998 8.541 1.00 95.88 653 LYS A N 1
ATOM 5142 C CA . LYS A 1 653 ? -13.895 25.196 7.297 1.00 95.88 653 LYS A CA 1
ATOM 5143 C C . LYS A 1 653 ? -13.381 24.277 6.193 1.00 95.88 653 LYS A C 1
ATOM 5145 O O . LYS A 1 653 ? -14.190 23.682 5.489 1.00 95.88 653 LYS A O 1
ATOM 5150 N N . ILE A 1 654 ? -12.059 24.147 6.077 1.00 94.94 654 ILE A N 1
ATOM 5151 C CA . ILE A 1 654 ? -11.409 23.275 5.090 1.00 94.94 654 ILE A CA 1
ATOM 5152 C C . ILE A 1 654 ? -11.709 21.807 5.402 1.00 94.94 654 ILE A C 1
ATOM 5154 O O . ILE A 1 654 ? -12.144 21.072 4.530 1.00 94.94 654 ILE A O 1
ATOM 5158 N N . VAL A 1 655 ? -11.552 21.372 6.654 1.00 95.81 655 VAL A N 1
ATOM 5159 C CA . VAL A 1 655 ? -11.882 19.996 7.055 1.00 95.81 655 VAL A CA 1
ATOM 5160 C C . VAL A 1 655 ? -13.350 19.688 6.744 1.00 95.81 655 VAL A C 1
ATOM 5162 O O . VAL A 1 655 ? -13.632 18.675 6.109 1.00 95.81 655 VAL A O 1
ATOM 5165 N N . ASN A 1 656 ? -14.271 20.599 7.075 1.00 94.12 656 ASN A N 1
ATOM 5166 C CA . ASN A 1 656 ? -15.701 20.423 6.810 1.00 94.12 656 ASN A CA 1
ATOM 5167 C C . ASN A 1 656 ? -16.082 20.457 5.324 1.00 94.12 656 ASN A C 1
ATOM 5169 O O . ASN A 1 656 ? -17.127 19.908 4.974 1.00 94.12 656 ASN A O 1
ATOM 5173 N N . SER A 1 657 ? -15.274 21.068 4.449 1.00 90.50 657 SER A N 1
ATOM 5174 C CA . SER A 1 657 ? -15.511 20.999 3.001 1.00 90.50 657 SER A CA 1
ATOM 5175 C C . SER A 1 657 ? -15.141 19.634 2.413 1.00 90.50 657 SER A C 1
ATOM 5177 O O . SER A 1 657 ? -15.684 19.259 1.376 1.00 90.50 657 SER A O 1
ATOM 5179 N N . ILE A 1 658 ? -14.271 18.877 3.090 1.00 85.69 658 ILE A N 1
ATOM 5180 C CA . ILE A 1 658 ? -13.860 17.524 2.698 1.00 85.69 658 ILE A CA 1
ATOM 5181 C C . ILE A 1 658 ? -14.790 16.485 3.342 1.00 85.69 658 ILE A C 1
ATOM 5183 O O . ILE A 1 658 ? -15.353 15.634 2.655 1.00 85.69 658 ILE A O 1
ATOM 5187 N N . TYR A 1 659 ? -14.956 16.549 4.668 1.00 88.62 659 TYR A N 1
ATOM 5188 C CA . TYR A 1 659 ? -15.859 15.690 5.431 1.00 88.62 659 TYR A CA 1
ATOM 5189 C C . TYR A 1 659 ? -16.239 16.326 6.770 1.00 88.62 659 TYR A C 1
ATOM 5191 O O . TYR A 1 659 ? -15.400 16.810 7.524 1.00 88.62 659 TYR A O 1
ATOM 5199 N N . ASN A 1 660 ? -17.525 16.262 7.104 1.00 93.00 660 ASN A N 1
ATOM 5200 C CA . ASN A 1 660 ? -18.062 16.840 8.330 1.00 93.00 660 ASN A CA 1
ATOM 5201 C C . ASN A 1 660 ? -17.920 15.863 9.512 1.00 93.00 660 ASN A C 1
ATOM 5203 O O . ASN A 1 660 ? -18.805 15.036 9.754 1.00 93.00 660 ASN A O 1
ATOM 5207 N N . PHE A 1 661 ? -16.805 15.946 10.241 1.00 93.50 661 PHE A N 1
ATOM 5208 C CA . PHE A 1 661 ? -16.550 15.109 11.418 1.00 93.50 661 PHE A CA 1
ATOM 5209 C C . PHE A 1 661 ? -17.448 15.503 12.603 1.00 93.50 661 PHE A C 1
ATOM 5211 O O . PHE A 1 661 ? -17.661 16.677 12.895 1.00 93.50 661 PHE A O 1
ATOM 5218 N N . GLU A 1 662 ? -17.962 14.503 13.326 1.00 88.19 662 GLU A N 1
ATOM 5219 C CA . GLU A 1 662 ? -18.865 14.718 14.471 1.00 88.19 662 GLU A CA 1
ATOM 5220 C C . GLU A 1 662 ? -18.137 15.281 15.705 1.00 88.19 662 GLU A C 1
ATOM 5222 O O . GLU A 1 662 ? -18.728 16.005 16.509 1.00 88.19 662 GLU A O 1
ATOM 5227 N N . ASN A 1 663 ? -16.854 14.944 15.857 1.00 90.12 663 ASN A N 1
ATOM 5228 C CA . ASN A 1 663 ? -16.053 15.256 17.033 1.00 90.12 663 ASN A CA 1
ATOM 5229 C C . ASN A 1 663 ? -14.755 15.950 16.616 1.00 90.12 663 ASN A C 1
ATOM 5231 O O . ASN A 1 663 ? -13.937 15.344 15.932 1.00 90.12 663 ASN A O 1
ATOM 5235 N N . ILE A 1 664 ? -14.556 17.186 17.071 1.00 95.00 664 ILE A N 1
ATOM 5236 C CA . ILE A 1 664 ? -13.359 17.998 16.817 1.00 95.00 664 ILE A CA 1
ATOM 5237 C C . ILE A 1 664 ? -12.699 18.382 18.147 1.00 95.00 664 ILE A C 1
ATOM 5239 O O . ILE A 1 664 ? -13.391 18.697 19.126 1.00 95.00 664 ILE A O 1
ATOM 5243 N N . ILE A 1 665 ? -11.364 18.408 18.161 1.00 95.94 665 ILE A N 1
ATOM 5244 C CA . ILE A 1 665 ? -10.561 19.039 19.213 1.00 95.94 665 ILE A CA 1
ATOM 5245 C C . ILE A 1 665 ? -9.922 20.309 18.650 1.00 95.94 665 ILE A C 1
ATOM 5247 O O . ILE A 1 665 ? -9.213 20.262 17.648 1.00 95.94 665 ILE A O 1
ATOM 5251 N N . TYR A 1 666 ? -10.133 21.448 19.309 1.00 97.12 666 TYR A N 1
ATOM 5252 C CA . TYR A 1 666 ? -9.423 22.677 18.960 1.00 97.12 666 TYR A CA 1
ATOM 5253 C C . TYR A 1 666 ? -8.110 22.777 19.752 1.00 97.12 666 TYR A C 1
ATOM 5255 O O . TYR A 1 666 ? -8.148 22.850 20.981 1.00 97.12 666 TYR A O 1
ATOM 5263 N N . THR A 1 667 ? -6.951 22.760 19.082 1.00 95.81 667 THR A N 1
ATOM 5264 C CA . THR A 1 667 ? -5.644 22.895 19.752 1.00 95.81 667 THR A CA 1
ATOM 5265 C C . THR A 1 667 ? -5.140 24.332 19.781 1.00 95.81 667 THR A C 1
ATOM 5267 O O . THR A 1 667 ? -5.204 25.063 18.796 1.00 95.81 667 THR A O 1
ATOM 5270 N N . LEU A 1 668 ? -4.598 24.731 20.933 1.00 94.94 668 LEU A N 1
ATOM 5271 C CA . LEU A 1 668 ? -4.099 26.077 21.206 1.00 94.94 668 LEU A CA 1
ATOM 5272 C C . LEU A 1 668 ? -2.565 26.178 21.230 1.00 94.94 668 LEU A C 1
ATOM 5274 O O . LEU A 1 668 ? -2.044 27.232 21.591 1.00 94.94 668 LEU A O 1
ATOM 5278 N N . TYR A 1 669 ? -1.847 25.107 20.870 1.00 81.25 669 TYR A N 1
ATOM 5279 C CA . TYR A 1 669 ? -0.375 25.041 20.890 1.00 81.25 669 TYR A CA 1
ATOM 5280 C C . TYR A 1 669 ? 0.300 26.031 19.927 1.00 81.25 669 TYR A C 1
ATOM 5282 O O . TYR A 1 669 ? 1.341 26.593 20.253 1.00 81.25 669 TYR A O 1
ATOM 5290 N N . VAL A 1 670 ? -0.330 26.308 18.784 1.00 81.44 670 VAL A N 1
ATOM 5291 C CA . VAL A 1 670 ? 0.129 27.288 17.775 1.00 81.44 670 VAL A CA 1
ATOM 5292 C C . VAL A 1 670 ? -1.011 28.172 17.260 1.00 81.44 670 VAL A C 1
ATOM 5294 O O . VAL A 1 670 ? -0.874 28.857 16.249 1.00 81.44 670 VAL A O 1
ATOM 5297 N N . SER A 1 671 ? -2.158 28.153 17.944 1.00 86.88 671 SER A N 1
ATOM 5298 C CA . SER A 1 671 ? -3.309 28.962 17.548 1.00 86.88 671 SER A CA 1
ATOM 5299 C C . SER A 1 671 ? -3.012 30.453 17.759 1.00 86.88 671 SER A C 1
ATOM 5301 O O . SER A 1 671 ? -2.565 30.827 18.851 1.00 86.88 671 SER A O 1
ATOM 5303 N N . PRO A 1 672 ? -3.299 31.317 16.765 1.00 87.75 672 PRO A N 1
ATOM 5304 C CA . PRO A 1 672 ? -3.151 32.763 16.906 1.00 87.75 672 PRO A CA 1
ATOM 5305 C C . PRO A 1 672 ? -4.248 33.388 17.784 1.00 87.75 672 PRO A C 1
ATOM 5307 O O . PRO A 1 672 ? -4.144 34.559 18.150 1.00 87.75 672 PRO A O 1
ATOM 5310 N N . ASP A 1 673 ? -5.300 32.633 18.116 1.00 94.75 673 ASP A N 1
ATOM 5311 C CA . ASP A 1 673 ? -6.469 33.162 18.806 1.00 94.75 673 ASP A CA 1
ATOM 5312 C C . ASP A 1 673 ? -6.165 33.484 20.267 1.00 94.75 673 ASP A C 1
ATOM 5314 O O . ASP A 1 673 ? -5.627 32.666 21.025 1.00 94.75 673 ASP A O 1
ATOM 5318 N N . ASN A 1 674 ? -6.611 34.659 20.704 1.00 95.19 674 ASN A N 1
ATOM 5319 C CA . ASN A 1 674 ? -6.667 35.000 22.118 1.00 95.19 674 ASN A CA 1
ATOM 5320 C C . ASN A 1 674 ? -7.829 34.272 22.823 1.00 95.19 674 ASN A C 1
ATOM 5322 O O . ASN A 1 674 ? -8.687 33.658 22.193 1.00 95.19 674 ASN A O 1
ATOM 5326 N N . ASN A 1 675 ? -7.875 34.337 24.154 1.00 95.69 675 ASN A N 1
ATOM 5327 C CA . ASN A 1 675 ? -8.854 33.575 24.934 1.00 95.69 675 ASN A CA 1
ATOM 5328 C C . ASN A 1 675 ? -10.316 33.916 24.590 1.00 95.69 675 ASN A C 1
ATOM 5330 O O . ASN A 1 675 ? -11.134 33.009 24.527 1.00 95.69 675 ASN A O 1
ATOM 5334 N N . GLU A 1 676 ? -10.656 35.180 24.328 1.00 96.19 676 GLU A N 1
ATOM 5335 C CA . GLU A 1 676 ? -12.028 35.584 23.983 1.00 96.19 676 GLU A CA 1
ATOM 5336 C C . GLU A 1 676 ? -12.448 35.064 22.599 1.00 96.19 676 GLU A C 1
ATOM 5338 O O . GLU A 1 676 ? -13.566 34.567 22.426 1.00 96.19 676 GLU A O 1
ATOM 5343 N N . GLN A 1 677 ? -11.524 35.099 21.633 1.00 97.81 677 GLN A N 1
ATOM 5344 C CA . GLN A 1 677 ? -11.720 34.509 20.307 1.00 97.81 677 GLN A CA 1
ATOM 5345 C C . GLN A 1 677 ? -11.929 32.996 20.399 1.00 97.81 677 GLN A C 1
ATOM 5347 O O . GLN A 1 677 ? -12.863 32.485 19.786 1.00 97.81 677 GLN A O 1
ATOM 5352 N N . VAL A 1 678 ? -11.133 32.296 21.219 1.00 97.81 678 VAL A N 1
ATOM 5353 C CA . VAL A 1 678 ? -11.310 30.855 21.459 1.00 97.81 678 VAL A CA 1
ATOM 5354 C C . VAL A 1 678 ? -12.699 30.565 22.030 1.00 97.81 678 VAL A C 1
ATOM 5356 O O . VAL A 1 678 ? -13.398 29.711 21.491 1.00 97.81 678 VAL A O 1
ATOM 5359 N N . ILE A 1 679 ? -13.130 31.276 23.081 1.00 97.75 679 ILE A N 1
ATOM 5360 C CA . ILE A 1 679 ? -14.460 31.063 23.682 1.00 97.75 679 ILE A CA 1
ATOM 5361 C C . ILE A 1 679 ? -15.571 31.272 22.649 1.00 97.75 679 ILE A C 1
ATOM 5363 O O . ILE A 1 679 ? -16.485 30.452 22.555 1.00 97.75 679 ILE A O 1
ATOM 5367 N N . THR A 1 680 ? -15.487 32.348 21.865 1.00 98.06 680 THR A N 1
ATOM 5368 C CA . THR A 1 680 ? -16.486 32.671 20.837 1.00 98.06 680 THR A CA 1
ATOM 5369 C C . THR A 1 680 ? -16.531 31.589 19.762 1.00 98.06 680 THR A C 1
ATOM 5371 O O . THR A 1 680 ? -17.592 31.035 19.489 1.00 98.06 680 THR A O 1
ATOM 5374 N N . PHE A 1 681 ? -15.373 31.208 19.223 1.00 98.12 681 PHE A N 1
ATOM 5375 C CA . PHE A 1 681 ? -15.271 30.191 18.183 1.00 98.12 681 PHE A CA 1
ATOM 5376 C C . PHE A 1 681 ? -15.785 28.821 18.645 1.00 98.12 681 PHE A C 1
ATOM 5378 O O . PHE A 1 681 ? -16.531 28.162 17.919 1.00 98.12 681 PHE A O 1
ATOM 5385 N N . VAL A 1 682 ? -15.437 28.406 19.867 1.00 97.12 682 VAL A N 1
ATOM 5386 C CA . VAL A 1 682 ? -15.937 27.160 20.465 1.00 97.12 682 VAL A CA 1
ATOM 5387 C C . VAL A 1 682 ? -17.452 27.209 20.621 1.00 97.12 682 VAL A C 1
ATOM 5389 O O . VAL A 1 682 ? -18.135 26.260 20.241 1.00 97.12 682 VAL A O 1
ATOM 5392 N N . LYS A 1 683 ? -17.991 28.317 21.141 1.00 96.38 683 LYS A N 1
ATOM 5393 C CA . LYS A 1 683 ? -19.432 28.497 21.335 1.00 96.38 683 LYS A CA 1
ATOM 5394 C C . LYS A 1 683 ? -20.200 28.409 20.017 1.00 96.38 683 LYS A C 1
ATOM 5396 O O . LYS A 1 683 ? -21.221 27.725 19.959 1.00 96.38 683 LYS A O 1
ATOM 5401 N N . ASP A 1 684 ? -19.693 29.050 18.969 1.00 96.94 684 ASP A N 1
ATOM 5402 C CA . ASP A 1 684 ? -20.327 29.069 17.649 1.00 96.94 684 ASP A CA 1
ATOM 5403 C C . ASP A 1 684 ? -20.282 27.693 16.959 1.00 96.94 684 ASP A C 1
ATOM 5405 O O . ASP A 1 684 ? -21.139 27.384 16.132 1.00 96.94 684 ASP A O 1
ATOM 5409 N N . ASN A 1 685 ? -19.333 26.830 17.342 1.00 96.00 685 ASN A N 1
ATOM 5410 C CA . ASN A 1 685 ? -19.110 25.511 16.742 1.00 96.00 685 ASN A CA 1
ATOM 5411 C C . ASN A 1 685 ? -19.308 24.343 17.727 1.00 96.00 685 ASN A C 1
ATOM 5413 O O . ASN A 1 685 ? -18.834 23.232 17.479 1.00 96.00 685 ASN A O 1
ATOM 5417 N N . ILE A 1 686 ? -20.052 24.545 18.820 1.00 90.00 686 ILE A N 1
ATOM 5418 C CA . ILE A 1 686 ? -20.223 23.568 19.917 1.00 90.00 686 ILE A CA 1
ATOM 5419 C C . ILE A 1 686 ? -20.844 22.226 19.476 1.00 90.00 686 ILE A C 1
ATOM 5421 O O . ILE A 1 686 ? -20.683 21.175 20.110 1.00 90.00 686 ILE A O 1
ATOM 5425 N N . ASN A 1 687 ? -21.546 22.228 18.340 1.00 88.50 687 ASN A N 1
ATOM 5426 C CA . ASN A 1 687 ? -22.093 21.013 17.743 1.00 88.50 687 ASN A CA 1
ATOM 5427 C C . ASN A 1 687 ? -21.000 20.046 17.266 1.00 88.50 687 ASN A C 1
ATOM 5429 O O . ASN A 1 687 ? -21.256 18.845 17.283 1.00 88.50 687 ASN A O 1
ATOM 5433 N N . GLN A 1 688 ? -19.799 20.535 16.939 1.00 91.31 688 GLN A N 1
ATOM 5434 C CA . GLN A 1 688 ? -18.659 19.726 16.488 1.00 91.31 688 GLN A CA 1
ATOM 5435 C C . GLN A 1 688 ? -17.467 19.789 17.451 1.00 91.31 688 GLN A C 1
ATOM 5437 O O . GLN A 1 688 ? -16.883 18.755 17.768 1.00 91.31 688 GLN A O 1
ATOM 5442 N N . ILE A 1 689 ? -17.112 20.976 17.956 1.00 94.44 689 ILE A N 1
ATOM 5443 C CA . ILE A 1 689 ? -15.985 21.142 18.883 1.00 94.44 689 ILE A CA 1
ATOM 5444 C C . ILE A 1 689 ? -16.399 20.627 20.259 1.00 94.44 689 ILE A C 1
ATOM 5446 O O . ILE A 1 689 ? -17.221 21.234 20.942 1.00 94.44 689 ILE A O 1
ATOM 5450 N N . LYS A 1 690 ? -15.836 19.484 20.660 1.00 91.69 690 LYS A N 1
ATOM 5451 C CA . LYS A 1 690 ? -16.142 18.830 21.945 1.00 91.69 690 LYS A CA 1
ATOM 5452 C C . LYS A 1 690 ? -15.052 19.023 22.985 1.00 91.69 690 LYS A C 1
ATOM 5454 O O . LYS A 1 690 ? -15.331 18.893 24.177 1.00 91.69 690 LYS A O 1
ATOM 5459 N N . ALA A 1 691 ? -13.837 19.331 22.540 1.00 94.81 691 ALA A N 1
ATOM 5460 C CA . ALA A 1 691 ? -12.715 19.608 23.417 1.00 94.81 691 ALA A CA 1
ATOM 5461 C C . ALA A 1 691 ? -11.851 20.765 22.913 1.00 94.81 691 ALA A C 1
ATOM 5463 O O . ALA A 1 691 ? -11.746 21.015 21.711 1.00 94.81 691 ALA A O 1
ATOM 5464 N N . VAL A 1 692 ? -11.186 21.419 23.859 1.00 96.50 692 VAL A N 1
ATOM 5465 C CA . VAL A 1 692 ? -10.064 22.324 23.618 1.00 96.50 692 VAL A CA 1
ATOM 5466 C C . VAL A 1 692 ? -8.838 21.735 24.296 1.00 96.50 692 VAL A C 1
ATOM 5468 O O . VAL A 1 692 ? -8.914 21.328 25.451 1.00 96.50 692 VAL A O 1
ATOM 5471 N N . THR A 1 693 ? -7.710 21.690 23.596 1.00 96.12 693 THR A N 1
ATOM 5472 C CA . THR A 1 693 ? -6.424 21.282 24.173 1.00 96.12 693 THR A CA 1
ATOM 5473 C C . THR A 1 693 ? -5.437 22.438 24.122 1.00 96.12 693 THR A C 1
ATOM 5475 O O . THR A 1 693 ? -5.405 23.190 23.148 1.00 96.12 693 THR A O 1
ATOM 5478 N N . MET A 1 694 ? -4.638 22.628 25.170 1.00 96.31 694 MET A N 1
ATOM 5479 C CA . MET A 1 694 ? -3.687 23.739 25.247 1.00 96.31 694 MET A CA 1
ATOM 5480 C C . MET A 1 694 ? -2.358 23.321 25.876 1.00 96.31 694 MET A C 1
ATOM 5482 O O . MET A 1 694 ? -2.340 22.382 26.671 1.00 96.31 694 MET A O 1
ATOM 5486 N N . PRO A 1 695 ? -1.248 24.008 25.557 1.00 95.06 695 PRO A N 1
ATOM 5487 C CA . PRO A 1 695 ? 0.006 23.760 26.243 1.00 95.06 695 PRO A CA 1
ATOM 5488 C C . PRO A 1 695 ? -0.120 24.120 27.724 1.00 95.06 695 PRO A C 1
ATOM 5490 O O . PRO A 1 695 ? -0.819 25.076 28.077 1.00 95.06 695 PRO A O 1
ATOM 5493 N N . THR A 1 696 ? 0.613 23.415 28.584 1.00 93.38 696 THR A N 1
ATOM 5494 C CA . THR A 1 696 ? 0.643 23.660 30.039 1.00 93.38 696 THR A CA 1
ATOM 5495 C C . THR A 1 696 ? 0.907 25.126 30.402 1.00 93.38 696 THR A C 1
ATOM 5497 O O . THR A 1 696 ? 0.320 25.647 31.347 1.00 93.38 696 THR A O 1
ATOM 5500 N N . SER A 1 697 ? 1.705 25.834 29.598 1.00 92.62 697 SER A N 1
ATOM 5501 C CA . SER A 1 697 ? 2.005 27.264 29.753 1.00 92.62 697 SER A CA 1
ATOM 5502 C C . SER A 1 697 ? 0.812 28.206 29.538 1.00 92.62 697 SER A C 1
ATOM 5504 O O . SER A 1 697 ? 0.846 29.342 30.010 1.00 92.62 697 SER A O 1
ATOM 5506 N N . ARG A 1 698 ? -0.236 27.764 28.832 1.00 93.94 698 ARG A N 1
ATOM 5507 C CA . ARG A 1 698 ? -1.454 28.545 28.557 1.00 93.94 698 ARG A CA 1
ATOM 5508 C C . ARG A 1 698 ? -2.573 28.262 29.563 1.00 93.94 698 ARG A C 1
ATOM 5510 O O . ARG A 1 698 ? -3.556 29.005 29.601 1.00 93.94 698 ARG A O 1
ATOM 5517 N N . VAL A 1 699 ? -2.430 27.225 30.393 1.00 95.00 699 VAL A N 1
ATOM 5518 C CA . VAL A 1 699 ? -3.447 26.871 31.385 1.00 95.00 699 VAL A CA 1
ATOM 5519 C C . VAL A 1 699 ? -3.582 27.984 32.421 1.00 95.00 699 VAL A C 1
ATOM 5521 O O . VAL A 1 699 ? -2.626 28.403 33.070 1.00 95.00 699 VAL A O 1
ATOM 5524 N N . ASN A 1 700 ? -4.812 28.457 32.586 1.00 93.38 700 ASN A N 1
ATOM 5525 C CA . ASN A 1 700 ? -5.182 29.462 33.566 1.00 93.38 700 ASN A CA 1
ATOM 5526 C C . ASN A 1 700 ? -6.580 29.133 34.093 1.00 93.38 700 ASN A C 1
ATOM 5528 O O . ASN A 1 700 ? -7.491 28.950 33.290 1.00 93.38 700 ASN A O 1
ATOM 5532 N N . ARG A 1 701 ? -6.768 29.106 35.419 1.00 95.69 701 ARG A N 1
ATOM 5533 C CA . ARG A 1 701 ? -8.047 28.724 36.044 1.00 95.69 701 ARG A CA 1
ATOM 5534 C C . ARG A 1 701 ? -9.247 29.503 35.490 1.00 95.69 701 ARG A C 1
ATOM 5536 O O . ARG A 1 701 ? -10.247 28.892 35.148 1.00 95.69 701 ARG A O 1
ATOM 5543 N N . ILE A 1 702 ? -9.132 30.824 35.336 1.00 96.62 702 ILE A N 1
ATOM 5544 C CA . ILE A 1 702 ? -10.226 31.659 34.807 1.00 96.62 702 ILE A CA 1
ATOM 5545 C C . ILE A 1 702 ? -10.529 31.278 33.354 1.00 96.62 702 ILE A C 1
ATOM 5547 O O . ILE A 1 702 ? -11.683 31.234 32.940 1.00 96.62 702 ILE A O 1
ATOM 5551 N N . PHE A 1 703 ? -9.497 30.989 32.559 1.00 97.25 703 PHE A N 1
ATOM 5552 C CA . PHE A 1 703 ? -9.696 30.576 31.173 1.00 97.25 703 PHE A CA 1
ATOM 5553 C C . PHE A 1 703 ? -10.353 29.193 31.066 1.00 97.25 703 PHE A C 1
ATOM 5555 O O . PHE A 1 703 ? -11.256 29.020 30.252 1.00 97.25 703 PHE A O 1
ATOM 5562 N N . VAL A 1 704 ? -9.954 28.245 31.917 1.00 97.44 704 VAL A N 1
ATOM 5563 C CA . VAL A 1 704 ? -10.582 26.919 32.019 1.00 97.44 704 VAL A CA 1
ATOM 5564 C C . VAL A 1 704 ? -12.051 27.044 32.439 1.00 97.44 704 VAL A C 1
ATOM 5566 O O . VAL A 1 704 ? -12.919 26.504 31.761 1.00 97.44 704 VAL A O 1
ATOM 5569 N N . GLU A 1 705 ? -12.357 27.845 33.465 1.00 95.25 705 GLU A N 1
ATOM 5570 C CA . GLU A 1 705 ? -13.736 28.131 33.897 1.00 95.25 705 GLU A CA 1
ATOM 5571 C C . GLU A 1 705 ? -14.579 28.750 32.764 1.00 95.25 705 GLU A C 1
ATOM 5573 O O . GLU A 1 705 ? -15.737 28.377 32.556 1.00 95.25 705 GLU A O 1
ATOM 5578 N N . ASN A 1 706 ? -13.995 29.656 31.973 1.00 96.69 706 ASN A N 1
ATOM 5579 C CA . ASN A 1 706 ? -14.670 30.243 30.815 1.00 96.69 706 ASN A CA 1
ATOM 5580 C C . ASN A 1 706 ? -14.938 29.210 29.708 1.00 96.69 706 ASN A C 1
ATOM 5582 O O . ASN A 1 706 ? -16.009 29.243 29.101 1.00 96.69 706 ASN A O 1
ATOM 5586 N N . LEU A 1 707 ? -14.015 28.278 29.454 1.00 96.00 707 LEU A N 1
ATOM 5587 C CA . LEU A 1 707 ? -14.226 27.171 28.511 1.00 96.00 707 LEU A CA 1
ATOM 5588 C C . LEU A 1 707 ? -15.349 26.245 28.995 1.00 96.00 707 LEU A C 1
ATOM 5590 O O . LEU A 1 707 ? -16.265 25.922 28.238 1.00 96.00 707 LEU A O 1
ATOM 5594 N N . HIS A 1 708 ? -15.362 25.899 30.280 1.00 93.12 708 HIS A N 1
ATOM 5595 C CA . HIS A 1 708 ? -16.450 25.116 30.869 1.00 93.12 708 HIS A CA 1
ATOM 5596 C C . HIS A 1 708 ? -17.811 25.804 30.746 1.00 93.12 708 HIS A C 1
ATOM 5598 O O . HIS A 1 708 ? -18.816 25.130 30.521 1.00 93.12 708 HIS A O 1
ATOM 5604 N N . SER A 1 709 ? -17.860 27.140 30.811 1.00 92.25 709 SER A N 1
ATOM 5605 C CA . SER A 1 709 ? -19.107 27.900 30.641 1.00 92.25 709 SER A CA 1
ATOM 5606 C C . SER A 1 709 ? -19.760 27.729 29.259 1.00 92.25 709 SER A C 1
ATOM 5608 O O . SER A 1 709 ? -20.968 27.932 29.124 1.00 92.25 709 SER A O 1
ATOM 5610 N N . VAL A 1 710 ? -18.991 27.305 28.245 1.00 92.62 710 VAL A N 1
ATOM 5611 C CA . VAL A 1 710 ? -19.488 26.959 26.902 1.00 92.62 710 VAL A CA 1
ATOM 5612 C C . VAL A 1 710 ? -19.585 25.444 26.668 1.00 92.62 710 VAL A C 1
ATOM 5614 O O . VAL A 1 710 ? -19.787 25.015 25.537 1.00 92.62 710 VAL A O 1
ATOM 5617 N N . ASN A 1 711 ? -19.526 24.639 27.738 1.00 88.56 711 ASN A N 1
ATOM 5618 C CA . ASN A 1 711 ? -19.736 23.185 27.750 1.00 88.56 711 ASN A CA 1
ATOM 5619 C C . ASN A 1 711 ? -18.742 22.386 26.884 1.00 88.56 711 ASN A C 1
ATOM 5621 O O . ASN A 1 711 ? -19.116 21.413 26.222 1.00 88.56 711 ASN A O 1
ATOM 5625 N N . VAL A 1 712 ? -17.471 22.797 26.893 1.00 91.12 712 VAL A N 1
ATOM 5626 C CA . VAL A 1 712 ? -16.378 22.096 26.209 1.00 91.12 712 VAL A CA 1
ATOM 5627 C C . VAL A 1 712 ? -15.448 21.428 27.223 1.00 91.12 712 VAL A C 1
ATOM 5629 O O . VAL A 1 712 ? -15.209 21.972 28.298 1.00 91.12 712 VAL A O 1
ATOM 5632 N N . PHE A 1 713 ? -14.927 20.250 26.881 1.00 93.00 713 PHE A N 1
ATOM 5633 C CA . PHE A 1 713 ? -13.948 19.537 27.704 1.00 93.00 713 PHE A CA 1
ATOM 5634 C C . PHE A 1 713 ? -12.549 20.134 27.507 1.00 93.00 713 PHE A C 1
ATOM 5636 O O . PHE A 1 713 ? -12.185 20.496 26.386 1.00 93.00 713 PHE A O 1
ATOM 5643 N N . VAL A 1 714 ? -11.749 20.235 28.563 1.00 95.44 714 VAL A N 1
ATOM 5644 C CA . VAL A 1 714 ? -10.435 20.884 28.516 1.00 95.44 714 VAL A CA 1
ATOM 5645 C C . VAL A 1 714 ? -9.321 19.867 28.732 1.00 95.44 714 VAL A C 1
ATOM 5647 O O . VAL A 1 714 ? -9.222 19.248 29.789 1.00 95.44 714 VAL A O 1
ATOM 5650 N N . TYR A 1 715 ? -8.444 19.735 27.739 1.00 95.81 715 TYR A N 1
ATOM 5651 C CA . TYR A 1 715 ? -7.199 18.984 27.844 1.00 95.81 715 TYR A CA 1
ATOM 5652 C C . TYR A 1 715 ? -5.989 19.905 27.997 1.00 95.81 715 TYR A C 1
ATOM 5654 O O . TYR A 1 715 ? -5.985 21.048 27.533 1.00 95.81 715 TYR A O 1
ATOM 5662 N N . THR A 1 716 ? -4.917 19.367 28.575 1.00 94.81 716 THR A N 1
ATOM 5663 C CA . THR A 1 716 ? -3.594 20.000 28.540 1.00 94.81 716 THR A CA 1
ATOM 5664 C C . THR A 1 716 ? -2.501 19.025 28.112 1.00 94.81 716 THR A C 1
ATOM 5666 O O . THR A 1 716 ? -2.650 17.803 28.241 1.00 94.81 716 THR A O 1
ATOM 5669 N N . HIS A 1 717 ? -1.407 19.567 27.582 1.00 92.75 717 HIS A N 1
ATOM 5670 C CA . HIS A 1 717 ? -0.287 18.789 27.069 1.00 92.75 717 HIS A CA 1
ATOM 5671 C C . HIS A 1 717 ? 1.050 19.551 27.106 1.00 92.75 717 HIS A C 1
ATOM 5673 O O . HIS A 1 717 ? 1.064 20.784 27.113 1.00 92.75 717 HIS A O 1
ATOM 5679 N N . PRO A 1 718 ? 2.184 18.830 27.045 1.00 86.31 718 PRO A N 1
ATOM 5680 C CA . PRO A 1 718 ? 2.346 17.418 27.413 1.00 86.31 718 PRO A CA 1
ATOM 5681 C C . PRO A 1 718 ? 2.475 17.254 28.939 1.00 86.31 718 PRO A C 1
ATOM 5683 O O . PRO A 1 718 ? 3.033 18.122 29.603 1.00 86.31 718 PRO A O 1
ATOM 5686 N N . ILE A 1 719 ? 1.997 16.134 29.495 1.00 90.06 719 ILE A N 1
ATOM 5687 C CA . ILE A 1 719 ? 2.143 15.800 30.923 1.00 90.06 719 ILE A CA 1
ATOM 5688 C C . ILE A 1 719 ? 3.038 14.576 31.100 1.00 90.06 719 ILE A C 1
ATOM 5690 O O . ILE A 1 719 ? 2.772 13.508 30.541 1.00 90.06 719 ILE A O 1
ATOM 5694 N N . TYR A 1 720 ? 4.075 14.716 31.928 1.00 82.69 720 TYR A N 1
ATOM 5695 C CA . TYR A 1 720 ? 5.093 13.673 32.108 1.00 82.69 720 TYR A CA 1
ATOM 5696 C C . TYR A 1 720 ? 5.003 12.928 33.442 1.00 82.69 720 TYR A C 1
ATOM 5698 O O . TYR A 1 720 ? 5.499 11.806 33.546 1.00 82.69 720 TYR A O 1
ATOM 5706 N N . ASN A 1 721 ? 4.409 13.538 34.471 1.00 85.06 721 ASN A N 1
ATOM 5707 C CA . ASN A 1 721 ? 4.350 12.967 35.816 1.00 85.06 721 ASN A CA 1
ATOM 5708 C C . ASN A 1 721 ? 3.062 13.354 36.562 1.00 85.06 721 ASN A C 1
ATOM 5710 O O . ASN A 1 721 ? 2.384 14.320 36.216 1.00 85.06 721 ASN A O 1
ATOM 5714 N N . LEU A 1 722 ? 2.750 12.600 37.620 1.00 85.12 722 LEU A N 1
ATOM 5715 C CA . LEU A 1 722 ? 1.508 12.753 38.385 1.00 85.12 722 LEU A CA 1
ATOM 5716 C C . LEU A 1 722 ? 1.437 14.053 39.198 1.00 85.12 722 LEU A C 1
ATOM 5718 O O . LEU A 1 722 ? 0.345 14.559 39.423 1.00 85.12 722 LEU A O 1
ATOM 5722 N N . VAL A 1 723 ? 2.572 14.618 39.624 1.00 85.62 723 VAL A N 1
ATOM 5723 C CA . VAL A 1 723 ? 2.581 15.861 40.418 1.00 85.62 723 VAL A CA 1
ATOM 5724 C C . VAL A 1 723 ? 2.116 17.039 39.566 1.00 85.62 723 VAL A C 1
ATOM 5726 O O . VAL A 1 723 ? 1.277 17.828 39.989 1.00 85.62 723 VAL A O 1
ATOM 5729 N N . GLU A 1 724 ? 2.638 17.137 38.345 1.00 85.00 724 GLU A N 1
ATOM 5730 C CA . GLU A 1 724 ? 2.207 18.142 37.375 1.00 85.00 724 GLU A CA 1
ATOM 5731 C C . GLU A 1 724 ? 0.725 17.971 37.013 1.00 85.00 724 GLU A C 1
ATOM 5733 O O . GLU A 1 724 ? -0.019 18.951 36.963 1.00 85.00 724 GLU A O 1
ATOM 5738 N N . LEU A 1 725 ? 0.286 16.722 36.842 1.00 88.50 725 LEU A N 1
ATOM 5739 C CA . LEU A 1 725 ? -1.103 16.388 36.546 1.00 88.50 725 LEU A CA 1
ATOM 5740 C C . LEU A 1 725 ? -2.070 16.907 37.619 1.00 88.50 725 LEU A C 1
ATOM 5742 O O . LEU A 1 725 ? -3.051 17.566 37.275 1.00 88.50 725 LEU A O 1
ATOM 5746 N N . VAL A 1 726 ? -1.785 16.649 38.902 1.00 88.69 726 VAL A N 1
ATOM 5747 C CA . VAL A 1 726 ? -2.637 17.079 40.029 1.00 88.69 726 VAL A CA 1
ATOM 5748 C C . VAL A 1 726 ? -2.807 18.600 40.043 1.00 88.69 726 VAL A C 1
ATOM 5750 O O . VAL A 1 726 ? -3.927 19.085 40.179 1.00 88.69 726 VAL A O 1
ATOM 5753 N N . ASN A 1 727 ? -1.734 19.362 39.806 1.00 89.44 727 ASN A N 1
ATOM 5754 C CA . ASN A 1 727 ? -1.810 20.827 39.776 1.00 89.44 727 ASN A CA 1
ATOM 5755 C C . ASN A 1 727 ? -2.780 21.339 38.699 1.00 89.44 727 ASN A C 1
ATOM 5757 O O . ASN A 1 727 ? -3.539 22.276 38.939 1.00 89.44 727 ASN A O 1
ATOM 5761 N N . PHE A 1 728 ? -2.770 20.737 37.508 1.00 93.62 728 PHE A N 1
ATOM 5762 C CA . PHE A 1 728 ? -3.680 21.132 36.432 1.00 93.62 728 PHE A CA 1
ATOM 5763 C C . PHE A 1 728 ? -5.106 20.637 36.659 1.00 93.62 728 PHE A C 1
ATOM 5765 O O . PHE A 1 728 ? -6.056 21.355 36.342 1.00 93.62 728 PHE A O 1
ATOM 5772 N N . TYR A 1 729 ? -5.261 19.465 37.270 1.00 90.00 729 TYR A N 1
ATOM 5773 C CA . TYR A 1 729 ? -6.559 18.969 37.706 1.00 90.00 729 TYR A CA 1
ATOM 5774 C C . TYR A 1 729 ? -7.221 19.939 38.700 1.00 90.00 729 TYR A C 1
ATOM 5776 O O . TYR A 1 729 ? -8.375 20.323 38.521 1.00 90.00 729 TYR A O 1
ATOM 5784 N N . GLU A 1 730 ? -6.466 20.455 39.677 1.00 90.12 730 GLU A N 1
ATOM 5785 C CA . GLU A 1 730 ? -6.941 21.490 40.606 1.00 90.12 730 GLU A CA 1
ATOM 5786 C C . GLU A 1 730 ? -7.290 22.816 39.912 1.00 90.12 730 GLU A C 1
ATOM 5788 O O . GLU A 1 730 ? -8.089 23.598 40.430 1.00 90.12 730 GLU A O 1
ATOM 5793 N N . MET A 1 731 ? -6.717 23.108 38.742 1.00 92.69 731 MET A N 1
ATOM 5794 C CA . MET A 1 731 ? -7.089 24.270 37.922 1.00 92.69 731 MET A CA 1
ATOM 5795 C C . MET A 1 731 ? -8.345 24.037 37.070 1.00 92.69 731 MET A C 1
ATOM 5797 O O . MET A 1 731 ? -8.760 24.957 36.367 1.00 92.69 731 MET A O 1
ATOM 5801 N N . GLY A 1 732 ? -8.956 22.852 37.161 1.00 92.00 732 GLY A N 1
ATOM 5802 C CA . GLY A 1 732 ? -10.167 22.470 36.440 1.00 92.00 732 GLY A CA 1
ATOM 5803 C C . GLY A 1 732 ? -9.909 21.773 35.104 1.00 92.00 732 GLY A C 1
ATOM 5804 O O . GLY A 1 732 ? -10.843 21.605 34.334 1.00 92.00 732 GLY A O 1
ATOM 5805 N N . VAL A 1 733 ? -8.670 21.395 34.777 1.00 94.69 733 VAL A N 1
ATOM 5806 C CA . VAL A 1 733 ? -8.403 20.653 33.535 1.00 94.69 733 VAL A CA 1
ATOM 5807 C C . VAL A 1 733 ? -9.017 19.255 33.628 1.00 94.69 733 VAL A C 1
ATOM 5809 O O . VAL A 1 733 ? -8.810 18.540 34.608 1.00 94.69 733 VAL A O 1
ATOM 5812 N N . ASP A 1 734 ? -9.754 18.854 32.594 1.00 92.00 734 ASP A N 1
ATOM 5813 C CA . ASP A 1 734 ? -10.539 17.623 32.608 1.00 92.00 734 ASP A CA 1
ATOM 5814 C C . ASP A 1 734 ? -9.737 16.387 32.162 1.00 92.00 734 ASP A C 1
ATOM 5816 O O . ASP A 1 734 ? -10.017 15.266 32.605 1.00 92.00 734 ASP A O 1
ATOM 5820 N N . GLY A 1 735 ? -8.735 16.572 31.293 1.00 92.62 735 GLY A N 1
ATOM 5821 C CA . GLY A 1 735 ? -7.906 15.487 30.773 1.00 92.62 735 GLY A CA 1
ATOM 5822 C C . GLY A 1 735 ? -6.505 15.894 30.314 1.00 92.62 735 GLY A C 1
ATOM 5823 O O . GLY A 1 735 ? -6.139 17.066 30.252 1.00 92.62 735 GLY A O 1
ATOM 5824 N N . PHE A 1 736 ? -5.697 14.892 29.970 1.00 93.81 736 PHE A N 1
ATOM 5825 C CA . PHE A 1 736 ? -4.258 15.042 29.784 1.00 93.81 736 PHE A CA 1
ATOM 5826 C C . PHE A 1 736 ? -3.748 14.225 28.599 1.00 93.81 736 PHE A C 1
ATOM 5828 O O . PHE A 1 736 ? -4.135 13.067 28.416 1.00 93.81 736 PHE A O 1
ATOM 5835 N N . TYR A 1 737 ? -2.834 14.817 27.830 1.00 94.88 737 TYR A N 1
ATOM 5836 C CA . TYR A 1 737 ? -2.022 14.079 26.868 1.00 94.88 737 TYR A CA 1
ATOM 5837 C C . TYR A 1 737 ? -0.752 13.618 27.576 1.00 94.88 737 TYR A C 1
ATOM 5839 O O . TYR A 1 737 ? 0.007 14.435 28.108 1.00 94.88 737 TYR A O 1
ATOM 5847 N N . SER A 1 738 ? -0.511 12.312 27.586 1.00 94.12 738 SER A N 1
ATOM 5848 C CA . SER A 1 738 ? 0.684 11.741 28.202 1.00 94.12 738 SER A CA 1
ATOM 5849 C C . SER A 1 738 ? 1.140 10.500 27.458 1.00 94.12 738 SER A C 1
ATOM 5851 O O . SER A 1 738 ? 0.327 9.700 27.000 1.00 94.12 738 SER A O 1
ATOM 5853 N N . ALA A 1 739 ? 2.454 10.322 27.356 1.00 92.19 739 ALA A N 1
ATOM 5854 C CA . ALA A 1 739 ? 3.028 9.095 26.823 1.00 92.19 739 ALA A CA 1
ATOM 5855 C C . ALA A 1 739 ? 3.288 8.038 27.913 1.00 92.19 739 ALA A C 1
ATOM 5857 O O . ALA A 1 739 ? 3.360 6.844 27.611 1.00 92.19 739 ALA A O 1
ATOM 5858 N N . THR A 1 740 ? 3.424 8.458 29.175 1.00 92.19 740 THR A N 1
ATOM 5859 C CA . THR A 1 740 ? 3.869 7.610 30.294 1.00 92.19 740 THR A CA 1
ATOM 5860 C C . THR A 1 740 ? 2.736 7.187 31.219 1.00 92.19 740 THR A C 1
ATOM 5862 O O . THR A 1 740 ? 2.736 6.046 31.673 1.00 92.19 740 THR A O 1
ATOM 5865 N N . ILE A 1 741 ? 1.779 8.078 31.482 1.00 90.94 741 ILE A N 1
ATOM 5866 C CA . ILE A 1 741 ? 0.732 7.864 32.486 1.00 90.94 741 ILE A CA 1
ATOM 5867 C C . ILE A 1 741 ? -0.268 6.811 32.006 1.00 90.94 741 ILE A C 1
ATOM 5869 O O . ILE A 1 741 ? -0.744 6.853 30.872 1.00 90.94 741 ILE A O 1
ATOM 5873 N N . SER A 1 742 ? -0.606 5.876 32.892 1.00 91.00 742 SER A N 1
ATOM 5874 C CA . SER A 1 742 ? -1.649 4.876 32.666 1.00 91.00 742 SER A CA 1
ATOM 5875 C C . SER A 1 742 ? -3.036 5.366 33.086 1.00 91.00 742 SER A C 1
ATOM 5877 O O . SER A 1 742 ? -3.196 6.246 33.936 1.00 91.00 742 SER A O 1
ATOM 5879 N N . LYS A 1 743 ? -4.077 4.745 32.527 1.00 88.38 743 LYS A N 1
ATOM 5880 C CA . LYS A 1 743 ? -5.464 4.987 32.935 1.00 88.38 743 LYS A CA 1
ATOM 5881 C C . LYS A 1 743 ? -5.689 4.661 34.413 1.00 88.38 743 LYS A C 1
ATOM 5883 O O . LYS A 1 743 ? -6.379 5.403 35.102 1.00 88.38 743 LYS A O 1
ATOM 5888 N N . GLU A 1 744 ? -5.087 3.577 34.899 1.00 87.62 744 GLU A N 1
ATOM 5889 C CA . GLU A 1 744 ? -5.190 3.177 36.303 1.00 87.62 744 GLU A CA 1
ATOM 5890 C C . GLU A 1 744 ? -4.598 4.234 37.237 1.00 87.62 744 GLU A C 1
ATOM 5892 O O . GLU A 1 744 ? -5.212 4.558 38.249 1.00 87.62 744 GLU A O 1
ATOM 5897 N N . GLU A 1 745 ? -3.438 4.800 36.891 1.00 88.12 745 GLU A N 1
ATOM 5898 C CA . GLU A 1 745 ? -2.844 5.912 37.635 1.00 88.12 745 GLU A CA 1
ATOM 5899 C C . GLU A 1 745 ? -3.759 7.125 37.673 1.00 88.12 745 GLU A C 1
ATOM 5901 O O . GLU A 1 745 ? -3.987 7.664 38.750 1.00 88.12 745 GLU A O 1
ATOM 5906 N N . LEU A 1 746 ? -4.320 7.513 36.529 1.00 85.38 746 LEU A N 1
ATOM 5907 C CA . LEU A 1 746 ? -5.198 8.675 36.419 1.00 85.38 746 LEU A CA 1
ATOM 5908 C C . LEU A 1 746 ? -6.509 8.530 37.207 1.00 85.38 746 LEU A C 1
ATOM 5910 O O . LEU A 1 746 ? -7.079 9.521 37.664 1.00 85.38 746 LEU A O 1
ATOM 5914 N N . ASP A 1 747 ? -7.003 7.303 37.361 1.00 82.69 747 ASP A N 1
ATOM 5915 C CA . ASP A 1 747 ? -8.278 7.027 38.019 1.00 82.69 747 ASP A CA 1
ATOM 5916 C C . ASP A 1 747 ? -8.179 6.895 39.549 1.00 82.69 747 ASP A C 1
ATOM 5918 O O . ASP A 1 747 ? -9.230 6.814 40.207 1.00 82.69 747 ASP A O 1
ATOM 5922 N N . ARG A 1 748 ? -6.965 6.908 40.126 1.00 80.38 748 ARG A N 1
ATOM 5923 C CA . ARG A 1 748 ? -6.762 6.772 41.576 1.00 80.38 748 ARG A CA 1
ATOM 5924 C C . ARG A 1 748 ? -7.420 7.913 42.359 1.00 80.38 748 ARG A C 1
ATOM 5926 O O . ARG A 1 748 ? -7.463 9.065 41.936 1.00 80.38 748 ARG A O 1
ATOM 5933 N N . ASN A 1 749 ? -7.945 7.573 43.536 1.00 60.91 749 ASN A N 1
ATOM 5934 C CA . ASN A 1 749 ? -8.705 8.501 44.380 1.00 60.91 749 ASN A CA 1
ATOM 5935 C C . ASN A 1 749 ? -7.846 9.579 45.055 1.00 60.91 749 ASN A C 1
ATOM 5937 O O . ASN A 1 749 ? -8.407 10.544 45.542 1.00 60.91 749 ASN A O 1
ATOM 5941 N N . ASP A 1 750 ? -6.527 9.409 45.130 1.00 65.62 750 ASP A N 1
ATOM 5942 C CA . ASP A 1 750 ? -5.588 10.400 45.674 1.00 65.62 750 ASP A CA 1
ATOM 5943 C C . ASP A 1 750 ? -5.234 11.513 44.672 1.00 65.62 750 ASP A C 1
ATOM 5945 O O . ASP A 1 750 ? -4.590 12.487 45.051 1.00 65.62 750 ASP A O 1
ATOM 5949 N N . ILE A 1 751 ? -5.672 11.377 43.415 1.00 62.53 751 ILE A N 1
ATOM 5950 C CA . ILE A 1 751 ? -5.536 12.386 42.354 1.00 62.53 751 ILE A CA 1
ATOM 5951 C C . ILE A 1 751 ? -6.827 13.211 42.182 1.00 62.53 751 ILE A C 1
ATOM 5953 O O . ILE A 1 751 ? -6.775 14.322 41.655 1.00 62.53 751 ILE A O 1
ATOM 5957 N N . LYS A 1 752 ? -7.981 12.677 42.609 1.00 55.78 752 LYS A N 1
ATOM 5958 C CA . LYS A 1 752 ? -9.306 13.317 42.516 1.00 55.78 752 LYS A CA 1
ATOM 5959 C C . LYS A 1 752 ? -9.620 14.137 43.756 1.00 55.78 752 LYS A C 1
ATOM 5961 O O . LYS A 1 752 ? -10.272 15.188 43.573 1.00 55.78 752 LYS A O 1
#

pLDDT: mean 81.71, std 22.83, range [21.2, 98.81]

Secondary structure (DSSP, 8-state):
---------S-SSSSSSSSSS----------S------TT-EEEEEEE-SS-EEEEEETTEEEEEEEESSTTT--EEEEEEEEE-SS-EEEEEEEEE-SSSPEEEESSSS-EEEEEEEE-SS-EEEEEETHHHHHHHTTTSS-----------------------------------------------------EEEEEETTTEEPPPEETT--EE-SSS-PPEEEEEEESSTTEEEEEEETTTEEPPPEETT--EE-SSS-PPEEEEEEEE-THHHHHEEEEEEEEETTTEEPP-EETT--EEEESS-PPEEEEEEEEEETTPPPSS--TTSEEE--EEEEEEEETTTEEPPPEETT--EE-SSS-PPEEEEEEEEES--SS--EEEEEEETTTEEPPPEETT--EE-SSS-PPEEEEEEEE-THHHHHEEEEEEEEETTTEEPPPEETT--EEEESS-PPEEEEEEEEEETT-SPP--HHHHEEE-------S-HHHH--EEEGGG--BTTB-S---HHHHHHHHHTS---EEEEEEEE-TT--EEE-S---HHHHHHTTPPPS-SSTTPPPPHHHHHHS-BTTTBPP-BHHHHHHHHHH-TT-EEEEE-----HHHHHHHHHHHHHHTTT-HHHHTTEEEEESSHHHHHHHHHH---S-EEEE-SS----HHHHHHHHHHTTTTEEEEEEEGGG--HHHHHHHHHTT-EEEEE---SHHHHHHHHHTT--EEEESS--HHHHH-TTT-

Radius of gyration: 34.57 Å; Cα contacts (8 Å, |Δi|>4): 1581; chains: 1; bounding box: 81×88×111 Å

Sequence (752 aa):
MKRKIAKILISILFIGISILSNLSVGHTAINSELGNFDEGSKFYQIYYNGVEEEIVINDNTTLTLTGWVDEESQGYVNGRIEIVTDTSMITKDITLNVSEEINELALSDFESMKYQITKSNSFGVEIVDLNTMNNLSNVVENQELTSNTTDNNQTVTVEISGEEYKKSTEATAELGADSLEESDESVQSISTSSVMYSTHVQDYGWQDIVANGALSGTKGVAKRLEAIKISGVPGISYRTHVQDYGWQDFVSDGKISGTTGAAKRLEAIEIKLIGDSANQYDIYYRVHSQDFGWLGWAKNGQPAGSAGLAKRLEAIEIRLVAKGGQAPGSVNNFFVIDPSVTYSTHIQDYGWQQFVEDGALSGTSGKAKRLEAIKVQLKNSPYPGKIVYSTHVQDYGWLSTVENGSVSGTSGKSKRLEAITINLTGEMADHFDIYYRVHIQDHGWLGWAKNGMNAGSQNQAKRLEAIEIKLVLKGQGEFVDRTKAFIRTSNLYLPNSLIQNNKLISHAMGEIDGHYYTNSLEAFQNSYYNKGSRVFEVDFELTLDGILVARHDWRLIYAEQLMQTPETLIDNMPWTYDYFMKQSINQKYTPLDIDGIIELLINYPDIFIVTDTKHTDPTKIIKQFSQIINSANYDPAILKRIIPQIYNQEMLKIVNSIYNFENIIYTLYVSPDNNEQVITFVKDNINQIKAVTMPTSRVNRIFVENLHSVNVFVYTHPIYNLVELVNFYEMGVDGFYSATISKEELDRNDIK

Mean predicted aligned error: 19.42 Å